Protein 6NB2 (pdb70)

B-factor: mean 31.53, std 12.12, range [13.78, 108.74]

Nearest PDB structures (foldseek):
  6nbm-assembly1_A  TM=1.002E+00  e=1.518E-89  Legionella pneumophila
  6npf-assembly2_D  TM=9.808E-01  e=1.287E-60  Escherichia coli
  4z17-assembly1_A  TM=9.725E-01  e=2.398E-58  Chloroflexus aurantiacus J-10-fl
  4z17-assembly1_B  TM=9.686E-01  e=6.664E-55  Chloroflexus aurantiacus J-10-fl
  3otr-assembly2_D  TM=9.552E-01  e=1.686E-53  Toxoplasma gondii ME49

CATH classification: 3.30.390.10 (+1 more: 3.20.20.120)

Sequence (847 aa):
HHMHIHKIQAREILDSRGNPTIEADVTLTTGIIGRASVPSGASTGSREACELRDNDPKRYAGKGVQQKAVKHVNNEINQALQGLSVEDQENLDRRILCQLDNTENNKSHLGANAILATSLACARARALSLNQPLYMTLNQGDMMMTMPVPMMNILNGGAHADDNNVDIQEFMIMPIIGAPDFPVALQMGTEIFHVLKSSVLKKQGLNTAVGDEGGFAPNIQQSNRQALDLLSEAIEKAGFRLGEDIVFALDVAASELFNEGFYHMYSENQKFDSSHQLIEYYANLISSSYPIVSIEDGLDEKDWWSGWKQLTTHLGNKVQLVGDDLFVTNPKILREGIAQGIIANAILIKVNQIGTLSETRQAIKLAYDNGYRCVMSHRSGETEDTFIADLAVASGCGQIKTGSLCRTDRTAKYNQLLRINELASLPYAGKNILKHHHHMHIHKIQAREILDSRGNPTIEADVTLTTGIIGRASVPSGASTGSREACELRDNDPKRYAGKGVQQKAVKHVNNEINQALQGLSVEDQENLDRRILCQLDNTENKSHLGANAILATSLACARARALSLNQPLYMTLNQGDMMMTMPVPMMNILNGGAHADNNVDIQEFMIMPIIGAPDFPVALQMGTEIFHVLKSSVLKKQGLNTAVGDEGGFAPNIQQSNRQALDLLSEAIEKAGFRLGEDIVFALDVAASELFNEGFYHMYSENQKFDSSHQLIEYYANLISSSYPIVSIEDGLDEKDWSGWKQLTTHLGNKVQLVGDDLFVTNPKILREEGIAQGIIANAILIKVNQIGTLSETRQAIKLAYDNGYRCVMSHRSGETEDTFIADLAVASGCGQIKTGSLCRTDRTAKYNQLLRINELASLPYAGKNIL

Radius of gyration: 26.19 Å; Cα contacts (8 Å, |Δi|>4): 2125; chains: 2; bounding box: 64×65×76 Å

Structure (mmCIF, N/CA/C/O backbone):
data_6NB2
#
_entry.id   6NB2
#
_cell.length_a   116.450
_cell.length_b   116.450
_cell.length_c   142.780
_cell.angle_alpha   90.00
_cell.angle_beta   90.00
_cell.angle_gamma   90.00
#
_symmetry.space_group_name_H-M   'P 42 21 2'
#
loop_
_entity.id
_entity.type
_entity.pdbx_description
1 polymer Enolase
2 non-polymer '2-PHOSPHOGLYCERIC ACID'
3 non-polymer 'MAGNESIUM ION'
4 non-polymer 1,2-ETHANEDIOL
5 water water
#
loop_
_atom_site.group_PDB
_atom_site.id
_atom_site.type_symbol
_atom_site.label_atom_id
_atom_site.label_alt_id
_atom_site.label_comp_id
_atom_site.label_asym_id
_atom_site.label_entity_id
_atom_site.label_seq_id
_atom_site.pdbx_PDB_ins_code
_atom_site.Cartn_x
_atom_site.Cartn_y
_atom_site.Cartn_z
_atom_site.occupancy
_atom_site.B_iso_or_equiv
_atom_site.auth_seq_id
_atom_site.auth_comp_id
_atom_site.auth_asym_id
_atom_site.auth_atom_id
_atom_site.pdbx_PDB_model_num
ATOM 1 N N . HIS A 1 7 ? 23.443 54.333 26.807 1.00 91.93 -1 HIS A N 1
ATOM 2 C CA . HIS A 1 7 ? 24.330 54.703 27.906 1.00 96.84 -1 HIS A CA 1
ATOM 3 C C . HIS A 1 7 ? 24.671 53.497 28.779 1.00 95.46 -1 HIS A C 1
ATOM 4 O O . HIS A 1 7 ? 25.694 53.479 29.467 1.00 97.52 -1 HIS A O 1
ATOM 11 N N . HIS A 1 8 ? 23.811 52.479 28.734 1.00 87.62 0 HIS A N 1
ATOM 12 C CA . HIS A 1 8 ? 23.968 51.324 29.609 1.00 80.46 0 HIS A CA 1
ATOM 13 C C . HIS A 1 8 ? 25.218 50.507 29.308 1.00 72.29 0 HIS A C 1
ATOM 14 O O . HIS A 1 8 ? 25.562 49.627 30.105 1.00 76.80 0 HIS A O 1
ATOM 21 N N . MET A 1 9 ? 25.916 50.778 28.205 1.00 58.02 1 MET A N 1
ATOM 22 C CA . MET A 1 9 ? 27.108 50.020 27.847 1.00 56.27 1 MET A CA 1
ATOM 23 C C . MET A 1 9 ? 28.403 50.758 28.159 1.00 56.16 1 MET A C 1
ATOM 24 O O . MET A 1 9 ? 29.468 50.320 27.719 1.00 54.08 1 MET A O 1
ATOM 29 N N . HIS A 1 10 ? 28.346 51.864 28.898 1.00 53.82 2 HIS A N 1
ATOM 30 C CA . HIS A 1 10 ? 29.555 52.615 29.208 1.00 54.12 2 HIS A CA 1
ATOM 31 C C . HIS A 1 10 ? 30.292 52.003 30.394 1.00 51.88 2 HIS A C 1
ATOM 32 O O . HIS A 1 10 ? 29.674 51.549 31.361 1.00 51.26 2 HIS A O 1
ATOM 39 N N . ILE A 1 11 ? 31.623 52.015 30.315 1.00 54.98 3 ILE A N 1
ATOM 40 C CA . ILE A 1 11 ? 32.479 51.389 31.319 1.00 48.70 3 ILE A CA 1
ATOM 41 C C . ILE A 1 11 ? 32.639 52.321 32.510 1.00 50.76 3 ILE A C 1
ATOM 42 O O . ILE A 1 11 ? 32.993 53.495 32.356 1.00 52.38 3 ILE A O 1
ATOM 47 N N . HIS A 1 12 ? 32.392 51.793 33.702 1.00 49.18 4 HIS A N 1
ATOM 48 C CA . HIS A 1 12 ? 32.672 52.521 34.929 1.00 50.33 4 HIS A CA 1
ATOM 49 C C . HIS A 1 12 ? 34.087 52.262 35.434 1.00 50.49 4 HIS A C 1
ATOM 50 O O . HIS A 1 12 ? 34.795 53.202 35.814 1.00 50.32 4 HIS A O 1
ATOM 57 N N . LYS A 1 13 ? 34.522 51.004 35.408 1.00 46.14 5 LYS A N 1
ATOM 58 C CA . LYS A 1 13 ? 35.760 50.598 36.055 1.00 44.68 5 LYS A CA 1
ATOM 59 C C . LYS A 1 13 ? 36.192 49.259 35.476 1.00 46.82 5 LYS A C 1
ATOM 60 O O . LYS A 1 13 ? 35.355 48.437 35.095 1.00 40.94 5 LYS A O 1
ATOM 66 N N . ILE A 1 14 ? 37.506 49.062 35.389 1.00 41.67 6 ILE A N 1
ATOM 67 C CA . ILE A 1 14 ? 38.088 47.768 35.046 1.00 38.48 6 ILE A CA 1
ATOM 68 C C . ILE A 1 14 ? 39.106 47.419 36.115 1.00 37.54 6 ILE A C 1
ATOM 69 O O . ILE A 1 14 ? 39.905 48.268 36.520 1.00 38.75 6 ILE A O 1
ATOM 74 N N . GLN A 1 15 ? 39.088 46.164 36.560 1.00 35.50 7 GLN A N 1
ATOM 75 C CA . GLN A 1 15 ? 40.004 45.685 37.582 1.00 34.56 7 GLN A CA 1
ATOM 76 C C . GLN A 1 15 ? 40.380 44.252 37.250 1.00 35.35 7 GLN A C 1
ATOM 77 O O . GLN A 1 15 ? 39.668 43.558 36.522 1.00 34.62 7 GLN A O 1
ATOM 83 N N . ALA A 1 16 ? 41.507 43.808 37.791 1.00 31.61 8 ALA A N 1
ATOM 84 C CA . ALA A 1 16 ? 41.951 42.446 37.555 1.00 29.30 8 ALA A CA 1
ATOM 85 C C . ALA A 1 16 ? 42.410 41.819 38.862 1.00 30.89 8 ALA A C 1
ATOM 86 O O . ALA A 1 16 ? 42.530 42.479 39.899 1.00 30.58 8 ALA A O 1
ATOM 88 N N . ARG A 1 17 ? 42.645 40.515 38.801 1.00 28.06 9 ARG A N 1
ATOM 89 C CA . ARG A 1 17 ? 43.156 39.777 39.939 1.00 29.76 9 ARG A CA 1
ATOM 90 C C . ARG A 1 17 ? 43.932 38.573 39.431 1.00 27.76 9 ARG A C 1
ATOM 91 O O . ARG A 1 17 ? 43.743 38.110 38.306 1.00 26.20 9 ARG A O 1
ATOM 99 N N . GLU A 1 18 ? 44.812 38.077 40.284 1.00 25.04 10 GLU A N 1
ATOM 100 C CA . GLU A 1 18 ? 45.574 36.868 40.016 1.00 25.54 10 GLU A CA 1
ATOM 101 C C . GLU A 1 18 ? 44.786 35.668 40.540 1.00 26.75 10 GLU A C 1
ATOM 102 O O . GLU A 1 18 ? 44.360 35.670 41.697 1.00 28.60 10 GLU A O 1
ATOM 108 N N . ILE A 1 19 ? 44.554 34.666 39.683 1.00 21.44 11 ILE A N 1
ATOM 109 C CA . ILE A 1 19 ? 43.921 33.402 40.069 1.00 25.59 11 ILE A CA 1
ATOM 110 C C . ILE A 1 19 ? 44.833 32.256 39.632 1.00 24.52 11 ILE A C 1
ATOM 111 O O . ILE A 1 19 ? 45.849 32.479 38.978 1.00 26.21 11 ILE A O 1
ATOM 116 N N . LEU A 1 20 ? 44.461 31.015 39.981 1.00 22.47 12 LEU A N 1
ATOM 117 C CA . LEU A 1 20 ? 45.230 29.842 39.547 1.00 19.45 12 LEU A CA 1
ATOM 118 C C . LEU A 1 20 ? 44.607 29.183 38.317 1.00 24.50 12 LEU A C 1
ATOM 119 O O . LEU A 1 20 ? 43.391 28.970 38.269 1.00 21.49 12 LEU A O 1
ATOM 124 N N . ASP A 1 21 ? 45.452 28.813 37.345 1.00 21.55 13 ASP A N 1
ATOM 125 C CA . ASP A 1 21 ? 44.980 27.985 36.240 1.00 18.57 13 ASP A CA 1
ATOM 126 C C . ASP A 1 21 ? 44.993 26.515 36.649 1.00 21.27 13 ASP A C 1
ATOM 127 O O . ASP A 1 21 ? 45.326 26.150 37.784 1.00 19.23 13 ASP A O 1
ATOM 132 N N . SER A 1 22 ? 44.621 25.658 35.707 1.00 17.60 14 SER A N 1
ATOM 133 C CA . SER A 1 22 ? 44.365 24.261 36.005 1.00 15.28 14 SER A CA 1
ATOM 134 C C . SER A 1 22 ? 45.637 23.467 36.233 1.00 15.93 14 SER A C 1
ATOM 135 O O . SER A 1 22 ? 45.556 22.326 36.694 1.00 18.37 14 SER A O 1
ATOM 138 N N . ARG A 1 23 ? 46.804 24.034 35.925 1.00 16.90 15 ARG A N 1
ATOM 139 C CA . ARG A 1 23 ? 48.074 23.400 36.255 1.00 18.06 15 ARG A CA 1
ATOM 140 C C . ARG A 1 23 ? 48.665 23.924 37.556 1.00 20.99 15 ARG A C 1
ATOM 141 O O . ARG A 1 23 ? 49.735 23.463 37.968 1.00 22.82 15 ARG A O 1
ATOM 149 N N . GLY A 1 24 ? 47.993 24.862 38.223 1.00 21.23 16 GLY A N 1
ATOM 150 C CA . GLY A 1 24 ? 48.544 25.458 39.422 1.00 22.83 16 GLY A CA 1
ATOM 151 C C . GLY A 1 24 ? 49.419 26.662 39.185 1.00 21.92 16 GLY A C 1
ATOM 152 O O . GLY A 1 24 ? 50.210 27.016 40.062 1.00 23.66 16 GLY A O 1
ATOM 153 N N . ASN A 1 25 ? 49.320 27.291 38.031 1.00 20.13 17 ASN A N 1
ATOM 154 C CA . ASN A 1 25 ? 50.118 28.486 37.821 1.00 19.57 17 ASN A CA 1
ATOM 155 C C . ASN A 1 25 ? 49.239 29.732 37.788 1.00 23.16 17 ASN A C 1
ATOM 156 O O . ASN A 1 25 ? 48.089 29.676 37.343 1.00 20.41 17 ASN A O 1
ATOM 161 N N . PRO A 1 26 ? 49.747 30.869 38.269 1.00 22.64 18 PRO A N 1
ATOM 162 C CA . PRO A 1 26 ? 48.947 32.097 38.251 1.00 22.37 18 PRO A CA 1
ATOM 163 C C . PRO A 1 26 ? 48.524 32.466 36.843 1.00 24.17 18 PRO A C 1
ATOM 164 O O . PRO A 1 26 ? 49.277 32.290 35.883 1.00 24.76 18 PRO A O 1
ATOM 168 N N . THR A 1 27 ? 47.311 33.004 36.732 1.00 21.85 19 THR A N 1
ATOM 169 C CA . THR A 1 27 ? 46.893 33.692 35.518 1.00 21.53 19 THR A CA 1
ATOM 170 C C . THR A 1 27 ? 45.990 34.852 35.920 1.00 24.28 19 THR A C 1
ATOM 171 O O . THR A 1 27 ? 45.757 35.098 37.109 1.00 24.38 19 THR A O 1
ATOM 175 N N . ILE A 1 28 ? 45.494 35.590 34.929 1.00 23.01 20 ILE A N 1
ATOM 176 C CA . ILE A 1 28 ? 44.803 36.853 35.174 1.00 25.81 20 ILE A CA 1
ATOM 177 C C . ILE A 1 28 ? 43.315 36.703 34.888 1.00 21.75 20 ILE A C 1
ATOM 178 O O . ILE A 1 28 ? 42.910 36.025 33.936 1.00 26.70 20 ILE A O 1
ATOM 183 N N . GLU A 1 29 ? 42.506 37.356 35.716 1.00 24.31 21 GLU A N 1
ATOM 184 C CA . GLU A 1 29 ? 41.072 37.496 35.530 1.00 25.66 21 GLU A CA 1
ATOM 185 C C . GLU A 1 29 ? 40.717 38.970 35.638 1.00 29.51 21 GLU A C 1
ATOM 186 O O . GLU A 1 29 ? 41.249 39.675 36.498 1.00 27.45 21 GLU A O 1
ATOM 192 N N . ALA A 1 30 ? 39.838 39.446 34.755 1.00 27.93 22 ALA A N 1
ATOM 193 C CA . ALA A 1 30 ? 39.429 40.846 34.747 1.00 29.80 22 ALA A CA 1
ATOM 194 C C . ALA A 1 30 ? 37.923 40.957 34.937 1.00 28.43 22 ALA A C 1
ATOM 195 O O . ALA A 1 30 ? 37.161 40.132 34.422 1.00 30.71 22 ALA A O 1
ATOM 197 N N . ASP A 1 31 ? 37.501 41.980 35.688 1.00 30.00 23 ASP A N 1
ATOM 198 C CA . ASP A 1 31 ? 36.099 42.343 35.860 1.00 32.37 23 ASP A CA 1
ATOM 199 C C . ASP A 1 31 ? 35.886 43.706 35.216 1.00 37.55 23 ASP A C 1
ATOM 200 O O . ASP A 1 31 ? 36.541 44.678 35.607 1.00 35.30 23 ASP A O 1
ATOM 205 N N . VAL A 1 32 ? 34.964 43.790 34.259 1.00 33.55 24 VAL A N 1
ATOM 206 C CA . VAL A 1 32 ? 34.578 45.069 33.667 1.00 35.79 24 VAL A CA 1
ATOM 207 C C . VAL A 1 32 ? 33.229 45.467 34.247 1.00 37.20 24 VAL A C 1
ATOM 208 O O . VAL A 1 32 ? 32.226 44.777 34.033 1.00 39.79 24 VAL A O 1
ATOM 212 N N . THR A 1 33 ? 33.199 46.584 34.973 1.00 41.36 25 THR A N 1
ATOM 213 C CA . THR A 1 33 ? 31.980 47.092 35.595 1.00 46.59 25 THR A CA 1
ATOM 214 C C . THR A 1 33 ? 31.437 48.252 34.771 1.00 43.12 25 THR A C 1
ATOM 215 O O . THR A 1 33 ? 32.147 49.236 34.532 1.00 44.41 25 THR A O 1
ATOM 219 N N . LEU A 1 34 ? 30.184 48.134 34.346 1.00 43.90 26 LEU A N 1
ATOM 220 C CA . LEU A 1 34 ? 29.514 49.191 33.607 1.00 46.46 26 LEU A CA 1
ATOM 221 C C . LEU A 1 34 ? 28.849 50.163 34.579 1.00 51.82 26 LEU A C 1
ATOM 222 O O . LEU A 1 34 ? 28.788 49.926 35.785 1.00 48.23 26 LEU A O 1
ATOM 227 N N . THR A 1 35 ? 28.349 51.280 34.042 1.00 54.56 27 THR A N 1
ATOM 228 C CA . THR A 1 35 ? 27.702 52.264 34.905 1.00 53.86 27 THR A CA 1
ATOM 229 C C . THR A 1 35 ? 26.379 51.759 35.465 1.00 54.05 27 THR A C 1
ATOM 230 O O . THR A 1 35 ? 25.900 52.296 36.469 1.00 56.93 27 THR A O 1
ATOM 234 N N . THR A 1 36 ? 25.778 50.746 34.840 1.00 56.88 28 THR A N 1
ATOM 235 C CA . THR A 1 36 ? 24.588 50.099 35.380 1.00 53.60 28 THR A CA 1
ATOM 236 C C . THR A 1 36 ? 24.908 49.109 36.488 1.00 56.53 28 THR A C 1
ATOM 237 O O . THR A 1 36 ? 23.979 48.557 37.091 1.00 54.27 28 THR A O 1
ATOM 241 N N . GLY A 1 37 ? 26.190 48.861 36.760 1.00 48.54 29 GLY A N 1
ATOM 242 C CA . GLY A 1 37 ? 26.597 47.877 37.737 1.00 46.34 29 GLY A CA 1
ATOM 243 C C . GLY A 1 37 ? 26.770 46.475 37.196 1.00 44.38 29 GLY A C 1
ATOM 244 O O . GLY A 1 37 ? 27.295 45.612 37.913 1.00 43.01 29 GLY A O 1
ATOM 245 N N . ILE A 1 38 ? 26.325 46.212 35.964 1.00 43.75 30 ILE A N 1
ATOM 246 C CA . ILE A 1 38 ? 26.582 44.922 35.340 1.00 41.41 30 ILE A CA 1
ATOM 247 C C . ILE A 1 38 ? 28.084 44.691 35.277 1.00 40.37 30 ILE A C 1
ATOM 248 O O . ILE A 1 38 ? 28.862 45.609 34.982 1.00 40.57 30 ILE A O 1
ATOM 253 N N . ILE A 1 39 ? 28.504 43.464 35.575 1.00 39.61 31 ILE A N 1
ATOM 254 C CA . ILE A 1 39 ? 29.915 43.107 35.613 1.00 35.73 31 ILE A CA 1
ATOM 255 C C . ILE A 1 39 ? 30.151 41.981 34.621 1.00 41.68 31 ILE A C 1
ATOM 256 O O . ILE A 1 39 ? 29.506 40.929 34.700 1.00 35.04 31 ILE A O 1
ATOM 261 N N . GLY A 1 40 ? 31.062 42.205 33.681 1.00 36.85 32 GLY A N 1
ATOM 262 C CA . GLY A 1 40 ? 31.577 41.143 32.836 1.00 35.61 32 GLY A CA 1
ATOM 263 C C . GLY A 1 40 ? 32.915 40.670 33.375 1.00 30.33 32 GLY A C 1
ATOM 264 O O . GLY A 1 40 ? 33.765 41.477 33.745 1.00 35.22 32 GLY A O 1
ATOM 265 N N . ARG A 1 41 ? 33.097 39.354 33.399 1.00 28.47 33 ARG A N 1
ATOM 266 C CA . ARG A 1 41 ? 34.304 38.742 33.937 1.00 30.27 33 ARG A CA 1
ATOM 267 C C . ARG A 1 41 ? 34.873 37.736 32.945 1.00 29.07 33 ARG A C 1
ATOM 268 O O . ARG A 1 41 ? 34.127 36.990 32.303 1.00 29.41 33 ARG A O 1
ATOM 276 N N . ALA A 1 42 ? 36.199 37.705 32.835 1.00 27.09 34 ALA A N 1
ATOM 277 C CA . ALA A 1 42 ? 36.860 36.711 32.002 1.00 25.44 34 ALA A CA 1
ATOM 278 C C . ALA A 1 42 ? 38.251 36.423 32.547 1.00 27.30 34 ALA A C 1
ATOM 279 O O . ALA A 1 42 ? 38.904 37.300 33.116 1.00 29.27 34 ALA A O 1
ATOM 281 N N . SER A 1 43 ? 38.711 35.192 32.348 1.00 24.09 35 SER A N 1
ATOM 282 C CA . SER A 1 43 ? 40.062 34.818 32.732 1.00 26.42 35 SER A CA 1
ATOM 283 C C . SER A 1 43 ? 40.770 34.212 31.525 1.00 24.09 35 SER A C 1
ATOM 284 O O . SER A 1 43 ? 40.138 33.839 30.533 1.00 29.19 35 SER A O 1
ATOM 287 N N . VAL A 1 44 ? 42.094 34.127 31.618 1.00 23.44 36 VAL A N 1
ATOM 288 C CA . VAL A 1 44 ? 42.967 33.913 30.469 1.00 23.06 36 VAL A CA 1
ATOM 289 C C . VAL A 1 44 ? 43.666 32.566 30.637 1.00 23.09 36 VAL A C 1
ATOM 290 O O . VAL A 1 44 ? 44.219 32.301 31.706 1.00 23.22 36 VAL A O 1
ATOM 294 N N . PRO A 1 45 ? 43.671 31.703 29.623 1.00 20.79 37 PRO A N 1
ATOM 295 C CA . PRO A 1 45 ? 44.381 30.423 29.722 1.00 21.81 37 PRO A CA 1
ATOM 296 C C . PRO A 1 45 ? 45.866 30.613 29.419 1.00 20.44 37 PRO A C 1
ATOM 297 O O . PRO A 1 45 ? 46.322 31.708 29.099 1.00 23.74 37 PRO A O 1
ATOM 301 N N . SER A 1 46 ? 46.620 29.518 29.530 1.00 22.95 38 SER A N 1
ATOM 302 C CA . SER A 1 46 ? 48.070 29.569 29.382 1.00 23.29 38 SER A CA 1
ATOM 303 C C . SER A 1 46 ? 48.561 28.258 28.788 1.00 20.21 38 SER A C 1
ATOM 304 O O . SER A 1 46 ? 48.203 27.181 29.273 1.00 20.76 38 SER A O 1
ATOM 307 N N . GLY A 1 47 ? 49.401 28.345 27.754 1.00 22.53 39 GLY A N 1
ATOM 308 C CA . GLY A 1 47 ? 49.912 27.141 27.139 1.00 20.05 39 GLY A CA 1
ATOM 309 C C . GLY A 1 47 ? 51.194 26.625 27.775 1.00 23.52 39 GLY A C 1
ATOM 310 O O . GLY A 1 47 ? 51.892 27.316 28.520 1.00 21.14 39 GLY A O 1
ATOM 311 N N . ALA A 1 48 ? 51.497 25.366 27.465 1.00 24.58 40 ALA A N 1
ATOM 312 C CA . ALA A 1 48 ? 52.784 24.759 27.782 1.00 25.51 40 ALA A CA 1
ATOM 313 C C . ALA A 1 48 ? 53.658 24.688 26.534 1.00 26.63 40 ALA A C 1
ATOM 314 O O . ALA A 1 48 ? 54.767 25.229 26.507 1.00 27.65 40 ALA A O 1
ATOM 316 N N . SER A 1 49 ? 53.161 24.048 25.475 1.00 23.46 41 SER A N 1
ATOM 317 C CA . SER A 1 49 ? 53.885 24.004 24.200 1.00 19.04 41 SER A CA 1
ATOM 318 C C . SER A 1 49 ? 53.497 25.237 23.383 1.00 24.90 41 SER A C 1
ATOM 319 O O . SER A 1 49 ? 52.699 25.167 22.444 1.00 28.37 41 SER A O 1
ATOM 322 N N . THR A 1 50 ? 54.067 26.391 23.756 1.00 25.49 42 THR A N 1
ATOM 323 C CA . THR A 1 50 ? 53.731 27.663 23.107 1.00 23.64 42 THR A CA 1
ATOM 324 C C . THR A 1 50 ? 54.568 27.885 21.853 1.00 26.55 42 THR A C 1
ATOM 325 O O . THR A 1 50 ? 55.763 27.574 21.820 1.00 27.86 42 THR A O 1
ATOM 329 N N . GLY A 1 51 ? 53.939 28.454 20.825 1.00 23.62 43 GLY A N 1
ATOM 330 C CA . GLY A 1 51 ? 54.675 28.795 19.621 1.00 24.44 43 GLY A CA 1
ATOM 331 C C . GLY A 1 51 ? 55.588 29.986 19.852 1.00 24.24 43 GLY A C 1
ATOM 332 O O . GLY A 1 51 ? 55.330 30.847 20.695 1.00 25.88 43 GLY A O 1
ATOM 333 N N . SER A 1 52 ? 56.688 30.032 19.100 1.00 24.23 44 SER A N 1
ATOM 334 C CA . SER A 1 52 ? 57.647 31.110 19.308 1.00 25.08 44 SER A CA 1
ATOM 335 C C . SER A 1 52 ? 57.061 32.480 18.980 1.00 32.86 44 SER A C 1
ATOM 336 O O . SER A 1 52 ? 57.560 33.493 19.482 1.00 27.71 44 SER A O 1
ATOM 339 N N . ARG A 1 53 ? 56.025 32.544 18.147 1.00 26.96 45 ARG A N 1
ATOM 340 C CA . ARG A 1 53 ? 55.481 33.827 17.728 1.00 26.35 45 ARG A CA 1
ATOM 341 C C . ARG A 1 53 ? 54.175 34.177 18.431 1.00 25.99 45 ARG A C 1
ATOM 342 O O . ARG A 1 53 ? 53.494 35.114 18.002 1.00 28.34 45 ARG A O 1
ATOM 350 N N . GLU A 1 54 ? 53.819 33.467 19.504 1.00 26.30 46 GLU A N 1
ATOM 351 C CA . GLU A 1 54 ? 52.630 33.837 20.267 1.00 25.02 46 GLU A CA 1
ATOM 352 C C . GLU A 1 54 ? 52.802 35.223 20.875 1.00 25.39 46 GLU A C 1
ATOM 353 O O . GLU A 1 54 ? 53.916 35.673 21.154 1.00 25.38 46 GLU A O 1
ATOM 359 N N . ALA A 1 55 ? 51.680 35.909 21.069 1.00 26.55 47 ALA A N 1
ATOM 360 C CA . ALA A 1 55 ? 51.715 37.204 21.731 1.00 28.25 47 ALA A CA 1
ATOM 361 C C . ALA A 1 55 ? 52.203 37.035 23.169 1.00 28.01 47 ALA A C 1
ATOM 362 O O . ALA A 1 55 ? 52.092 35.962 23.766 1.00 26.42 47 ALA A O 1
ATOM 364 N N . CYS A 1 56 ? 52.732 38.121 23.728 1.00 28.45 48 CYS A N 1
ATOM 365 C CA . CYS A 1 56 ? 53.497 38.050 24.970 1.00 28.24 48 CYS A CA 1
ATOM 366 C C . CYS A 1 56 ? 52.611 37.738 26.177 1.00 28.96 48 CYS A C 1
ATOM 367 O O . CYS A 1 56 ? 51.720 38.519 26.537 1.00 29.60 48 CYS A O 1
ATOM 370 N N . GLU A 1 57 ? 52.890 36.614 26.830 1.00 25.33 49 GLU A N 1
ATOM 371 C CA . GLU A 1 57 ? 52.290 36.293 28.124 1.00 26.70 49 GLU A CA 1
ATOM 372 C C . GLU A 1 57 ? 53.180 36.926 29.191 1.00 28.75 49 GLU A C 1
ATOM 373 O O . GLU A 1 57 ? 54.272 36.433 29.475 1.00 29.55 49 GLU A O 1
ATOM 379 N N . LEU A 1 58 ? 52.728 38.036 29.770 1.00 26.77 50 LEU A N 1
ATOM 380 C CA . LEU A 1 58 ? 53.564 38.802 30.689 1.00 26.92 50 LEU A CA 1
ATOM 381 C C . LEU A 1 58 ? 53.541 38.157 32.072 1.00 32.06 50 LEU A C 1
ATOM 382 O O . LEU A 1 58 ? 52.479 38.050 32.694 1.00 29.84 50 LEU A O 1
ATOM 387 N N . ARG A 1 59 ? 54.705 37.722 32.553 1.00 30.79 51 ARG A N 1
ATOM 388 C CA . ARG A 1 59 ? 54.832 37.206 33.912 1.00 27.72 51 ARG A CA 1
ATOM 389 C C . ARG A 1 59 ? 55.792 38.081 34.706 1.00 30.71 51 ARG A C 1
ATOM 390 O O . ARG A 1 59 ? 56.515 38.918 34.153 1.00 31.26 51 ARG A O 1
ATOM 398 N N . ASP A 1 60 ? 55.792 37.869 36.022 1.00 28.87 52 ASP A N 1
ATOM 399 C CA . ASP A 1 60 ? 56.511 38.763 36.923 1.00 28.78 52 ASP A CA 1
ATOM 400 C C . ASP A 1 60 ? 57.992 38.428 37.033 1.00 30.54 52 ASP A C 1
ATOM 401 O O . ASP A 1 60 ? 58.804 39.334 37.259 1.00 34.24 52 ASP A O 1
ATOM 406 N N . ASN A 1 61 ? 58.355 37.146 36.918 1.00 31.00 53 ASN A N 1
ATOM 407 C CA . ASN A 1 61 ? 59.745 36.699 37.049 1.00 32.97 53 ASN A CA 1
ATOM 408 C C . ASN A 1 61 ? 60.327 37.047 38.420 1.00 39.22 53 ASN A C 1
ATOM 409 O O . ASN A 1 61 ? 61.503 37.395 38.557 1.00 40.71 53 ASN A O 1
ATOM 414 N N . ASP A 1 62 ? 59.486 36.965 39.446 1.00 31.18 54 ASP A N 1
ATOM 415 C CA . ASP A 1 62 ? 59.927 37.122 40.823 1.00 37.52 54 ASP A CA 1
ATOM 416 C C . ASP A 1 62 ? 60.132 35.728 41.392 1.00 38.72 54 ASP A C 1
ATOM 417 O O . ASP A 1 62 ? 59.144 35.010 41.605 1.00 34.22 54 ASP A O 1
ATOM 422 N N . PRO A 1 63 ? 61.367 35.296 41.652 1.00 44.48 55 PRO A N 1
ATOM 423 C CA . PRO A 1 63 ? 61.567 33.930 42.160 1.00 44.86 55 PRO A CA 1
ATOM 424 C C . PRO A 1 63 ? 60.954 33.694 43.532 1.00 35.46 55 PRO A C 1
ATOM 425 O O . PRO A 1 63 ? 60.768 32.535 43.918 1.00 40.79 55 PRO A O 1
ATOM 429 N N . LYS A 1 64 ? 60.622 34.746 44.275 1.00 37.10 56 LYS A N 1
ATOM 430 C CA . LYS A 1 64 ? 59.993 34.563 45.574 1.00 35.83 56 LYS A CA 1
ATOM 431 C C . LYS A 1 64 ? 58.512 34.224 45.472 1.00 36.15 56 LYS A C 1
ATOM 432 O O . LYS A 1 64 ? 57.937 33.769 46.466 1.00 38.14 56 LYS A O 1
ATOM 434 N N . ARG A 1 65 ? 57.880 34.417 44.307 1.00 32.74 57 ARG A N 1
ATOM 435 C CA . ARG A 1 65 ? 56.445 34.182 44.160 1.00 30.48 57 ARG A CA 1
ATOM 436 C C . ARG A 1 65 ? 56.212 33.232 43.002 1.00 29.31 57 ARG A C 1
ATOM 437 O O . ARG A 1 65 ? 56.505 33.570 41.848 1.00 27.93 57 ARG A O 1
ATOM 445 N N . TYR A 1 66 ? 55.660 32.065 43.308 1.00 23.59 58 TYR A N 1
ATOM 446 C CA . TYR A 1 66 ? 55.188 31.136 42.289 1.00 26.88 58 TYR A CA 1
ATOM 447 C C . TYR A 1 66 ? 56.289 30.771 41.296 1.00 30.39 58 TYR A C 1
ATOM 448 O O . TYR A 1 66 ? 56.021 30.599 40.105 1.00 25.73 58 TYR A O 1
ATOM 457 N N . ALA A 1 67 ? 57.529 30.669 41.780 1.00 27.62 59 ALA A N 1
ATOM 458 C CA . ALA A 1 67 ? 58.664 30.281 40.942 1.00 27.62 59 ALA A CA 1
ATOM 459 C C . ALA A 1 67 ? 58.745 31.162 39.698 1.00 28.57 59 ALA A C 1
ATOM 460 O O . ALA A 1 67 ? 58.963 30.678 38.584 1.00 31.62 59 ALA A O 1
ATOM 462 N N . GLY A 1 68 ? 58.521 32.465 39.891 1.00 26.25 60 GLY A N 1
ATOM 463 C CA . GLY A 1 68 ? 58.606 33.457 38.834 1.00 27.93 60 GLY A CA 1
ATOM 464 C C . GLY A 1 68 ? 57.378 33.604 37.958 1.00 29.96 60 GLY A C 1
ATOM 465 O O . GLY A 1 68 ? 57.426 34.357 36.980 1.00 28.18 60 GLY A O 1
ATOM 466 N N . LYS A 1 69 ? 56.271 32.926 38.266 1.00 27.05 61 LYS A N 1
ATOM 467 C CA . LYS A 1 69 ? 55.150 32.878 37.332 1.00 24.17 61 LYS A CA 1
ATOM 468 C C . LYS A 1 69 ? 53.954 33.725 37.770 1.00 27.33 61 LYS A C 1
ATOM 469 O O . LYS A 1 69 ? 52.874 33.589 37.198 1.00 23.25 61 LYS A O 1
ATOM 475 N N . GLY A 1 70 ? 54.129 34.622 38.740 1.00 26.68 62 GLY A N 1
ATOM 476 C CA . GLY A 1 70 ? 53.063 35.550 39.080 1.00 26.22 62 GLY A CA 1
ATOM 477 C C . GLY A 1 70 ? 52.701 36.458 37.916 1.00 28.91 62 GLY A C 1
ATOM 478 O O . GLY A 1 70 ? 53.478 36.664 36.981 1.00 28.83 62 GLY A O 1
ATOM 479 N N . VAL A 1 71 ? 51.489 37.015 37.974 1.00 27.66 63 VAL A N 1
ATOM 480 C CA . VAL A 1 71 ? 51.027 37.933 36.935 1.00 30.03 63 VAL A CA 1
ATOM 481 C C . VAL A 1 71 ? 50.544 39.242 37.555 1.00 29.49 63 VAL A C 1
ATOM 482 O O . VAL A 1 71 ? 49.634 39.896 37.033 1.00 29.96 63 VAL A O 1
ATOM 486 N N . GLN A 1 72 ? 51.171 39.662 38.657 1.00 31.26 64 GLN A N 1
ATOM 487 C CA A GLN A 1 72 ? 50.776 40.934 39.249 0.56 29.67 64 GLN A CA 1
ATOM 488 C CA B GLN A 1 72 ? 50.817 40.939 39.272 0.44 30.26 64 GLN A CA 1
ATOM 489 C C . GLN A 1 72 ? 51.148 42.119 38.368 1.00 32.37 64 GLN A C 1
ATOM 490 O O . GLN A 1 72 ? 50.503 43.168 38.460 1.00 31.75 64 GLN A O 1
ATOM 501 N N . LYS A 1 73 ? 52.160 41.982 37.506 1.00 33.05 65 LYS A N 1
ATOM 502 C CA . LYS A 1 73 ? 52.469 43.069 36.581 1.00 36.79 65 LYS A CA 1
ATOM 503 C C . LYS A 1 73 ? 51.334 43.265 35.584 1.00 33.59 65 LYS A C 1
ATOM 504 O O . LYS A 1 73 ? 50.907 44.398 35.325 1.00 31.95 65 LYS A O 1
ATOM 510 N N . ALA A 1 74 ? 50.828 42.163 35.020 1.00 29.98 66 ALA A N 1
ATOM 511 C CA . ALA A 1 74 ? 49.686 42.250 34.118 1.00 32.75 66 ALA A CA 1
ATOM 512 C C . ALA A 1 74 ? 48.449 42.751 34.847 1.00 32.94 66 ALA A C 1
ATOM 513 O O . ALA A 1 74 ? 47.671 43.537 34.295 1.00 33.67 66 ALA A O 1
ATOM 515 N N . VAL A 1 75 ? 48.244 42.295 36.083 1.00 28.69 67 VAL A N 1
ATOM 516 C CA . VAL A 1 75 ? 47.109 42.765 36.875 1.00 29.37 67 VAL A CA 1
ATOM 517 C C . VAL A 1 75 ? 47.178 44.279 37.047 1.00 31.55 67 VAL A C 1
ATOM 518 O O . VAL A 1 75 ? 46.182 44.991 36.881 1.00 32.54 67 VAL A O 1
ATOM 522 N N . LYS A 1 76 ? 48.370 44.786 37.368 1.00 36.48 68 LYS A N 1
ATOM 523 C CA . LYS A 1 76 ? 48.571 46.217 37.567 1.00 34.71 68 LYS A CA 1
ATOM 524 C C . LYS A 1 76 ? 48.299 46.995 36.283 1.00 37.02 68 LYS A C 1
ATOM 525 O O . LYS A 1 76 ? 47.745 48.102 36.322 1.00 37.44 68 LYS A O 1
ATOM 531 N N . HIS A 1 77 ? 48.670 46.420 35.131 1.00 34.62 69 HIS A N 1
ATOM 532 C CA . HIS A 1 77 ? 48.389 47.057 33.848 1.00 44.93 69 HIS A CA 1
ATOM 533 C C . HIS A 1 77 ? 46.894 47.161 33.576 1.00 35.59 69 HIS A C 1
ATOM 534 O O . HIS A 1 77 ? 46.448 48.124 32.946 1.00 37.54 69 HIS A O 1
ATOM 541 N N . VAL A 1 78 ? 46.102 46.190 34.036 1.00 35.39 70 VAL A N 1
ATOM 542 C CA . VAL A 1 78 ? 44.654 46.317 33.909 1.00 34.37 70 VAL A CA 1
ATOM 543 C C . VAL A 1 78 ? 44.127 47.373 34.877 1.00 36.19 70 VAL A C 1
ATOM 544 O O . VAL A 1 78 ? 43.344 48.251 34.496 1.00 37.76 70 VAL A O 1
ATOM 548 N N . ASN A 1 79 ? 44.536 47.289 36.151 1.00 36.13 71 ASN A N 1
ATOM 549 C CA . ASN A 1 79 ? 44.010 48.197 37.170 1.00 37.84 71 ASN A CA 1
ATOM 550 C C . ASN A 1 79 ? 44.346 49.653 36.874 1.00 40.28 71 ASN A C 1
ATOM 551 O O . ASN A 1 79 ? 43.586 50.550 37.258 1.00 42.06 71 ASN A O 1
ATOM 556 N N . ASN A 1 80 ? 45.476 49.913 36.216 1.00 41.86 72 ASN A N 1
ATOM 557 C CA . ASN A 1 80 ? 45.954 51.283 36.046 1.00 44.97 72 ASN A CA 1
ATOM 558 C C . ASN A 1 80 ? 45.820 51.765 34.607 1.00 43.77 72 ASN A C 1
ATOM 559 O O . ASN A 1 80 ? 44.837 52.429 34.268 1.00 45.12 72 ASN A O 1
ATOM 564 N N . GLU A 1 81 ? 46.796 51.427 33.758 1.00 43.04 73 GLU A N 1
ATOM 565 C CA . GLU A 1 81 ? 46.810 51.922 32.383 1.00 45.00 73 GLU A CA 1
ATOM 566 C C . GLU A 1 81 ? 45.502 51.620 31.658 1.00 45.21 73 GLU A C 1
ATOM 567 O O . GLU A 1 81 ? 44.904 52.506 31.035 1.00 45.35 73 GLU A O 1
ATOM 573 N N . ILE A 1 82 ? 45.042 50.367 31.730 1.00 41.26 74 ILE A N 1
ATOM 574 C CA . ILE A 1 82 ? 43.894 49.953 30.931 1.00 40.76 74 ILE A CA 1
ATOM 575 C C . ILE A 1 82 ? 42.610 50.571 31.469 1.00 42.47 74 ILE A C 1
ATOM 576 O O . ILE A 1 82 ? 41.786 51.087 30.700 1.00 43.60 74 ILE A O 1
ATOM 581 N N . ASN A 1 83 ? 42.424 50.555 32.790 1.00 42.05 75 ASN A N 1
ATOM 582 C CA . ASN A 1 83 ? 41.234 51.170 33.369 1.00 43.50 75 ASN A CA 1
ATOM 583 C C . ASN A 1 83 ? 41.154 52.646 32.999 1.00 46.38 75 ASN A C 1
ATOM 584 O O . ASN A 1 83 ? 40.101 53.137 32.578 1.00 47.75 75 ASN A O 1
ATOM 589 N N . GLN A 1 84 ? 42.270 53.364 33.141 1.00 47.47 76 GLN A N 1
ATOM 590 C CA . GLN A 1 84 ? 42.272 54.798 32.863 1.00 50.40 76 GLN A CA 1
ATOM 591 C C . GLN A 1 84 ? 42.012 55.077 31.388 1.00 51.18 76 GLN A C 1
ATOM 592 O O . GLN A 1 84 ? 41.357 56.066 31.041 1.00 53.54 76 GLN A O 1
ATOM 594 N N . ALA A 1 85 ? 42.506 54.212 30.503 1.00 49.35 77 ALA A N 1
ATOM 595 C CA . ALA A 1 85 ? 42.306 54.433 29.077 1.00 50.10 77 ALA A CA 1
ATOM 596 C C . ALA A 1 85 ? 40.877 54.122 28.643 1.00 51.12 77 ALA A C 1
ATOM 597 O O . ALA A 1 85 ? 40.394 54.696 27.662 1.00 51.70 77 ALA A O 1
ATOM 599 N N . LEU A 1 86 ? 40.181 53.231 29.352 1.00 48.37 78 LEU A N 1
ATOM 600 C CA . LEU A 1 86 ? 38.880 52.769 28.894 1.00 48.12 78 LEU A CA 1
ATOM 601 C C . LEU A 1 86 ? 37.699 53.312 29.687 1.00 49.61 78 LEU A C 1
ATOM 602 O O . LEU A 1 86 ? 36.557 53.119 29.259 1.00 49.94 78 LEU A O 1
ATOM 607 N N . GLN A 1 87 ? 37.916 53.973 30.817 1.00 54.03 79 GLN A N 1
ATOM 608 C CA . GLN A 1 87 ? 36.771 54.376 31.624 1.00 61.87 79 GLN A CA 1
ATOM 609 C C . GLN A 1 87 ? 36.040 55.520 30.937 1.00 62.67 79 GLN A C 1
ATOM 610 O O . GLN A 1 87 ? 36.645 56.540 30.590 1.00 66.34 79 GLN A O 1
ATOM 616 N N . GLY A 1 88 ? 34.740 55.328 30.717 1.00 62.43 80 GLY A N 1
ATOM 617 C CA . GLY A 1 88 ? 33.916 56.228 29.942 1.00 66.92 80 GLY A CA 1
ATOM 618 C C . GLY A 1 88 ? 33.498 55.676 28.597 1.00 67.72 80 GLY A C 1
ATOM 619 O O . GLY A 1 88 ? 32.487 56.127 28.043 1.00 67.37 80 GLY A O 1
ATOM 620 N N . LEU A 1 89 ? 34.232 54.704 28.064 1.00 57.47 81 LEU A N 1
ATOM 621 C CA . LEU A 1 89 ? 33.972 54.185 26.731 1.00 59.43 81 LEU A CA 1
ATOM 622 C C . LEU A 1 89 ? 32.919 53.079 26.776 1.00 58.47 81 LEU A C 1
ATOM 623 O O . LEU A 1 89 ? 32.589 52.541 27.835 1.00 63.23 81 LEU A O 1
ATOM 628 N N . SER A 1 90 ? 32.384 52.748 25.604 1.00 53.35 82 SER A N 1
ATOM 629 C CA . SER A 1 90 ? 31.292 51.792 25.483 1.00 55.79 82 SER A CA 1
ATOM 630 C C . SER A 1 90 ? 31.822 50.409 25.120 1.00 49.41 82 SER A C 1
ATOM 631 O O . SER A 1 90 ? 32.760 50.283 24.329 1.00 49.13 82 SER A O 1
ATOM 634 N N . VAL A 1 91 ? 31.214 49.367 25.702 1.00 50.87 83 VAL A N 1
ATOM 635 C CA . VAL A 1 91 ? 31.530 47.995 25.311 1.00 45.10 83 VAL A CA 1
ATOM 636 C C . VAL A 1 91 ? 30.728 47.545 24.098 1.00 47.05 83 VAL A C 1
ATOM 637 O O . VAL A 1 91 ? 30.889 46.402 23.648 1.00 47.69 83 VAL A O 1
ATOM 641 N N . GLU A 1 92 ? 29.881 48.413 23.539 1.00 50.83 84 GLU A N 1
ATOM 642 C CA . GLU A 1 92 ? 29.031 47.989 22.430 1.00 50.66 84 GLU A CA 1
ATOM 643 C C . GLU A 1 92 ? 29.839 47.694 21.172 1.00 48.35 84 GLU A C 1
ATOM 644 O O . GLU A 1 92 ? 29.441 46.841 20.373 1.00 51.89 84 GLU A O 1
ATOM 650 N N . ASP A 1 93 ? 30.972 48.367 20.988 1.00 48.64 85 ASP A N 1
ATOM 651 C CA . ASP A 1 93 ? 31.802 48.250 19.788 1.00 48.49 85 ASP A CA 1
ATOM 652 C C . ASP A 1 93 ? 33.075 47.494 20.165 1.00 45.84 85 ASP A C 1
ATOM 653 O O . ASP A 1 93 ? 34.058 48.091 20.607 1.00 45.84 85 ASP A O 1
ATOM 658 N N . GLN A 1 94 ? 33.052 46.171 19.971 1.00 43.71 86 GLN A N 1
ATOM 659 C CA . GLN A 1 94 ? 34.202 45.349 20.339 1.00 41.25 86 GLN A CA 1
ATOM 660 C C . GLN A 1 94 ? 35.449 45.757 19.563 1.00 41.53 86 GLN A C 1
ATOM 661 O O . GLN A 1 94 ? 36.542 45.848 20.138 1.00 40.60 86 GLN A O 1
ATOM 667 N N . GLU A 1 95 ? 35.306 46.015 18.256 1.00 42.94 87 GLU A N 1
ATOM 668 C CA . GLU A 1 95 ? 36.462 46.394 17.448 1.00 43.37 87 GLU A CA 1
ATOM 669 C C . GLU A 1 95 ? 37.135 47.643 17.992 1.00 44.67 87 GLU A C 1
ATOM 670 O O . GLU A 1 95 ? 38.367 47.714 18.054 1.00 44.01 87 GLU A O 1
ATOM 676 N N . ASN A 1 96 ? 36.339 48.629 18.409 1.00 49.98 88 ASN A N 1
ATOM 677 C CA . ASN A 1 96 ? 36.893 49.888 18.897 1.00 48.68 88 ASN A CA 1
ATOM 678 C C . ASN A 1 96 ? 37.685 49.682 20.181 1.00 46.54 88 ASN A C 1
ATOM 679 O O . ASN A 1 96 ? 38.802 50.192 20.322 1.00 46.77 88 ASN A O 1
ATOM 684 N N . LEU A 1 97 ? 37.117 48.942 21.135 1.00 44.97 89 LEU A N 1
ATOM 685 C CA . LEU A 1 97 ? 37.825 48.685 22.382 1.00 47.90 89 LEU A CA 1
ATOM 686 C C . LEU A 1 97 ? 39.134 47.953 22.127 1.00 41.57 89 LEU A C 1
ATOM 687 O O . LEU A 1 97 ? 40.180 48.326 22.668 1.00 41.77 89 LEU A O 1
ATOM 692 N N . ASP A 1 98 ? 39.099 46.911 21.295 1.00 40.25 90 ASP A N 1
ATOM 693 C CA . ASP A 1 98 ? 40.321 46.153 21.031 1.00 38.57 90 ASP A CA 1
ATOM 694 C C . ASP A 1 98 ? 41.354 47.021 20.321 1.00 39.96 90 ASP A C 1
ATOM 695 O O . ASP A 1 98 ? 42.554 46.941 20.612 1.00 39.22 90 ASP A O 1
ATOM 700 N N . ARG A 1 99 ? 40.905 47.871 19.398 1.00 42.13 91 ARG A N 1
ATOM 701 C CA A ARG A 1 99 ? 41.811 48.837 18.786 0.50 43.80 91 ARG A CA 1
ATOM 702 C CA B ARG A 1 99 ? 41.804 48.840 18.784 0.50 43.81 91 ARG A CA 1
ATOM 703 C C . ARG A 1 99 ? 42.493 49.688 19.849 1.00 44.42 91 ARG A C 1
ATOM 704 O O . ARG A 1 99 ? 43.720 49.844 19.846 1.00 44.29 91 ARG A O 1
ATOM 719 N N . ILE A 1 100 ? 41.712 50.226 20.788 1.00 45.19 92 ILE A N 1
ATOM 720 C CA . ILE A 1 100 ? 42.263 51.117 21.806 1.00 47.55 92 ILE A CA 1
ATOM 721 C C . ILE A 1 100 ? 43.273 50.384 22.682 1.00 47.92 92 ILE A C 1
ATOM 722 O O . ILE A 1 100 ? 44.317 50.940 23.050 1.00 44.55 92 ILE A O 1
ATOM 727 N N . LEU A 1 101 ? 42.994 49.116 23.004 1.00 41.64 93 LEU A N 1
ATOM 728 C CA . LEU A 1 101 ? 43.914 48.337 23.826 1.00 39.67 93 LEU A CA 1
ATOM 729 C C . LEU A 1 101 ? 45.233 48.093 23.104 1.00 39.47 93 LEU A C 1
ATOM 730 O O . LEU A 1 101 ? 46.310 48.230 23.698 1.00 39.35 93 LEU A O 1
ATOM 735 N N . CYS A 1 102 ? 45.167 47.711 21.826 1.00 39.17 94 CYS A N 1
ATOM 736 C CA . CYS A 1 102 ? 46.387 47.478 21.059 1.00 38.91 94 CYS A CA 1
ATOM 737 C C . CYS A 1 102 ? 47.185 48.763 20.889 1.00 42.73 94 CYS A C 1
ATOM 738 O O . CYS A 1 102 ? 48.417 48.758 21.001 1.00 41.61 94 CYS A O 1
ATOM 741 N N . GLN A 1 103 ? 46.501 49.876 20.617 1.00 46.24 95 GLN A N 1
ATOM 742 C CA . GLN A 1 103 ? 47.209 51.141 20.466 1.00 45.52 95 GLN A CA 1
ATOM 743 C C . GLN A 1 103 ? 47.815 51.601 21.783 1.00 50.60 95 GLN A C 1
ATOM 744 O O . GLN A 1 103 ? 48.903 52.188 21.788 1.00 46.69 95 GLN A O 1
ATOM 750 N N . LEU A 1 104 ? 47.139 51.327 22.904 1.00 44.78 96 LEU A N 1
ATOM 751 C CA . LEU A 1 104 ? 47.694 51.653 24.214 1.00 47.12 96 LEU A CA 1
ATOM 752 C C . LEU A 1 104 ? 48.979 50.880 24.477 1.00 50.02 96 LEU A C 1
ATOM 753 O O . LEU A 1 104 ? 49.947 51.428 25.018 1.00 44.08 96 LEU A O 1
ATOM 758 N N . ASP A 1 105 ? 48.997 49.595 24.116 1.00 41.05 97 ASP A N 1
ATOM 759 C CA . ASP A 1 105 ? 50.194 48.782 24.290 1.00 39.60 97 ASP A CA 1
ATOM 760 C C . ASP A 1 105 ? 51.317 49.255 23.371 1.00 44.75 97 ASP A C 1
ATOM 761 O O . ASP A 1 105 ? 52.470 49.384 23.801 1.00 42.89 97 ASP A O 1
ATOM 766 N N . ASN A 1 106 ? 50.996 49.504 22.098 1.00 41.66 98 ASN A N 1
ATOM 767 C CA . ASN A 1 106 ? 51.888 50.117 21.112 1.00 43.19 98 ASN A CA 1
ATOM 768 C C . ASN A 1 106 ? 53.110 49.258 20.781 1.00 46.14 98 ASN A C 1
ATOM 769 O O . ASN A 1 106 ? 54.144 49.785 20.350 1.00 51.43 98 ASN A O 1
ATOM 774 N N . THR A 1 107 ? 53.015 47.940 20.949 1.00 42.86 99 THR A N 1
ATOM 775 C CA . THR A 1 107 ? 54.067 47.021 20.540 1.00 43.28 99 THR A CA 1
ATOM 776 C C . THR A 1 107 ? 53.465 45.933 19.662 1.00 42.85 99 THR A C 1
ATOM 777 O O . THR A 1 107 ? 52.283 45.599 19.774 1.00 42.48 99 THR A O 1
ATOM 781 N N . GLU A 1 108 ? 54.303 45.366 18.792 1.00 37.86 100 GLU A N 1
ATOM 782 C CA . GLU A 1 108 ? 53.811 44.356 17.860 1.00 38.74 100 GLU A CA 1
ATOM 783 C C . GLU A 1 108 ? 53.277 43.125 18.587 1.00 41.23 100 GLU A C 1
ATOM 784 O O . GLU A 1 108 ? 52.244 42.568 18.197 1.00 46.39 100 GLU A O 1
ATOM 790 N N . ASN A 1 109 ? 53.948 42.696 19.658 1.00 36.98 101 ASN A N 1
ATOM 791 C CA A ASN A 1 109 ? 53.652 41.430 20.320 0.56 33.92 101 ASN A CA 1
ATOM 792 C CA B ASN A 1 109 ? 53.618 41.427 20.300 0.44 34.08 101 ASN A CA 1
ATOM 793 C C . ASN A 1 109 ? 52.948 41.612 21.659 1.00 32.68 101 ASN A C 1
ATOM 794 O O . ASN A 1 109 ? 52.885 40.662 22.446 1.00 33.46 101 ASN A O 1
ATOM 803 N N . LYS A 1 110 ? 52.434 42.813 21.942 1.00 33.95 102 LYS A N 1
ATOM 804 C CA . LYS A 1 110 ? 51.748 43.112 23.205 1.00 33.68 102 LYS A CA 1
ATOM 805 C C . LYS A 1 110 ? 52.663 42.885 24.406 1.00 37.21 102 LYS A C 1
ATOM 806 O O . LYS A 1 110 ? 52.236 42.399 25.455 1.00 31.92 102 LYS A O 1
ATOM 812 N N . SER A 1 111 ? 53.933 43.262 24.263 1.00 36.88 103 SER A N 1
ATOM 813 C CA . SER A 1 111 ? 54.923 43.038 25.307 1.00 34.99 103 SER A CA 1
ATOM 814 C C . SER A 1 111 ? 54.982 44.160 26.339 1.00 35.62 103 SER A C 1
ATOM 815 O O . SER A 1 111 ? 55.722 44.037 27.317 1.00 39.75 103 SER A O 1
ATOM 818 N N . HIS A 1 112 ? 54.233 45.246 26.152 1.00 34.15 104 HIS A N 1
ATOM 819 C CA . HIS A 1 112 ? 54.207 46.320 27.144 1.00 38.74 104 HIS A CA 1
ATOM 820 C C . HIS A 1 112 ? 53.145 46.060 28.210 1.00 38.82 104 HIS A C 1
ATOM 821 O O . HIS A 1 112 ? 53.460 45.953 29.398 1.00 48.39 104 HIS A O 1
ATOM 828 N N . LEU A 1 113 ? 51.883 45.947 27.797 1.00 35.17 105 LEU A N 1
ATOM 829 C CA . LEU A 1 113 ? 50.821 45.629 28.747 1.00 37.48 105 LEU A CA 1
ATOM 830 C C . LEU A 1 113 ? 50.717 44.134 29.008 1.00 36.47 105 LEU A C 1
ATOM 831 O O . LEU A 1 113 ? 50.256 43.724 30.079 1.00 33.59 105 LEU A O 1
ATOM 836 N N . GLY A 1 114 ? 51.122 43.308 28.049 1.00 32.01 106 GLY A N 1
ATOM 837 C CA . GLY A 1 114 ? 50.909 41.882 28.179 1.00 32.34 106 GLY A CA 1
ATOM 838 C C . GLY A 1 114 ? 49.651 41.467 27.450 1.00 29.06 106 GLY A C 1
ATOM 839 O O . GLY A 1 114 ? 48.587 42.062 27.644 1.00 32.33 106 GLY A O 1
ATOM 840 N N . ALA A 1 115 ? 49.768 40.467 26.579 1.00 27.48 107 ALA A N 1
ATOM 841 C CA . ALA A 1 115 ? 48.591 39.965 25.880 1.00 26.67 107 ALA A CA 1
ATOM 842 C C . ALA A 1 115 ? 47.579 39.383 26.855 1.00 29.13 107 ALA A C 1
ATOM 843 O O . ALA A 1 115 ? 46.378 39.347 26.560 1.00 27.00 107 ALA A O 1
ATOM 845 N N . ASN A 1 116 ? 48.044 38.899 28.007 1.00 29.44 108 ASN A N 1
ATOM 846 C CA . ASN A 1 116 ? 47.105 38.344 28.973 1.00 27.32 108 ASN A CA 1
ATOM 847 C C . ASN A 1 116 ? 46.293 39.452 29.641 1.00 31.79 108 ASN A C 1
ATOM 848 O O . ASN A 1 116 ? 45.087 39.294 29.863 1.00 26.97 108 ASN A O 1
ATOM 853 N N . ALA A 1 117 ? 46.916 40.598 29.927 1.00 26.21 109 ALA A N 1
ATOM 854 C CA . ALA A 1 117 ? 46.144 41.739 30.412 1.00 28.11 109 ALA A CA 1
ATOM 855 C C . ALA A 1 117 ? 45.151 42.219 29.359 1.00 31.13 109 ALA A C 1
ATOM 856 O O . ALA A 1 117 ? 43.984 42.496 29.667 1.00 29.18 109 ALA A O 1
ATOM 858 N N . ILE A 1 118 ? 45.597 42.326 28.106 1.00 32.28 110 ILE A N 1
ATOM 859 C CA . ILE A 1 118 ? 44.720 42.821 27.052 1.00 32.57 110 ILE A CA 1
ATOM 860 C C . ILE A 1 118 ? 43.578 41.842 26.794 1.00 28.76 110 ILE A C 1
ATOM 861 O O . ILE A 1 118 ? 42.420 42.250 26.638 1.00 32.05 110 ILE A O 1
ATOM 866 N N . LEU A 1 119 ? 43.875 40.539 26.742 1.00 26.99 111 LEU A N 1
ATOM 867 C CA . LEU A 1 119 ? 42.823 39.575 26.426 1.00 29.32 111 LEU A CA 1
ATOM 868 C C . LEU A 1 119 ? 41.794 39.488 27.545 1.00 27.96 111 LEU A C 1
ATOM 869 O O . LEU A 1 119 ? 40.590 39.402 27.278 1.00 29.36 111 LEU A O 1
ATOM 874 N N . ALA A 1 120 ? 42.247 39.474 28.803 1.00 26.70 112 ALA A N 1
ATOM 875 C CA . ALA A 1 120 ? 41.299 39.464 29.907 1.00 26.75 112 ALA A CA 1
ATOM 876 C C . ALA A 1 120 ? 40.314 40.618 29.778 1.00 31.78 112 ALA A C 1
ATOM 877 O O . ALA A 1 120 ? 39.105 40.433 29.953 1.00 27.43 112 ALA A O 1
ATOM 879 N N . THR A 1 121 ? 40.810 41.807 29.433 1.00 29.93 113 THR A N 1
ATOM 880 C CA . THR A 1 121 ? 39.925 42.957 29.244 1.00 32.12 113 THR A CA 1
ATOM 881 C C . THR A 1 121 ? 39.026 42.758 28.030 1.00 32.96 113 THR A C 1
ATOM 882 O O . THR A 1 121 ? 37.819 43.025 28.086 1.00 33.51 113 THR A O 1
ATOM 886 N N . SER A 1 122 ? 39.600 42.275 26.924 1.00 30.49 114 SER A N 1
ATOM 887 C CA . SER A 1 122 ? 38.836 42.121 25.688 1.00 34.41 114 SER A CA 1
ATOM 888 C C . SER A 1 122 ? 37.644 41.193 25.891 1.00 35.50 114 SER A C 1
ATOM 889 O O . SER A 1 122 ? 36.517 41.504 25.489 1.00 31.34 114 SER A O 1
ATOM 892 N N . LEU A 1 123 ? 37.876 40.048 26.534 1.00 31.20 115 LEU A N 1
ATOM 893 C CA . LEU A 1 123 ? 36.809 39.075 26.728 1.00 28.47 115 LEU A CA 1
ATOM 894 C C . LEU A 1 123 ? 35.835 39.516 27.813 1.00 28.24 115 LEU A C 1
ATOM 895 O O . LEU A 1 123 ? 34.631 39.256 27.715 1.00 32.22 115 LEU A O 1
ATOM 900 N N . ALA A 1 124 ? 36.339 40.149 28.873 1.00 28.50 116 ALA A N 1
ATOM 901 C CA . ALA A 1 124 ? 35.440 40.662 29.901 1.00 29.41 116 ALA A CA 1
ATOM 902 C C . ALA A 1 124 ? 34.489 41.703 29.321 1.00 38.16 116 ALA A C 1
ATOM 903 O O . ALA A 1 124 ? 33.297 41.725 29.655 1.00 32.22 116 ALA A O 1
ATOM 905 N N . CYS A 1 125 ? 34.992 42.564 28.430 1.00 32.70 117 CYS A N 1
ATOM 906 C CA . CYS A 1 125 ? 34.117 43.534 27.777 1.00 39.80 117 CYS A CA 1
ATOM 907 C C . CYS A 1 125 ? 33.056 42.838 26.935 1.00 34.85 117 CYS A C 1
ATOM 908 O O . CYS A 1 125 ? 31.884 43.235 26.948 1.00 36.29 117 CYS A O 1
ATOM 911 N N . ALA A 1 126 ? 33.447 41.789 26.201 1.00 34.11 118 ALA A N 1
ATOM 912 C CA . ALA A 1 126 ? 32.480 41.016 25.428 1.00 33.25 118 ALA A CA 1
ATOM 913 C C . ALA A 1 126 ? 31.372 40.453 26.315 1.00 32.93 118 ALA A C 1
ATOM 914 O O . ALA A 1 126 ? 30.195 40.454 25.929 1.00 34.03 118 ALA A O 1
ATOM 916 N N . ARG A 1 127 ? 31.725 39.956 27.504 1.00 31.53 119 ARG A N 1
ATOM 917 C CA . ARG A 1 127 ? 30.697 39.446 28.410 1.00 31.32 119 ARG A CA 1
ATOM 918 C C . ARG A 1 127 ? 29.827 40.570 28.959 1.00 34.73 119 ARG A C 1
ATOM 919 O O . ARG A 1 127 ? 28.606 40.414 29.069 1.00 34.13 119 ARG A O 1
ATOM 927 N N . ALA A 1 128 ? 30.430 41.714 29.298 1.00 34.37 120 ALA A N 1
ATOM 928 C CA . ALA A 1 128 ? 29.635 42.845 29.772 1.00 36.54 120 ALA A CA 1
ATOM 929 C C . ALA A 1 128 ? 28.667 43.318 28.696 1.00 40.39 120 ALA A C 1
ATOM 930 O O . ALA A 1 128 ? 27.531 43.705 28.996 1.00 39.97 120 ALA A O 1
ATOM 932 N N . ARG A 1 129 ? 29.096 43.282 27.430 1.00 38.46 121 ARG A N 1
ATOM 933 C CA . ARG A 1 129 ? 28.205 43.653 26.338 1.00 40.31 121 ARG A CA 1
ATOM 934 C C . ARG A 1 129 ? 27.038 42.679 26.226 1.00 41.48 121 ARG A C 1
ATOM 935 O O . ARG A 1 129 ? 25.894 43.091 26.004 1.00 41.88 121 ARG A O 1
ATOM 943 N N . ALA A 1 130 ? 27.312 41.377 26.370 1.00 37.72 122 ALA A N 1
ATOM 944 C CA . ALA A 1 130 ? 26.254 40.376 26.264 1.00 39.84 122 ALA A CA 1
ATOM 945 C C . ALA A 1 130 ? 25.250 40.515 27.401 1.00 42.66 122 ALA A C 1
ATOM 946 O O . ALA A 1 130 ? 24.035 40.411 27.188 1.00 42.17 122 ALA A O 1
ATOM 948 N N . LEU A 1 131 ? 25.742 40.748 28.619 1.00 37.45 123 LEU A N 1
ATOM 949 C CA . LEU A 1 131 ? 24.839 40.966 29.741 1.00 41.39 123 LEU A CA 1
ATOM 950 C C . LEU A 1 131 ? 23.999 42.219 29.523 1.00 43.25 123 LEU A C 1
ATOM 951 O O . LEU A 1 131 ? 22.817 42.252 29.883 1.00 42.35 123 LEU A O 1
ATOM 956 N N . SER A 1 132 ? 24.590 43.250 28.912 1.00 43.02 124 SER A N 1
ATOM 957 C CA . SER A 1 132 ? 23.851 44.483 28.649 1.00 45.15 124 SER A CA 1
ATOM 958 C C . SER A 1 132 ? 22.731 44.259 27.646 1.00 49.78 124 SER A C 1
ATOM 959 O O . SER A 1 132 ? 21.682 44.908 27.726 1.00 49.57 124 SER A O 1
ATOM 962 N N . LEU A 1 133 ? 22.940 43.368 26.682 1.00 46.49 125 LEU A N 1
ATOM 963 C CA . LEU A 1 133 ? 21.916 43.051 25.695 1.00 52.08 125 LEU A CA 1
ATOM 964 C C . LEU A 1 133 ? 20.902 42.039 26.204 1.00 49.83 125 LEU A C 1
ATOM 965 O O . LEU A 1 133 ? 19.931 41.756 25.494 1.00 56.55 125 LEU A O 1
ATOM 970 N N . ASN A 1 134 ? 21.112 41.493 27.402 1.00 44.27 126 ASN A N 1
ATOM 971 C CA . ASN A 1 134 ? 20.279 40.421 27.948 1.00 50.89 126 ASN A CA 1
ATOM 972 C C . ASN A 1 134 ? 20.111 39.299 26.926 1.00 53.65 126 ASN A C 1
ATOM 973 O O . ASN A 1 134 ? 19.002 38.857 26.615 1.00 51.50 126 ASN A O 1
ATOM 978 N N . GLN A 1 135 ? 21.237 38.856 26.378 1.00 46.34 127 GLN A N 1
ATOM 979 C CA . GLN A 1 135 ? 21.269 37.809 25.375 1.00 44.06 127 GLN A CA 1
ATOM 980 C C . GLN A 1 135 ? 22.368 36.815 25.712 1.00 38.35 127 GLN A C 1
ATOM 981 O O . GLN A 1 135 ? 23.391 37.193 26.289 1.00 38.76 127 GLN A O 1
ATOM 987 N N . PRO A 1 136 ? 22.175 35.538 25.378 1.00 43.60 128 PRO A N 1
ATOM 988 C CA . PRO A 1 136 ? 23.241 34.550 25.593 1.00 43.65 128 PRO A CA 1
ATOM 989 C C . PRO A 1 136 ? 24.521 34.982 24.895 1.00 36.25 128 PRO A C 1
ATOM 990 O O . PRO A 1 136 ? 24.482 35.561 23.809 1.00 39.56 128 PRO A O 1
ATOM 994 N N . LEU A 1 137 ? 25.664 34.698 25.530 1.00 35.82 129 LEU A N 1
ATOM 995 C CA . LEU A 1 137 ? 26.946 35.153 24.989 1.00 36.67 129 LEU A CA 1
ATOM 996 C C . LEU A 1 137 ? 27.144 34.688 23.549 1.00 37.94 129 LEU A C 1
ATOM 997 O O . LEU A 1 137 ? 27.535 35.478 22.678 1.00 33.48 129 LEU A O 1
ATOM 1002 N N . TYR A 1 138 ? 26.869 33.410 23.269 1.00 29.97 130 TYR A N 1
ATOM 1003 C CA . TYR A 1 138 ? 27.121 32.910 21.918 1.00 31.29 130 TYR A CA 1
ATOM 1004 C C . TYR A 1 138 ? 26.300 33.678 20.888 1.00 39.34 130 TYR A C 1
ATOM 1005 O O . TYR A 1 138 ? 26.777 33.934 19.774 1.00 36.02 130 TYR A O 1
ATOM 1014 N N . MET A 1 139 ? 25.081 34.086 21.251 1.00 34.73 131 MET A N 1
ATOM 1015 C CA . MET A 1 139 ? 24.274 34.881 20.329 1.00 36.16 131 MET A CA 1
ATOM 1016 C C . MET A 1 139 ? 24.941 36.216 20.028 1.00 41.07 131 MET A C 1
ATOM 1017 O O . MET A 1 139 ? 24.988 36.652 18.870 1.00 38.86 131 MET A O 1
ATOM 1022 N N . THR A 1 140 ? 25.462 36.881 21.059 1.00 37.75 132 THR A N 1
ATOM 1023 C CA . THR A 1 140 ? 26.083 38.186 20.873 1.00 40.31 132 THR A CA 1
ATOM 1024 C C . THR A 1 140 ? 27.435 38.099 20.180 1.00 42.85 132 THR A C 1
ATOM 1025 O O . THR A 1 140 ? 27.947 39.134 19.740 1.00 37.87 132 THR A O 1
ATOM 1029 N N . LEU A 1 141 ? 28.025 36.905 20.088 1.00 34.73 133 LEU A N 1
ATOM 1030 C CA . LEU A 1 141 ? 29.303 36.731 19.414 1.00 35.77 133 LEU A CA 1
ATOM 1031 C C . LEU A 1 141 ? 29.157 36.405 17.933 1.00 39.41 133 LEU A C 1
ATOM 1032 O O . LEU A 1 141 ? 30.133 36.536 17.182 1.00 34.50 133 LEU A O 1
ATOM 1037 N N . ASN A 1 142 ? 27.972 35.996 17.492 1.00 36.57 134 ASN A N 1
ATOM 1038 C CA . ASN A 1 142 ? 27.803 35.606 16.100 1.00 36.55 134 ASN A CA 1
ATOM 1039 C C . ASN A 1 142 ? 27.990 36.805 15.175 1.00 38.57 134 ASN A C 1
ATOM 1040 O O . ASN A 1 142 ? 27.474 37.895 15.433 1.00 40.21 134 ASN A O 1
ATOM 1045 N N . GLN A 1 143 ? 28.734 36.600 14.091 1.00 38.57 135 GLN A N 1
ATOM 1046 C CA . GLN A 1 143 ? 28.953 37.642 13.092 1.00 40.57 135 GLN A CA 1
ATOM 1047 C C . GLN A 1 143 ? 28.425 37.223 11.724 1.00 44.76 135 GLN A C 1
ATOM 1048 O O . GLN A 1 143 ? 29.010 37.540 10.687 1.00 47.17 135 GLN A O 1
ATOM 1054 N N . GLY A 1 144 ? 27.299 36.514 11.703 1.00 42.50 136 GLY A N 1
ATOM 1055 C CA . GLY A 1 144 ? 26.614 36.187 10.472 1.00 44.02 136 GLY A CA 1
ATOM 1056 C C . GLY A 1 144 ? 26.784 34.756 10.005 1.00 42.72 136 GLY A C 1
ATOM 1057 O O . GLY A 1 144 ? 26.025 34.310 9.138 1.00 49.00 136 GLY A O 1
ATOM 1058 N N . ASP A 1 145 ? 27.751 34.025 10.554 1.00 40.27 137 ASP A N 1
ATOM 1059 C CA . ASP A 1 145 ? 27.965 32.646 10.137 1.00 42.52 137 ASP A CA 1
ATOM 1060 C C . ASP A 1 145 ? 26.838 31.749 10.636 1.00 38.90 137 ASP A C 1
ATOM 1061 O O . ASP A 1 145 ? 26.203 32.021 11.657 1.00 39.56 137 ASP A O 1
ATOM 1066 N N . MET A 1 146 ? 26.573 30.679 9.886 1.00 41.05 138 MET A N 1
ATOM 1067 C CA A MET A 1 146 ? 25.598 29.690 10.323 0.55 40.61 138 MET A CA 1
ATOM 1068 C CA B MET A 1 146 ? 25.601 29.683 10.318 0.45 40.69 138 MET A CA 1
ATOM 1069 C C . MET A 1 146 ? 26.157 28.936 11.523 1.00 40.53 138 MET A C 1
ATOM 1070 O O . MET A 1 146 ? 27.207 28.292 11.431 1.00 38.28 138 MET A O 1
ATOM 1079 N N . MET A 1 147 ? 25.468 29.025 12.651 1.00 35.94 139 MET A N 1
ATOM 1080 C CA . MET A 1 147 ? 25.965 28.391 13.865 1.00 33.70 139 MET A CA 1
ATOM 1081 C C . MET A 1 147 ? 25.614 26.908 13.896 1.00 39.11 139 MET A C 1
ATOM 1082 O O . MET A 1 147 ? 24.571 26.476 13.394 1.00 37.84 139 MET A O 1
ATOM 1087 N N . THR A 1 148 ? 26.512 26.122 14.483 1.00 34.85 140 THR A N 1
ATOM 1088 C CA . THR A 1 148 ? 26.318 24.692 14.656 1.00 35.02 140 THR A CA 1
ATOM 1089 C C . THR A 1 148 ? 26.909 24.292 15.997 1.00 31.76 140 THR A C 1
ATOM 1090 O O . THR A 1 148 ? 27.817 24.947 16.518 1.00 30.54 140 THR A O 1
ATOM 1094 N N . MET A 1 149 ? 26.400 23.213 16.552 1.00 29.88 141 MET A N 1
ATOM 1095 C CA . MET A 1 149 ? 27.087 22.609 17.679 1.00 28.43 141 MET A CA 1
ATOM 1096 C C . MET A 1 149 ? 28.320 21.877 17.150 1.00 25.38 141 MET A C 1
ATOM 1097 O O . MET A 1 149 ? 28.207 21.085 16.204 1.00 28.06 141 MET A O 1
ATOM 1102 N N . PRO A 1 150 ? 29.504 22.143 17.690 1.00 26.24 142 PRO A N 1
ATOM 1103 C CA . PRO A 1 150 ? 30.735 21.613 17.088 1.00 24.46 142 PRO A CA 1
ATOM 1104 C C . PRO A 1 150 ? 30.978 20.145 17.413 1.00 25.36 142 PRO A C 1
ATOM 1105 O O . PRO A 1 150 ? 30.560 19.630 18.452 1.00 24.75 142 PRO A O 1
ATOM 1109 N N . VAL A 1 151 ? 31.662 19.474 16.492 1.00 23.90 143 VAL A N 1
ATOM 1110 C CA . VAL A 1 151 ? 32.189 18.136 16.780 1.00 25.05 143 VAL A CA 1
ATOM 1111 C C . VAL A 1 151 ? 33.390 18.274 17.706 1.00 24.64 143 VAL A C 1
ATOM 1112 O O . VAL A 1 151 ? 34.335 19.006 17.377 1.00 26.26 143 VAL A O 1
ATOM 1116 N N . PRO A 1 152 ? 33.413 17.603 18.855 1.00 20.39 144 PRO A N 1
ATOM 1117 C CA . PRO A 1 152 ? 34.583 17.721 19.735 1.00 21.07 144 PRO A CA 1
ATOM 1118 C C . PRO A 1 152 ? 35.646 16.704 19.369 1.00 25.78 144 PRO A C 1
ATOM 1119 O O . PRO A 1 152 ? 35.355 15.542 19.078 1.00 25.70 144 PRO A O 1
ATOM 1123 N N . MET A 1 153 ? 36.897 17.155 19.344 1.00 23.77 145 MET A N 1
ATOM 1124 C CA . MET A 1 153 ? 38.023 16.234 19.279 1.00 18.72 145 MET A CA 1
ATOM 1125 C C . MET A 1 153 ? 38.576 16.131 20.693 1.00 20.69 145 MET A C 1
ATOM 1126 O O . MET A 1 153 ? 38.987 17.141 21.281 1.00 20.93 145 MET A O 1
ATOM 1131 N N . MET A 1 154 ? 38.549 14.914 21.240 1.00 19.54 146 MET A N 1
ATOM 1132 C CA . MET A 1 154 ? 38.650 14.663 22.680 1.00 18.12 146 MET A CA 1
ATOM 1133 C C . MET A 1 154 ? 39.958 13.949 22.969 1.00 17.43 146 MET A C 1
ATOM 1134 O O . MET A 1 154 ? 40.139 12.789 22.585 1.00 18.14 146 MET A O 1
ATOM 1139 N N . ASN A 1 155 ? 40.849 14.631 23.677 1.00 18.29 147 ASN A N 1
ATOM 1140 C CA . ASN A 1 155 ? 42.226 14.189 23.858 1.00 20.70 147 ASN A CA 1
ATOM 1141 C C . ASN A 1 155 ? 42.282 13.238 25.046 1.00 22.66 147 ASN A C 1
ATOM 1142 O O . ASN A 1 155 ? 42.538 13.648 26.172 1.00 20.07 147 ASN A O 1
ATOM 1147 N N . ILE A 1 156 ? 42.077 11.939 24.801 1.00 18.12 148 ILE A N 1
ATOM 1148 C CA . ILE A 1 156 ? 41.919 11.009 25.920 1.00 17.89 148 ILE A CA 1
ATOM 1149 C C . ILE A 1 156 ? 43.189 10.253 26.247 1.00 18.52 148 ILE A C 1
ATOM 1150 O O . ILE A 1 156 ? 43.182 9.435 27.178 1.00 20.12 148 ILE A O 1
ATOM 1155 N N . LEU A 1 157 ? 44.277 10.477 25.507 1.00 16.56 149 LEU A N 1
ATOM 1156 C CA . LEU A 1 157 ? 45.571 9.888 25.847 1.00 17.53 149 LEU A CA 1
ATOM 1157 C C . LEU A 1 157 ? 46.590 11.000 25.638 1.00 24.53 149 LEU A C 1
ATOM 1158 O O . LEU A 1 157 ? 46.825 11.412 24.500 1.00 20.03 149 LEU A O 1
ATOM 1163 N N . ASN A 1 158 ? 47.155 11.521 26.732 1.00 18.38 150 ASN A N 1
ATOM 1164 C CA . ASN A 1 158 ? 47.998 12.715 26.698 1.00 17.20 150 ASN A CA 1
ATOM 1165 C C . ASN A 1 158 ? 49.469 12.331 26.605 1.00 16.48 150 ASN A C 1
ATOM 1166 O O . ASN A 1 158 ? 49.911 11.332 27.183 1.00 20.53 150 ASN A O 1
ATOM 1171 N N . GLY A 1 159 ? 50.237 13.158 25.898 1.00 18.92 151 GLY A N 1
ATOM 1172 C CA . GLY A 1 159 ? 51.669 12.952 25.793 1.00 19.84 151 GLY A CA 1
ATOM 1173 C C . GLY A 1 159 ? 52.444 14.250 25.685 1.00 22.38 151 GLY A C 1
ATOM 1174 O O . GLY A 1 159 ? 51.916 15.322 25.999 1.00 20.90 151 GLY A O 1
ATOM 1175 N N . GLY A 1 160 ? 53.690 14.170 25.225 1.00 20.55 152 GLY A N 1
ATOM 1176 C CA . GLY A 1 160 ? 54.455 15.376 24.936 1.00 21.77 152 GLY A CA 1
ATOM 1177 C C . GLY A 1 160 ? 54.574 16.260 26.159 1.00 20.53 152 GLY A C 1
ATOM 1178 O O . GLY A 1 160 ? 54.795 15.787 27.273 1.00 20.69 152 GLY A O 1
ATOM 1179 N N . ALA A 1 161 ? 54.382 17.564 25.952 1.00 18.57 153 ALA A N 1
ATOM 1180 C CA . ALA A 1 161 ? 54.534 18.557 27.012 1.00 18.38 153 ALA A CA 1
ATOM 1181 C C . ALA A 1 161 ? 53.456 18.482 28.081 1.00 20.22 153 ALA A C 1
ATOM 1182 O O . ALA A 1 161 ? 53.553 19.212 29.072 1.00 21.15 153 ALA A O 1
ATOM 1184 N N . HIS A 1 162 ? 52.421 17.665 27.894 1.00 16.49 154 HIS A N 1
ATOM 1185 C CA . HIS A 1 162 ? 51.268 17.656 28.792 1.00 20.41 154 HIS A CA 1
ATOM 1186 C C . HIS A 1 162 ? 51.285 16.503 29.776 1.00 19.98 154 HIS A C 1
ATOM 1187 O O . HIS A 1 162 ? 50.364 16.389 30.589 1.00 21.79 154 HIS A O 1
ATOM 1194 N N . ALA A 1 163 ? 52.281 15.628 29.713 1.00 18.31 155 ALA A N 1
ATOM 1195 C CA . ALA A 1 163 ? 52.258 14.469 30.587 1.00 23.80 155 ALA A CA 1
ATOM 1196 C C . ALA A 1 163 ? 53.671 13.987 30.860 1.00 30.12 155 ALA A C 1
ATOM 1197 O O . ALA A 1 163 ? 54.592 14.185 30.064 1.00 28.83 155 ALA A O 1
ATOM 1199 N N . ASP A 1 164 ? 53.818 13.347 32.008 1.00 29.87 156 ASP A N 1
ATOM 1200 C CA A ASP A 1 164 ? 55.062 12.734 32.446 0.54 36.07 156 ASP A CA 1
ATOM 1201 C CA B ASP A 1 164 ? 55.094 12.749 32.378 0.46 35.29 156 ASP A CA 1
ATOM 1202 C C . ASP A 1 164 ? 54.985 11.262 32.048 1.00 40.40 156 ASP A C 1
ATOM 1203 O O . ASP A 1 164 ? 54.695 10.391 32.873 1.00 45.59 156 ASP A O 1
ATOM 1212 N N . ASN A 1 165 ? 55.183 10.997 30.763 1.00 26.20 157 ASN A N 1
ATOM 1213 C CA . ASN A 1 165 ? 55.238 9.653 30.217 1.00 20.11 157 ASN A CA 1
ATOM 1214 C C . ASN A 1 165 ? 56.213 9.705 29.044 1.00 25.18 157 ASN A C 1
ATOM 1215 O O . ASN A 1 165 ? 56.855 10.727 28.802 1.00 22.13 157 ASN A O 1
ATOM 1220 N N . ASN A 1 166 ? 56.348 8.604 28.317 1.00 20.01 158 ASN A N 1
ATOM 1221 C CA . ASN A 1 166 ? 57.320 8.573 27.232 1.00 22.21 158 ASN A CA 1
ATOM 1222 C C . ASN A 1 166 ? 56.709 8.923 25.881 1.00 24.30 158 ASN A C 1
ATOM 1223 O O . ASN A 1 166 ? 57.376 8.765 24.850 1.00 21.22 158 ASN A O 1
ATOM 1228 N N . VAL A 1 167 ? 55.473 9.404 25.861 1.00 17.85 159 VAL A N 1
ATOM 1229 C CA . VAL A 1 167 ? 54.734 9.594 24.611 1.00 16.69 159 VAL A CA 1
ATOM 1230 C C . VAL A 1 167 ? 55.201 10.877 23.932 1.00 19.89 159 VAL A C 1
ATOM 1231 O O . VAL A 1 167 ? 55.214 11.951 24.549 1.00 18.86 159 VAL A O 1
ATOM 1235 N N . ASP A 1 168 ? 55.590 10.776 22.652 1.00 16.97 160 ASP A N 1
ATOM 1236 C CA . ASP A 1 168 ? 56.084 11.955 21.939 1.00 18.77 160 ASP A CA 1
ATOM 1237 C C . ASP A 1 168 ? 54.942 12.798 21.377 1.00 19.64 160 ASP A C 1
ATOM 1238 O O . ASP A 1 168 ? 54.946 14.031 21.503 1.00 22.63 160 ASP A O 1
ATOM 1243 N N . ILE A 1 169 ? 53.986 12.150 20.709 1.00 20.88 161 ILE A N 1
ATOM 1244 C CA . ILE A 1 169 ? 52.824 12.856 20.182 1.00 19.86 161 ILE A CA 1
ATOM 1245 C C . ILE A 1 169 ? 52.057 13.474 21.340 1.00 22.86 161 ILE A C 1
ATOM 1246 O O . ILE A 1 169 ? 51.812 12.823 22.361 1.00 20.15 161 ILE A O 1
ATOM 1251 N N . GLN A 1 170 ? 51.701 14.753 21.204 1.00 16.15 162 GLN A N 1
ATOM 1252 C CA . GLN A 1 170 ? 51.139 15.461 22.348 1.00 17.26 162 GLN A CA 1
ATOM 1253 C C . GLN A 1 170 ? 49.719 14.995 22.659 1.00 19.75 162 GLN A C 1
ATOM 1254 O O . GLN A 1 170 ? 49.348 14.866 23.833 1.00 19.34 162 GLN A O 1
ATOM 1260 N N . GLU A 1 171 ? 48.902 14.747 21.630 1.00 18.76 163 GLU A N 1
ATOM 1261 C CA . GLU A 1 171 ? 47.468 14.536 21.815 1.00 17.47 163 GLU A CA 1
ATOM 1262 C C . GLU A 1 171 ? 46.948 13.442 20.893 1.00 21.18 163 GLU A C 1
ATOM 1263 O O . GLU A 1 171 ? 47.091 13.534 19.668 1.00 20.81 163 GLU A O 1
ATOM 1269 N N . PHE A 1 172 ? 46.299 12.434 21.481 1.00 17.92 164 PHE A N 1
ATOM 1270 C CA . PHE A 1 172 ? 45.589 11.389 20.737 1.00 17.31 164 PHE A CA 1
ATOM 1271 C C . PHE A 1 172 ? 44.098 11.603 20.961 1.00 18.82 164 PHE A C 1
ATOM 1272 O O . PHE A 1 172 ? 43.607 11.432 22.081 1.00 19.08 164 PHE A O 1
ATOM 1280 N N . MET A 1 173 ? 43.370 11.959 19.909 1.00 16.81 165 MET A N 1
ATOM 1281 C CA . MET A 1 173 ? 41.998 12.400 20.074 1.00 18.78 165 MET A CA 1
ATOM 1282 C C . MET A 1 173 ? 41.015 11.497 19.344 1.00 21.13 165 MET A C 1
ATOM 1283 O O . MET A 1 173 ? 41.312 10.946 18.276 1.00 20.11 165 MET A O 1
ATOM 1288 N N . ILE A 1 174 ? 39.833 11.339 19.943 1.00 18.49 166 ILE A N 1
ATOM 1289 C CA . ILE A 1 174 ? 38.703 10.716 19.261 1.00 18.05 166 ILE A CA 1
ATOM 1290 C C . ILE A 1 174 ? 37.716 11.817 18.898 1.00 20.98 166 ILE A C 1
ATOM 1291 O O . ILE A 1 174 ? 37.599 12.828 19.601 1.00 21.69 166 ILE A O 1
ATOM 1296 N N . MET A 1 175 ? 36.998 11.617 17.790 1.00 20.39 167 MET A N 1
ATOM 1297 C CA . MET A 1 175 ? 35.961 12.553 17.345 1.00 20.03 167 MET A CA 1
ATOM 1298 C C . MET A 1 175 ? 34.693 11.760 17.056 1.00 25.35 167 MET A C 1
ATOM 1299 O O . MET A 1 175 ? 34.699 10.903 16.145 1.00 27.85 167 MET A O 1
ATOM 1304 N N . PRO A 1 176 ? 33.590 12.007 17.783 1.00 25.46 168 PRO A N 1
ATOM 1305 C CA . PRO A 1 176 ? 32.312 11.287 17.576 1.00 31.54 168 PRO A CA 1
ATOM 1306 C C . PRO A 1 176 ? 31.519 11.910 16.435 1.00 31.10 168 PRO A C 1
ATOM 1307 O O . PRO A 1 176 ? 30.434 12.478 16.589 1.00 33.95 168 PRO A O 1
ATOM 1311 N N . ILE A 1 177 ? 32.089 11.787 15.239 1.00 29.72 169 ILE A N 1
ATOM 1312 C CA A ILE A 1 177 ? 31.506 12.436 14.068 0.53 32.75 169 ILE A CA 1
ATOM 1313 C CA B ILE A 1 177 ? 31.526 12.416 14.057 0.47 32.98 169 ILE A CA 1
ATOM 1314 C C . ILE A 1 177 ? 30.165 11.835 13.679 1.00 35.88 169 ILE A C 1
ATOM 1315 O O . ILE A 1 177 ? 29.366 12.509 13.020 1.00 35.90 169 ILE A O 1
ATOM 1324 N N . GLY A 1 178 ? 29.874 10.598 14.082 1.00 31.54 170 GLY A N 1
ATOM 1325 C CA . GLY A 1 178 ? 28.644 9.940 13.688 1.00 30.90 170 GLY A CA 1
ATOM 1326 C C . GLY A 1 178 ? 27.478 10.091 14.640 1.00 37.26 170 GLY A C 1
ATOM 1327 O O . GLY A 1 178 ? 26.435 9.462 14.436 1.00 36.17 170 GLY A O 1
ATOM 1328 N N . ALA A 1 179 ? 27.615 10.905 15.677 1.00 31.46 171 ALA A N 1
ATOM 1329 C CA . ALA A 1 179 ? 26.532 11.078 16.625 1.00 31.25 171 ALA A CA 1
ATOM 1330 C C . ALA A 1 179 ? 25.396 11.890 16.003 1.00 32.02 171 ALA A C 1
ATOM 1331 O O . ALA A 1 179 ? 25.633 12.744 15.144 1.00 33.43 171 ALA A O 1
ATOM 1333 N N . PRO A 1 180 ? 24.151 11.650 16.433 1.00 35.74 172 PRO A N 1
ATOM 1334 C CA . PRO A 1 180 ? 23.017 12.426 15.901 1.00 37.83 172 PRO A CA 1
ATOM 1335 C C . PRO A 1 180 ? 22.933 13.849 16.424 1.00 35.91 172 PRO A C 1
ATOM 1336 O O . PRO A 1 180 ? 22.313 14.692 15.760 1.00 37.01 172 PRO A O 1
ATOM 1340 N N . ASP A 1 181 ? 23.481 14.132 17.602 1.00 28.92 173 ASP A N 1
ATOM 1341 C CA . ASP A 1 181 ? 23.428 15.470 18.181 1.00 29.84 173 ASP A CA 1
ATOM 1342 C C . ASP A 1 181 ? 24.574 15.601 19.176 1.00 31.09 173 ASP A C 1
ATOM 1343 O O . ASP A 1 181 ? 25.301 14.641 19.441 1.00 27.07 173 ASP A O 1
ATOM 1348 N N . PHE A 1 182 ? 24.716 16.791 19.746 1.00 26.26 174 PHE A N 1
ATOM 1349 C CA . PHE A 1 182 ? 25.857 17.006 20.619 1.00 29.56 174 PHE A CA 1
ATOM 1350 C C . PHE A 1 182 ? 25.764 16.237 21.941 1.00 28.87 174 PHE A C 1
ATOM 1351 O O . PHE A 1 182 ? 26.780 15.681 22.370 1.00 23.31 174 PHE A O 1
ATOM 1359 N N . PRO A 1 183 ? 24.617 16.192 22.644 1.00 26.70 175 PRO A N 1
ATOM 1360 C CA . PRO A 1 183 ? 24.600 15.396 23.886 1.00 24.08 175 PRO A CA 1
ATOM 1361 C C . PRO A 1 183 ? 24.986 13.943 23.670 1.00 27.67 175 PRO A C 1
ATOM 1362 O O . PRO A 1 183 ? 25.706 13.370 24.495 1.00 25.40 175 PRO A O 1
ATOM 1366 N N . VAL A 1 184 ? 24.546 13.328 22.571 1.00 26.09 176 VAL A N 1
ATOM 1367 C CA . VAL A 1 184 ? 24.934 11.945 22.314 1.00 27.56 176 VAL A CA 1
ATOM 1368 C C . VAL A 1 184 ? 26.405 11.855 21.924 1.00 23.57 176 VAL A C 1
ATOM 1369 O O . VAL A 1 184 ? 27.090 10.896 22.294 1.00 26.27 176 VAL A O 1
ATOM 1373 N N . ALA A 1 185 ? 26.920 12.847 21.193 1.00 23.71 177 ALA A N 1
ATOM 1374 C CA . ALA A 1 185 ? 28.350 12.887 20.897 1.00 23.93 177 ALA A CA 1
ATOM 1375 C C . ALA A 1 185 ? 29.171 12.898 22.178 1.00 25.05 177 ALA A C 1
ATOM 1376 O O . ALA A 1 185 ? 30.158 12.160 22.305 1.00 21.63 177 ALA A O 1
ATOM 1378 N N . LEU A 1 186 ? 28.764 13.720 23.146 1.00 20.27 178 LEU A N 1
ATOM 1379 C CA . LEU A 1 186 ? 29.465 13.773 24.425 1.00 22.32 178 LEU A CA 1
ATOM 1380 C C . LEU A 1 186 ? 29.377 12.436 25.152 1.00 23.34 178 LEU A C 1
ATOM 1381 O O . LEU A 1 186 ? 30.365 11.951 25.712 1.00 22.05 178 LEU A O 1
ATOM 1386 N N . GLN A 1 187 ? 28.194 11.826 25.139 1.00 23.03 179 GLN A N 1
ATOM 1387 C CA . GLN A 1 187 ? 28.010 10.513 25.744 1.00 20.95 179 GLN A CA 1
ATOM 1388 C C . GLN A 1 187 ? 28.941 9.478 25.130 1.00 22.47 179 GLN A C 1
ATOM 1389 O O . GLN A 1 187 ? 29.541 8.671 25.847 1.00 23.54 179 GLN A O 1
ATOM 1395 N N . MET A 1 188 ? 29.046 9.456 23.794 1.00 21.60 180 MET A N 1
ATOM 1396 C CA . MET A 1 188 ? 29.905 8.474 23.138 1.00 22.33 180 MET A CA 1
ATOM 1397 C C . MET A 1 188 ? 31.357 8.639 23.566 1.00 20.68 180 MET A C 1
ATOM 1398 O O . MET A 1 188 ? 32.026 7.661 23.926 1.00 23.76 180 MET A O 1
ATOM 1403 N N . GLY A 1 189 ? 31.870 9.871 23.514 1.00 20.32 181 GLY A N 1
ATOM 1404 C CA . GLY A 1 189 ? 33.245 10.108 23.936 1.00 21.51 181 GLY A CA 1
ATOM 1405 C C . GLY A 1 189 ? 33.482 9.723 25.382 1.00 22.84 181 GLY A C 1
ATOM 1406 O O . GLY A 1 189 ? 34.514 9.132 25.723 1.00 18.17 181 GLY A O 1
ATOM 1407 N N . THR A 1 190 ? 32.527 10.054 26.253 1.00 23.22 182 THR A N 1
ATOM 1408 C CA . THR A 1 190 ? 32.654 9.718 27.665 1.00 21.44 182 THR A CA 1
ATOM 1409 C C . THR A 1 190 ? 32.672 8.213 27.876 1.00 20.57 182 THR A C 1
ATOM 1410 O O . THR A 1 190 ? 33.489 7.699 28.646 1.00 20.39 182 THR A O 1
ATOM 1414 N N . GLU A 1 191 ? 31.769 7.490 27.214 1.00 20.52 183 GLU A N 1
ATOM 1415 C CA . GLU A 1 191 ? 31.741 6.041 27.372 1.00 19.71 183 GLU A CA 1
ATOM 1416 C C . GLU A 1 191 ? 33.050 5.414 26.910 1.00 20.94 183 GLU A C 1
ATOM 1417 O O . GLU A 1 191 ? 33.571 4.501 27.561 1.00 20.59 183 GLU A O 1
ATOM 1423 N N . ILE A 1 192 ? 33.593 5.896 25.790 1.00 20.63 184 ILE A N 1
ATOM 1424 C CA . ILE A 1 192 ? 34.861 5.380 25.273 1.00 20.30 184 ILE A CA 1
ATOM 1425 C C . ILE A 1 192 ? 35.994 5.675 26.248 1.00 19.86 184 ILE A C 1
ATOM 1426 O O . ILE A 1 192 ? 36.854 4.821 26.505 1.00 19.78 184 ILE A O 1
ATOM 1431 N N . PHE A 1 193 ? 35.986 6.876 26.834 1.00 18.12 185 PHE A N 1
ATOM 1432 C CA . PHE A 1 193 ? 37.000 7.264 27.815 1.00 19.73 185 PHE A CA 1
ATOM 1433 C C . PHE A 1 193 ? 37.031 6.290 28.991 1.00 22.98 185 PHE A C 1
ATOM 1434 O O . PHE A 1 193 ? 38.101 5.814 29.394 1.00 18.60 185 PHE A O 1
ATOM 1442 N N . HIS A 1 194 ? 35.862 5.974 29.558 1.00 18.16 186 HIS A N 1
ATOM 1443 C CA . HIS A 1 194 ? 35.844 5.053 30.687 1.00 20.43 186 HIS A CA 1
ATOM 1444 C C . HIS A 1 194 ? 36.230 3.644 30.279 1.00 21.04 186 HIS A C 1
ATOM 1445 O O . HIS A 1 194 ? 36.851 2.922 31.075 1.00 21.98 186 HIS A O 1
ATOM 1452 N N . VAL A 1 195 ? 35.855 3.217 29.071 1.00 19.98 187 VAL A N 1
ATOM 1453 C CA . VAL A 1 195 ? 36.277 1.895 28.622 1.00 19.76 187 VAL A CA 1
ATOM 1454 C C . VAL A 1 195 ? 37.790 1.865 28.417 1.00 24.35 187 VAL A C 1
ATOM 1455 O O . VAL A 1 195 ? 38.459 0.884 28.771 1.00 22.72 187 VAL A O 1
ATOM 1459 N N . LEU A 1 196 ? 38.358 2.945 27.876 1.00 20.18 188 LEU A N 1
ATOM 1460 C CA . LEU A 1 196 ? 39.810 3.018 27.711 1.00 18.84 188 LEU A CA 1
ATOM 1461 C C . LEU A 1 196 ? 40.529 2.915 29.051 1.00 20.96 188 LEU A C 1
ATOM 1462 O O . LEU A 1 196 ? 41.595 2.295 29.145 1.00 17.85 188 LEU A O 1
ATOM 1467 N N . LYS A 1 197 ? 39.965 3.505 30.108 1.00 19.72 189 LYS A N 1
ATOM 1468 C CA . LYS A 1 197 ? 40.555 3.300 31.428 1.00 20.88 189 LYS A CA 1
ATOM 1469 C C . LYS A 1 197 ? 40.648 1.813 31.755 1.00 22.85 189 LYS A C 1
ATOM 1470 O O . LYS A 1 197 ? 41.685 1.334 32.233 1.00 22.90 189 LYS A O 1
ATOM 1476 N N . SER A 1 198 ? 39.574 1.055 31.498 1.00 19.94 190 SER A N 1
ATOM 1477 C CA A SER A 1 198 ? 39.598 -0.373 31.808 0.56 24.31 190 SER A CA 1
ATOM 1478 C CA B SER A 1 198 ? 39.609 -0.369 31.818 0.44 24.45 190 SER A CA 1
ATOM 1479 C C . SER A 1 198 ? 40.592 -1.112 30.923 1.00 27.72 190 SER A C 1
ATOM 1480 O O . SER A 1 198 ? 41.270 -2.041 31.381 1.00 27.30 190 SER A O 1
ATOM 1485 N N . VAL A 1 199 ? 40.685 -0.718 29.652 1.00 22.81 191 VAL A N 1
ATOM 1486 C CA . VAL A 1 199 ? 41.639 -1.333 28.728 1.00 25.33 191 VAL A CA 1
ATOM 1487 C C . VAL A 1 199 ? 43.066 -1.139 29.230 1.00 27.01 191 VAL A C 1
ATOM 1488 O O . VAL A 1 199 ? 43.857 -2.091 29.293 1.00 25.43 191 VAL A O 1
ATOM 1492 N N . LEU A 1 200 ? 43.412 0.095 29.608 1.00 21.97 192 LEU A N 1
ATOM 1493 C CA . LEU A 1 200 ? 44.759 0.373 30.109 1.00 21.68 192 LEU A CA 1
ATOM 1494 C C . LEU A 1 200 ? 45.033 -0.379 31.408 1.00 23.49 192 LEU A C 1
ATOM 1495 O O . LEU A 1 200 ? 46.103 -0.980 31.580 1.00 25.43 192 LEU A O 1
ATOM 1500 N N . LYS A 1 201 ? 44.074 -0.360 32.337 1.00 25.23 193 LYS A N 1
ATOM 1501 C CA . LYS A 1 201 ? 44.268 -1.047 33.612 1.00 29.08 193 LYS A CA 1
ATOM 1502 C C . LYS A 1 201 ? 44.558 -2.522 33.407 1.00 33.12 193 LYS A C 1
ATOM 1503 O O . LYS A 1 201 ? 45.442 -3.086 34.064 1.00 32.23 193 LYS A O 1
ATOM 1509 N N . LYS A 1 202 ? 43.827 -3.163 32.491 1.00 31.16 194 LYS A N 1
ATOM 1510 C CA . LYS A 1 202 ? 44.018 -4.586 32.250 1.00 32.98 194 LYS A CA 1
ATOM 1511 C C . LYS A 1 202 ? 45.396 -4.889 31.683 1.00 38.67 194 LYS A C 1
ATOM 1512 O O . LYS A 1 202 ? 45.887 -6.009 31.846 1.00 35.73 194 LYS A O 1
ATOM 1514 N N . GLN A 1 203 ? 46.036 -3.925 31.027 1.00 34.19 195 GLN A N 1
ATOM 1515 C CA . GLN A 1 203 ? 47.375 -4.129 30.494 1.00 34.20 195 GLN A CA 1
ATOM 1516 C C . GLN A 1 203 ? 48.457 -3.582 31.409 1.00 34.66 195 GLN A C 1
ATOM 1517 O O . GLN A 1 203 ? 49.621 -3.524 31.004 1.00 35.87 195 GLN A O 1
ATOM 1523 N N . GLY A 1 204 ? 48.103 -3.191 32.632 1.00 31.07 196 GLY A N 1
ATOM 1524 C CA . GLY A 1 204 ? 49.083 -2.666 33.563 1.00 37.08 196 GLY A CA 1
ATOM 1525 C C . GLY A 1 204 ? 49.640 -1.312 33.182 1.00 32.33 196 GLY A C 1
ATOM 1526 O O . GLY A 1 204 ? 50.765 -0.981 33.565 1.00 29.52 196 GLY A O 1
ATOM 1527 N N . LEU A 1 205 ? 48.881 -0.518 32.437 1.00 23.29 197 LEU A N 1
ATOM 1528 C CA . LEU A 1 205 ? 49.311 0.802 32.007 1.00 20.76 197 LEU A CA 1
ATOM 1529 C C . LEU A 1 205 ? 48.662 1.876 32.878 1.00 22.63 197 LEU A C 1
ATOM 1530 O O . LEU A 1 205 ? 47.550 1.700 33.382 1.00 24.98 197 LEU A O 1
ATOM 1535 N N . ASN A 1 206 ? 49.367 2.999 33.026 1.00 23.07 198 ASN A N 1
ATOM 1536 C CA . ASN A 1 206 ? 49.012 4.043 33.991 1.00 29.44 198 ASN A CA 1
ATOM 1537 C C . ASN A 1 206 ? 47.699 4.706 33.605 1.00 22.76 198 ASN A C 1
ATOM 1538 O O . ASN A 1 206 ? 47.507 5.078 32.447 1.00 22.33 198 ASN A O 1
ATOM 1543 N N . THR A 1 207 ? 46.784 4.873 34.570 1.00 18.15 199 THR A N 1
ATOM 1544 C CA . THR A 1 207 ? 45.542 5.591 34.274 1.00 19.01 199 THR A CA 1
ATOM 1545 C C . THR A 1 207 ? 45.388 6.891 35.068 1.00 18.29 199 THR A C 1
ATOM 1546 O O . THR A 1 207 ? 44.314 7.505 35.019 1.00 20.12 199 THR A O 1
ATOM 1550 N N . ALA A 1 208 ? 46.421 7.336 35.785 1.00 17.49 200 ALA A N 1
ATOM 1551 C CA . ALA A 1 208 ? 46.443 8.734 36.206 1.00 17.87 200 ALA A CA 1
ATOM 1552 C C . ALA A 1 208 ? 46.490 9.619 34.961 1.00 23.19 200 ALA A C 1
ATOM 1553 O O . ALA A 1 208 ? 46.805 9.158 33.859 1.00 19.88 200 ALA A O 1
ATOM 1555 N N . VAL A 1 209 ? 46.136 10.897 35.112 1.00 16.34 201 VAL A N 1
ATOM 1556 C CA . VAL A 1 209 ? 45.906 11.713 33.922 1.00 16.90 201 VAL A CA 1
ATOM 1557 C C . VAL A 1 209 ? 46.925 12.839 33.799 1.00 16.88 201 VAL A C 1
ATOM 1558 O O . VAL A 1 209 ? 47.512 13.316 34.778 1.00 19.49 201 VAL A O 1
ATOM 1562 N N . GLY A 1 210 ? 47.120 13.263 32.548 1.00 17.32 202 GLY A N 1
ATOM 1563 C CA . GLY A 1 210 ? 47.951 14.402 32.230 1.00 17.32 202 GLY A CA 1
ATOM 1564 C C . GLY A 1 210 ? 47.159 15.694 32.269 1.00 21.51 202 GLY A C 1
ATOM 1565 O O . GLY A 1 210 ? 46.037 15.756 32.776 1.00 18.74 202 GLY A O 1
ATOM 1566 N N . ASP A 1 211 ? 47.775 16.752 31.726 1.00 17.58 203 ASP A N 1
ATOM 1567 C CA . ASP A 1 211 ? 47.265 18.106 31.953 1.00 19.32 203 ASP A CA 1
ATOM 1568 C C . ASP A 1 211 ? 45.870 18.303 31.377 1.00 16.97 203 ASP A C 1
ATOM 1569 O O . ASP A 1 211 ? 45.117 19.153 31.869 1.00 18.44 203 ASP A O 1
ATOM 1574 N N . GLU A 1 212 ? 45.525 17.586 30.308 1.00 17.05 204 GLU A N 1
ATOM 1575 C CA . GLU A 1 212 ? 44.237 17.792 29.656 1.00 16.99 204 GLU A CA 1
ATOM 1576 C C . GLU A 1 212 ? 43.249 16.673 29.974 1.00 15.03 204 GLU A C 1
ATOM 1577 O O . GLU A 1 212 ? 42.210 16.560 29.318 1.00 18.53 204 GLU A O 1
ATOM 1583 N N . GLY A 1 213 ? 43.545 15.860 30.986 1.00 15.94 205 GLY A N 1
ATOM 1584 C CA . GLY A 1 213 ? 42.613 14.846 31.433 1.00 17.85 205 GLY A CA 1
ATOM 1585 C C . GLY A 1 213 ? 42.664 13.537 30.681 1.00 18.66 205 GLY A C 1
ATOM 1586 O O . GLY A 1 213 ? 41.814 12.675 30.922 1.00 17.83 205 GLY A O 1
ATOM 1587 N N . GLY A 1 214 ? 43.582 13.373 29.738 1.00 20.02 206 GLY A N 1
ATOM 1588 C CA . GLY A 1 214 ? 43.746 12.078 29.112 1.00 16.28 206 GLY A CA 1
ATOM 1589 C C . GLY A 1 214 ? 44.674 11.209 29.937 1.00 16.76 206 GLY A C 1
ATOM 1590 O O . GLY A 1 214 ? 45.490 11.717 30.698 1.00 17.19 206 GLY A O 1
ATOM 1591 N N . PHE A 1 215 ? 44.544 9.892 29.791 1.00 16.05 207 PHE A N 1
ATOM 1592 C CA . PHE A 1 215 ? 45.435 9.009 30.536 1.00 16.01 207 PHE A CA 1
ATOM 1593 C C . PHE A 1 215 ? 46.865 9.223 30.074 1.00 17.36 207 PHE A C 1
ATOM 1594 O O . PHE A 1 215 ? 47.111 9.624 28.932 1.00 17.89 207 PHE A O 1
ATOM 1602 N N . ALA A 1 216 ? 47.817 8.961 30.970 1.00 16.97 208 ALA A N 1
ATOM 1603 C CA . ALA A 1 216 ? 49.241 9.202 30.708 1.00 20.25 208 ALA A CA 1
ATOM 1604 C C . ALA A 1 216 ? 50.063 7.922 30.826 1.00 19.86 208 ALA A C 1
ATOM 1605 O O . ALA A 1 216 ? 51.042 7.874 31.582 1.00 22.48 208 ALA A O 1
ATOM 1607 N N . PRO A 1 217 ? 49.718 6.878 30.079 1.00 20.34 209 PRO A N 1
ATOM 1608 C CA . PRO A 1 217 ? 50.528 5.657 30.111 1.00 20.72 209 PRO A CA 1
ATOM 1609 C C . PRO A 1 217 ? 51.800 5.827 29.295 1.00 21.53 209 PRO A C 1
ATOM 1610 O O . PRO A 1 217 ? 51.896 6.694 28.424 1.00 22.16 209 PRO A O 1
ATOM 1614 N N . ASN A 1 218 ? 52.778 4.968 29.581 1.00 20.56 210 ASN A N 1
ATOM 1615 C CA . ASN A 1 218 ? 53.884 4.780 28.649 1.00 21.75 210 ASN A CA 1
ATOM 1616 C C . ASN A 1 218 ? 53.451 3.820 27.551 1.00 21.86 210 ASN A C 1
ATOM 1617 O O . ASN A 1 218 ? 52.692 2.879 27.793 1.00 23.20 210 ASN A O 1
ATOM 1622 N N . ILE A 1 219 ? 53.967 4.047 26.339 1.00 21.93 211 ILE A N 1
ATOM 1623 C CA . ILE A 1 219 ? 53.554 3.283 25.168 1.00 19.03 211 ILE A CA 1
ATOM 1624 C C . ILE A 1 219 ? 54.787 2.755 24.443 1.00 22.05 211 ILE A C 1
ATOM 1625 O O . ILE A 1 219 ? 55.881 3.318 24.542 1.00 24.18 211 ILE A O 1
ATOM 1630 N N . GLN A 1 220 ? 54.603 1.628 23.746 1.00 21.14 212 GLN A N 1
ATOM 1631 C CA A GLN A 1 220 ? 55.640 1.033 22.900 0.60 19.67 212 GLN A CA 1
ATOM 1632 C CA B GLN A 1 220 ? 55.685 1.077 22.941 0.40 19.67 212 GLN A CA 1
ATOM 1633 C C . GLN A 1 220 ? 55.805 1.792 21.597 1.00 19.98 212 GLN A C 1
ATOM 1634 O O . GLN A 1 220 ? 56.904 1.826 21.024 1.00 21.98 212 GLN A O 1
ATOM 1645 N N . SER A 1 221 ? 54.717 2.386 21.100 1.00 22.01 213 SER A N 1
ATOM 1646 C CA . SER A 1 221 ? 54.737 3.071 19.810 1.00 18.37 213 SER A CA 1
ATOM 1647 C C . SER A 1 221 ? 53.443 3.848 19.657 1.00 21.47 213 SER A C 1
ATOM 1648 O O . SER A 1 221 ? 52.462 3.602 20.366 1.00 21.13 213 SER A O 1
ATOM 1651 N N . ASN A 1 222 ? 53.452 4.792 18.710 1.00 19.02 214 ASN A N 1
ATOM 1652 C CA . ASN A 1 222 ? 52.230 5.522 18.410 1.00 21.92 214 ASN A CA 1
ATOM 1653 C C . ASN A 1 222 ? 51.160 4.592 17.859 1.00 19.98 214 ASN A C 1
ATOM 1654 O O . ASN A 1 222 ? 49.966 4.811 18.095 1.00 23.82 214 ASN A O 1
ATOM 1659 N N . ARG A 1 223 ? 51.570 3.555 17.122 1.00 20.83 215 ARG A N 1
ATOM 1660 C CA . ARG A 1 223 ? 50.592 2.602 16.623 1.00 25.42 215 ARG A CA 1
ATOM 1661 C C . ARG A 1 223 ? 49.936 1.844 17.768 1.00 25.31 215 ARG A C 1
ATOM 1662 O O . ARG A 1 223 ? 48.724 1.616 17.737 1.00 24.09 215 ARG A O 1
ATOM 1670 N N . GLN A 1 224 ? 50.702 1.484 18.807 1.00 22.51 216 GLN A N 1
ATOM 1671 C CA . GLN A 1 224 ? 50.081 0.856 19.975 1.00 24.86 216 GLN A CA 1
ATOM 1672 C C . GLN A 1 224 ? 49.056 1.779 20.623 1.00 21.71 216 GLN A C 1
ATOM 1673 O O . GLN A 1 224 ? 47.992 1.323 21.058 1.00 24.68 216 GLN A O 1
ATOM 1679 N N . ALA A 1 225 ? 49.365 3.075 20.726 1.00 19.82 217 ALA A N 1
ATOM 1680 C CA . ALA A 1 225 ? 48.391 3.999 21.303 1.00 19.16 217 ALA A CA 1
ATOM 1681 C C . ALA A 1 225 ? 47.103 4.004 20.489 1.00 20.19 217 ALA A C 1
ATOM 1682 O O . ALA A 1 225 ? 46.002 3.947 21.050 1.00 18.26 217 ALA A O 1
ATOM 1684 N N . LEU A 1 226 ? 47.220 4.030 19.158 1.00 20.83 218 LEU A N 1
ATOM 1685 C CA . LEU A 1 226 ? 46.023 3.995 18.327 1.00 19.67 218 LEU A CA 1
ATOM 1686 C C . LEU A 1 226 ? 45.315 2.649 18.409 1.00 21.54 218 LEU A C 1
ATOM 1687 O O . LEU A 1 226 ? 44.086 2.600 18.320 1.00 23.06 218 LEU A O 1
ATOM 1692 N N . ASP A 1 227 ? 46.062 1.551 18.573 1.00 20.40 219 ASP A N 1
ATOM 1693 C CA . ASP A 1 227 ? 45.432 0.247 18.769 1.00 20.19 219 ASP A CA 1
ATOM 1694 C C . ASP A 1 227 ? 44.647 0.209 20.077 1.00 23.61 219 ASP A C 1
ATOM 1695 O O . ASP A 1 227 ? 43.569 -0.395 20.147 1.00 21.65 219 ASP A O 1
ATOM 1700 N N . LEU A 1 228 ? 45.193 0.822 21.133 1.00 21.05 220 LEU A N 1
ATOM 1701 C CA . LEU A 1 228 ? 44.503 0.848 22.418 1.00 23.22 220 LEU A CA 1
ATOM 1702 C C . LEU A 1 228 ? 43.227 1.673 22.334 1.00 21.58 220 LEU A C 1
ATOM 1703 O O . LEU A 1 228 ? 42.180 1.256 22.840 1.00 20.77 220 LEU A O 1
ATOM 1708 N N . LEU A 1 229 ? 43.291 2.841 21.686 1.00 18.72 221 LEU A N 1
ATOM 1709 C CA . LEU A 1 229 ? 42.075 3.622 21.475 1.00 19.55 221 LEU A CA 1
ATOM 1710 C C . LEU A 1 229 ? 41.071 2.843 20.640 1.00 24.53 221 LEU A C 1
ATOM 1711 O O . LEU A 1 229 ? 39.871 2.861 20.930 1.00 22.39 221 LEU A O 1
ATOM 1716 N N . SER A 1 230 ? 41.548 2.141 19.603 1.00 23.39 222 SER A N 1
ATOM 1717 C CA . SER A 1 230 ? 40.649 1.342 18.774 1.00 21.24 222 SER A CA 1
ATOM 1718 C C . SER A 1 230 ? 39.985 0.240 19.587 1.00 23.56 222 SER A C 1
ATOM 1719 O O . SER A 1 230 ? 38.790 -0.035 19.417 1.00 23.40 222 SER A O 1
ATOM 1722 N N . GLU A 1 231 ? 40.756 -0.431 20.449 1.00 23.14 223 GLU A N 1
ATOM 1723 C CA . GLU A 1 231 ? 40.184 -1.481 21.287 1.00 24.14 223 GLU A CA 1
ATOM 1724 C C . GLU A 1 231 ? 39.104 -0.927 22.205 1.00 24.28 223 GLU A C 1
ATOM 1725 O O . GLU A 1 231 ? 38.066 -1.572 22.414 1.00 24.45 223 GLU A O 1
ATOM 1731 N N . ALA A 1 232 ? 39.333 0.266 22.765 1.00 20.67 224 ALA A N 1
ATOM 1732 C CA . ALA A 1 232 ? 38.324 0.889 23.626 1.00 23.70 224 ALA A CA 1
ATOM 1733 C C . ALA A 1 232 ? 37.081 1.282 22.831 1.00 23.52 224 ALA A C 1
ATOM 1734 O O . ALA A 1 232 ? 35.951 1.114 23.304 1.00 25.52 224 ALA A O 1
ATOM 1736 N N . ILE A 1 233 ? 37.266 1.808 21.620 1.00 23.01 225 ILE A N 1
ATOM 1737 C CA . ILE A 1 233 ? 36.119 2.170 20.790 1.00 23.50 225 ILE A CA 1
ATOM 1738 C C . ILE A 1 233 ? 35.269 0.937 20.504 1.00 23.92 225 ILE A C 1
ATOM 1739 O O . ILE A 1 233 ? 34.037 0.959 20.638 1.00 22.91 225 ILE A O 1
ATOM 1744 N N . GLU A 1 234 ? 35.922 -0.165 20.127 1.00 23.39 226 GLU A N 1
ATOM 1745 C CA . GLU A 1 234 ? 35.206 -1.401 19.819 1.00 25.42 226 GLU A CA 1
ATOM 1746 C C . GLU A 1 234 ? 34.517 -1.960 21.055 1.00 30.93 226 GLU A C 1
ATOM 1747 O O . GLU A 1 234 ? 33.363 -2.404 20.984 1.00 27.77 226 GLU A O 1
ATOM 1753 N N . LYS A 1 235 ? 35.216 -1.968 22.193 1.00 24.86 227 LYS A N 1
ATOM 1754 C CA . LYS A 1 235 ? 34.611 -2.515 23.404 1.00 25.65 227 LYS A CA 1
ATOM 1755 C C . LYS A 1 235 ? 33.463 -1.648 23.896 1.00 27.80 227 LYS A C 1
ATOM 1756 O O . LYS A 1 235 ? 32.534 -2.155 24.534 1.00 29.15 227 LYS A O 1
ATOM 1762 N N . ALA A 1 236 ? 33.508 -0.348 23.619 1.00 23.21 228 ALA A N 1
ATOM 1763 C CA . ALA A 1 236 ? 32.390 0.517 23.963 1.00 25.61 228 ALA A CA 1
ATOM 1764 C C . ALA A 1 236 ? 31.203 0.334 23.023 1.00 28.32 228 ALA A C 1
ATOM 1765 O O . ALA A 1 236 ? 30.143 0.920 23.268 1.00 27.29 228 ALA A O 1
ATOM 1767 N N . GLY A 1 237 ? 31.354 -0.452 21.964 1.00 27.33 229 GLY A N 1
ATOM 1768 C CA . GLY A 1 237 ? 30.252 -0.767 21.077 1.00 30.14 229 GLY A CA 1
ATOM 1769 C C . GLY A 1 237 ? 30.090 0.153 19.888 1.00 32.66 229 GLY A C 1
ATOM 1770 O O . GLY A 1 237 ? 29.038 0.107 19.235 1.00 32.65 229 GLY A O 1
ATOM 1771 N N . PHE A 1 238 ? 31.091 0.974 19.577 1.00 26.59 230 PHE A N 1
ATOM 1772 C CA . PHE A 1 238 ? 31.009 1.931 18.483 1.00 27.68 230 PHE A CA 1
ATOM 1773 C C . PHE A 1 238 ? 31.890 1.500 17.315 1.00 31.96 230 PHE A C 1
ATOM 1774 O O . PHE A 1 238 ? 32.784 0.661 17.452 1.00 30.30 230 PHE A O 1
ATOM 1782 N N . ARG A 1 239 ? 31.620 2.083 16.151 1.00 27.41 231 ARG A N 1
ATOM 1783 C CA . ARG A 1 239 ? 32.282 1.683 14.913 1.00 28.04 231 ARG A CA 1
ATOM 1784 C C . ARG A 1 239 ? 33.349 2.702 14.528 1.00 31.51 231 ARG A C 1
ATOM 1785 O O . ARG A 1 239 ? 33.069 3.905 14.431 1.00 30.82 231 ARG A O 1
ATOM 1793 N N . LEU A 1 240 ? 34.575 2.219 14.335 1.00 29.86 232 LEU A N 1
ATOM 1794 C CA . LEU A 1 240 ? 35.623 3.044 13.751 1.00 33.55 232 LEU A CA 1
ATOM 1795 C C . LEU A 1 240 ? 35.211 3.503 12.359 1.00 37.44 232 LEU A C 1
ATOM 1796 O O . LEU A 1 240 ? 34.707 2.717 11.552 1.00 39.60 232 LEU A O 1
ATOM 1801 N N . GLY A 1 241 ? 35.431 4.784 12.077 1.00 36.97 233 GLY A N 1
ATOM 1802 C CA . GLY A 1 241 ? 35.083 5.344 10.786 1.00 36.14 233 GLY A CA 1
ATOM 1803 C C . GLY A 1 241 ? 33.668 5.875 10.746 1.00 39.44 233 GLY A C 1
ATOM 1804 O O . GLY A 1 241 ? 33.452 7.074 10.549 1.00 43.76 233 GLY A O 1
ATOM 1805 N N . GLU A 1 242 ? 32.691 4.992 10.950 1.00 35.50 234 GLU A N 1
ATOM 1806 C CA . GLU A 1 242 ? 31.293 5.409 10.906 1.00 35.44 234 GLU A CA 1
ATOM 1807 C C . GLU A 1 242 ? 30.917 6.238 12.131 1.00 37.26 234 GLU A C 1
ATOM 1808 O O . GLU A 1 242 ? 30.246 7.269 12.013 1.00 38.26 234 GLU A O 1
ATOM 1814 N N . ASP A 1 243 ? 31.305 5.786 13.320 1.00 24.92 235 ASP A N 1
ATOM 1815 C CA . ASP A 1 243 ? 30.948 6.484 14.554 1.00 26.17 235 ASP A CA 1
ATOM 1816 C C . ASP A 1 243 ? 32.058 7.398 15.049 1.00 28.10 235 ASP A C 1
ATOM 1817 O O . ASP A 1 243 ? 31.805 8.545 15.435 1.00 27.42 235 ASP A O 1
ATOM 1822 N N . ILE A 1 244 ? 33.281 6.885 15.080 1.00 26.02 236 ILE A N 1
ATOM 1823 C CA . ILE A 1 244 ? 34.410 7.541 15.721 1.00 23.40 236 ILE A CA 1
ATOM 1824 C C . ILE A 1 244 ? 35.565 7.571 14.734 1.00 23.50 236 ILE A C 1
ATOM 1825 O O . ILE A 1 244 ? 35.845 6.569 14.066 1.00 24.33 236 ILE A O 1
ATOM 1830 N N . VAL A 1 245 ? 36.238 8.718 14.645 1.00 23.82 237 VAL A N 1
ATOM 1831 C CA . VAL A 1 245 ? 37.486 8.837 13.903 1.00 22.17 237 VAL A CA 1
ATOM 1832 C C . VAL A 1 245 ? 38.519 9.482 14.822 1.00 25.29 237 VAL A C 1
ATOM 1833 O O . VAL A 1 245 ? 38.210 9.907 15.938 1.00 23.09 237 VAL A O 1
ATOM 1837 N N . PHE A 1 246 ? 39.766 9.517 14.354 1.00 22.78 238 PHE A N 1
ATOM 1838 C CA . PHE A 1 246 ? 40.889 9.985 15.155 1.00 19.17 238 PHE A CA 1
ATOM 1839 C C . PHE A 1 246 ? 41.389 11.339 14.666 1.00 23.26 238 PHE A C 1
ATOM 1840 O O . PHE A 1 246 ? 41.332 11.650 13.475 1.00 24.39 238 PHE A O 1
ATOM 1848 N N . ALA A 1 247 ? 41.910 12.133 15.600 1.00 20.17 239 ALA A N 1
ATOM 1849 C CA . ALA A 1 247 ? 42.679 13.325 15.270 1.00 22.42 239 ALA A CA 1
ATOM 1850 C C . ALA A 1 247 ? 43.939 13.313 16.118 1.00 19.67 239 ALA A C 1
ATOM 1851 O O . ALA A 1 247 ? 43.942 12.778 17.227 1.00 20.54 239 ALA A O 1
ATOM 1853 N N . LEU A 1 248 ? 45.020 13.881 15.585 1.00 20.92 240 LEU A N 1
ATOM 1854 C CA . LEU A 1 248 ? 46.279 13.960 16.310 1.00 19.60 240 LEU A CA 1
ATOM 1855 C C . LEU A 1 248 ? 46.727 15.409 16.409 1.00 26.84 240 LEU A C 1
ATOM 1856 O O . LEU A 1 248 ? 46.513 16.198 15.488 1.00 22.89 240 LEU A O 1
ATOM 1861 N N . ASP A 1 249 ? 47.351 15.753 17.530 1.00 20.38 241 ASP A N 1
ATOM 1862 C CA . ASP A 1 249 ? 48.167 16.959 17.640 1.00 18.20 241 ASP A CA 1
ATOM 1863 C C . ASP A 1 249 ? 49.575 16.468 17.950 1.00 19.33 241 ASP A C 1
ATOM 1864 O O . ASP A 1 249 ? 49.878 16.079 19.082 1.00 17.29 241 ASP A O 1
ATOM 1869 N N . VAL A 1 250 ? 50.424 16.450 16.924 1.00 18.78 242 VAL A N 1
ATOM 1870 C CA . VAL A 1 250 ? 51.787 15.974 17.103 1.00 15.94 242 VAL A CA 1
ATOM 1871 C C . VAL A 1 250 ? 52.603 16.993 17.879 1.00 20.46 242 VAL A C 1
ATOM 1872 O O . VAL A 1 250 ? 53.532 16.621 18.607 1.00 21.66 242 VAL A O 1
ATOM 1876 N N . ALA A 1 251 ? 52.258 18.284 17.765 1.00 18.72 243 ALA A N 1
ATOM 1877 C CA . ALA A 1 251 ? 53.071 19.367 18.312 1.00 16.10 243 ALA A CA 1
ATOM 1878 C C . ALA A 1 251 ? 54.520 19.168 17.887 1.00 25.14 243 ALA A C 1
ATOM 1879 O O . ALA A 1 251 ? 55.439 19.117 18.703 1.00 19.98 243 ALA A O 1
ATOM 1881 N N . ALA A 1 252 ? 54.716 19.022 16.572 1.00 21.37 244 ALA A N 1
ATOM 1882 C CA . ALA A 1 252 ? 56.005 18.571 16.067 1.00 18.69 244 ALA A CA 1
ATOM 1883 C C . ALA A 1 252 ? 57.120 19.572 16.326 1.00 19.78 244 ALA A C 1
ATOM 1884 O O . ALA A 1 252 ? 58.293 19.182 16.285 1.00 21.32 244 ALA A O 1
ATOM 1886 N N . SER A 1 253 ? 56.796 20.848 16.591 1.00 17.65 245 SER A N 1
ATOM 1887 C CA . SER A 1 253 ? 57.859 21.784 16.943 1.00 18.36 245 SER A CA 1
ATOM 1888 C C . SER A 1 253 ? 58.596 21.322 18.198 1.00 22.69 245 SER A C 1
ATOM 1889 O O . SER A 1 253 ? 59.783 21.623 18.367 1.00 22.33 245 SER A O 1
ATOM 1892 N N . GLU A 1 254 ? 57.919 20.572 19.071 1.00 22.32 246 GLU A N 1
ATOM 1893 C CA . GLU A 1 254 ? 58.547 20.053 20.285 1.00 19.73 246 GLU A CA 1
ATOM 1894 C C . GLU A 1 254 ? 59.472 18.879 20.003 1.00 24.70 246 GLU A C 1
ATOM 1895 O O . GLU A 1 254 ? 60.295 18.535 20.860 1.00 24.02 246 GLU A O 1
ATOM 1901 N N . LEU A 1 255 ? 59.334 18.247 18.834 1.00 21.65 247 LEU A N 1
ATOM 1902 C CA . LEU A 1 255 ? 60.137 17.092 18.460 1.00 20.90 247 LEU A CA 1
ATOM 1903 C C . LEU A 1 255 ? 61.293 17.461 17.550 1.00 22.94 247 LEU A C 1
ATOM 1904 O O . LEU A 1 255 ? 62.169 16.623 17.306 1.00 21.71 247 LEU A O 1
ATOM 1909 N N . PHE A 1 256 ? 61.305 18.679 17.031 1.00 22.43 248 PHE A N 1
ATOM 1910 C CA . PHE A 1 256 ? 62.233 19.043 15.974 1.00 22.89 248 PHE A CA 1
ATOM 1911 C C . PHE A 1 256 ? 63.528 19.562 16.570 1.00 22.89 248 PHE A C 1
ATOM 1912 O O . PHE A 1 256 ? 63.518 20.468 17.415 1.00 22.90 248 PHE A O 1
ATOM 1920 N N . ASN A 1 257 ? 64.643 19.016 16.095 1.00 26.84 249 ASN A N 1
ATOM 1921 C CA . ASN A 1 257 ? 65.942 19.521 16.510 1.00 39.01 249 ASN A CA 1
ATOM 1922 C C . ASN A 1 257 ? 66.996 19.126 15.488 1.00 44.42 249 ASN A C 1
ATOM 1923 O O . ASN A 1 257 ? 67.110 17.947 15.139 1.00 32.48 249 ASN A O 1
ATOM 1928 N N . GLU A 1 258 ? 67.762 20.112 15.022 1.00 40.26 250 GLU A N 1
ATOM 1929 C CA . GLU A 1 258 ? 68.926 19.874 14.167 1.00 37.47 250 GLU A CA 1
ATOM 1930 C C . GLU A 1 258 ? 68.561 19.056 12.931 1.00 38.73 250 GLU A C 1
ATOM 1931 O O . GLU A 1 258 ? 69.159 18.017 12.638 1.00 41.26 250 GLU A O 1
ATOM 1937 N N . GLY A 1 259 ? 67.569 19.546 12.200 1.00 32.33 251 GLY A N 1
ATOM 1938 C CA . GLY A 1 259 ? 67.194 18.973 10.931 1.00 35.62 251 GLY A CA 1
ATOM 1939 C C . GLY A 1 259 ? 66.389 17.700 11.005 1.00 31.82 251 GLY A C 1
ATOM 1940 O O . GLY A 1 259 ? 66.093 17.125 9.949 1.00 34.46 251 GLY A O 1
ATOM 1941 N N . PHE A 1 260 ? 66.017 17.237 12.206 1.00 28.28 252 PHE A N 1
ATOM 1942 C CA . PHE A 1 260 ? 65.287 15.986 12.343 1.00 23.40 252 PHE A CA 1
ATOM 1943 C C . PHE A 1 260 ? 64.183 16.115 13.380 1.00 23.14 252 PHE A C 1
ATOM 1944 O O . PHE A 1 260 ? 64.274 16.900 14.327 1.00 25.54 252 PHE A O 1
ATOM 1952 N N . TYR A 1 261 ? 63.139 15.321 13.176 1.00 21.83 253 TYR A N 1
ATOM 1953 C CA . TYR A 1 261 ? 62.057 15.154 14.134 1.00 19.53 253 TYR A CA 1
ATOM 1954 C C . TYR A 1 261 ? 62.336 13.877 14.918 1.00 24.22 253 TYR A C 1
ATOM 1955 O O . TYR A 1 261 ? 62.524 12.815 14.320 1.00 22.49 253 TYR A O 1
ATOM 1964 N N . HIS A 1 262 ? 62.368 13.972 16.246 1.00 20.89 254 HIS A N 1
ATOM 1965 C CA . HIS A 1 262 ? 62.815 12.862 17.076 1.00 21.97 254 HIS A CA 1
ATOM 1966 C C . HIS A 1 262 ? 61.624 12.186 17.741 1.00 24.01 254 HIS A C 1
ATOM 1967 O O . HIS A 1 262 ? 60.933 12.789 18.570 1.00 22.30 254 HIS A O 1
ATOM 1974 N N . MET A 1 263 ? 61.393 10.928 17.374 1.00 23.85 255 MET A N 1
ATOM 1975 C CA . MET A 1 263 ? 60.345 10.110 17.981 1.00 18.50 255 MET A CA 1
ATOM 1976 C C . MET A 1 263 ? 61.049 9.184 18.966 1.00 19.76 255 MET A C 1
ATOM 1977 O O . MET A 1 263 ? 61.297 8.009 18.690 1.00 21.27 255 MET A O 1
ATOM 1982 N N . TYR A 1 264 ? 61.417 9.753 20.118 1.00 20.70 256 TYR A N 1
ATOM 1983 C CA . TYR A 1 264 ? 62.227 9.023 21.088 1.00 24.48 256 TYR A CA 1
ATOM 1984 C C . TYR A 1 264 ? 61.550 7.728 21.517 1.00 21.25 256 TYR A C 1
ATOM 1985 O O . TYR A 1 264 ? 62.220 6.707 21.719 1.00 22.21 256 TYR A O 1
ATOM 1994 N N . SER A 1 265 ? 60.220 7.750 21.647 1.00 21.93 257 SER A N 1
ATOM 1995 C CA . SER A 1 265 ? 59.475 6.562 22.048 1.00 26.19 257 SER A CA 1
ATOM 1996 C C . SER A 1 265 ? 59.623 5.413 21.063 1.00 29.85 257 SER A C 1
ATOM 1997 O O . SER A 1 265 ? 59.390 4.257 21.441 1.00 25.77 257 SER A O 1
ATOM 2000 N N . GLU A 1 266 ? 59.970 5.702 19.809 1.00 24.29 258 GLU A N 1
ATOM 2001 C CA . GLU A 1 266 ? 60.133 4.671 18.790 1.00 21.99 258 GLU A CA 1
ATOM 2002 C C . GLU A 1 266 ? 61.578 4.516 18.363 1.00 22.79 258 GLU A C 1
ATOM 2003 O O . GLU A 1 266 ? 61.860 3.803 17.384 1.00 20.77 258 GLU A O 1
ATOM 2009 N N . ASN A 1 267 ? 62.495 5.160 19.084 1.00 21.09 259 ASN A N 1
ATOM 2010 C CA . ASN A 1 267 ? 63.926 5.064 18.823 1.00 23.09 259 ASN A CA 1
ATOM 2011 C C . ASN A 1 267 ? 64.239 5.334 17.358 1.00 25.37 259 ASN A C 1
ATOM 2012 O O . ASN A 1 267 ? 65.051 4.647 16.732 1.00 24.18 259 ASN A O 1
ATOM 2017 N N . GLN A 1 268 ? 63.599 6.365 16.813 1.00 20.92 260 GLN A N 1
ATOM 2018 C CA . GLN A 1 268 ? 63.748 6.694 15.403 1.00 23.83 260 GLN A CA 1
ATOM 2019 C C . GLN A 1 268 ? 63.690 8.205 15.238 1.00 27.60 260 GLN A C 1
ATOM 2020 O O . GLN A 1 268 ? 63.011 8.896 15.998 1.00 23.92 260 GLN A O 1
ATOM 2026 N N . LYS A 1 269 ? 64.420 8.723 14.256 1.00 20.79 261 LYS A N 1
ATOM 2027 C CA . LYS A 1 269 ? 64.257 10.121 13.888 1.00 20.00 261 LYS A CA 1
ATOM 2028 C C . LYS A 1 269 ? 63.925 10.199 12.403 1.00 23.05 261 LYS A C 1
ATOM 2029 O O . LYS A 1 269 ? 64.174 9.260 11.642 1.00 23.19 261 LYS A O 1
ATOM 2035 N N . PHE A 1 270 ? 63.334 11.325 12.007 1.00 21.35 262 PHE A N 1
ATOM 2036 C CA . PHE A 1 270 ? 62.798 11.514 10.662 1.00 22.22 262 PHE A CA 1
ATOM 2037 C C . PHE A 1 270 ? 63.222 12.876 10.134 1.00 25.19 262 PHE A C 1
ATOM 2038 O O . PHE A 1 270 ? 63.088 13.877 10.843 1.00 21.43 262 PHE A O 1
ATOM 2046 N N . ASP A 1 271 ? 63.693 12.933 8.888 1.00 23.91 263 ASP A N 1
ATOM 2047 C CA . ASP A 1 271 ? 63.670 14.251 8.268 1.00 21.16 263 ASP A CA 1
ATOM 2048 C C . ASP A 1 271 ? 62.236 14.560 7.844 1.00 22.98 263 ASP A C 1
ATOM 2049 O O . ASP A 1 271 ? 61.334 13.723 7.960 1.00 22.28 263 ASP A O 1
ATOM 2054 N N . SER A 1 272 ? 62.017 15.795 7.389 1.00 21.58 264 SER A N 1
ATOM 2055 C CA A SER A 1 272 ? 60.665 16.225 7.035 0.35 22.92 264 SER A CA 1
ATOM 2056 C CA B SER A 1 272 ? 60.672 16.233 7.028 0.65 23.07 264 SER A CA 1
ATOM 2057 C C . SER A 1 272 ? 60.036 15.292 6.008 1.00 23.12 264 SER A C 1
ATOM 2058 O O . SER A 1 272 ? 58.870 14.903 6.137 1.00 22.15 264 SER A O 1
ATOM 2063 N N . HIS A 1 273 ? 60.791 14.930 4.970 1.00 21.64 265 HIS A N 1
ATOM 2064 C CA . HIS A 1 273 ? 60.271 14.018 3.950 1.00 20.63 265 HIS A CA 1
ATOM 2065 C C . HIS A 1 273 ? 59.838 12.695 4.568 1.00 21.68 265 HIS A C 1
ATOM 2066 O O . HIS A 1 273 ? 58.755 12.175 4.272 1.00 22.59 265 HIS A O 1
ATOM 2073 N N . GLN A 1 274 ? 60.683 12.132 5.429 1.00 23.40 266 GLN A N 1
ATOM 2074 C CA . GLN A 1 274 ? 60.367 10.848 6.047 1.00 28.08 266 GLN A CA 1
ATOM 2075 C C . GLN A 1 274 ? 59.152 10.947 6.957 1.00 24.55 266 GLN A C 1
ATOM 2076 O O . GLN A 1 274 ? 58.363 9.998 7.059 1.00 21.94 266 GLN A O 1
ATOM 2082 N N . LEU A 1 275 ? 58.980 12.083 7.629 1.00 18.93 267 LEU A N 1
ATOM 2083 C CA . LEU A 1 275 ? 57.861 12.188 8.565 1.00 19.50 267 LEU A CA 1
ATOM 2084 C C . LEU A 1 275 ? 56.542 12.325 7.819 1.00 21.20 267 LEU A C 1
ATOM 2085 O O . LEU A 1 275 ? 55.510 11.830 8.282 1.00 21.54 267 LEU A O 1
ATOM 2090 N N . ILE A 1 276 ? 56.565 12.953 6.644 1.00 21.16 268 ILE A N 1
ATOM 2091 C CA . ILE A 1 276 ? 55.386 12.973 5.783 1.00 23.20 268 ILE A CA 1
ATOM 2092 C C . ILE A 1 276 ? 54.992 11.550 5.386 1.00 21.84 268 ILE A C 1
ATOM 2093 O O . ILE A 1 276 ? 53.816 11.172 5.461 1.00 22.47 268 ILE A O 1
ATOM 2098 N N . GLU A 1 277 ? 55.971 10.739 4.959 1.00 24.69 269 GLU A N 1
ATOM 2099 C CA . GLU A 1 277 ? 55.706 9.333 4.644 1.00 25.35 269 GLU A CA 1
ATOM 2100 C C . GLU A 1 277 ? 55.127 8.600 5.846 1.00 23.84 269 GLU A C 1
ATOM 2101 O O . GLU A 1 277 ? 54.239 7.748 5.709 1.00 23.10 269 GLU A O 1
ATOM 2107 N N . TYR A 1 278 ? 55.653 8.899 7.028 1.00 20.40 270 TYR A N 1
ATOM 2108 C CA . TYR A 1 278 ? 55.175 8.274 8.256 1.00 22.25 270 TYR A CA 1
ATOM 2109 C C . TYR A 1 278 ? 53.699 8.574 8.484 1.00 22.52 270 TYR A C 1
ATOM 2110 O O . TYR A 1 278 ? 52.928 7.680 8.853 1.00 23.12 270 TYR A O 1
ATOM 2119 N N . TYR A 1 279 ? 53.283 9.826 8.253 1.00 20.81 271 TYR A N 1
ATOM 2120 C CA . TYR A 1 279 ? 51.869 10.169 8.381 1.00 22.77 271 TYR A CA 1
ATOM 2121 C C . TYR A 1 279 ? 51.039 9.484 7.303 1.00 23.50 271 TYR A C 1
ATOM 2122 O O . TYR A 1 279 ? 49.926 9.011 7.571 1.00 23.87 271 TYR A O 1
ATOM 2131 N N . ALA A 1 280 ? 51.549 9.440 6.068 1.00 24.58 272 ALA A N 1
ATOM 2132 C CA . ALA A 1 280 ? 50.828 8.744 5.011 1.00 22.99 272 ALA A CA 1
ATOM 2133 C C . ALA A 1 280 ? 50.527 7.304 5.414 1.00 25.47 272 ALA A C 1
ATOM 2134 O O . ALA A 1 280 ? 49.407 6.815 5.225 1.00 27.42 272 ALA A O 1
ATOM 2136 N N . ASN A 1 281 ? 51.511 6.620 6.001 1.00 26.19 273 ASN A N 1
ATOM 2137 C CA . ASN A 1 281 ? 51.315 5.230 6.405 1.00 25.20 273 ASN A CA 1
ATOM 2138 C C . ASN A 1 281 ? 50.361 5.114 7.592 1.00 25.30 273 ASN A C 1
ATOM 2139 O O . ASN A 1 281 ? 49.573 4.163 7.663 1.00 26.30 273 ASN A O 1
ATOM 2144 N N . LEU A 1 282 ? 50.420 6.057 8.541 1.00 24.88 274 LEU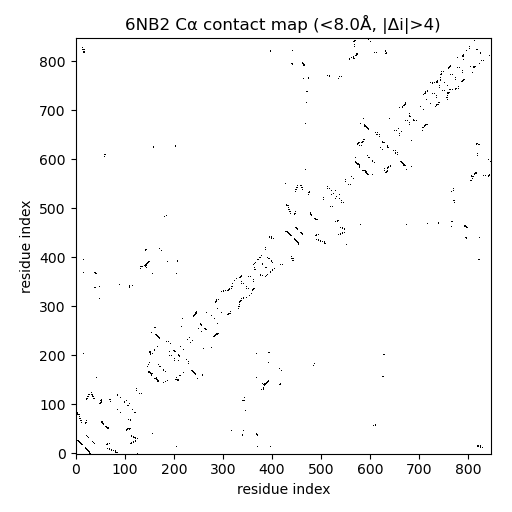 A N 1
ATOM 2145 C CA . LEU A 1 282 ? 49.457 6.053 9.644 1.00 21.71 274 LEU A CA 1
ATOM 2146 C C . LEU A 1 282 ? 48.032 6.228 9.140 1.00 26.04 274 LEU A C 1
ATOM 2147 O O . LEU A 1 282 ? 47.108 5.545 9.597 1.00 23.76 274 LEU A O 1
ATOM 2152 N N . ILE A 1 283 ? 47.833 7.174 8.222 1.00 21.99 275 ILE A N 1
ATOM 2153 C CA . ILE A 1 283 ? 46.510 7.452 7.671 1.00 25.59 275 ILE A CA 1
ATOM 2154 C C . ILE A 1 283 ? 45.956 6.247 6.917 1.00 27.01 275 ILE A C 1
ATOM 2155 O O . ILE A 1 283 ? 44.742 6.013 6.914 1.00 28.76 275 ILE A O 1
ATOM 2160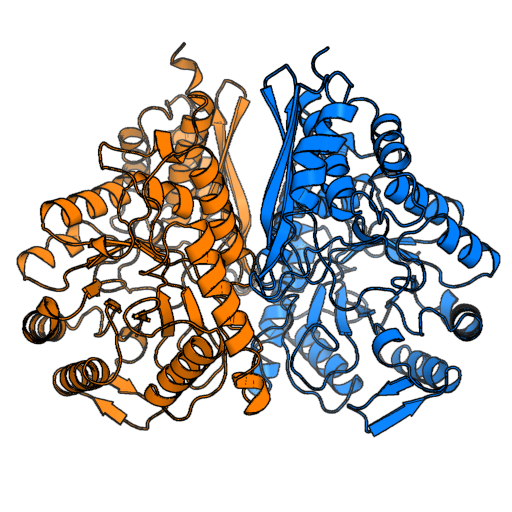 N N . SER A 1 284 ? 46.820 5.470 6.262 1.00 27.11 276 SER A N 1
ATOM 2161 C CA A SER A 1 284 ? 46.342 4.278 5.573 0.57 31.38 276 SER A CA 1
ATOM 2162 C CA B SER A 1 284 ? 46.373 4.264 5.573 0.43 31.44 276 SER A CA 1
ATOM 2163 C C . SER A 1 284 ? 45.971 3.162 6.541 1.00 33.67 276 SER A C 1
ATOM 2164 O O . SER A 1 284 ? 45.240 2.249 6.154 1.00 35.38 276 SER A O 1
ATOM 2169 N N . SER A 1 285 ? 46.440 3.219 7.784 1.00 26.55 277 SER A N 1
ATOM 2170 C CA . SER A 1 285 ? 46.172 2.155 8.744 1.00 27.11 277 SER A CA 1
ATOM 2171 C C . SER A 1 285 ? 45.056 2.479 9.725 1.00 30.42 277 SER A C 1
ATOM 2172 O O . SER A 1 285 ? 44.473 1.550 10.293 1.00 26.14 277 SER A O 1
ATOM 2175 N N . TYR A 1 286 ? 44.759 3.757 9.945 1.00 26.00 278 TYR A N 1
ATOM 2176 C CA . TYR A 1 286 ? 43.811 4.217 10.949 1.00 24.39 278 TYR A CA 1
ATOM 2177 C C . TYR A 1 286 ? 42.975 5.353 10.387 1.00 26.06 278 TYR A C 1
ATOM 2178 O O . TYR A 1 286 ? 43.463 6.135 9.559 1.00 27.44 278 TYR A O 1
ATOM 2187 N N . PRO A 1 287 ? 41.722 5.490 10.837 1.00 26.57 279 PRO A N 1
ATOM 2188 C CA . PRO A 1 287 ? 40.869 6.586 10.328 1.00 26.05 279 PRO A CA 1
ATOM 2189 C C . PRO A 1 287 ? 41.213 7.918 10.980 1.00 22.68 279 PRO A C 1
ATOM 2190 O O . PRO A 1 287 ? 40.429 8.514 11.724 1.00 24.92 279 PRO A O 1
ATOM 2194 N N . ILE A 1 288 ? 42.427 8.382 10.699 1.00 24.46 280 ILE A N 1
ATOM 2195 C CA . ILE A 1 288 ? 42.886 9.696 11.137 1.00 21.27 280 ILE A CA 1
ATOM 2196 C C . ILE A 1 288 ? 42.373 10.720 10.135 1.00 21.78 280 ILE A C 1
ATOM 2197 O O . ILE A 1 288 ? 42.695 10.651 8.945 1.00 25.37 280 ILE A O 1
ATOM 2202 N N . VAL A 1 289 ? 41.542 11.647 10.601 1.00 22.21 281 VAL A N 1
ATOM 2203 C CA . VAL A 1 289 ? 40.961 12.661 9.723 1.00 26.26 281 VAL A CA 1
ATOM 2204 C C . VAL A 1 289 ? 41.606 14.024 9.901 1.00 24.52 281 VAL A C 1
ATOM 2205 O O . VAL A 1 289 ? 41.311 14.943 9.111 1.00 21.91 281 VAL A O 1
ATOM 2209 N N . SER A 1 290 ? 42.490 14.189 10.882 1.00 22.49 282 SER A N 1
ATOM 2210 C CA . SER A 1 290 ? 43.088 15.495 11.130 1.00 21.33 282 SER A CA 1
ATOM 2211 C C . SER A 1 290 ? 44.436 15.306 11.800 1.00 23.13 282 SER A C 1
ATOM 2212 O O . SER A 1 290 ? 44.554 14.513 12.739 1.00 21.83 282 SER A O 1
ATOM 2215 N N . ILE A 1 291 ? 45.446 16.021 11.311 1.00 21.73 283 ILE A N 1
ATOM 2216 C CA . ILE A 1 291 ? 46.761 16.076 11.942 1.00 21.78 283 ILE A CA 1
ATOM 2217 C C . ILE A 1 291 ? 47.094 17.537 12.207 1.00 25.02 283 ILE A C 1
ATOM 2218 O O . ILE A 1 291 ? 47.145 18.351 11.275 1.00 23.19 283 ILE A O 1
ATOM 2223 N N . GLU A 1 292 ? 47.316 17.865 13.473 1.00 20.28 284 GLU A N 1
ATOM 2224 C CA . GLU A 1 292 ? 47.674 19.209 13.892 1.00 16.77 284 GLU A CA 1
ATOM 2225 C C . GLU A 1 292 ? 49.171 19.284 14.143 1.00 24.64 284 GLU A C 1
ATOM 2226 O O . GLU A 1 292 ? 49.747 18.388 14.767 1.00 19.91 284 GLU A O 1
ATOM 2232 N N . ASP A 1 293 ? 49.791 20.356 13.646 1.00 19.84 285 ASP A N 1
ATOM 2233 C CA . ASP A 1 293 ? 51.225 20.607 13.808 1.00 19.62 285 ASP A CA 1
ATOM 2234 C C . ASP A 1 293 ? 52.049 19.351 13.551 1.00 20.03 285 ASP A C 1
ATOM 2235 O O . ASP A 1 293 ? 52.883 18.947 14.361 1.00 21.41 285 ASP A O 1
ATOM 2240 N N . GLY A 1 294 ? 51.810 18.731 12.391 1.00 17.81 286 GLY A N 1
ATOM 2241 C CA . GLY A 1 294 ? 52.597 17.577 11.993 1.00 20.09 286 GLY A CA 1
ATOM 2242 C C . GLY A 1 294 ? 54.050 17.902 11.719 1.00 18.94 286 GLY A C 1
ATOM 2243 O O . GLY A 1 294 ? 54.897 16.998 11.746 1.00 18.62 286 GLY A O 1
ATOM 2244 N N . LEU A 1 295 ? 54.362 19.171 11.471 1.00 20.58 287 LEU A N 1
ATOM 2245 C CA . LEU A 1 295 ? 55.725 19.599 11.211 1.00 18.25 287 LEU A CA 1
ATOM 2246 C C . LEU A 1 295 ? 56.017 20.846 12.029 1.00 18.18 287 LEU A C 1
ATOM 2247 O O . LEU A 1 295 ? 55.111 21.489 12.559 1.00 20.10 287 LEU A O 1
ATOM 2252 N N . ASP A 1 296 ? 57.307 21.170 12.115 1.00 21.17 288 ASP A N 1
ATOM 2253 C CA . ASP A 1 296 ? 57.786 22.289 12.912 1.00 21.24 288 ASP A CA 1
ATOM 2254 C C . ASP A 1 296 ? 57.211 23.607 12.407 1.00 23.07 288 ASP A C 1
ATOM 2255 O O . ASP A 1 296 ? 56.931 23.778 11.211 1.00 23.32 288 ASP A O 1
ATOM 2260 N N . GLU A 1 297 ? 57.066 24.558 13.337 1.00 20.83 289 GLU A N 1
ATOM 2261 C CA . GLU A 1 297 ? 56.516 25.870 13.016 1.00 20.62 289 GLU A CA 1
ATOM 2262 C C . GLU A 1 297 ? 57.336 26.626 11.976 1.00 23.89 289 GLU A C 1
ATOM 2263 O O . GLU A 1 297 ? 56.793 27.523 11.323 1.00 26.32 289 GLU A O 1
ATOM 2269 N N . LYS A 1 298 ? 58.627 26.314 11.816 1.00 21.67 290 LYS A N 1
ATOM 2270 C CA . LYS A 1 298 ? 59.466 26.983 10.828 1.00 22.56 290 LYS A CA 1
ATOM 2271 C C . LYS A 1 298 ? 59.707 26.138 9.584 1.00 22.89 290 LYS A C 1
ATOM 2272 O O . LYS A 1 298 ? 60.433 26.576 8.690 1.00 25.07 290 LYS A O 1
ATOM 2278 N N . ASP A 1 299 ? 59.132 24.943 9.508 1.00 23.48 291 ASP A N 1
ATOM 2279 C CA . ASP A 1 299 ? 59.400 24.016 8.403 1.00 21.34 291 ASP A CA 1
ATOM 2280 C C . ASP A 1 299 ? 58.428 24.330 7.262 1.00 22.62 291 ASP A C 1
ATOM 2281 O O . ASP A 1 299 ? 57.527 23.564 6.924 1.00 23.98 291 ASP A O 1
ATOM 2286 N N . TRP A 1 300 ? 58.627 25.513 6.672 1.00 23.89 292 TRP A N 1
ATOM 2287 C CA A TRP A 1 300 ? 57.748 26.050 5.625 0.45 29.87 292 TRP A CA 1
ATOM 2288 C CA B TRP A 1 300 ? 57.609 25.928 5.727 0.55 28.99 292 TRP A CA 1
ATOM 2289 C C . TRP A 1 300 ? 57.661 25.104 4.438 1.00 27.18 292 TRP A C 1
ATOM 2290 O O . TRP A 1 300 ? 56.593 24.853 3.868 1.00 26.66 292 TRP A O 1
ATOM 2311 N N . SER A 1 301 ? 58.817 24.595 4.027 1.00 24.25 293 SER A N 1
ATOM 2312 C CA . SER A 1 301 ? 58.842 23.739 2.844 1.00 24.01 293 SER A CA 1
ATOM 2313 C C . SER A 1 301 ? 58.202 22.388 3.147 1.00 22.71 293 SER A C 1
ATOM 2314 O O . SER A 1 301 ? 57.454 21.851 2.321 1.00 24.47 293 SER A O 1
ATOM 2317 N N . GLY A 1 302 ? 58.451 21.845 4.340 1.00 21.66 294 GLY A N 1
ATOM 2318 C CA . GLY A 1 302 ? 57.789 20.610 4.732 1.00 20.92 294 GLY A CA 1
ATOM 2319 C C . GLY A 1 302 ? 56.280 20.756 4.776 1.00 23.13 294 GLY A C 1
ATOM 2320 O O . GLY A 1 302 ? 55.547 19.874 4.315 1.00 22.09 294 GLY A O 1
ATOM 2321 N N . TRP A 1 303 ? 55.792 21.865 5.343 1.00 23.33 295 TRP A N 1
ATOM 2322 C CA . TRP A 1 303 ? 54.350 22.090 5.412 1.00 23.22 295 TRP A CA 1
ATOM 2323 C C . TRP A 1 303 ? 53.726 22.152 4.023 1.00 25.16 295 TRP A C 1
ATOM 2324 O O . TRP A 1 303 ? 52.618 21.645 3.806 1.00 25.42 295 TRP A O 1
ATOM 2335 N N . LYS A 1 304 ? 54.402 22.806 3.080 1.00 23.19 296 LYS A N 1
ATOM 2336 C CA . LYS A 1 304 ? 53.907 22.841 1.708 1.00 25.30 296 LYS A CA 1
ATOM 2337 C C . LYS A 1 304 ? 53.840 21.437 1.121 1.00 23.48 296 LYS A C 1
ATOM 2338 O O . LYS A 1 304 ? 52.820 21.042 0.543 1.00 26.94 296 LYS A O 1
ATOM 2344 N N . GLN A 1 305 ? 54.911 20.654 1.289 1.00 23.28 297 GLN A N 1
ATOM 2345 C CA . GLN A 1 305 ? 54.923 19.284 0.779 1.00 26.45 297 GLN A CA 1
ATOM 2346 C C . GLN A 1 305 ? 53.846 18.436 1.436 1.00 28.19 297 GLN A C 1
ATOM 2347 O O . GLN A 1 305 ? 53.172 17.639 0.769 1.00 27.07 297 GLN A O 1
ATOM 2353 N N . LEU A 1 306 ? 53.697 18.576 2.752 1.00 25.10 298 LEU A N 1
ATOM 2354 C CA . LEU A 1 306 ? 52.665 17.840 3.469 1.00 20.75 298 LEU A CA 1
ATOM 2355 C C . LEU A 1 306 ? 51.282 18.198 2.945 1.00 23.52 298 LEU A C 1
ATOM 2356 O O . LEU A 1 306 ? 50.423 17.324 2.783 1.00 23.06 298 LEU A O 1
ATOM 2361 N N . THR A 1 307 ? 51.058 19.483 2.657 1.00 22.72 299 THR A N 1
ATOM 2362 C CA . THR A 1 307 ? 49.745 19.926 2.206 1.00 23.19 299 THR A CA 1
ATOM 2363 C C . THR A 1 307 ? 49.465 19.442 0.791 1.00 23.49 299 THR A C 1
ATOM 2364 O O . THR A 1 307 ? 48.363 18.959 0.498 1.00 26.15 299 THR A O 1
ATOM 2368 N N . THR A 1 308 ? 50.462 19.544 -0.086 1.00 23.92 300 THR A N 1
ATOM 2369 C CA . THR A 1 308 ? 50.327 19.013 -1.436 1.00 26.67 300 THR A CA 1
ATOM 2370 C C . THR A 1 308 ? 50.078 17.508 -1.418 1.00 32.81 300 THR A C 1
ATOM 2371 O O . THR A 1 308 ? 49.189 17.008 -2.120 1.00 30.77 300 THR A O 1
ATOM 2375 N N . HIS A 1 309 ? 50.835 16.773 -0.603 1.00 26.01 301 HIS A N 1
ATOM 2376 C CA . HIS A 1 309 ? 50.803 15.315 -0.672 1.00 29.12 301 HIS A CA 1
ATOM 2377 C C . HIS A 1 309 ? 49.592 14.716 0.045 1.00 28.38 301 HIS A C 1
ATOM 2378 O O . HIS A 1 309 ? 49.022 13.729 -0.429 1.00 28.00 301 HIS A O 1
ATOM 2385 N N . LEU A 1 310 ? 49.187 15.278 1.184 1.00 24.02 302 LEU A N 1
ATOM 2386 C CA . LEU A 1 310 ? 48.131 14.681 1.998 1.00 26.69 302 LEU A CA 1
ATOM 2387 C C . LEU A 1 310 ? 46.938 15.598 2.257 1.00 28.99 302 LEU A C 1
ATOM 2388 O O . LEU A 1 310 ? 45.946 15.144 2.837 1.00 26.54 302 LEU A O 1
ATOM 2393 N N . GLY A 1 311 ? 46.994 16.865 1.846 1.00 29.44 303 GLY A N 1
ATOM 2394 C CA . GLY A 1 311 ? 45.930 17.794 2.190 1.00 28.47 303 GLY A CA 1
ATOM 2395 C C . GLY A 1 311 ? 44.569 17.430 1.627 1.00 25.42 303 GLY A C 1
ATOM 2396 O O . GLY A 1 311 ? 43.548 17.827 2.193 1.00 26.91 303 GLY A O 1
ATOM 2397 N N . ASN A 1 312 ? 44.526 16.692 0.520 1.00 27.01 304 ASN A N 1
ATOM 2398 C CA . ASN A 1 312 ? 43.244 16.223 0.006 1.00 33.64 304 ASN A CA 1
ATOM 2399 C C . ASN A 1 312 ? 42.733 14.992 0.743 1.00 37.65 304 ASN A C 1
ATOM 2400 O O . ASN A 1 312 ? 41.591 14.580 0.515 1.00 44.14 304 ASN A O 1
ATOM 2405 N N . LYS A 1 313 ? 43.560 14.387 1.592 1.00 29.75 305 LYS A N 1
ATOM 2406 C CA . LYS A 1 313 ? 43.201 13.177 2.315 1.00 32.35 305 LYS A CA 1
ATOM 2407 C C . LYS A 1 313 ? 42.873 13.437 3.772 1.00 33.58 305 LYS A C 1
ATOM 2408 O O . LYS A 1 313 ? 42.198 12.611 4.394 1.00 38.46 305 LYS A O 1
ATOM 2414 N N . VAL A 1 314 ? 43.333 14.555 4.331 1.00 26.45 306 VAL A N 1
ATOM 2415 C CA . VAL A 1 314 ? 43.277 14.748 5.774 1.00 25.44 306 VAL A CA 1
ATOM 2416 C C . VAL A 1 314 ? 43.292 16.243 6.048 1.00 25.26 306 VAL A C 1
ATOM 2417 O O . VAL A 1 314 ? 43.878 17.024 5.294 1.00 26.12 306 VAL A O 1
ATOM 2421 N N . GLN A 1 315 ? 42.621 16.644 7.120 1.00 23.99 307 GLN A N 1
ATOM 2422 C CA . GLN A 1 315 ? 42.740 18.010 7.600 1.00 23.99 307 GLN A CA 1
ATOM 2423 C C . GLN A 1 315 ? 44.127 18.218 8.196 1.00 24.51 307 GLN A C 1
ATOM 2424 O O . GLN A 1 315 ? 44.655 17.347 8.896 1.00 23.69 307 GLN A O 1
ATOM 2430 N N . LEU A 1 316 ? 44.737 19.356 7.876 1.00 22.35 308 LEU A N 1
ATOM 2431 C CA . LEU A 1 316 ? 46.083 19.700 8.335 1.00 24.41 308 LEU A CA 1
ATOM 2432 C C . LEU A 1 316 ? 45.979 21.012 9.099 1.00 22.80 308 LEU A C 1
ATOM 2433 O O . LEU A 1 316 ? 45.763 22.063 8.492 1.00 20.26 308 LEU A O 1
ATOM 2438 N N . VAL A 1 317 ? 46.091 20.955 10.427 1.00 21.12 309 VAL A N 1
ATOM 2439 C CA . VAL A 1 317 ? 45.794 22.104 11.279 1.00 23.62 309 VAL A CA 1
ATOM 2440 C C . VAL A 1 317 ? 47.089 22.800 11.660 1.00 24.33 309 VAL A C 1
ATOM 2441 O O . VAL A 1 317 ? 47.958 22.196 12.291 1.00 21.68 309 VAL A O 1
ATOM 2445 N N . GLY A 1 318 ? 47.209 24.081 11.317 1.00 21.74 310 GLY A N 1
ATOM 2446 C CA . GLY A 1 318 ? 48.316 24.869 11.823 1.00 23.26 310 GLY A CA 1
ATOM 2447 C C . GLY A 1 318 ? 47.976 25.428 13.200 1.00 24.29 310 GLY A C 1
ATOM 2448 O O . GLY A 1 318 ? 46.950 26.090 13.380 1.00 23.46 310 GLY A O 1
ATOM 2449 N N . ASP A 1 319 ? 48.835 25.151 14.176 1.00 21.17 311 ASP A N 1
ATOM 2450 C CA . ASP A 1 319 ? 48.684 25.721 15.512 1.00 17.96 311 ASP A CA 1
ATOM 2451 C C . ASP A 1 319 ? 49.841 26.682 15.763 1.00 18.10 311 ASP A C 1
ATOM 2452 O O . ASP A 1 319 ? 49.712 27.890 15.531 1.00 22.45 311 ASP A O 1
ATOM 2457 N N . ASP A 1 320 ? 50.994 26.160 16.191 1.00 18.80 312 ASP A N 1
ATOM 2458 C CA . ASP A 1 320 ? 52.168 27.016 16.322 1.00 21.49 312 ASP A CA 1
ATOM 2459 C C . ASP A 1 320 ? 52.573 27.605 14.982 1.00 21.66 312 ASP A C 1
ATOM 2460 O O . ASP A 1 320 ? 53.260 28.629 14.939 1.00 22.57 312 ASP A O 1
ATOM 2465 N N . LEU A 1 321 ? 52.163 26.960 13.892 1.00 21.82 313 LEU A N 1
ATOM 2466 C CA . LEU A 1 321 ? 52.455 27.466 12.558 1.00 23.57 313 LEU A CA 1
ATOM 2467 C C . LEU A 1 321 ? 51.876 28.860 12.349 1.00 23.06 313 LEU A C 1
ATOM 2468 O O . LEU A 1 321 ? 52.514 29.718 11.727 1.00 23.13 313 LEU A O 1
ATOM 2473 N N . PHE A 1 322 ? 50.670 29.106 12.868 1.00 22.66 314 PHE A N 1
ATOM 2474 C CA . PHE A 1 322 ? 49.935 30.341 12.616 1.00 23.58 314 PHE A CA 1
ATOM 2475 C C . PHE A 1 322 ? 49.738 31.218 13.848 1.00 24.31 314 PHE A C 1
ATOM 2476 O O . PHE A 1 322 ? 49.503 32.422 13.690 1.00 21.32 314 PHE A O 1
ATOM 2484 N N . VAL A 1 323 ? 49.832 30.647 15.052 1.00 25.52 315 VAL A N 1
ATOM 2485 C CA . VAL A 1 323 ? 49.536 31.282 16.342 1.00 24.01 315 VAL A CA 1
ATOM 2486 C C . VAL A 1 323 ? 48.383 32.285 16.257 1.00 24.04 315 VAL A C 1
ATOM 2487 O O . VAL A 1 323 ? 48.475 33.408 16.770 1.00 24.08 315 VAL A O 1
ATOM 2491 N N . THR A 1 324 ? 47.272 31.858 15.646 1.00 25.11 316 THR A N 1
ATOM 2492 C CA . THR A 1 324 ? 46.027 32.634 15.591 1.00 24.08 316 THR A CA 1
ATOM 2493 C C . THR A 1 324 ? 46.296 34.069 15.139 1.00 27.49 316 THR A C 1
ATOM 2494 O O . THR A 1 324 ? 45.648 35.024 15.571 1.00 27.61 316 THR A O 1
ATOM 2498 N N . ASN A 1 325 ? 47.254 34.221 14.229 1.00 27.46 317 ASN A N 1
ATOM 2499 C CA . ASN A 1 325 ? 47.751 35.542 13.872 1.00 25.21 317 ASN A CA 1
ATOM 2500 C C . ASN A 1 325 ? 47.387 35.833 12.422 1.00 28.55 317 ASN A C 1
ATOM 2501 O O . ASN A 1 325 ? 47.864 35.131 11.520 1.00 27.45 317 ASN A O 1
ATOM 2506 N N . PRO A 1 326 ? 46.532 36.825 12.157 1.00 29.22 318 PRO A N 1
ATOM 2507 C CA . PRO A 1 326 ? 46.076 37.049 10.774 1.00 31.05 318 PRO A CA 1
ATOM 2508 C C . PRO A 1 326 ? 47.204 37.305 9.785 1.00 33.51 318 PRO A C 1
ATOM 2509 O O . PRO A 1 326 ? 47.117 36.858 8.634 1.00 31.47 318 PRO A O 1
ATOM 2513 N N . LYS A 1 327 ? 48.257 38.023 10.192 1.00 31.23 319 LYS A N 1
ATOM 2514 C CA . LYS A 1 327 ? 49.350 38.311 9.267 1.00 34.74 319 LYS A CA 1
ATOM 2515 C C . LYS A 1 327 ? 50.097 37.037 8.884 1.00 36.94 319 LYS A C 1
ATOM 2516 O O . LYS A 1 327 ? 50.484 36.863 7.722 1.00 32.05 319 LYS A O 1
ATOM 2518 N N . ILE A 1 328 ? 50.290 36.129 9.844 1.00 34.16 320 ILE A N 1
ATOM 2519 C CA . ILE A 1 328 ? 50.974 34.869 9.565 1.00 33.86 320 ILE A CA 1
ATOM 2520 C C . ILE A 1 328 ? 50.074 33.933 8.765 1.00 27.98 320 ILE A C 1
ATOM 2521 O O . ILE A 1 328 ? 50.530 33.251 7.840 1.00 29.91 320 ILE A O 1
ATOM 2526 N N . LEU A 1 329 ? 48.787 33.869 9.116 1.00 28.61 321 LEU A N 1
ATOM 2527 C CA . LEU A 1 329 ? 47.875 33.020 8.356 1.00 30.48 321 LEU A CA 1
ATOM 2528 C C . LEU A 1 329 ? 47.771 33.491 6.912 1.00 31.22 321 LEU A C 1
ATOM 2529 O O . LEU A 1 329 ? 47.747 32.671 5.983 1.00 30.43 321 LEU A O 1
ATOM 2534 N N . ARG A 1 330 ? 47.716 34.813 6.706 1.00 30.55 322 ARG A N 1
ATOM 2535 C CA . ARG A 1 330 ? 47.653 35.354 5.352 1.00 35.20 322 ARG A CA 1
ATOM 2536 C C . ARG A 1 330 ? 48.835 34.880 4.523 1.00 38.41 322 ARG A C 1
ATOM 2537 O O . ARG A 1 330 ? 48.674 34.505 3.357 1.00 33.70 322 ARG A O 1
ATOM 2545 N N . GLU A 1 331 ? 50.029 34.859 5.120 1.00 34.30 323 GLU A N 1
ATOM 2546 C CA . GLU A 1 331 ? 51.196 34.375 4.390 1.00 37.65 323 GLU A CA 1
ATOM 2547 C C . GLU A 1 331 ? 51.102 32.874 4.135 1.00 34.63 323 GLU A C 1
ATOM 2548 O O . GLU A 1 331 ? 51.448 32.402 3.043 1.00 34.68 323 GLU A O 1
ATOM 2554 N N . GLY A 1 332 ? 50.618 32.113 5.119 1.00 32.89 324 GLY A N 1
ATOM 2555 C CA . GLY A 1 332 ? 50.458 30.682 4.927 1.00 34.75 324 GLY A CA 1
ATOM 2556 C C . GLY A 1 332 ? 49.465 30.342 3.834 1.00 35.36 324 GLY A C 1
ATOM 2557 O O . GLY A 1 332 ? 49.706 29.446 3.022 1.00 33.28 324 GLY A O 1
ATOM 2558 N N . ILE A 1 333 ? 48.338 31.060 3.790 1.00 33.65 325 ILE A N 1
ATOM 2559 C CA . ILE A 1 333 ? 47.379 30.878 2.700 1.00 34.77 325 ILE A CA 1
ATOM 2560 C C . ILE A 1 333 ? 48.044 31.148 1.354 1.00 36.91 325 ILE A C 1
ATOM 2561 O O . ILE A 1 333 ? 47.883 30.382 0.393 1.00 35.87 325 ILE A O 1
ATOM 2566 N N . ALA A 1 334 ? 48.800 32.246 1.263 1.00 35.16 326 ALA A N 1
ATOM 2567 C CA . ALA A 1 334 ? 49.440 32.597 -0.002 1.00 41.26 326 ALA A CA 1
ATOM 2568 C C . ALA A 1 334 ? 50.428 31.527 -0.448 1.00 42.70 326 ALA A C 1
ATOM 2569 O O . ALA A 1 334 ? 50.596 31.302 -1.651 1.00 39.62 326 ALA A O 1
ATOM 2571 N N . GLN A 1 335 ? 51.080 30.854 0.491 1.00 41.87 327 GLN A N 1
ATOM 2572 C CA . GLN A 1 335 ? 52.019 29.800 0.138 1.00 40.19 327 GLN A CA 1
ATOM 2573 C C . GLN A 1 335 ? 51.350 28.438 -0.002 1.00 38.30 327 GLN A C 1
ATOM 2574 O O . GLN A 1 335 ? 52.016 27.474 -0.388 1.00 39.99 327 GLN A O 1
ATOM 2580 N N . GLY A 1 336 ? 50.055 28.337 0.274 1.00 36.38 328 GLY A N 1
ATOM 2581 C CA . GLY A 1 336 ? 49.359 27.069 0.137 1.00 36.35 328 GLY A CA 1
ATOM 2582 C C . GLY A 1 336 ? 49.695 26.058 1.217 1.00 34.31 328 GLY A C 1
ATOM 2583 O O . GLY A 1 336 ? 49.771 24.856 0.932 1.00 35.69 328 GLY A O 1
ATOM 2584 N N . ILE A 1 337 ? 49.883 26.504 2.453 1.00 29.63 329 ILE A N 1
ATOM 2585 C CA A ILE A 1 337 ? 50.314 25.656 3.562 0.48 27.20 329 ILE A CA 1
ATOM 2586 C CA B ILE A 1 337 ? 50.288 25.605 3.526 0.52 27.31 329 ILE A CA 1
ATOM 2587 C C . ILE A 1 337 ? 49.132 25.431 4.501 1.00 27.97 329 ILE A C 1
ATOM 2588 O O . ILE A 1 337 ? 48.444 26.396 4.874 1.00 29.56 329 ILE A O 1
ATOM 2597 N N . ALA A 1 338 ? 48.901 24.168 4.885 1.00 26.59 330 ALA A N 1
ATOM 2598 C CA . ALA A 1 338 ? 47.828 23.730 5.773 1.00 22.35 330 ALA A CA 1
ATOM 2599 C C . ALA A 1 338 ? 46.459 23.929 5.126 1.00 22.26 330 ALA A C 1
ATOM 2600 O O . ALA A 1 338 ? 46.357 24.452 4.008 1.00 24.99 330 ALA A O 1
ATOM 2602 N N . ASN A 1 339 ? 45.398 23.468 5.803 1.00 23.17 331 ASN A N 1
ATOM 2603 C CA . ASN A 1 339 ? 44.046 23.746 5.331 1.00 23.88 331 ASN A CA 1
ATOM 2604 C C . ASN A 1 339 ? 43.096 23.998 6.497 1.00 24.04 331 ASN A C 1
ATOM 2605 O O . ASN A 1 339 ? 41.871 23.991 6.311 1.00 24.99 331 ASN A O 1
ATOM 2610 N N . ALA A 1 340 ? 43.635 24.244 7.685 1.00 22.58 332 ALA A N 1
ATOM 2611 C CA . ALA A 1 340 ? 42.835 24.580 8.851 1.00 21.67 332 ALA A CA 1
ATOM 2612 C C . ALA A 1 340 ? 43.747 25.301 9.822 1.00 27.79 332 ALA A C 1
ATOM 2613 O O . ALA A 1 340 ? 44.975 25.217 9.724 1.00 23.94 332 ALA A O 1
ATOM 2615 N N . ILE A 1 341 ? 43.135 26.002 10.769 1.00 24.63 333 ILE A N 1
ATOM 2616 C CA . ILE A 1 341 ? 43.881 26.757 11.762 1.00 23.00 333 ILE A CA 1
ATOM 2617 C C . ILE A 1 341 ? 43.265 26.494 13.124 1.00 24.92 333 ILE A C 1
ATOM 2618 O O . ILE A 1 341 ? 42.039 26.447 13.274 1.00 22.44 333 ILE A O 1
ATOM 2623 N N . LEU A 1 342 ? 44.126 26.280 14.107 1.00 20.93 334 LEU A N 1
ATOM 2624 C CA . LEU A 1 342 ? 43.690 26.163 15.492 1.00 17.76 334 LEU A CA 1
ATOM 2625 C C . LEU A 1 342 ? 43.545 27.569 16.069 1.00 21.42 334 LEU A C 1
ATOM 2626 O O . LEU A 1 342 ? 44.475 28.378 15.987 1.00 27.42 334 LEU A O 1
ATOM 2631 N N . ILE A 1 343 ? 42.372 27.873 16.618 1.00 19.81 335 ILE A N 1
ATOM 2632 C CA . ILE A 1 343 ? 42.045 29.222 17.073 1.00 20.24 335 ILE A CA 1
ATOM 2633 C C . ILE A 1 343 ? 42.231 29.274 18.587 1.00 25.93 335 ILE A C 1
ATOM 2634 O O . ILE A 1 343 ? 41.447 28.683 19.340 1.00 24.78 335 ILE A O 1
ATOM 2639 N N . LYS A 1 344 ? 43.259 30.001 19.034 1.00 24.39 336 LYS A N 1
ATOM 2640 C CA . LYS A 1 344 ? 43.553 30.210 20.452 1.00 20.39 336 LYS A CA 1
ATOM 2641 C C . LYS A 1 344 ? 43.565 31.707 20.719 1.00 23.33 336 LYS A C 1
ATOM 2642 O O . LYS A 1 344 ? 44.495 32.406 20.301 1.00 26.09 336 LYS A O 1
ATOM 2648 N N . VAL A 1 345 ? 42.559 32.194 21.443 1.00 26.60 337 VAL A N 1
ATOM 2649 C CA . VAL A 1 345 ? 42.435 33.632 21.666 1.00 24.00 337 VAL A CA 1
ATOM 2650 C C . VAL A 1 345 ? 43.698 34.206 22.303 1.00 26.73 337 VAL A C 1
ATOM 2651 O O . VAL A 1 345 ? 44.091 35.335 22.001 1.00 26.21 337 VAL A O 1
ATOM 2655 N N . ASN A 1 346 ? 44.361 33.454 23.190 1.00 21.69 338 ASN A N 1
ATOM 2656 C CA . ASN A 1 346 ? 45.493 34.080 23.878 1.00 23.86 338 ASN A CA 1
ATOM 2657 C C . ASN A 1 346 ? 46.804 33.986 23.093 1.00 27.60 338 ASN A C 1
ATOM 2658 O O . ASN A 1 346 ? 47.824 34.510 23.560 1.00 29.16 338 ASN A O 1
ATOM 2663 N N . GLN A 1 347 ? 46.799 33.369 21.905 1.00 23.41 339 GLN A N 1
ATOM 2664 C CA . GLN A 1 347 ? 47.952 33.458 21.014 1.00 27.85 339 GLN A CA 1
ATOM 2665 C C . GLN A 1 347 ? 48.038 34.800 20.304 1.00 27.29 339 GLN A C 1
ATOM 2666 O O . GLN A 1 347 ? 49.122 35.168 19.831 1.00 25.81 339 GLN A O 1
ATOM 2672 N N . ILE A 1 348 ? 46.931 35.543 20.222 1.00 23.68 340 ILE A N 1
ATOM 2673 C CA . ILE A 1 348 ? 46.899 36.820 19.528 1.00 23.69 340 ILE A CA 1
ATOM 2674 C C . ILE A 1 348 ? 46.501 37.968 20.451 1.00 26.96 340 ILE A C 1
ATOM 2675 O O . ILE A 1 348 ? 47.064 39.058 20.356 1.00 29.28 340 ILE A O 1
ATOM 2680 N N . GLY A 1 349 ? 45.566 37.749 21.378 1.00 28.04 341 GLY A N 1
ATOM 2681 C CA . GLY A 1 349 ? 45.378 38.679 22.480 1.00 26.01 341 GLY A CA 1
ATOM 2682 C C . GLY A 1 349 ? 44.104 39.501 22.483 1.00 27.07 341 GLY A C 1
ATOM 2683 O O . GLY A 1 349 ? 43.821 40.153 23.498 1.00 29.94 341 GLY A O 1
ATOM 2684 N N . THR A 1 350 ? 43.342 39.540 21.398 1.00 31.15 342 THR A N 1
ATOM 2685 C CA . THR A 1 350 ? 42.057 40.230 21.422 1.00 31.18 342 THR A CA 1
ATOM 2686 C C . THR A 1 350 ? 41.018 39.368 20.729 1.00 29.96 342 THR A C 1
ATOM 2687 O O . THR A 1 350 ? 41.338 38.563 19.848 1.00 29.34 342 THR A O 1
ATOM 2691 N N . LEU A 1 351 ? 39.761 39.555 21.127 1.00 28.60 343 LEU A N 1
ATOM 2692 C CA . LEU A 1 351 ? 38.673 38.914 20.398 1.00 33.19 343 LEU A CA 1
ATOM 2693 C C . LEU A 1 351 ? 38.615 39.403 18.950 1.00 32.36 343 LEU A C 1
ATOM 2694 O O . LEU A 1 351 ? 38.320 38.625 18.034 1.00 30.31 343 LEU A O 1
ATOM 2699 N N . SER A 1 352 ? 38.898 40.688 18.721 1.00 31.27 344 SER A N 1
ATOM 2700 C CA . SER A 1 352 ? 38.780 41.223 17.366 1.00 34.56 344 SER A CA 1
ATOM 2701 C C . SER A 1 352 ? 39.827 40.625 16.434 1.00 31.12 344 SER A C 1
ATOM 2702 O O . SER A 1 352 ? 39.522 40.300 15.281 1.00 31.34 344 SER A O 1
ATOM 2705 N N . GLU A 1 353 ? 41.066 40.469 16.911 1.00 30.45 345 GLU A N 1
ATOM 2706 C CA . GLU A 1 353 ? 42.093 39.865 16.068 1.00 34.22 345 GLU A CA 1
ATOM 2707 C C . GLU A 1 353 ? 41.828 38.381 15.863 1.00 35.18 345 GLU A C 1
ATOM 2708 O O . GLU A 1 353 ? 42.102 37.841 14.783 1.00 28.47 345 GLU A O 1
ATOM 2714 N N . THR A 1 354 ? 41.294 37.708 16.884 1.00 29.73 346 THR A N 1
ATOM 2715 C CA . THR A 1 354 ? 40.826 36.337 16.707 1.00 26.58 346 THR A CA 1
ATOM 2716 C C . THR A 1 354 ? 39.787 36.249 15.596 1.00 27.27 346 THR A C 1
ATOM 2717 O O . THR A 1 354 ? 39.864 35.373 14.727 1.00 28.45 346 THR A O 1
ATOM 2721 N N . ARG A 1 355 ? 38.805 37.154 15.612 1.00 28.38 347 ARG A N 1
ATOM 2722 C CA . ARG A 1 355 ? 37.775 37.147 14.577 1.00 31.87 347 ARG A CA 1
ATOM 2723 C C . ARG A 1 355 ? 38.368 37.412 13.198 1.00 33.70 347 ARG A C 1
ATOM 2724 O O . ARG A 1 355 ? 37.892 36.859 12.199 1.00 32.37 347 ARG A O 1
ATOM 2732 N N . GLN A 1 356 ? 39.397 38.266 13.118 1.00 33.26 348 GLN A N 1
ATOM 2733 C CA . GLN A 1 356 ? 40.061 38.505 11.834 1.00 33.42 348 GLN A CA 1
ATOM 2734 C C . GLN A 1 356 ? 40.676 37.225 11.283 1.00 35.36 348 GLN A C 1
ATOM 2735 O O . GLN A 1 356 ? 40.640 36.982 10.067 1.00 32.37 348 GLN A O 1
ATOM 2741 N N . ALA A 1 357 ? 41.282 36.416 12.158 1.00 33.51 349 ALA A N 1
ATOM 2742 C CA . ALA A 1 357 ? 41.891 35.160 11.728 1.00 30.74 349 ALA A CA 1
ATOM 2743 C C . ALA A 1 357 ? 40.835 34.174 11.248 1.00 31.68 349 ALA A C 1
ATOM 2744 O O . ALA A 1 357 ? 41.014 33.512 10.220 1.00 28.40 349 ALA A O 1
ATOM 2746 N N . ILE A 1 358 ? 39.730 34.062 11.987 1.00 28.45 350 ILE A N 1
ATOM 2747 C CA . ILE A 1 358 ? 38.633 33.180 11.593 1.00 27.41 350 ILE A CA 1
ATOM 2748 C C . ILE A 1 358 ? 38.091 33.579 10.225 1.00 31.70 350 ILE A C 1
ATOM 2749 O O . ILE A 1 358 ? 37.916 32.737 9.333 1.00 32.91 350 ILE A O 1
ATOM 2754 N N . LYS A 1 359 ? 37.806 34.872 10.041 1.00 30.89 351 LYS A N 1
ATOM 2755 C CA . LYS A 1 359 ? 37.237 35.319 8.770 1.00 34.60 351 LYS A CA 1
ATOM 2756 C C . LYS A 1 359 ? 38.213 35.102 7.617 1.00 34.65 351 LYS A C 1
ATOM 2757 O O . LYS A 1 359 ? 37.807 34.715 6.511 1.00 34.08 351 LYS A O 1
ATOM 2763 N N . LEU A 1 360 ? 39.504 35.350 7.853 1.00 33.08 352 LEU A N 1
ATOM 2764 C CA . LEU A 1 360 ? 40.508 35.102 6.820 1.00 32.92 352 LEU A CA 1
ATOM 2765 C C . LEU A 1 360 ? 40.545 33.625 6.449 1.00 36.25 352 LEU A C 1
ATOM 2766 O O . LEU A 1 360 ? 40.607 33.275 5.263 1.00 33.25 352 LEU A O 1
ATOM 2771 N N . ALA A 1 361 ? 40.477 32.742 7.451 1.00 33.05 353 ALA A N 1
ATOM 2772 C CA . ALA A 1 361 ? 40.422 31.312 7.167 1.00 30.97 353 ALA A CA 1
ATOM 2773 C C . ALA A 1 361 ? 39.171 30.962 6.367 1.00 33.29 353 ALA A C 1
ATOM 2774 O O . ALA A 1 361 ? 39.257 30.316 5.318 1.00 31.88 353 ALA A O 1
ATOM 2776 N N . TYR A 1 362 ? 37.998 31.396 6.843 1.00 29.97 354 TYR A N 1
ATOM 2777 C CA . TYR A 1 362 ? 36.750 31.125 6.128 1.00 33.44 354 TYR A CA 1
ATOM 2778 C C . TYR A 1 362 ? 36.805 31.633 4.690 1.00 37.43 354 TYR A C 1
ATOM 2779 O O . TYR A 1 362 ? 36.389 30.937 3.755 1.00 33.66 354 TYR A O 1
ATOM 2788 N N . ASP A 1 363 ? 37.292 32.860 4.498 1.00 33.19 355 ASP A N 1
ATOM 2789 C CA . ASP A 1 363 ? 37.287 33.458 3.167 1.00 34.79 355 ASP A CA 1
ATOM 2790 C C . ASP A 1 363 ? 38.181 32.705 2.198 1.00 34.84 355 ASP A C 1
ATOM 2791 O O . ASP A 1 363 ? 38.058 32.888 0.982 1.00 36.22 355 ASP A O 1
ATOM 2796 N N . ASN A 1 364 ? 39.066 31.850 2.700 1.00 33.73 356 ASN A N 1
ATOM 2797 C CA . ASN A 1 364 ? 39.998 31.122 1.851 1.00 33.54 356 ASN A CA 1
ATOM 2798 C C . ASN A 1 364 ? 39.823 29.612 1.960 1.00 33.63 356 ASN A C 1
ATOM 2799 O O . ASN A 1 364 ? 40.707 28.856 1.543 1.00 37.27 356 ASN A O 1
ATOM 2804 N N . GLY A 1 365 ? 38.694 29.159 2.494 1.00 32.47 357 GLY A N 1
ATOM 2805 C CA . GLY A 1 365 ? 38.398 27.746 2.516 1.00 38.16 357 GLY A CA 1
ATOM 2806 C C . GLY A 1 365 ? 39.151 26.941 3.547 1.00 36.61 357 GLY A C 1
ATOM 2807 O O . GLY A 1 365 ? 39.178 25.711 3.444 1.00 40.25 357 GLY A O 1
ATOM 2808 N N . TYR A 1 366 ? 39.769 27.588 4.533 1.00 31.92 358 TYR A N 1
ATOM 2809 C CA . TYR A 1 366 ? 40.393 26.887 5.643 1.00 27.87 358 TYR A CA 1
ATOM 2810 C C . TYR A 1 366 ? 39.346 26.664 6.726 1.00 29.45 358 TYR A C 1
ATOM 2811 O O . TYR A 1 366 ? 38.478 27.514 6.947 1.00 32.00 358 TYR A O 1
ATOM 2820 N N . ARG A 1 367 ? 39.423 25.524 7.392 1.00 26.19 359 ARG A N 1
ATOM 2821 C CA . ARG A 1 367 ? 38.570 25.305 8.552 1.00 25.47 359 ARG A CA 1
ATOM 2822 C C . ARG A 1 367 ? 39.222 25.884 9.802 1.00 30.65 359 ARG A C 1
ATOM 2823 O O . ARG A 1 367 ? 40.417 26.174 9.829 1.00 30.56 359 ARG A O 1
ATOM 2831 N N . CYS A 1 368 ? 38.403 26.108 10.823 1.00 25.09 360 CYS A N 1
ATOM 2832 C CA . CYS A 1 368 ? 38.866 26.580 12.122 1.00 26.32 360 CYS A CA 1
ATOM 2833 C C . CYS A 1 368 ? 38.488 25.559 13.178 1.00 28.12 360 CYS A C 1
ATOM 2834 O O . CYS A 1 368 ? 37.383 25.010 13.154 1.00 25.41 360 CYS A O 1
ATOM 2837 N N . VAL A 1 369 ? 39.415 25.304 14.093 1.00 25.75 361 VAL A N 1
ATOM 2838 C CA . VAL A 1 369 ? 39.192 24.440 15.244 1.00 25.55 361 VAL A CA 1
ATOM 2839 C C . VAL A 1 369 ? 39.358 25.315 16.482 1.00 22.53 361 VAL A C 1
ATOM 2840 O O . VAL A 1 369 ? 40.456 25.816 16.752 1.00 21.58 361 VAL A O 1
ATOM 2844 N N . MET A 1 370 ? 38.267 25.532 17.214 1.00 22.95 362 MET A N 1
ATOM 2845 C CA . MET A 1 370 ? 38.318 26.378 18.405 1.00 22.14 362 MET A CA 1
ATOM 2846 C C . MET A 1 370 ? 38.997 25.610 19.533 1.00 20.99 362 MET A C 1
ATOM 2847 O O . MET A 1 370 ? 38.642 24.461 19.795 1.00 22.14 362 MET A O 1
ATOM 2852 N N . SER A 1 371 ? 39.971 26.223 20.214 1.00 21.09 363 SER A N 1
ATOM 2853 C CA . SER A 1 371 ? 40.832 25.428 21.087 1.00 18.12 363 SER A CA 1
ATOM 2854 C C . SER A 1 371 ? 41.032 26.039 22.469 1.00 21.84 363 SER A C 1
ATOM 2855 O O . SER A 1 371 ? 41.106 27.259 22.632 1.00 22.08 363 SER A O 1
ATOM 2858 N N . HIS A 1 372 ? 41.143 25.149 23.462 1.00 20.65 364 HIS A N 1
ATOM 2859 C CA . HIS A 1 372 ? 41.620 25.460 24.805 1.00 17.86 364 HIS A CA 1
ATOM 2860 C C . HIS A 1 372 ? 43.145 25.623 24.800 1.00 23.37 364 HIS A C 1
ATOM 2861 O O . HIS A 1 372 ? 43.807 25.460 23.773 1.00 20.02 364 HIS A O 1
ATOM 2868 N N . ARG A 1 373 ? 43.711 25.942 25.966 1.00 18.01 365 ARG A N 1
ATOM 2869 C CA . ARG A 1 373 ? 45.126 25.725 26.246 1.00 20.07 365 ARG A CA 1
ATOM 2870 C C . ARG A 1 373 ? 45.247 24.601 27.270 1.00 20.04 365 ARG A C 1
ATOM 2871 O O . ARG A 1 373 ? 44.281 24.253 27.953 1.00 20.94 365 ARG A O 1
ATOM 2879 N N . SER A 1 374 ? 46.451 24.041 27.386 1.00 16.92 366 SER A N 1
ATOM 2880 C CA . SER A 1 374 ? 46.649 22.982 28.370 1.00 14.22 366 SER A CA 1
ATOM 2881 C C . SER A 1 374 ? 46.531 23.512 29.800 1.00 18.98 366 SER A C 1
ATOM 2882 O O . SER A 1 374 ? 46.224 22.741 30.724 1.00 18.68 366 SER A O 1
ATOM 2885 N N . GLY A 1 375 ? 46.802 24.797 30.002 1.00 21.11 367 GLY A N 1
ATOM 2886 C CA . GLY A 1 375 ? 46.565 25.465 31.270 1.00 20.83 367 GLY A CA 1
ATOM 2887 C C . GLY A 1 375 ? 45.258 26.224 31.169 1.00 21.95 367 GLY A C 1
ATOM 2888 O O . GLY A 1 375 ? 45.211 27.309 30.586 1.00 21.04 367 GLY A O 1
ATOM 2889 N N . GLU A 1 376 ? 44.178 25.653 31.691 1.00 20.08 368 GLU A N 1
ATOM 2890 C CA . GLU A 1 376 ? 42.861 26.240 31.513 1.00 20.01 368 GLU A CA 1
ATOM 2891 C C . GLU A 1 376 ? 42.395 26.919 32.798 1.00 23.39 368 GLU A C 1
ATOM 2892 O O . GLU A 1 376 ? 43.064 26.891 33.837 1.00 17.82 368 GLU A O 1
ATOM 2898 N N . THR A 1 377 ? 41.246 27.588 32.705 1.00 20.70 369 THR A N 1
ATOM 2899 C CA . THR A 1 377 ? 40.562 28.123 33.882 1.00 23.77 369 THR A CA 1
ATOM 2900 C C . THR A 1 377 ? 39.107 27.679 33.845 1.00 24.10 369 THR A C 1
ATOM 2901 O O . THR A 1 377 ? 38.678 26.961 32.936 1.00 21.95 369 THR A O 1
ATOM 2905 N N . GLU A 1 378 ? 38.335 28.129 34.840 1.00 21.79 370 GLU A N 1
ATOM 2906 C CA . GLU A 1 378 ? 36.903 27.873 34.837 1.00 21.83 370 GLU A CA 1
ATOM 2907 C C . GLU A 1 378 ? 36.158 28.627 33.730 1.00 29.74 370 GLU A C 1
ATOM 2908 O O . GLU A 1 378 ? 34.959 28.395 33.554 1.00 24.17 370 GLU A O 1
ATOM 2914 N N . ASP A 1 379 ? 36.830 29.507 32.987 1.00 25.07 371 ASP A N 1
ATOM 2915 C CA . ASP A 1 379 ? 36.180 30.294 31.942 1.00 24.64 371 ASP A CA 1
ATOM 2916 C C . ASP A 1 379 ? 35.788 29.404 30.759 1.00 25.90 371 ASP A C 1
ATOM 2917 O O . ASP A 1 379 ? 36.605 28.630 30.251 1.00 24.48 371 ASP A O 1
ATOM 2922 N N . THR A 1 380 ? 34.537 29.517 30.309 1.00 24.08 372 THR A N 1
ATOM 2923 C CA . THR A 1 380 ? 34.042 28.684 29.215 1.00 23.09 372 THR A CA 1
ATOM 2924 C C . THR A 1 380 ? 33.831 29.473 27.924 1.00 26.19 372 THR A C 1
ATOM 2925 O O . THR A 1 380 ? 33.056 29.038 27.064 1.00 25.30 372 THR A O 1
ATOM 2929 N N . PHE A 1 381 ? 34.520 30.610 27.763 1.00 23.86 373 PHE A N 1
ATOM 2930 C CA . PHE A 1 381 ? 34.343 31.453 26.572 1.00 22.16 373 PHE A CA 1
ATOM 2931 C C . PHE A 1 381 ? 34.447 30.661 25.265 1.00 22.79 373 PHE A C 1
ATOM 2932 O O . PHE A 1 381 ? 33.692 30.920 24.314 1.00 25.67 373 PHE A O 1
ATOM 2940 N N . ILE A 1 382 ? 35.383 29.707 25.174 1.00 23.42 374 ILE A N 1
ATOM 2941 C CA . ILE A 1 382 ? 35.574 29.068 23.872 1.00 27.35 374 ILE A CA 1
ATOM 2942 C C . ILE A 1 382 ? 34.380 28.208 23.473 1.00 24.99 374 ILE A C 1
ATOM 2943 O O . ILE A 1 382 ? 34.190 27.942 22.280 1.00 23.44 374 ILE A O 1
ATOM 2948 N N . ALA A 1 383 ? 33.566 27.756 24.430 1.00 25.09 375 ALA A N 1
ATOM 2949 C CA . ALA A 1 383 ? 32.339 27.050 24.070 1.00 21.61 375 ALA A CA 1
ATOM 2950 C C . ALA A 1 383 ? 31.387 27.968 23.309 1.00 24.57 375 ALA A C 1
ATOM 2951 O O . ALA A 1 383 ? 30.900 27.618 22.230 1.00 25.36 375 ALA A O 1
ATOM 2953 N N . ASP A 1 384 ? 31.103 29.149 23.866 1.00 23.27 376 ASP A N 1
ATOM 2954 C CA . ASP A 1 384 ? 30.250 30.114 23.172 1.00 24.17 376 ASP A CA 1
ATOM 2955 C C . ASP A 1 384 ? 30.872 30.573 21.862 1.00 28.23 376 ASP A C 1
ATOM 2956 O O . ASP A 1 384 ? 30.165 30.762 20.860 1.00 29.13 376 ASP A O 1
ATOM 2961 N N . LEU A 1 385 ? 32.191 30.778 21.844 1.00 24.67 377 LEU A N 1
ATOM 2962 C CA . LEU A 1 385 ? 32.816 31.243 20.604 1.00 27.29 377 LEU A CA 1
ATOM 2963 C C . LEU A 1 385 ? 32.816 30.151 19.539 1.00 27.78 377 LEU A C 1
ATOM 2964 O O . LEU A 1 385 ? 32.648 30.446 18.351 1.00 28.60 377 LEU A O 1
ATOM 2969 N N . ALA A 1 386 ? 32.992 28.884 19.940 1.00 25.57 378 ALA A N 1
ATOM 2970 C CA . ALA A 1 386 ? 32.927 27.797 18.964 1.00 25.99 378 ALA A CA 1
ATOM 2971 C C . ALA A 1 386 ? 31.565 27.756 18.289 1.00 29.88 378 ALA A C 1
ATOM 2972 O O . ALA A 1 386 ? 31.473 27.640 17.062 1.00 29.79 378 ALA A O 1
ATOM 2974 N N . VAL A 1 387 ? 30.490 27.856 19.078 1.00 27.93 379 VAL A N 1
ATOM 2975 C CA . VAL A 1 387 ? 29.146 27.832 18.507 1.00 29.31 379 VAL A CA 1
ATOM 2976 C C . VAL A 1 387 ? 28.906 29.076 17.658 1.00 30.55 379 VAL A C 1
ATOM 2977 O O . VAL A 1 387 ? 28.464 28.986 16.506 1.00 30.32 379 VAL A O 1
ATOM 2981 N N . ALA A 1 388 ? 29.212 30.254 18.209 1.00 30.27 380 ALA A N 1
ATOM 2982 C CA . ALA A 1 388 ? 28.932 31.509 17.512 1.00 30.32 380 ALA A CA 1
ATOM 2983 C C . ALA A 1 388 ? 29.665 31.594 16.182 1.00 31.68 380 ALA A C 1
ATOM 2984 O O . ALA A 1 388 ? 29.140 32.157 15.210 1.00 32.65 380 ALA A O 1
ATOM 2986 N N . SER A 1 389 ? 30.888 31.061 16.121 1.00 29.01 381 SER A N 1
ATOM 2987 C CA . SER A 1 389 ? 31.665 31.131 14.887 1.00 33.63 381 SER A CA 1
ATOM 2988 C C . SER A 1 389 ? 31.169 30.165 13.825 1.00 33.43 381 SER A C 1
ATOM 2989 O O . SER A 1 389 ? 31.501 30.337 12.645 1.00 36.07 381 SER A O 1
ATOM 2992 N N . GLY A 1 390 ? 30.396 29.155 14.211 1.00 29.16 382 GLY A N 1
ATOM 2993 C CA . GLY A 1 390 ? 30.030 28.128 13.259 1.00 32.71 382 GLY A CA 1
ATOM 2994 C C . GLY A 1 390 ? 31.201 27.316 12.751 1.00 32.60 382 GLY A C 1
ATOM 2995 O O . GLY A 1 390 ? 31.106 26.730 11.670 1.00 31.50 382 GLY A O 1
ATOM 2996 N N . CYS A 1 391 ? 32.315 27.267 13.495 1.00 26.83 383 CYS A N 1
ATOM 2997 C CA . CYS A 1 391 ? 33.500 26.578 12.985 1.00 27.31 383 CYS A CA 1
ATOM 2998 C C . CYS A 1 391 ? 33.310 25.069 12.926 1.00 31.68 383 CYS A C 1
ATOM 2999 O O . CYS A 1 391 ? 33.978 24.405 12.123 1.00 30.14 383 CYS A O 1
ATOM 3002 N N . GLY A 1 392 ? 32.412 24.518 13.742 1.00 26.99 384 GLY A N 1
ATOM 3003 C CA . GLY A 1 392 ? 32.034 23.123 13.641 1.00 27.65 384 GLY A CA 1
ATOM 3004 C C . GLY A 1 392 ? 32.964 22.141 14.313 1.00 25.85 384 GLY A C 1
ATOM 3005 O O . GLY A 1 392 ? 32.681 20.935 14.291 1.00 27.64 384 GLY A O 1
ATOM 3006 N N . GLN A 1 393 ? 34.073 22.602 14.892 1.00 26.74 385 GLN A N 1
ATOM 3007 C CA . GLN A 1 393 ? 35.030 21.724 15.554 1.00 21.82 385 GLN A CA 1
ATOM 3008 C C . GLN A 1 393 ? 35.571 22.429 16.777 1.00 24.07 385 GLN A C 1
ATOM 3009 O O . GLN A 1 393 ? 35.956 23.600 16.701 1.00 25.01 385 GLN A O 1
ATOM 3015 N N . ILE A 1 394 ? 35.634 21.710 17.888 1.00 20.68 386 ILE A N 1
ATOM 3016 C CA . ILE A 1 394 ? 36.190 22.262 19.110 1.00 19.68 386 ILE A CA 1
ATOM 3017 C C . ILE A 1 394 ? 37.170 21.251 19.675 1.00 21.60 386 ILE A C 1
ATOM 3018 O O . ILE A 1 394 ? 36.973 20.037 19.548 1.00 23.57 386 ILE A O 1
ATOM 3023 N N . LYS A 1 395 ? 38.252 21.759 20.261 1.00 19.50 387 LYS A N 1
ATOM 3024 C CA . LYS A 1 395 ? 39.259 20.940 20.923 1.00 16.22 387 LYS A CA 1
ATOM 3025 C C . LYS A 1 395 ? 39.350 21.487 22.344 1.00 21.75 387 LYS A C 1
ATOM 3026 O O . LYS A 1 395 ? 39.917 22.561 22.559 1.00 21.23 387 LYS A O 1
ATOM 3032 N N . THR A 1 396 ? 38.765 20.778 23.310 1.00 16.57 388 THR A N 1
ATOM 3033 C CA . THR A 1 396 ? 38.749 21.326 24.664 1.00 16.60 388 THR A CA 1
ATOM 3034 C C . THR A 1 396 ? 38.953 20.252 25.733 1.00 21.70 388 THR A C 1
ATOM 3035 O O . THR A 1 396 ? 38.613 20.483 26.904 1.00 20.82 388 THR A O 1
ATOM 3039 N N . GLY A 1 397 ? 39.516 19.101 25.386 1.00 21.24 389 GLY A N 1
ATOM 3040 C CA . GLY A 1 397 ? 40.104 18.232 26.387 1.00 18.91 389 GLY A CA 1
ATOM 3041 C C . GLY A 1 397 ? 39.477 16.851 26.437 1.00 18.74 389 GLY A C 1
ATOM 3042 O O . GLY A 1 397 ? 38.591 16.492 25.661 1.00 19.10 389 GLY A O 1
ATOM 3043 N N . SER A 1 398 ? 39.997 16.060 27.366 1.00 18.12 390 SER A N 1
ATOM 3044 C CA . SER A 1 398 ? 39.455 14.739 27.639 1.00 17.45 390 SER A CA 1
ATOM 3045 C C . SER A 1 398 ? 38.131 14.904 28.379 1.00 20.07 390 SER A C 1
ATOM 3046 O O . SER A 1 398 ? 37.612 16.011 28.549 1.00 20.47 390 SER A O 1
ATOM 3049 N N . LEU A 1 399 ? 37.572 13.791 28.855 1.00 17.58 391 LEU A N 1
ATOM 3050 C CA . LEU A 1 399 ? 36.282 13.808 29.529 1.00 19.06 391 LEU A CA 1
ATOM 3051 C C . LEU A 1 399 ? 36.428 13.767 31.048 1.00 20.16 391 LEU A C 1
ATOM 3052 O O . LEU A 1 399 ? 35.494 13.367 31.743 1.00 22.05 391 LEU A O 1
ATOM 3057 N N . CYS A 1 400 ? 37.577 14.175 31.579 1.00 21.49 392 CYS A N 1
ATOM 3058 C CA . CYS A 1 400 ? 37.677 14.441 33.010 1.00 18.80 392 CYS A CA 1
ATOM 3059 C C . CYS A 1 400 ? 38.483 15.716 33.191 1.00 17.89 392 CYS A C 1
ATOM 3060 O O . CYS A 1 400 ? 39.106 16.215 32.245 1.00 18.28 392 CYS A O 1
ATOM 3063 N N . ARG A 1 401 ? 38.450 16.232 34.428 1.00 15.12 393 ARG A N 1
ATOM 3064 C CA . ARG A 1 401 ? 38.979 17.532 34.855 1.00 14.50 393 ARG A CA 1
ATOM 3065 C C . ARG A 1 401 ? 37.999 18.627 34.465 1.00 16.88 393 ARG A C 1
ATOM 3066 O O . ARG A 1 401 ? 37.665 18.782 33.288 1.00 17.65 393 ARG A O 1
ATOM 3074 N N . THR A 1 402 ? 37.516 19.375 35.455 1.00 17.59 394 THR A N 1
ATOM 3075 C CA . THR A 1 402 ? 36.526 20.409 35.171 1.00 17.92 394 THR A CA 1
ATOM 3076 C C . THR A 1 402 ? 37.098 21.520 34.298 1.00 19.14 394 THR A C 1
ATOM 3077 O O . THR A 1 402 ? 36.328 22.220 33.623 1.00 17.99 394 THR A O 1
ATOM 3081 N N . ASP A 1 403 ? 38.431 21.665 34.237 1.00 18.32 395 ASP A N 1
ATOM 3082 C CA . ASP A 1 403 ? 39.002 22.589 33.256 1.00 15.76 395 ASP A CA 1
ATOM 3083 C C . ASP A 1 403 ? 38.595 22.216 31.834 1.00 18.95 395 ASP A C 1
ATOM 3084 O O . ASP A 1 403 ? 38.565 23.092 30.954 1.00 19.02 395 ASP A O 1
ATOM 3089 N N . ARG A 1 404 ? 38.255 20.946 31.601 1.00 18.49 396 ARG A N 1
ATOM 3090 C CA . ARG A 1 404 ? 37.722 20.480 30.325 1.00 15.92 396 ARG A CA 1
ATOM 3091 C C . ARG A 1 404 ? 36.210 20.305 30.362 1.00 18.63 396 ARG A C 1
ATOM 3092 O O . ARG A 1 404 ? 35.515 20.826 29.481 1.00 19.23 396 ARG A O 1
ATOM 3100 N N . THR A 1 405 ? 35.679 19.588 31.370 1.00 16.94 397 THR A N 1
ATOM 3101 C CA . THR A 1 405 ? 34.248 19.285 31.354 1.00 17.90 397 THR A CA 1
ATOM 3102 C C . THR A 1 405 ? 33.388 20.542 31.466 1.00 19.70 397 THR A C 1
ATOM 3103 O O . THR A 1 405 ? 32.243 20.541 31.000 1.00 20.85 397 THR A O 1
ATOM 3107 N N . ALA A 1 406 ? 33.899 21.621 32.082 1.00 19.49 398 ALA A N 1
ATOM 3108 C CA . ALA A 1 406 ? 33.099 22.843 32.161 1.00 20.57 398 ALA A CA 1
ATOM 3109 C C . ALA A 1 406 ? 32.762 23.379 30.772 1.00 19.59 398 ALA A C 1
ATOM 3110 O O . ALA A 1 406 ? 31.680 23.945 30.577 1.00 19.95 398 ALA A O 1
ATOM 3112 N N . LYS A 1 407 ? 33.661 23.192 29.793 1.00 20.08 399 LYS A N 1
ATOM 3113 C CA . LYS A 1 407 ? 33.365 23.626 28.428 1.00 21.98 399 LYS A CA 1
ATOM 3114 C C . LYS A 1 407 ? 32.314 22.730 27.789 1.00 21.91 399 LYS A C 1
ATOM 3115 O O . LYS A 1 407 ? 31.400 23.217 27.109 1.00 20.23 399 LYS A O 1
ATOM 3121 N N . TYR A 1 408 ? 32.441 21.416 27.969 1.00 20.39 400 TYR A N 1
ATOM 3122 C CA . TYR A 1 408 ? 31.411 20.510 27.469 1.00 20.54 400 TYR A CA 1
ATOM 3123 C C . TYR A 1 408 ? 30.067 20.820 28.105 1.00 21.47 400 TYR A C 1
ATOM 3124 O O . TYR A 1 408 ? 29.030 20.781 27.434 1.00 21.05 400 TYR A O 1
ATOM 3133 N N . ASN A 1 409 ? 30.068 21.122 29.408 1.00 18.24 401 ASN A N 1
ATOM 3134 C CA . ASN A 1 409 ? 28.820 21.446 30.088 1.00 19.74 401 ASN A CA 1
ATOM 3135 C C . ASN A 1 409 ? 28.204 22.720 29.534 1.00 23.28 401 ASN A C 1
ATOM 3136 O O . ASN A 1 409 ? 26.976 22.819 29.400 1.00 23.12 401 ASN A O 1
ATOM 3141 N N . GLN A 1 410 ? 29.040 23.712 29.208 1.00 23.37 402 GLN A N 1
ATOM 3142 C CA . GLN A 1 410 ? 28.508 24.942 28.628 1.00 23.58 402 GLN A CA 1
ATOM 3143 C C . GLN A 1 410 ? 27.915 24.683 27.249 1.00 21.46 402 GLN A C 1
ATOM 3144 O O . GLN A 1 410 ? 26.895 25.276 26.884 1.00 27.41 402 GLN A O 1
ATOM 3150 N N . LEU A 1 411 ? 28.527 23.784 26.477 1.00 20.77 403 LEU A N 1
ATOM 3151 C CA . LEU A 1 411 ? 27.934 23.396 25.198 1.00 22.06 403 LEU A CA 1
ATOM 3152 C C . LEU A 1 411 ? 26.593 22.693 25.403 1.00 24.38 403 LEU A C 1
ATOM 3153 O O . LEU A 1 411 ? 25.657 22.890 24.620 1.00 23.75 403 LEU A O 1
ATOM 3158 N N . LEU A 1 412 ? 26.473 21.875 26.457 1.00 25.06 404 LEU A N 1
ATOM 3159 C CA . LEU A 1 412 ? 25.172 21.287 26.769 1.00 26.14 404 LEU A CA 1
ATOM 3160 C C . LEU A 1 412 ? 24.145 22.366 27.087 1.00 29.31 404 LEU A C 1
ATOM 3161 O O . LEU A 1 412 ? 22.974 22.252 26.699 1.00 28.21 404 LEU A O 1
ATOM 3166 N N . ARG A 1 413 ? 24.563 23.422 27.794 1.00 24.57 405 ARG A N 1
ATOM 3167 C CA . ARG A 1 413 ? 23.633 24.495 28.146 1.00 25.95 405 ARG A CA 1
ATOM 3168 C C . ARG A 1 413 ? 23.204 25.285 26.917 1.00 28.04 405 ARG A C 1
ATOM 3169 O O . ARG A 1 413 ? 22.021 25.616 26.761 1.00 27.06 405 ARG A O 1
ATOM 3177 N N . ILE A 1 414 ? 24.160 25.636 26.057 1.00 27.93 406 ILE A N 1
ATOM 3178 C CA . ILE A 1 414 ? 23.826 26.298 24.797 1.00 27.32 406 ILE A CA 1
ATOM 3179 C C . ILE A 1 414 ? 22.862 25.444 23.984 1.00 29.38 406 ILE A C 1
ATOM 3180 O O . ILE A 1 414 ? 21.878 25.946 23.419 1.00 32.69 406 ILE A O 1
ATOM 3185 N N . ASN A 1 415 ? 23.125 24.138 23.917 1.00 32.64 407 ASN A N 1
ATOM 3186 C CA . ASN A 1 415 ? 22.323 23.244 23.090 1.00 34.90 407 ASN A CA 1
ATOM 3187 C C . ASN A 1 415 ? 20.853 23.212 23.508 1.00 38.40 407 ASN A C 1
ATOM 3188 O O . ASN A 1 415 ? 19.988 22.930 22.667 1.00 32.37 407 ASN A O 1
ATOM 3193 N N . GLU A 1 416 ? 20.547 23.540 24.768 1.00 35.05 408 GLU A N 1
ATOM 3194 C CA . GLU A 1 416 ? 19.177 23.423 25.268 1.00 35.01 408 GLU A CA 1
ATOM 3195 C C . GLU A 1 416 ? 18.201 24.294 24.492 1.00 42.41 408 GLU A C 1
ATOM 3196 O O . GLU A 1 416 ? 17.136 23.825 24.071 1.00 49.11 408 GLU A O 1
ATOM 3202 N N . LEU A 1 417 ? 18.516 25.576 24.326 1.00 50.86 409 LEU A N 1
ATOM 3203 C CA . LEU A 1 417 ? 17.592 26.483 23.655 1.00 54.90 409 LEU A CA 1
ATOM 3204 C C . LEU A 1 417 ? 18.131 27.035 22.342 1.00 57.07 409 LEU A C 1
ATOM 3205 O O . LEU A 1 417 ? 17.494 27.911 21.747 1.00 61.37 409 LEU A O 1
ATOM 3210 N N . ALA A 1 418 ? 19.270 26.542 21.856 1.00 42.06 410 ALA A N 1
ATOM 3211 C CA . ALA A 1 418 ? 19.832 27.112 20.635 1.00 37.73 410 ALA A CA 1
ATOM 3212 C C . ALA A 1 418 ? 19.120 26.627 19.379 1.00 47.01 410 ALA A C 1
ATOM 3213 O O . ALA A 1 418 ? 19.099 27.348 18.372 1.00 50.12 410 ALA A O 1
ATOM 3215 N N . SER A 1 419 ? 18.554 25.420 19.411 1.00 44.70 411 SER A N 1
ATOM 3216 C CA . SER A 1 419 ? 17.914 24.808 18.245 1.00 42.40 411 SER A CA 1
ATOM 3217 C C . SER A 1 419 ? 18.847 24.801 17.032 1.00 37.00 411 SER A C 1
ATOM 3218 O O . SER A 1 419 ? 18.488 25.228 15.929 1.00 41.21 411 SER A O 1
ATOM 3221 N N . LEU A 1 420 ? 20.054 24.275 17.237 1.00 33.21 412 LEU A N 1
ATOM 3222 C CA . LEU A 1 420 ? 21.077 24.287 16.206 1.00 35.46 412 LEU A CA 1
ATOM 3223 C C . LEU A 1 420 ? 21.427 22.866 15.775 1.00 37.35 412 LEU A C 1
ATOM 3224 O O . LEU A 1 420 ? 21.307 21.925 16.568 1.00 39.61 412 LEU A O 1
ATOM 3229 N N . PRO A 1 421 ? 21.866 22.679 14.534 1.00 34.36 413 PRO A N 1
ATOM 3230 C CA . PRO A 1 421 ? 22.312 21.352 14.111 1.00 33.17 413 PRO A CA 1
ATOM 3231 C C . PRO A 1 421 ? 23.672 21.014 14.698 1.00 33.39 413 PRO A C 1
ATOM 3232 O O . PRO A 1 421 ? 24.445 21.884 15.100 1.00 37.16 413 PRO A O 1
ATOM 3236 N N . TYR A 1 422 ? 23.951 19.715 14.744 1.00 32.42 414 TYR A N 1
ATOM 3237 C CA . TYR A 1 422 ? 25.260 19.208 15.124 1.00 31.39 414 TYR A CA 1
ATOM 3238 C C . TYR A 1 422 ? 26.099 19.063 13.863 1.00 33.01 414 TYR A C 1
ATOM 3239 O O . TYR A 1 422 ? 25.610 18.561 12.845 1.00 34.57 414 TYR A O 1
ATOM 3248 N N . ALA A 1 423 ? 27.347 19.534 13.923 1.00 32.02 415 ALA A N 1
ATOM 3249 C CA . ALA A 1 423 ? 28.157 19.644 12.709 1.00 32.69 415 ALA A CA 1
ATOM 3250 C C . ALA A 1 423 ? 28.383 18.279 12.065 1.00 34.53 415 ALA A C 1
ATOM 3251 O O . ALA A 1 423 ? 28.367 18.157 10.834 1.00 41.70 415 ALA A O 1
ATOM 3253 N N . GLY A 1 424 ? 28.581 17.244 12.878 1.00 33.76 416 GLY A N 1
ATOM 3254 C CA . GLY A 1 424 ? 28.580 15.879 12.380 1.00 34.68 416 GLY A CA 1
ATOM 3255 C C . GLY A 1 424 ? 29.616 15.646 11.301 1.00 38.22 416 GLY A C 1
ATOM 3256 O O . GLY A 1 424 ? 30.697 16.247 11.296 1.00 39.92 416 GLY A O 1
ATOM 3257 N N . LYS A 1 425 ? 29.281 14.766 10.359 1.00 31.03 417 LYS A N 1
ATOM 3258 C CA . LYS A 1 425 ? 30.213 14.439 9.291 1.00 38.00 417 LYS A CA 1
ATOM 3259 C C . LYS A 1 425 ? 30.410 15.588 8.316 1.00 45.25 417 LYS A C 1
ATOM 3260 O O . LYS A 1 425 ? 31.328 15.520 7.490 1.00 41.71 417 LYS A O 1
ATOM 3266 N N . ASN A 1 426 ? 29.584 16.638 8.401 1.00 49.22 418 ASN A N 1
ATOM 3267 C CA . ASN A 1 426 ? 29.731 17.787 7.515 1.00 52.16 418 ASN A CA 1
ATOM 3268 C C . ASN A 1 426 ? 31.087 18.457 7.669 1.00 53.21 418 ASN A C 1
ATOM 3269 O O . ASN A 1 426 ? 31.520 19.174 6.760 1.00 58.47 418 ASN A O 1
ATOM 3274 N N . ILE A 1 427 ? 31.772 18.237 8.793 1.00 45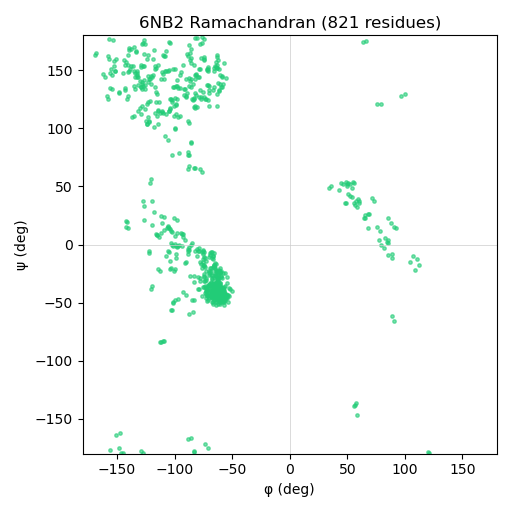.24 419 ILE A N 1
ATOM 3275 C CA . ILE A 1 427 ? 33.112 18.787 8.948 1.00 50.99 419 ILE A CA 1
ATOM 3276 C C . ILE A 1 427 ? 34.117 18.153 7.996 1.00 48.02 419 ILE A C 1
ATOM 3277 O O . ILE A 1 427 ? 35.227 18.674 7.857 1.00 53.75 419 ILE A O 1
ATOM 3282 N N . LEU A 1 428 ? 33.761 17.049 7.333 1.00 55.26 420 LEU A N 1
ATOM 3283 C CA . LEU A 1 428 ? 34.654 16.366 6.399 1.00 57.41 420 LEU A CA 1
ATOM 3284 C C . LEU A 1 428 ? 34.564 16.888 4.970 1.00 70.65 420 LEU A C 1
ATOM 3285 O O . LEU A 1 428 ? 35.370 16.474 4.128 1.00 76.55 420 LEU A O 1
ATOM 3290 N N . LYS A 1 429 ? 33.609 17.763 4.673 1.00 72.92 421 LYS A N 1
ATOM 3291 C CA . LYS A 1 429 ? 33.324 18.161 3.296 1.00 70.48 421 LYS A CA 1
ATOM 3292 C C . LYS A 1 429 ? 34.354 19.147 2.748 1.00 75.60 421 LYS A C 1
ATOM 3293 O O . LYS A 1 429 ? 34.514 19.281 1.532 1.00 80.84 421 LYS A O 1
ATOM 3295 N N . HIS B 1 5 ? 9.700 44.896 46.566 1.00 66.39 -3 HIS B N 1
ATOM 3296 C CA . HIS B 1 5 ? 8.578 44.038 46.939 1.00 64.83 -3 HIS B CA 1
ATOM 3297 C C . HIS B 1 5 ? 9.056 42.607 47.201 1.00 64.59 -3 HIS B C 1
ATOM 3298 O O . HIS B 1 5 ? 9.879 42.079 46.449 1.00 55.40 -3 HIS B O 1
ATOM 3305 N N . HIS B 1 6 ? 8.539 41.975 48.262 1.00 56.60 -2 HIS B N 1
ATOM 3306 C CA . HIS B 1 6 ? 9.017 40.646 48.631 1.00 60.22 -2 HIS B CA 1
ATOM 3307 C C . HIS B 1 6 ? 8.488 39.537 47.723 1.00 63.41 -2 HIS B C 1
ATOM 3308 O O . HIS B 1 6 ? 9.054 38.436 47.732 1.00 53.74 -2 HIS B O 1
ATOM 3315 N N . HIS B 1 7 ? 7.445 39.797 46.923 1.00 52.08 -1 HIS B N 1
ATOM 3316 C CA . HIS B 1 7 ? 7.050 38.839 45.893 1.00 50.83 -1 HIS B CA 1
ATOM 3317 C C . HIS B 1 7 ? 8.103 38.690 44.802 1.00 50.99 -1 HIS B C 1
ATOM 3318 O O . HIS B 1 7 ? 7.966 37.812 43.940 1.00 50.48 -1 HIS B O 1
ATOM 3325 N N . HIS B 1 8 ? 9.152 39.512 44.822 1.00 52.12 0 HIS B N 1
ATOM 3326 C CA . HIS B 1 8 ? 10.242 39.383 43.865 1.00 52.77 0 HIS B CA 1
ATOM 3327 C C . HIS B 1 8 ? 11.168 38.210 44.173 1.00 53.53 0 HIS B C 1
ATOM 3328 O O . HIS B 1 8 ? 12.068 37.926 43.374 1.00 54.34 0 HIS B O 1
ATOM 3335 N N . MET B 1 9 ? 10.969 37.520 45.294 1.00 53.87 1 MET B N 1
ATOM 3336 C CA . MET B 1 9 ? 11.713 36.306 45.607 1.00 55.36 1 MET B CA 1
ATOM 3337 C C . MET B 1 9 ? 10.924 35.045 45.293 1.00 54.95 1 MET B C 1
ATOM 3338 O O . MET B 1 9 ? 11.364 33.946 45.647 1.00 56.81 1 MET B O 1
ATOM 3343 N N . HIS B 1 10 ? 9.765 35.180 44.655 1.00 53.16 2 HIS B N 1
ATOM 3344 C CA . HIS B 1 10 ? 8.921 34.031 44.372 1.00 53.11 2 HIS B CA 1
ATOM 3345 C C . HIS B 1 10 ? 9.438 33.253 43.169 1.00 53.89 2 HIS B C 1
ATOM 3346 O O . HIS B 1 10 ? 9.946 33.831 42.205 1.00 53.57 2 HIS B O 1
ATOM 3353 N N . ILE B 1 11 ? 9.301 31.932 43.242 1.00 36.04 3 ILE B N 1
ATOM 3354 C CA . ILE B 1 11 ? 9.846 31.036 42.227 1.00 33.97 3 ILE B CA 1
ATOM 3355 C C . ILE B 1 11 ? 8.882 30.980 41.055 1.00 40.13 3 ILE B C 1
ATOM 3356 O O . ILE B 1 11 ? 7.674 30.776 41.237 1.00 36.42 3 ILE B O 1
ATOM 3361 N N . HIS B 1 12 ? 9.411 31.174 39.852 1.00 34.59 4 HIS B N 1
ATOM 3362 C CA . HIS B 1 12 ? 8.613 30.997 38.648 1.00 39.33 4 HIS B CA 1
ATOM 3363 C C . HIS B 1 12 ? 8.735 29.584 38.092 1.00 38.26 4 HIS B C 1
ATOM 3364 O O . HIS B 1 12 ? 7.735 28.987 37.680 1.00 38.21 4 HIS B O 1
ATOM 3371 N N . LYS B 1 13 ? 9.942 29.024 38.104 1.00 34.64 5 LYS B N 1
ATOM 3372 C CA . LYS B 1 13 ? 10.201 27.758 37.442 1.00 34.69 5 LYS B CA 1
ATOM 3373 C C . LYS B 1 13 ? 11.479 27.160 38.014 1.00 36.53 5 LYS B C 1
ATOM 3374 O O . LYS B 1 13 ? 12.417 27.892 38.350 1.00 35.52 5 LYS B O 1
ATOM 3380 N N . ILE B 1 14 ? 11.507 25.835 38.130 1.00 32.57 6 ILE B N 1
ATOM 3381 C CA . ILE B 1 14 ? 12.729 25.104 38.450 1.00 30.80 6 ILE B CA 1
ATOM 3382 C C . ILE B 1 14 ? 12.941 24.051 37.374 1.00 36.25 6 ILE B C 1
ATOM 3383 O O . ILE B 1 14 ? 12.000 23.341 37.000 1.00 33.57 6 ILE B O 1
ATOM 3388 N N . GLN B 1 15 ? 14.172 23.953 36.878 1.00 29.67 7 GLN B N 1
ATOM 3389 C CA . GLN B 1 15 ? 14.513 22.982 35.853 1.00 31.69 7 GLN B CA 1
ATOM 3390 C C . GLN B 1 15 ? 15.890 22.422 36.160 1.00 30.46 7 GLN B C 1
ATOM 3391 O O . GLN B 1 15 ? 16.656 22.992 36.943 1.00 29.80 7 GLN B O 1
ATOM 3397 N N . ALA B 1 16 ? 16.205 21.292 35.536 1.00 27.98 8 ALA B N 1
ATOM 3398 C CA . ALA B 1 16 ? 17.489 20.657 35.765 1.00 26.25 8 ALA B CA 1
ATOM 3399 C C . ALA B 1 16 ? 18.047 20.126 34.452 1.00 28.55 8 ALA B C 1
ATOM 3400 O O . ALA B 1 16 ? 17.361 20.059 33.427 1.00 29.03 8 ALA B O 1
ATOM 3402 N N . ARG B 1 17 ? 19.324 19.764 34.493 1.00 27.99 9 ARG B N 1
ATOM 3403 C CA . ARG B 1 17 ? 19.980 19.192 33.332 1.00 30.13 9 ARG B CA 1
ATOM 3404 C C . ARG B 1 17 ? 21.074 18.268 33.827 1.00 26.23 9 ARG B C 1
ATOM 3405 O O . ARG B 1 17 ? 21.522 18.359 34.969 1.00 26.09 9 ARG B O 1
ATOM 3413 N N . GLU B 1 18 ? 21.481 17.369 32.952 1.00 23.30 10 GLU B N 1
ATOM 3414 C CA . GLU B 1 18 ? 22.585 16.460 33.214 1.00 22.18 10 GLU B CA 1
ATOM 3415 C C . GLU B 1 18 ? 23.861 17.104 32.689 1.00 27.53 10 GLU B C 1
ATOM 3416 O O . GLU B 1 18 ? 23.893 17.563 31.544 1.00 28.12 10 GLU B O 1
ATOM 3422 N N . ILE B 1 19 ? 24.894 17.178 33.537 1.00 20.37 11 ILE B N 1
ATOM 3423 C CA . ILE B 1 19 ? 26.205 17.685 33.145 1.00 20.20 11 ILE B CA 1
ATOM 3424 C C . ILE B 1 19 ? 27.240 16.640 33.542 1.00 20.82 11 ILE B C 1
ATOM 3425 O O . ILE B 1 19 ? 26.921 15.645 34.189 1.00 24.24 11 ILE B O 1
ATOM 3430 N N . LEU B 1 20 ? 28.495 16.871 33.147 1.00 18.71 12 LEU B N 1
ATOM 3431 C CA . LEU B 1 20 ? 29.589 15.983 33.533 1.00 18.02 12 LEU B CA 1
ATOM 3432 C C . LEU B 1 20 ? 30.312 16.496 34.775 1.00 18.63 12 LEU B C 1
ATOM 3433 O O . LEU B 1 20 ? 30.642 17.686 34.863 1.00 20.58 12 LEU B O 1
ATOM 3438 N N . ASP B 1 21 ? 30.588 15.583 35.721 1.00 18.22 13 ASP B N 1
ATOM 3439 C CA . ASP B 1 21 ? 31.457 15.916 36.848 1.00 17.18 13 ASP B CA 1
ATOM 3440 C C . ASP B 1 21 ? 32.925 15.752 36.441 1.00 20.50 13 ASP B C 1
ATOM 3441 O O . ASP B 1 21 ? 33.247 15.433 35.294 1.00 18.43 13 ASP B O 1
ATOM 3446 N N . SER B 1 22 ? 33.831 15.995 37.387 1.00 17.47 14 SER B N 1
ATOM 3447 C CA . SER B 1 22 ? 35.257 16.090 37.079 1.00 17.07 14 SER B CA 1
ATOM 3448 C C . SER B 1 22 ? 35.918 14.743 36.833 1.00 17.15 14 SER B C 1
ATOM 3449 O O . SER B 1 22 ? 37.084 14.724 36.419 1.00 18.82 14 SER B O 1
ATOM 3452 N N . ARG B 1 23 ? 35.222 13.630 37.080 1.00 15.78 15 ARG B N 1
ATOM 3453 C CA . ARG B 1 23 ? 35.685 12.303 36.699 1.00 18.80 15 ARG B CA 1
ATOM 3454 C C . ARG B 1 23 ? 35.072 11.837 35.388 1.00 19.23 15 ARG B C 1
ATOM 3455 O O . ARG B 1 23 ? 35.369 10.727 34.933 1.00 23.54 15 ARG B O 1
ATOM 3463 N N . GLY B 1 24 ? 34.213 12.646 34.781 1.00 17.03 16 GLY B N 1
ATOM 3464 C CA . GLY B 1 24 ? 33.524 12.207 33.584 1.00 20.49 16 GLY B CA 1
ATOM 3465 C C . GLY B 1 24 ? 32.269 11.417 33.848 1.00 24.10 16 GLY B C 1
ATOM 3466 O O . GLY B 1 24 ? 31.848 10.638 32.989 1.00 19.09 16 GLY B O 1
ATOM 3467 N N . ASN B 1 25 ? 31.661 11.577 35.021 1.00 18.27 17 ASN B N 1
ATOM 3468 C CA . ASN B 1 25 ? 30.395 10.901 35.222 1.00 16.45 17 ASN B CA 1
ATOM 3469 C C . ASN B 1 25 ? 29.268 11.922 35.292 1.00 22.24 17 ASN B C 1
ATOM 3470 O O . ASN B 1 25 ? 29.478 13.051 35.752 1.00 22.79 17 ASN B O 1
ATOM 3475 N N . PRO B 1 26 ? 28.062 11.561 34.845 1.00 19.77 18 PRO B N 1
ATOM 3476 C CA . PRO B 1 26 ? 26.952 12.519 34.887 1.00 19.90 18 PRO B CA 1
ATOM 3477 C C . PRO B 1 26 ? 26.656 12.966 36.310 1.00 20.76 18 PRO B C 1
ATOM 3478 O O . PRO B 1 26 ? 26.795 12.201 37.265 1.00 22.13 18 PRO B O 1
ATOM 3482 N N . THR B 1 27 ? 26.248 14.224 36.443 1.00 21.02 19 THR B N 1
ATOM 3483 C CA . THR B 1 27 ? 25.639 14.704 37.680 1.00 21.94 19 THR B CA 1
ATOM 3484 C C . THR B 1 27 ? 24.596 15.744 37.286 1.00 23.21 19 THR B C 1
ATOM 3485 O O . THR B 1 27 ? 24.364 15.988 36.102 1.00 23.99 19 THR B O 1
ATOM 3489 N N . ILE B 1 28 ? 23.922 16.317 38.280 1.00 21.28 20 ILE B N 1
ATOM 3490 C CA . ILE B 1 28 ? 22.744 17.140 38.041 1.00 22.99 20 ILE B CA 1
ATOM 3491 C C . ILE B 1 28 ? 23.051 18.594 38.373 1.00 24.76 20 ILE B C 1
ATOM 3492 O O . ILE B 1 28 ? 23.772 18.898 39.338 1.00 24.42 20 ILE B O 1
ATOM 3497 N N . GLU B 1 29 ? 22.488 19.489 37.568 1.00 24.16 21 GLU B N 1
ATOM 3498 C CA . GLU B 1 29 ? 22.541 20.929 37.759 1.00 25.96 21 GLU B CA 1
ATOM 3499 C C . GLU B 1 29 ? 21.124 21.470 37.672 1.00 26.98 21 GLU B C 1
ATOM 3500 O O . GLU B 1 29 ? 20.361 21.072 36.788 1.00 25.19 21 GLU B O 1
ATOM 3506 N N . ALA B 1 30 ? 20.768 22.371 38.591 1.00 25.10 22 ALA B N 1
ATOM 3507 C CA . ALA B 1 30 ? 19.427 22.944 38.632 1.00 24.44 22 ALA B CA 1
ATOM 3508 C C . ALA B 1 30 ? 19.469 24.455 38.445 1.00 27.37 22 ALA B C 1
ATOM 3509 O O . ALA B 1 30 ? 20.392 25.124 38.923 1.00 26.32 22 ALA B O 1
ATOM 3511 N N . ASP B 1 31 ? 18.458 24.979 37.750 1.00 26.54 23 ASP B N 1
ATOM 3512 C CA . ASP B 1 31 ? 18.232 26.409 37.567 1.00 28.67 23 ASP B CA 1
ATOM 3513 C C . ASP B 1 31 ? 16.916 26.762 38.237 1.00 33.96 23 ASP B C 1
ATOM 3514 O O . ASP B 1 31 ? 15.874 26.208 37.876 1.00 31.14 23 ASP B O 1
ATOM 3519 N N . VAL B 1 32 ? 16.958 27.699 39.179 1.00 27.23 24 VAL B N 1
ATOM 3520 C CA . VAL B 1 32 ? 15.759 28.244 39.813 1.00 28.74 24 VAL B CA 1
ATOM 3521 C C . VAL B 1 32 ? 15.533 29.636 39.241 1.00 31.97 24 VAL B C 1
ATOM 3522 O O . VAL B 1 32 ? 16.347 30.539 39.468 1.00 33.33 24 VAL B O 1
ATOM 3526 N N . THR B 1 33 ? 14.433 29.827 38.511 1.00 31.00 25 THR B N 1
ATOM 3527 C CA . THR B 1 33 ? 14.112 31.120 37.915 1.00 32.41 25 THR B CA 1
ATOM 3528 C C . THR B 1 33 ? 13.031 31.795 38.750 1.00 34.92 25 THR B C 1
ATOM 3529 O O . THR B 1 33 ? 11.958 31.221 38.963 1.00 32.62 25 THR B O 1
ATOM 3533 N N . LEU B 1 34 ? 13.319 32.999 39.233 1.00 37.09 26 LEU B N 1
ATOM 3534 C CA . LEU B 1 34 ? 12.342 33.777 39.982 1.00 33.52 26 LEU B CA 1
ATOM 3535 C C . LEU B 1 34 ? 11.452 34.577 39.029 1.00 33.60 26 LEU B C 1
ATOM 3536 O O . LEU B 1 34 ? 11.732 34.699 37.836 1.00 39.15 26 LEU B O 1
ATOM 3541 N N . THR B 1 35 ? 10.367 35.143 39.575 1.00 40.85 27 THR B N 1
ATOM 3542 C CA . THR B 1 35 ? 9.433 35.898 38.738 1.00 43.03 27 THR B CA 1
ATOM 3543 C C . THR B 1 35 ? 10.050 37.164 38.162 1.00 43.79 27 THR B C 1
ATOM 3544 O O . THR B 1 35 ? 9.505 37.718 37.202 1.00 45.51 27 THR B O 1
ATOM 3548 N N . THR B 1 36 ? 11.158 37.639 38.728 1.00 42.74 28 THR B N 1
ATOM 3549 C CA . THR B 1 36 ? 11.904 38.754 38.159 1.00 43.37 28 THR B CA 1
ATOM 3550 C C . THR B 1 36 ? 12.799 38.339 37.000 1.00 43.21 28 THR B C 1
ATOM 3551 O O . THR B 1 36 ? 13.421 39.208 36.377 1.00 43.20 28 THR B O 1
ATOM 3555 N N . GLY B 1 37 ? 12.902 37.043 36.712 1.00 41.13 29 GLY B N 1
ATOM 3556 C CA . GLY B 1 37 ? 13.842 36.550 35.734 1.00 40.19 29 GLY B CA 1
ATOM 3557 C C . GLY B 1 37 ? 15.214 36.215 36.280 1.00 41.83 29 GLY B C 1
ATOM 3558 O O . GLY B 1 37 ? 16.036 35.661 35.541 1.00 40.69 29 GLY B O 1
ATOM 3559 N N . ILE B 1 38 ? 15.495 36.542 37.545 1.00 37.58 30 ILE B N 1
ATOM 3560 C CA . ILE B 1 38 ? 16.750 36.128 38.159 1.00 35.73 30 ILE B CA 1
ATOM 3561 C C . ILE B 1 38 ? 16.804 34.607 38.198 1.00 34.14 30 ILE B C 1
ATOM 3562 O O . ILE B 1 38 ? 15.796 33.941 38.467 1.00 37.78 30 ILE B O 1
ATOM 3567 N N . ILE B 1 39 ? 17.979 34.046 37.902 1.00 32.72 31 ILE B N 1
ATOM 3568 C CA . ILE B 1 39 ? 18.181 32.600 37.854 1.00 31.25 31 ILE B CA 1
ATOM 3569 C C . ILE B 1 39 ? 19.294 32.240 38.823 1.00 32.84 31 ILE B C 1
ATOM 3570 O O . ILE B 1 39 ? 20.414 32.753 38.704 1.00 31.42 31 ILE B O 1
ATOM 3575 N N . GLY B 1 40 ? 18.990 31.368 39.778 1.00 29.40 32 GLY B N 1
ATOM 3576 C CA . GLY B 1 40 ? 20.011 30.734 40.605 1.00 28.19 32 GLY B CA 1
ATOM 3577 C C . GLY B 1 40 ? 20.354 29.362 40.047 1.00 28.79 32 GLY B C 1
ATOM 3578 O O . GLY B 1 40 ? 19.466 28.590 39.689 1.00 31.63 32 GLY B O 1
ATOM 3579 N N . ARG B 1 41 ? 21.651 29.068 39.978 1.00 25.11 33 ARG B N 1
ATOM 3580 C CA . ARG B 1 41 ? 22.134 27.812 39.422 1.00 24.05 33 ARG B CA 1
ATOM 3581 C C . ARG B 1 41 ? 23.058 27.121 40.418 1.00 27.66 33 ARG B C 1
ATOM 3582 O O . ARG B 1 41 ? 23.851 27.776 41.098 1.00 29.11 33 ARG B O 1
ATOM 3590 N N . ALA B 1 42 ? 22.956 25.794 40.497 1.00 26.06 34 ALA B N 1
ATOM 3591 C CA . ALA B 1 42 ? 23.860 25.006 41.323 1.00 20.93 34 ALA B CA 1
ATOM 3592 C C . ALA B 1 42 ? 23.956 23.590 40.772 1.00 22.53 34 ALA B C 1
ATOM 3593 O O . ALA B 1 42 ? 22.973 23.046 40.264 1.00 26.83 34 ALA B O 1
ATOM 3595 N N . SER B 1 43 ? 25.144 22.987 40.898 1.00 21.77 35 SER B N 1
ATOM 3596 C CA . SER B 1 43 ? 25.358 21.598 40.517 1.00 20.16 35 SER B CA 1
ATOM 3597 C C . SER B 1 43 ? 25.891 20.803 41.708 1.00 22.40 35 SER B C 1
ATOM 3598 O O . SER B 1 43 ? 26.385 21.366 42.688 1.00 25.03 35 SER B O 1
ATOM 3601 N N . VAL B 1 44 ? 25.803 19.481 41.604 1.00 22.33 36 VAL B N 1
ATOM 3602 C CA . VAL B 1 44 ? 25.935 18.579 42.744 1.00 24.94 36 VAL B CA 1
ATOM 3603 C C . VAL B 1 44 ? 27.180 17.715 42.548 1.00 20.65 36 VAL B C 1
ATOM 3604 O O . VAL B 1 44 ? 27.333 17.108 41.486 1.00 22.71 36 VAL B O 1
ATOM 3608 N N . PRO B 1 45 ? 28.076 17.616 43.538 1.00 17.91 37 PRO B N 1
ATOM 3609 C CA . PRO B 1 45 ? 29.255 16.748 43.420 1.00 18.85 37 PRO B CA 1
ATOM 3610 C C . PRO B 1 45 ? 28.898 15.291 43.714 1.00 22.27 37 PRO B C 1
ATOM 3611 O O . PRO B 1 45 ? 27.765 14.959 44.063 1.00 22.67 37 PRO B O 1
ATOM 3615 N N . SER B 1 46 ? 29.891 14.412 43.580 1.00 20.83 38 SER B N 1
ATOM 3616 C CA . SER B 1 46 ? 29.656 12.975 43.714 1.00 18.99 38 SER B CA 1
ATOM 3617 C C . SER B 1 46 ? 30.894 12.291 44.281 1.00 19.91 38 SER B C 1
ATOM 3618 O O . SER B 1 46 ? 31.998 12.478 43.762 1.00 18.82 38 SER B O 1
ATOM 3621 N N . GLY B 1 47 ? 30.713 11.469 45.325 1.00 21.32 39 GLY B N 1
ATOM 3622 C CA . GLY B 1 47 ? 31.852 10.811 45.936 1.00 18.88 39 GLY B CA 1
ATOM 3623 C C . GLY B 1 47 ? 32.213 9.474 45.305 1.00 22.54 39 GLY B C 1
ATOM 3624 O O . GLY B 1 47 ? 31.437 8.856 44.575 1.00 21.62 39 GLY B O 1
ATOM 3625 N N . ALA B 1 48 ? 33.438 9.028 45.588 1.00 18.08 40 ALA B N 1
ATOM 3626 C CA . ALA B 1 48 ? 33.865 7.668 45.272 1.00 19.72 40 ALA B CA 1
ATOM 3627 C C . ALA B 1 48 ? 33.842 6.794 46.522 1.00 19.08 40 ALA B C 1
ATOM 3628 O O . ALA B 1 48 ? 33.183 5.753 46.563 1.00 22.02 40 ALA B O 1
ATOM 3630 N N . SER B 1 49 ? 34.554 7.219 47.561 1.00 20.45 41 SER B N 1
ATOM 3631 C CA . SER B 1 49 ? 34.567 6.480 48.821 1.00 24.72 41 SER B CA 1
ATOM 3632 C C . SER B 1 49 ? 33.405 7.001 49.661 1.00 29.08 41 SER B C 1
ATOM 3633 O O . SER B 1 49 ? 33.569 7.820 50.569 1.00 25.40 41 SER B O 1
ATOM 3636 N N . THR B 1 50 ? 32.200 6.551 49.305 1.00 29.94 42 THR B N 1
ATOM 3637 C CA . THR B 1 50 ? 30.979 7.036 49.947 1.00 24.43 42 THR B CA 1
ATOM 3638 C C . THR B 1 50 ? 30.688 6.220 51.198 1.00 27.85 42 THR B C 1
ATOM 3639 O O . THR B 1 50 ? 30.874 5.002 51.215 1.00 26.04 42 THR B O 1
ATOM 3643 N N . GLY B 1 51 ? 30.222 6.899 52.245 1.00 20.90 43 GLY B N 1
ATOM 3644 C CA . GLY B 1 51 ? 29.787 6.189 53.432 1.00 21.48 43 GLY B CA 1
ATOM 3645 C C . GLY B 1 51 ? 28.485 5.448 53.183 1.00 23.55 43 GLY B C 1
ATOM 3646 O O . GLY B 1 51 ? 27.676 5.829 52.338 1.00 25.88 43 GLY B O 1
ATOM 3647 N N . SER B 1 52 ? 28.281 4.362 53.930 1.00 25.59 44 SER B N 1
ATOM 3648 C CA . SER B 1 52 ? 27.099 3.544 53.690 1.00 25.92 44 SER B CA 1
ATOM 3649 C C . SER B 1 52 ? 25.807 4.261 54.070 1.00 32.10 44 SER B C 1
ATOM 3650 O O . SER B 1 52 ? 24.738 3.881 53.582 1.00 30.64 44 SER B O 1
ATOM 3653 N N . ARG B 1 53 ? 25.874 5.297 54.907 1.00 27.53 45 ARG B N 1
ATOM 3654 C CA . ARG B 1 53 ? 24.673 5.989 55.352 1.00 26.64 45 ARG B CA 1
ATOM 3655 C C . ARG B 1 53 ? 24.496 7.360 54.694 1.00 24.88 45 ARG B C 1
ATOM 3656 O O . ARG B 1 53 ? 23.670 8.159 55.157 1.00 28.13 45 ARG B O 1
ATOM 3664 N N . GLU B 1 54 ? 25.232 7.647 53.614 1.00 23.34 46 GLU B N 1
ATOM 3665 C CA . GLU B 1 54 ? 24.993 8.881 52.876 1.00 22.88 46 GLU B CA 1
ATOM 3666 C C . GLU B 1 54 ? 23.592 8.872 52.284 1.00 30.27 46 GLU B C 1
ATOM 3667 O O . GLU B 1 54 ? 23.040 7.816 51.975 1.00 25.52 46 GLU B O 1
ATOM 3673 N N . ALA B 1 55 ? 23.027 10.067 52.103 1.00 26.17 47 ALA B N 1
ATOM 3674 C CA . ALA B 1 55 ? 21.727 10.179 51.453 1.00 28.99 47 ALA B CA 1
ATOM 3675 C C . ALA B 1 55 ? 21.811 9.672 50.015 1.00 24.04 47 ALA B C 1
ATOM 3676 O O . ALA B 1 55 ? 22.869 9.691 49.385 1.00 25.07 47 ALA B O 1
ATOM 3678 N N . CYS B 1 56 ? 20.671 9.228 49.495 1.00 26.25 48 CYS B N 1
ATOM 3679 C CA . CYS B 1 56 ? 20.635 8.541 48.206 1.00 24.16 48 CYS B CA 1
ATOM 3680 C C . CYS B 1 56 ? 21.086 9.434 47.057 1.00 26.79 48 CYS B C 1
ATOM 3681 O O . CYS B 1 56 ? 20.458 10.454 46.764 1.00 27.73 48 CYS B O 1
ATOM 3684 N N . GLU B 1 57 ? 22.158 9.027 46.381 1.00 22.31 49 GLU B N 1
ATOM 3685 C CA . GLU B 1 57 ? 22.533 9.591 45.088 1.00 22.39 49 GLU B CA 1
ATOM 3686 C C . GLU B 1 57 ? 21.811 8.795 44.002 1.00 29.34 49 GLU B C 1
ATOM 3687 O O . GLU B 1 57 ? 22.170 7.648 43.713 1.00 29.09 49 GLU B O 1
ATOM 3693 N N . LEU B 1 58 ? 20.791 9.394 43.409 1.00 24.77 50 LEU B N 1
ATOM 3694 C CA . LEU B 1 58 ? 19.912 8.664 42.505 1.00 22.20 50 LEU B CA 1
ATOM 3695 C C . LEU B 1 58 ? 20.533 8.579 41.118 1.00 29.90 50 LEU B C 1
ATOM 3696 O O . LEU B 1 58 ? 20.742 9.605 40.461 1.00 29.74 50 LEU B O 1
ATOM 3701 N N . ARG B 1 59 ? 20.810 7.362 40.662 1.00 28.39 51 ARG B N 1
ATOM 3702 C CA . ARG B 1 59 ? 21.309 7.144 39.312 1.00 25.82 51 ARG B CA 1
ATOM 3703 C C . ARG B 1 59 ? 20.332 6.283 38.525 1.00 24.21 51 ARG B C 1
ATOM 3704 O O . ARG B 1 59 ? 19.496 5.573 39.090 1.00 26.89 51 ARG B O 1
ATOM 3712 N N . ASP B 1 60 ? 20.455 6.358 37.199 1.00 24.77 52 ASP B N 1
ATOM 3713 C CA . ASP B 1 60 ? 19.485 5.719 36.314 1.00 25.37 52 ASP B CA 1
ATOM 3714 C C . ASP B 1 60 ? 19.694 4.217 36.191 1.00 27.77 52 ASP B C 1
ATOM 3715 O O . ASP B 1 60 ? 18.719 3.484 35.985 1.00 31.36 52 ASP B O 1
ATOM 3720 N N . ASN B 1 61 ? 20.940 3.747 36.289 1.00 29.07 53 ASN B N 1
ATOM 3721 C CA . ASN B 1 61 ? 21.278 2.330 36.090 1.00 32.35 53 ASN B CA 1
ATOM 3722 C C . ASN B 1 61 ? 20.845 1.828 34.712 1.00 35.31 53 ASN B C 1
ATOM 3723 O O . ASN B 1 61 ? 20.391 0.691 34.556 1.00 38.98 53 ASN B O 1
ATOM 3728 N N . ASP B 1 62 ? 20.983 2.676 33.697 1.00 31.27 54 ASP B N 1
ATOM 3729 C CA . ASP B 1 62 ? 20.732 2.263 32.322 1.00 32.85 54 ASP B CA 1
ATOM 3730 C C . ASP B 1 62 ? 22.074 1.874 31.720 1.00 33.76 54 ASP B C 1
ATOM 3731 O O . ASP B 1 62 ? 22.925 2.754 31.519 1.00 29.78 54 ASP B O 1
ATOM 3736 N N . PRO B 1 63 ? 22.324 0.593 31.444 1.00 38.59 55 PRO B N 1
ATOM 3737 C CA . PRO B 1 63 ? 23.656 0.198 30.956 1.00 42.62 55 PRO B CA 1
ATOM 3738 C C . PRO B 1 63 ? 24.018 0.818 29.620 1.00 36.31 55 PRO B C 1
ATOM 3739 O O . PRO B 1 63 ? 25.208 0.942 29.317 1.00 38.03 55 PRO B O 1
ATOM 3743 N N . LYS B 1 64 ? 23.037 1.214 28.816 1.00 32.08 56 LYS B N 1
ATOM 3744 C CA . LYS B 1 64 ? 23.308 1.833 27.522 1.00 33.48 56 LYS B CA 1
ATOM 3745 C C . LYS B 1 64 ? 23.650 3.316 27.622 1.00 36.74 56 LYS B C 1
ATOM 3746 O O . LYS B 1 64 ? 23.967 3.924 26.596 1.00 32.14 56 LYS B O 1
ATOM 3748 N N . ARG B 1 65 ? 23.595 3.918 28.813 1.00 30.15 57 ARG B N 1
ATOM 3749 C CA . ARG B 1 65 ? 23.899 5.338 28.985 1.00 28.93 57 ARG B CA 1
ATOM 3750 C C . ARG B 1 65 ? 24.902 5.502 30.115 1.00 29.30 57 ARG B C 1
ATOM 3751 O O . ARG B 1 65 ? 24.566 5.278 31.284 1.00 24.26 57 ARG B O 1
ATOM 3759 N N . TYR B 1 66 ? 26.114 5.923 29.770 1.00 22.72 58 TYR B N 1
ATOM 3760 C CA . TYR B 1 66 ? 27.116 6.308 30.763 1.00 23.19 58 TYR B CA 1
ATOM 3761 C C . TYR B 1 66 ? 27.377 5.167 31.746 1.00 24.59 58 TYR B C 1
ATOM 3762 O O . TYR B 1 66 ? 27.602 5.389 32.936 1.00 22.65 58 TYR B O 1
ATOM 3771 N N . ALA B 1 67 ? 27.307 3.931 31.245 1.00 23.62 59 ALA B N 1
ATOM 3772 C CA . ALA B 1 67 ? 27.591 2.742 32.048 1.00 27.64 59 ALA B CA 1
ATOM 3773 C C . ALA B 1 67 ? 26.747 2.726 33.318 1.00 30.84 59 ALA B C 1
ATOM 3774 O O . ALA B 1 67 ? 27.227 2.397 34.405 1.00 27.92 59 ALA B O 1
ATOM 3776 N N . GLY B 1 68 ? 25.479 3.116 33.183 1.00 29.74 60 GLY B N 1
ATOM 3777 C CA . GLY B 1 68 ? 24.550 3.107 34.298 1.00 30.39 60 GLY B CA 1
ATOM 3778 C C . GLY B 1 68 ? 24.558 4.341 35.176 1.00 26.62 60 GLY B C 1
ATOM 3779 O O . GLY B 1 68 ? 23.799 4.387 36.154 1.00 29.52 60 GLY B O 1
ATOM 3780 N N . LYS B 1 69 ? 25.366 5.351 34.867 1.00 24.09 61 LYS B N 1
ATOM 3781 C CA . LYS B 1 69 ? 25.516 6.481 35.778 1.00 22.65 61 LYS B CA 1
ATOM 3782 C C . LYS B 1 69 ? 24.747 7.731 35.344 1.00 22.02 61 LYS B C 1
ATOM 3783 O O . LYS B 1 69 ? 24.963 8.802 35.917 1.00 21.66 61 LYS B O 1
ATOM 3789 N N . GLY B 1 70 ? 23.852 7.628 34.360 1.00 24.31 62 GLY B N 1
ATOM 3790 C CA . GLY B 1 70 ? 23.009 8.763 34.021 1.00 22.96 62 GLY B CA 1
ATOM 3791 C C . GLY B 1 70 ? 22.211 9.241 35.222 1.00 27.11 62 GLY B C 1
ATOM 3792 O O . GLY B 1 70 ? 21.996 8.501 36.178 1.00 25.22 62 GLY B O 1
ATOM 3793 N N . VAL B 1 71 ? 21.794 10.514 35.195 1.00 25.70 63 VAL B N 1
ATOM 3794 C CA . VAL B 1 71 ? 20.945 11.040 36.275 1.00 24.52 63 VAL B CA 1
ATOM 3795 C C . VAL B 1 71 ? 19.691 11.693 35.689 1.00 27.66 63 VAL B C 1
ATOM 3796 O O . VAL B 1 71 ? 19.185 12.698 36.210 1.00 27.20 63 VAL B O 1
ATOM 3800 N N . GLN B 1 72 ? 19.152 11.105 34.616 1.00 23.08 64 GLN B N 1
ATOM 3801 C CA A GLN B 1 72 ? 17.940 11.664 34.028 0.54 28.36 64 GLN B CA 1
ATOM 3802 C CA B GLN B 1 72 ? 17.929 11.632 34.013 0.46 28.24 64 GLN B CA 1
ATOM 3803 C C . GLN B 1 72 ? 16.732 11.496 34.943 1.00 29.58 64 GLN B C 1
ATOM 3804 O O . GLN B 1 72 ? 15.814 12.318 34.894 1.00 28.48 64 GLN B O 1
ATOM 3815 N N . LYS B 1 73 ? 16.706 10.457 35.777 1.00 28.86 65 LYS B N 1
ATOM 3816 C CA . LYS B 1 73 ? 15.585 10.324 36.706 1.00 31.94 65 LYS B CA 1
ATOM 3817 C C . LYS B 1 73 ? 15.580 11.465 37.714 1.00 27.88 65 LYS B C 1
ATOM 3818 O O . LYS B 1 73 ? 14.531 12.066 37.976 1.00 31.45 65 LYS B O 1
ATOM 3824 N N . ALA B 1 74 ? 16.744 11.790 38.276 1.00 24.41 66 ALA B N 1
ATOM 3825 C CA . ALA B 1 74 ? 16.826 12.920 39.198 1.00 26.67 66 ALA B CA 1
ATOM 3826 C C . ALA B 1 74 ? 16.462 14.224 38.495 1.00 24.04 66 ALA B C 1
ATOM 3827 O O . ALA B 1 74 ? 15.790 15.089 39.072 1.00 25.60 66 ALA B O 1
ATOM 3829 N N . VAL B 1 75 ? 16.890 14.378 37.243 1.00 22.77 67 VAL B N 1
ATOM 3830 C CA . VAL B 1 75 ? 16.556 15.579 36.489 1.00 25.48 67 VAL B CA 1
ATOM 3831 C C . VAL B 1 75 ? 15.050 15.682 36.313 1.00 31.09 67 VAL B C 1
ATOM 3832 O O . VAL B 1 75 ? 14.460 16.762 36.456 1.00 28.08 67 VAL B O 1
ATOM 3836 N N . LYS B 1 76 ? 14.405 14.553 36.012 1.00 27.08 68 LYS B N 1
ATOM 3837 C CA . LYS B 1 76 ? 12.958 14.548 35.834 1.00 31.78 68 LYS B CA 1
ATOM 3838 C C . LYS B 1 76 ? 12.246 14.926 37.127 1.00 31.91 68 LYS B C 1
ATOM 3839 O O . LYS B 1 76 ? 11.232 15.637 37.101 1.00 30.24 68 LYS B O 1
ATOM 3845 N N . HIS B 1 77 ? 12.769 14.475 38.275 1.00 27.45 69 HIS B N 1
ATOM 3846 C CA . HIS B 1 77 ? 12.157 14.850 39.549 1.00 28.16 69 HIS B CA 1
ATOM 3847 C C . HIS B 1 77 ? 12.258 16.347 39.805 1.00 29.67 69 HIS B C 1
ATOM 3848 O O . HIS B 1 77 ? 11.352 16.930 40.407 1.00 34.57 69 HIS B O 1
ATOM 3855 N N . VAL B 1 78 ? 13.346 16.986 39.373 1.00 28.18 70 VAL B N 1
ATOM 3856 C CA . VAL B 1 78 ? 13.428 18.439 39.498 1.00 28.06 70 VAL B CA 1
ATOM 3857 C C . VAL B 1 78 ? 12.409 19.102 38.587 1.00 31.28 70 VAL B C 1
ATOM 3858 O O . VAL B 1 78 ? 11.656 19.988 39.013 1.00 31.12 70 VAL B O 1
ATOM 3862 N N . ASN B 1 79 ? 12.376 18.683 37.315 1.00 28.75 71 ASN B N 1
ATOM 3863 C CA . ASN B 1 79 ? 11.511 19.326 36.330 1.00 30.81 71 ASN B CA 1
ATOM 3864 C C . ASN B 1 79 ? 10.039 19.192 36.683 1.00 33.00 71 ASN B C 1
ATOM 3865 O O . ASN B 1 79 ? 9.236 20.059 36.317 1.00 34.96 71 ASN B O 1
ATOM 3870 N N . ASN B 1 80 ? 9.655 18.106 37.362 1.00 36.06 72 ASN B N 1
ATOM 3871 C CA . ASN B 1 80 ? 8.244 17.790 37.552 1.00 37.85 72 ASN B CA 1
ATOM 3872 C C . ASN B 1 80 ? 7.869 17.988 39.006 1.00 35.46 72 ASN B C 1
ATOM 3873 O O . ASN B 1 80 ? 7.333 19.054 39.365 1.00 36.43 72 ASN B O 1
ATOM 3878 N N . GLU B 1 81 ? 8.111 17.012 39.885 1.00 34.69 73 GLU B N 1
ATOM 3879 C CA . GLU B 1 81 ? 7.592 17.074 41.248 1.00 35.34 73 GLU B CA 1
ATOM 3880 C C . GLU B 1 81 ? 8.092 18.317 41.975 1.00 39.02 73 GLU B C 1
ATOM 3881 O O . GLU B 1 81 ? 7.314 19.031 42.618 1.00 35.69 73 GLU B O 1
ATOM 3887 N N . ILE B 1 82 ? 9.391 18.597 41.871 1.00 32.26 74 ILE B N 1
ATOM 3888 C CA . ILE B 1 82 ? 9.983 19.687 42.642 1.00 31.67 74 ILE B CA 1
ATOM 3889 C C . ILE B 1 82 ? 9.526 21.042 42.110 1.00 34.79 74 ILE B C 1
ATOM 3890 O O . ILE B 1 82 ? 9.123 21.923 42.880 1.00 33.61 74 ILE B O 1
ATOM 3895 N N . ASN B 1 83 ? 9.593 21.237 40.792 1.00 32.72 75 ASN B N 1
ATOM 3896 C CA . ASN B 1 83 ? 9.120 22.490 40.211 1.00 34.17 75 ASN B CA 1
ATOM 3897 C C . ASN B 1 83 ? 7.681 22.779 40.620 1.00 39.70 75 ASN B C 1
ATOM 3898 O O . ASN B 1 83 ? 7.346 23.900 41.022 1.00 37.52 75 ASN B O 1
ATOM 3903 N N . GLN B 1 84 ? 6.812 21.773 40.527 1.00 37.62 76 GLN B N 1
ATOM 3904 C CA . GLN B 1 84 ? 5.411 21.989 40.855 1.00 40.16 76 GLN B CA 1
ATOM 3905 C C . GLN B 1 84 ? 5.212 22.250 42.343 1.00 43.94 76 GLN B C 1
ATOM 3906 O O . GLN B 1 84 ? 4.317 23.013 42.720 1.00 41.96 76 GLN B O 1
ATOM 3912 N N . ALA B 1 85 ? 6.039 21.646 43.198 1.00 38.30 77 ALA B N 1
ATOM 3913 C CA . ALA B 1 85 ? 5.870 21.839 44.635 1.00 38.60 77 ALA B CA 1
ATOM 3914 C C . ALA B 1 85 ? 6.311 23.231 45.078 1.00 39.09 77 ALA B C 1
ATOM 3915 O O . ALA B 1 85 ? 5.751 23.785 46.033 1.00 41.28 77 ALA B O 1
ATOM 3917 N N . LEU B 1 86 ? 7.292 23.818 44.390 1.00 37.02 78 LEU B N 1
ATOM 3918 C CA . LEU B 1 86 ? 7.916 25.059 44.826 1.00 36.81 78 LEU B CA 1
ATOM 3919 C C . LEU B 1 86 ? 7.483 26.295 44.046 1.00 40.93 78 LEU B C 1
ATOM 3920 O O . LEU B 1 86 ? 7.771 27.413 44.488 1.00 38.69 78 LEU B O 1
ATOM 3925 N N . GLN B 1 87 ? 6.827 26.148 42.899 1.00 43.45 79 GLN B N 1
ATOM 3926 C CA . GLN B 1 87 ? 6.457 27.341 42.148 1.00 45.82 79 GLN B CA 1
ATOM 3927 C C . GLN B 1 87 ? 5.539 28.223 42.987 1.00 45.36 79 GLN B C 1
ATOM 3928 O O . GLN B 1 87 ? 4.657 27.737 43.703 1.00 46.88 79 GLN B O 1
ATOM 3934 N N . GLY B 1 88 ? 5.793 29.530 42.934 1.00 42.58 80 GLY B N 1
ATOM 3935 C CA . GLY B 1 88 ? 5.066 30.497 43.725 1.00 42.94 80 GLY B CA 1
ATOM 3936 C C . GLY B 1 88 ? 5.594 30.705 45.129 1.00 41.47 80 GLY B C 1
ATOM 3937 O O . GLY B 1 88 ? 5.140 31.635 45.811 1.00 45.40 80 GLY B O 1
ATOM 3938 N N . LEU B 1 89 ? 6.536 29.881 45.581 1.00 40.06 81 LEU B N 1
ATOM 3939 C CA . LEU B 1 89 ? 7.072 30.005 46.928 1.00 39.16 81 LEU B CA 1
ATOM 3940 C C . LEU B 1 89 ? 8.314 30.888 46.924 1.00 41.80 81 LEU B C 1
ATOM 3941 O O . LEU B 1 89 ? 9.001 31.023 45.909 1.00 37.55 81 LEU B O 1
ATOM 3946 N N . SER B 1 90 ? 8.593 31.498 48.071 1.00 41.97 82 SER B N 1
ATOM 3947 C CA . SER B 1 90 ? 9.710 32.426 48.180 1.00 42.65 82 SER B CA 1
ATOM 3948 C C . SER B 1 90 ? 11.010 31.689 48.486 1.00 36.28 82 SER B C 1
ATOM 3949 O O . SER B 1 90 ? 11.052 30.804 49.344 1.00 36.16 82 SER B O 1
ATOM 3952 N N . VAL B 1 91 ? 12.085 32.071 47.788 1.00 35.82 83 VAL B N 1
ATOM 3953 C CA . VAL B 1 91 ? 13.401 31.551 48.155 1.00 35.09 83 VAL B CA 1
ATOM 3954 C C . VAL B 1 91 ? 13.987 32.266 49.359 1.00 35.73 83 VAL B C 1
ATOM 3955 O O . VAL B 1 91 ? 15.071 31.888 49.826 1.00 35.53 83 VAL B O 1
ATOM 3959 N N . GLU B 1 92 ? 13.303 33.281 49.894 1.00 36.86 84 GLU B N 1
ATOM 3960 C CA . GLU B 1 92 ? 13.897 34.031 50.990 1.00 38.07 84 GLU B CA 1
ATOM 3961 C C . GLU B 1 92 ? 14.065 33.164 52.234 1.00 38.63 84 GLU B C 1
ATOM 3962 O O . GLU B 1 92 ? 14.999 33.386 53.013 1.00 39.64 84 GLU B O 1
ATOM 3968 N N . ASP B 1 93 ? 13.204 32.159 52.418 1.00 37.97 85 ASP B N 1
ATOM 3969 C CA . ASP B 1 93 ? 13.186 31.318 53.622 1.00 38.84 85 ASP B CA 1
ATOM 3970 C C . ASP B 1 93 ? 13.769 29.941 53.280 1.00 40.31 85 ASP B C 1
ATOM 3971 O O . ASP B 1 93 ? 13.046 29.010 52.922 1.00 37.25 85 ASP B O 1
ATOM 3976 N N . GLN B 1 94 ? 15.087 29.809 53.443 1.00 36.82 86 GLN B N 1
ATOM 3977 C CA . GLN B 1 94 ? 15.767 28.571 53.063 1.00 35.95 86 GLN B CA 1
ATOM 3978 C C . GLN B 1 94 ? 15.241 27.375 53.859 1.00 38.80 86 GLN B C 1
ATOM 3979 O O . GLN B 1 94 ? 15.044 26.285 53.307 1.00 33.27 86 GLN B O 1
ATOM 3985 N N . GLU B 1 95 ? 14.982 27.565 55.154 1.00 33.92 87 GLU B N 1
ATOM 3986 C CA . GLU B 1 95 ? 14.502 26.459 55.978 1.00 34.13 87 GLU B CA 1
ATOM 3987 C C . GLU B 1 95 ? 13.167 25.927 55.480 1.00 35.62 87 GLU B C 1
ATOM 3988 O O . GLU B 1 95 ? 12.925 24.715 55.506 1.00 34.06 87 GLU B O 1
ATOM 3994 N N . ASN B 1 96 ? 12.272 26.823 55.057 1.00 36.40 88 ASN B N 1
ATOM 3995 C CA . ASN B 1 96 ? 10.957 26.381 54.604 1.00 37.38 88 ASN B CA 1
ATOM 3996 C C . ASN B 1 96 ? 11.048 25.614 53.291 1.00 34.40 88 ASN B C 1
ATOM 3997 O O . ASN B 1 96 ? 10.391 24.580 53.125 1.00 35.80 88 ASN B O 1
ATOM 4002 N N . LEU B 1 97 ? 11.839 26.114 52.340 1.00 33.66 89 LEU B N 1
ATOM 4003 C CA . LEU B 1 97 ? 11.995 25.408 51.072 1.00 32.87 89 LEU B CA 1
ATOM 4004 C C . LEU B 1 97 ? 12.587 24.022 51.292 1.00 37.90 89 LEU B C 1
ATOM 4005 O O . LEU B 1 97 ? 12.097 23.031 50.737 1.00 32.46 89 LEU B O 1
ATOM 4010 N N . ASP B 1 98 ? 13.633 23.930 52.125 1.00 33.42 90 ASP B N 1
ATOM 4011 C CA . ASP B 1 98 ? 14.249 22.630 52.387 1.00 31.27 90 ASP B CA 1
ATOM 4012 C C . ASP B 1 98 ? 13.272 21.696 53.094 1.00 34.04 90 ASP B C 1
ATOM 4013 O O . ASP B 1 98 ? 13.246 20.492 52.817 1.00 35.01 90 ASP B O 1
ATOM 4018 N N . ARG B 1 99 ? 12.450 22.234 54.003 1.00 35.14 91 ARG B N 1
ATOM 4019 C CA A ARG B 1 99 ? 11.431 21.419 54.660 0.57 36.72 91 ARG B CA 1
ATOM 4020 C CA B ARG B 1 99 ? 11.443 21.409 54.660 0.43 36.70 91 ARG B CA 1
ATOM 4021 C C . ARG B 1 99 ? 10.457 20.837 53.646 1.00 34.12 91 ARG B C 1
ATOM 4022 O O . ARG B 1 99 ? 10.122 19.648 53.693 1.00 34.44 91 ARG B O 1
ATOM 4037 N N . ILE B 1 100 ? 9.989 21.669 52.717 1.00 34.10 92 ILE B N 1
ATOM 4038 C CA . ILE B 1 100 ? 9.044 21.207 51.705 1.00 35.24 92 ILE B CA 1
ATOM 4039 C C . ILE B 1 100 ? 9.680 20.140 50.822 1.00 35.27 92 ILE B C 1
ATOM 4040 O O . ILE B 1 100 ? 9.036 19.141 50.475 1.00 34.22 92 ILE B O 1
ATOM 4045 N N . LEU B 1 101 ? 10.956 20.318 50.461 1.00 32.62 93 LEU B N 1
ATOM 4046 C CA . LEU B 1 101 ? 11.634 19.321 49.635 1.00 35.82 93 LEU B CA 1
ATOM 4047 C C . LEU B 1 101 ? 11.720 17.980 50.355 1.00 40.36 93 LEU B C 1
ATOM 4048 O O . LEU B 1 101 ? 11.430 16.931 49.768 1.00 34.10 93 LEU B O 1
ATOM 4053 N N . CYS B 1 102 ? 12.119 17.991 51.634 1.00 32.38 94 CYS B N 1
ATOM 4054 C CA . CYS B 1 102 ? 12.216 16.734 52.371 1.00 33.92 94 CYS B CA 1
ATOM 4055 C C . CYS B 1 102 ? 10.846 16.095 52.545 1.00 39.31 94 CYS B C 1
ATOM 4056 O O . CYS B 1 102 ? 10.706 14.868 52.455 1.00 34.65 94 CYS B O 1
ATOM 4059 N N . GLN B 1 103 ? 9.824 16.906 52.808 1.00 34.78 95 GLN B N 1
ATOM 4060 C CA . GLN B 1 103 ? 8.491 16.349 52.981 1.00 36.15 95 GLN B CA 1
ATOM 4061 C C . GLN B 1 103 ? 7.950 15.797 51.671 1.00 43.96 95 GLN B C 1
ATOM 4062 O O . GLN B 1 103 ? 7.256 14.774 51.671 1.00 37.39 95 GLN B O 1
ATOM 4068 N N . LEU B 1 104 ? 8.274 16.446 50.551 1.00 37.55 96 LEU B N 1
ATOM 4069 C CA . LEU B 1 104 ? 7.866 15.938 49.242 1.00 39.49 96 LEU B CA 1
ATOM 4070 C C . LEU B 1 104 ? 8.463 14.558 48.975 1.00 41.76 96 LEU B C 1
ATOM 4071 O O . LEU B 1 104 ? 7.765 13.640 48.533 1.00 40.85 96 LEU B O 1
ATOM 4076 N N . ASP B 1 105 ? 9.760 14.390 49.250 1.00 34.80 97 ASP B N 1
ATOM 4077 C CA . ASP B 1 105 ? 10.401 13.092 49.063 1.00 39.57 97 ASP B CA 1
ATOM 4078 C C . ASP B 1 105 ? 9.858 12.056 50.046 1.00 40.76 97 ASP B C 1
ATOM 4079 O O . ASP B 1 105 ? 9.634 10.895 49.677 1.00 38.76 97 ASP B O 1
ATOM 4084 N N . ASN B 1 106 ? 9.663 12.456 51.303 1.00 34.45 98 ASN B N 1
ATOM 4085 C CA . ASN B 1 106 ? 9.000 11.642 52.331 1.00 37.35 98 ASN B CA 1
ATOM 4086 C C . ASN B 1 106 ? 9.692 10.297 52.570 1.00 39.27 98 ASN B C 1
ATOM 4087 O O . ASN B 1 106 ? 9.037 9.305 52.898 1.00 41.17 98 ASN B O 1
ATOM 4092 N N . THR B 1 107 ? 11.015 10.236 52.413 1.00 32.74 99 THR B N 1
ATOM 4093 C CA . THR B 1 107 ? 11.789 9.062 52.798 1.00 35.79 99 THR B CA 1
ATOM 4094 C C . THR B 1 107 ? 12.959 9.503 53.665 1.00 35.31 99 THR B C 1
ATOM 4095 O O . THR B 1 107 ? 13.437 10.638 53.566 1.00 40.09 99 THR B O 1
ATOM 4099 N N . GLU B 1 108 ? 13.426 8.577 54.509 1.00 34.58 100 GLU B N 1
ATOM 4100 C CA . GLU B 1 108 ? 14.492 8.905 55.452 1.00 35.20 100 GLU B CA 1
ATOM 4101 C C . GLU B 1 108 ? 15.775 9.305 54.730 1.00 33.03 100 GLU B C 1
ATOM 4102 O O . GLU B 1 108 ? 16.472 10.235 55.157 1.00 43.55 100 GLU B O 1
ATOM 4108 N N . ASN B 1 109 ? 16.098 8.628 53.628 1.00 31.75 101 ASN B N 1
ATOM 4109 C CA . ASN B 1 109 ? 17.383 8.807 52.957 1.00 30.01 101 ASN B CA 1
ATOM 4110 C C . ASN B 1 109 ? 17.251 9.503 51.606 1.00 29.53 101 ASN B C 1
ATOM 4111 O O . ASN B 1 109 ? 18.171 9.423 50.784 1.00 29.63 101 ASN B O 1
ATOM 4116 N N . LYS B 1 110 ? 16.124 10.180 51.363 1.00 29.97 102 LYS B N 1
ATOM 4117 C CA . LYS B 1 110 ? 15.907 10.932 50.128 1.00 29.27 102 LYS B CA 1
ATOM 4118 C C . LYS B 1 110 ? 15.985 10.018 48.911 1.00 31.08 102 LYS B C 1
ATOM 4119 O O . LYS B 1 110 ? 16.477 10.405 47.851 1.00 24.92 102 LYS B O 1
ATOM 4125 N N . SER B 1 111 ? 15.478 8.796 49.059 1.00 28.84 103 SER B N 1
ATOM 4126 C CA . SER B 1 111 ? 15.575 7.787 48.013 1.00 31.77 103 SER B CA 1
ATOM 4127 C C . SER B 1 111 ? 14.418 7.823 47.020 1.00 36.87 103 SER B C 1
ATOM 4128 O O . SER B 1 111 ? 14.450 7.074 46.037 1.00 37.08 103 SER B O 1
ATOM 4131 N N . HIS B 1 112 ? 13.404 8.659 47.244 1.00 33.40 104 HIS B N 1
ATOM 4132 C CA . HIS B 1 112 ? 12.333 8.797 46.263 1.00 36.23 104 HIS B CA 1
ATOM 4133 C C . HIS B 1 112 ? 12.717 9.793 45.171 1.00 35.85 104 HIS B C 1
ATOM 4134 O O . HIS B 1 112 ? 12.754 9.448 43.989 1.00 35.72 104 HIS B O 1
ATOM 4141 N N . LEU B 1 113 ? 13.022 11.032 45.551 1.00 33.48 105 LEU B N 1
ATOM 4142 C CA . LEU B 1 113 ? 13.424 12.043 44.579 1.00 30.13 105 LEU B CA 1
ATOM 4143 C C . LEU B 1 113 ? 14.916 12.015 44.291 1.00 26.79 105 LEU B C 1
ATOM 4144 O O . LEU B 1 113 ? 15.338 12.407 43.197 1.00 29.21 105 LEU B O 1
ATOM 4149 N N . GLY B 1 114 ? 15.723 11.552 45.246 1.00 26.08 106 GLY B N 1
ATOM 4150 C CA . GLY B 1 114 ? 17.161 11.615 45.106 1.00 24.49 106 GLY B CA 1
ATOM 4151 C C . GLY B 1 114 ? 17.728 12.787 45.876 1.00 27.67 106 GLY B C 1
ATOM 4152 O O . GLY B 1 114 ? 17.247 13.919 45.739 1.00 23.92 106 GLY B O 1
ATOM 4153 N N . ALA B 1 115 ? 18.742 12.531 46.703 1.00 24.46 107 ALA B N 1
ATOM 4154 C CA . ALA B 1 115 ? 19.390 13.632 47.406 1.00 25.90 107 ALA B CA 1
ATOM 4155 C C . ALA B 1 115 ? 20.062 14.582 46.429 1.00 27.98 107 ALA B C 1
ATOM 4156 O O . ALA B 1 115 ? 20.227 15.770 46.732 1.00 22.90 107 ALA B O 1
ATOM 4158 N N . ASN B 1 116 ? 20.462 14.082 45.255 1.00 22.08 108 ASN B N 1
ATOM 4159 C CA . ASN B 1 116 ? 21.101 14.962 44.283 1.00 23.94 108 ASN B CA 1
ATOM 4160 C C . ASN B 1 116 ? 20.085 15.911 43.652 1.00 24.85 108 ASN B C 1
ATOM 4161 O O . ASN B 1 116 ? 20.384 17.093 43.449 1.00 25.21 108 ASN B O 1
ATOM 4166 N N . ALA B 1 117 ? 18.863 15.437 43.390 1.00 23.06 109 ALA B N 1
ATOM 4167 C CA . ALA B 1 117 ? 17.808 16.338 42.929 1.00 23.97 109 ALA B CA 1
ATOM 4168 C C . ALA B 1 117 ? 17.464 17.377 43.993 1.00 29.89 109 ALA B C 1
ATOM 4169 O O . ALA B 1 117 ? 17.293 18.564 43.689 1.00 24.81 109 ALA B O 1
ATOM 4171 N N . ILE B 1 118 ? 17.355 16.945 45.248 1.00 25.38 110 ILE B N 1
ATOM 4172 C CA . ILE B 1 118 ? 16.978 17.859 46.322 1.00 23.56 110 ILE B CA 1
ATOM 4173 C C . ILE B 1 118 ? 18.074 18.889 46.563 1.00 23.41 110 ILE B C 1
ATOM 4174 O O . ILE B 1 118 ? 17.802 20.094 46.659 1.00 24.86 110 ILE B O 1
ATOM 4179 N N . LEU B 1 119 ? 19.333 18.441 46.624 1.00 21.23 111 LEU B N 1
ATOM 4180 C CA . LEU B 1 119 ? 20.417 19.375 46.911 1.00 28.13 111 LEU B CA 1
ATOM 4181 C C . LEU B 1 119 ? 20.607 20.383 45.784 1.00 23.02 111 LEU B C 1
ATOM 4182 O O . LEU B 1 119 ? 20.837 21.568 46.047 1.00 25.09 111 LEU B O 1
ATOM 4187 N N . ALA B 1 120 ? 20.539 19.930 44.527 1.00 23.19 112 ALA B N 1
ATOM 4188 C CA . ALA B 1 120 ? 20.632 20.867 43.408 1.00 23.56 112 ALA B CA 1
ATOM 4189 C C . ALA B 1 120 ? 19.619 21.994 43.563 1.00 24.71 112 ALA B C 1
ATOM 4190 O O . ALA B 1 120 ? 19.942 23.173 43.371 1.00 23.46 112 ALA B O 1
ATOM 4192 N N . THR B 1 121 ? 18.387 21.649 43.926 1.00 22.87 113 THR B N 1
ATOM 4193 C CA . THR B 1 121 ? 17.366 22.660 44.161 1.00 26.33 113 THR B CA 1
ATOM 4194 C C . THR B 1 121 ? 17.709 23.530 45.366 1.00 28.20 113 THR B C 1
ATOM 4195 O O . THR B 1 121 ? 17.606 24.763 45.311 1.00 25.26 113 THR B O 1
ATOM 4199 N N . SER B 1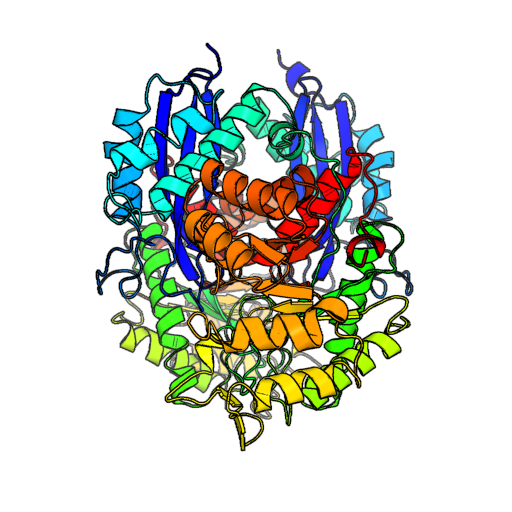 122 ? 18.082 22.896 46.479 1.00 24.09 114 SER B N 1
ATOM 4200 C CA . SER B 1 122 ? 18.362 23.630 47.710 1.00 23.06 114 SER B CA 1
ATOM 4201 C C . SER B 1 122 ? 19.429 24.698 47.484 1.00 24.75 114 SER B C 1
ATOM 4202 O O . SER B 1 122 ? 19.266 25.855 47.887 1.00 25.36 114 SER B O 1
ATOM 4205 N N . LEU B 1 123 ? 20.530 24.323 46.829 1.00 22.12 115 LEU B N 1
ATOM 4206 C CA . LEU B 1 123 ? 21.623 25.267 46.625 1.00 24.80 115 LEU B CA 1
ATOM 4207 C C . LEU B 1 123 ? 21.276 26.299 45.559 1.00 23.57 115 LEU B C 1
ATOM 4208 O O . LEU B 1 123 ? 21.673 27.465 45.668 1.00 25.13 115 LEU B O 1
ATOM 4213 N N . ALA B 1 124 ? 20.553 25.900 44.506 1.00 24.07 116 ALA B N 1
ATOM 4214 C CA . ALA B 1 124 ? 20.183 26.892 43.500 1.00 24.04 116 ALA B CA 1
ATOM 4215 C C . ALA B 1 124 ? 19.232 27.934 44.081 1.00 26.58 116 ALA B C 1
ATOM 4216 O O . ALA B 1 124 ? 19.291 29.113 43.707 1.00 27.59 116 ALA B O 1
ATOM 4218 N N . CYS B 1 125 ? 18.362 27.523 45.003 1.00 24.79 117 CYS B N 1
ATOM 4219 C CA . CYS B 1 125 ? 17.505 28.484 45.689 1.00 26.02 117 CYS B CA 1
ATOM 4220 C C . CYS B 1 125 ? 18.325 29.467 46.523 1.00 27.74 117 CYS B C 1
ATOM 4221 O O . CYS B 1 125 ? 18.059 30.677 46.511 1.00 28.93 117 CYS B O 1
ATOM 4224 N N . ALA B 1 126 ? 19.327 28.965 47.252 1.00 27.37 118 ALA B N 1
ATOM 4225 C CA . ALA B 1 126 ? 20.207 29.850 48.008 1.00 25.21 118 ALA B CA 1
ATOM 4226 C C . ALA B 1 126 ? 20.884 30.877 47.099 1.00 26.44 118 ALA B C 1
ATOM 4227 O O . ALA B 1 126 ? 21.025 32.048 47.472 1.00 29.27 118 ALA B O 1
ATOM 4229 N N . ARG B 1 127 ? 21.298 30.467 45.892 1.00 25.45 119 ARG B N 1
ATOM 4230 C CA . ARG B 1 127 ? 21.932 31.423 44.987 1.00 26.52 119 ARG B CA 1
ATOM 4231 C C . ARG B 1 127 ? 20.923 32.411 44.418 1.00 30.54 119 ARG B C 1
ATOM 4232 O O . ARG B 1 127 ? 21.235 33.598 44.265 1.00 28.19 119 ARG B O 1
ATOM 4240 N N . ALA B 1 128 ? 19.712 31.944 44.095 1.00 27.35 120 ALA B N 1
ATOM 4241 C CA . ALA B 1 128 ? 18.663 32.865 43.667 1.00 31.37 120 ALA B CA 1
ATOM 4242 C C . ALA B 1 128 ? 18.360 33.886 44.755 1.00 33.92 120 ALA B C 1
ATOM 4243 O O . ALA B 1 128 ? 18.084 35.057 44.466 1.00 32.69 120 ALA B O 1
ATOM 4245 N N . ARG B 1 129 ? 18.401 33.452 46.016 1.00 29.44 121 ARG B N 1
ATOM 4246 C CA . ARG B 1 129 ? 18.165 34.356 47.136 1.00 30.53 121 ARG B CA 1
ATOM 4247 C C . ARG B 1 129 ? 19.234 35.442 47.196 1.00 31.08 121 ARG B C 1
ATOM 4248 O O . ARG B 1 129 ? 18.924 36.632 47.320 1.00 32.70 121 ARG B O 1
ATOM 4256 N N . ALA B 1 130 ? 20.504 35.043 47.107 1.00 29.97 122 ALA B N 1
ATOM 4257 C CA . ALA B 1 130 ? 21.600 36.001 47.181 1.00 33.08 122 ALA B CA 1
ATOM 4258 C C . ALA B 1 130 ? 21.515 37.020 46.049 1.00 31.98 122 ALA B C 1
ATOM 4259 O O . ALA B 1 130 ? 21.639 38.230 46.277 1.00 33.57 122 ALA B O 1
ATOM 4261 N N . LEU B 1 131 ? 21.304 36.542 44.818 1.00 31.55 123 LEU B N 1
ATOM 4262 C CA . LEU B 1 131 ? 21.129 37.446 43.681 1.00 33.02 123 LEU B CA 1
ATOM 4263 C C . LEU B 1 131 ? 20.003 38.439 43.929 1.00 34.80 123 LEU B C 1
ATOM 4264 O O . LEU B 1 131 ? 20.137 39.631 43.621 1.00 36.52 123 LEU B O 1
ATOM 4269 N N . SER B 1 132 ? 18.882 37.967 44.481 1.00 34.81 124 SER B N 1
ATOM 4270 C CA . SER B 1 132 ? 17.757 38.856 44.758 1.00 36.40 124 SER B CA 1
ATOM 4271 C C . SER B 1 132 ? 18.131 39.931 45.764 1.00 45.76 124 SER B C 1
ATOM 4272 O O . SER B 1 132 ? 17.724 41.093 45.628 1.00 40.31 124 SER B O 1
ATOM 4275 N N . LEU B 1 133 ? 18.875 39.554 46.799 1.00 36.55 125 LEU B N 1
ATOM 4276 C CA . LEU B 1 133 ? 19.316 40.489 47.822 1.00 37.74 125 LEU B CA 1
ATOM 4277 C C . LEU B 1 133 ? 20.424 41.400 47.330 1.00 41.45 125 LEU B C 1
ATOM 4278 O O . LEU B 1 133 ? 20.753 42.370 48.021 1.00 45.75 125 LEU B O 1
ATOM 4283 N N . ASN B 1 134 ? 21.002 41.101 46.169 1.00 38.75 126 ASN B N 1
ATOM 4284 C CA . ASN B 1 134 ? 22.135 41.842 45.624 1.00 43.36 126 ASN B CA 1
ATOM 4285 C C . ASN B 1 134 ? 23.276 41.912 46.635 1.00 43.07 126 ASN B C 1
ATOM 4286 O O . ASN B 1 134 ? 23.832 42.977 46.913 1.00 40.73 126 ASN B O 1
ATOM 4291 N N . GLN B 1 135 ? 23.616 40.752 47.194 1.00 38.66 127 GLN B N 1
ATOM 4292 C CA . GLN B 1 135 ? 24.706 40.597 48.139 1.00 35.92 127 GLN B CA 1
ATOM 4293 C C . GLN B 1 135 ? 25.517 39.371 47.766 1.00 36.92 127 GLN B C 1
ATOM 4294 O O . GLN B 1 135 ? 24.967 38.406 47.226 1.00 31.62 127 GLN B O 1
ATOM 4300 N N . PRO B 1 136 ? 26.821 39.375 48.050 1.00 36.59 128 PRO B N 1
ATOM 4301 C CA . PRO B 1 136 ? 27.636 38.185 47.778 1.00 40.69 128 PRO B CA 1
ATOM 4302 C C . PRO B 1 136 ? 27.103 36.973 48.525 1.00 34.81 128 PRO B C 1
ATOM 4303 O O . PRO B 1 136 ? 26.605 37.082 49.650 1.00 35.98 128 PRO B O 1
ATOM 4307 N N . LEU B 1 137 ? 27.216 35.809 47.877 1.00 34.11 129 LEU B N 1
ATOM 4308 C CA . LEU B 1 137 ? 26.618 34.587 48.408 1.00 33.59 129 LEU B CA 1
ATOM 4309 C C . LEU B 1 137 ? 27.082 34.304 49.831 1.00 28.90 129 LEU B C 1
ATOM 4310 O O . LEU B 1 137 ? 26.266 33.969 50.699 1.00 28.31 129 LEU B O 1
ATOM 4315 N N . TYR B 1 138 ? 28.386 34.451 50.097 1.00 24.43 130 TYR B N 1
ATOM 4316 C CA . TYR B 1 138 ? 28.894 34.140 51.432 1.00 24.49 130 TYR B CA 1
ATOM 4317 C C . TYR B 1 138 ? 28.258 35.032 52.494 1.00 28.70 130 TYR B C 1
ATOM 4318 O O . TYR B 1 138 ? 28.022 34.585 53.620 1.00 27.79 130 TYR B O 1
ATOM 4327 N N . MET B 1 139 ? 27.949 36.284 52.157 1.00 28.52 131 MET B N 1
ATOM 4328 C CA . MET B 1 139 ? 27.266 37.135 53.126 1.00 33.69 131 MET B CA 1
ATOM 4329 C C . MET B 1 139 ? 25.865 36.614 53.426 1.00 34.29 131 MET B C 1
ATOM 4330 O O . MET B 1 139 ? 25.449 36.582 54.589 1.00 31.77 131 MET B O 1
ATOM 4335 N N . THR B 1 140 ? 25.132 36.176 52.398 1.00 33.76 132 THR B N 1
ATOM 4336 C CA . THR B 1 140 ? 23.757 35.723 52.597 1.00 29.78 132 THR B CA 1
ATOM 4337 C C . THR B 1 140 ? 23.673 34.350 53.244 1.00 28.39 132 THR B C 1
ATOM 4338 O O . THR B 1 140 ? 22.582 33.947 53.663 1.00 30.11 132 THR B O 1
ATOM 4342 N N . LEU B 1 141 ? 24.785 33.625 53.327 1.00 26.84 133 LEU B N 1
ATOM 4343 C CA . LEU B 1 141 ? 24.823 32.327 53.978 1.00 27.75 133 LEU B CA 1
ATOM 4344 C C . LEU B 1 141 ? 25.154 32.419 55.464 1.00 30.19 133 LEU B C 1
ATOM 4345 O O . LEU B 1 141 ? 24.968 31.436 56.190 1.00 28.79 133 LEU B O 1
ATOM 4350 N N . ASN B 1 142 ? 25.652 33.560 55.928 1.00 30.35 134 ASN B N 1
ATOM 4351 C CA . ASN B 1 142 ? 26.124 33.650 57.301 1.00 31.05 134 ASN B CA 1
ATOM 4352 C C . ASN B 1 142 ? 24.948 33.610 58.265 1.00 30.14 134 ASN B C 1
ATOM 4353 O O . ASN B 1 142 ? 23.918 34.249 58.040 1.00 29.76 134 ASN B O 1
ATOM 4358 N N . GLN B 1 143 ? 25.100 32.854 59.350 1.00 30.73 135 GLN B N 1
ATOM 4359 C CA . GLN B 1 143 ? 24.038 32.764 60.347 1.00 32.80 135 GLN B CA 1
ATOM 4360 C C . GLN B 1 143 ? 24.484 33.283 61.711 1.00 33.67 135 GLN B C 1
ATOM 4361 O O . GLN B 1 143 ? 23.969 32.849 62.742 1.00 38.94 135 GLN B O 1
ATOM 4367 N N . GLY B 1 144 ? 25.431 34.222 61.731 1.00 31.41 136 GLY B N 1
ATOM 4368 C CA . GLY B 1 144 ? 25.849 34.899 62.945 1.00 36.02 136 GLY B CA 1
ATOM 4369 C C . GLY B 1 144 ? 27.258 34.570 63.396 1.00 32.47 136 GLY B C 1
ATOM 4370 O O . GLY B 1 144 ? 27.823 35.312 64.210 1.00 34.96 136 GLY B O 1
ATOM 4371 N N . ASP B 1 145 ? 27.837 33.482 62.896 1.00 31.59 137 ASP B N 1
ATOM 4372 C CA . ASP B 1 145 ? 29.196 33.105 63.255 1.00 32.58 137 ASP B CA 1
ATOM 4373 C C . ASP B 1 145 ? 30.196 34.135 62.744 1.00 31.70 137 ASP B C 1
ATOM 4374 O O . ASP B 1 145 ? 29.973 34.789 61.724 1.00 32.45 137 ASP B O 1
ATOM 4379 N N . MET B 1 146 ? 31.306 34.286 63.471 1.00 32.08 138 MET B N 1
ATOM 4380 C CA A MET B 1 146 ? 32.393 35.138 63.004 0.60 31.54 138 MET B CA 1
ATOM 4381 C CA B MET B 1 146 ? 32.397 35.136 63.008 0.40 32.12 138 MET B CA 1
ATOM 4382 C C . MET B 1 146 ? 33.048 34.489 61.794 1.00 28.75 138 MET B C 1
ATOM 4383 O O . MET B 1 146 ? 33.570 33.374 61.880 1.00 33.28 138 MET B O 1
ATOM 4392 N N . MET B 1 147 ? 33.009 35.179 60.664 1.00 30.76 139 MET B N 1
ATOM 4393 C CA . MET B 1 147 ? 33.553 34.622 59.439 1.00 27.56 139 MET B CA 1
ATOM 4394 C C . MET B 1 147 ? 35.061 34.804 59.403 1.00 30.73 139 MET B C 1
ATOM 4395 O O . MET B 1 147 ? 35.605 35.782 59.929 1.00 30.93 139 MET B O 1
ATOM 4400 N N . THR B 1 148 ? 35.736 33.827 58.806 1.00 25.24 140 THR B N 1
ATOM 4401 C CA . THR B 1 148 ? 37.175 33.864 58.613 1.00 27.49 140 THR B CA 1
ATOM 4402 C C . THR B 1 148 ? 37.475 33.256 57.256 1.00 27.11 140 THR B C 1
ATOM 4403 O O . THR B 1 148 ? 36.690 32.466 56.719 1.00 26.64 140 THR B O 1
ATOM 4407 N N . MET B 1 149 ? 38.628 33.622 56.709 1.00 26.12 141 MET B N 1
ATOM 4408 C CA . MET B 1 149 ? 39.140 32.888 55.560 1.00 21.61 141 MET B CA 1
ATOM 4409 C C . MET B 1 149 ? 39.735 31.570 56.056 1.00 26.20 141 MET B C 1
ATOM 4410 O O . MET B 1 149 ? 40.556 31.576 56.983 1.00 25.95 141 MET B O 1
ATOM 4415 N N . PRO B 1 150 ? 39.326 30.432 55.506 1.00 23.73 142 PRO B N 1
ATOM 4416 C CA . PRO B 1 150 ? 39.730 29.148 56.091 1.00 25.60 142 PRO B CA 1
ATOM 4417 C C . PRO B 1 150 ? 41.146 28.740 55.717 1.00 22.80 142 PRO B C 1
ATOM 4418 O O . PRO B 1 150 ? 41.668 29.078 54.650 1.00 24.70 142 PRO B O 1
ATOM 4422 N N . VAL B 1 151 ? 41.759 27.985 56.622 1.00 22.84 143 VAL B N 1
ATOM 4423 C CA . VAL B 1 151 ? 42.994 27.267 56.325 1.00 21.25 143 VAL B CA 1
ATOM 4424 C C . VAL B 1 151 ? 42.660 26.120 55.385 1.00 21.52 143 VAL B C 1
ATOM 4425 O O . VAL B 1 151 ? 41.801 25.288 55.703 1.00 23.23 143 VAL B O 1
ATOM 4429 N N . PRO B 1 152 ? 43.303 26.038 54.226 1.00 19.97 144 PRO B N 1
ATOM 4430 C CA . PRO B 1 152 ? 43.060 24.906 53.331 1.00 18.98 144 PRO B CA 1
ATOM 4431 C C . PRO B 1 152 ? 43.915 23.706 53.712 1.00 26.36 144 PRO B C 1
ATOM 4432 O O . PRO B 1 152 ? 45.094 23.837 54.050 1.00 27.02 144 PRO B O 1
ATOM 4436 N N . MET B 1 153 ? 43.320 22.519 53.671 1.00 22.06 145 MET B N 1
ATOM 4437 C CA . MET B 1 153 ? 44.114 21.297 53.737 1.00 19.36 145 MET B CA 1
ATOM 4438 C C . MET B 1 153 ? 44.161 20.743 52.321 1.00 20.00 145 MET B C 1
ATOM 4439 O O . MET B 1 153 ? 43.119 20.444 51.726 1.00 20.98 145 MET B O 1
ATOM 4444 N N . MET B 1 154 ? 45.367 20.668 51.774 1.00 19.00 146 MET B N 1
ATOM 4445 C CA . MET B 1 154 ? 45.589 20.526 50.332 1.00 18.08 146 MET B CA 1
ATOM 4446 C C . MET B 1 154 ? 46.138 19.139 50.038 1.00 18.51 146 MET B C 1
ATOM 4447 O O . MET B 1 154 ? 47.284 18.833 50.383 1.00 18.18 146 MET B O 1
ATOM 4452 N N . ASN B 1 155 ? 45.344 18.332 49.337 1.00 19.58 147 ASN B N 1
ATOM 4453 C CA . ASN B 1 155 ? 45.623 16.914 49.111 1.00 18.90 147 ASN B CA 1
ATOM 4454 C C . ASN B 1 155 ? 46.528 16.772 47.887 1.00 21.76 147 ASN B C 1
ATOM 4455 O O . ASN B 1 155 ? 46.063 16.581 46.765 1.00 20.85 147 ASN B O 1
ATOM 4460 N N . ILE B 1 156 ? 47.846 16.844 48.103 1.00 18.38 148 ILE B N 1
ATOM 4461 C CA . ILE B 1 156 ? 48.784 16.907 46.985 1.00 19.53 148 ILE B CA 1
ATOM 4462 C C . ILE B 1 156 ? 49.403 15.555 46.640 1.00 19.28 148 ILE B C 1
ATOM 4463 O O . ILE B 1 156 ? 50.168 15.466 45.668 1.00 20.41 148 ILE B O 1
ATOM 4468 N N . LEU B 1 157 ? 49.083 14.497 47.380 1.00 21.06 149 LEU B N 1
ATOM 4469 C CA . LEU B 1 157 ? 49.464 13.141 46.989 1.00 20.64 149 LEU B CA 1
ATOM 4470 C C . LEU B 1 157 ? 48.238 12.265 47.212 1.00 20.88 149 LEU B C 1
ATOM 4471 O O . LEU B 1 157 ? 47.835 12.063 48.360 1.00 18.94 149 LEU B O 1
ATOM 4476 N N . ASN B 1 158 ? 47.626 11.781 46.116 1.00 17.05 150 ASN B N 1
ATOM 4477 C CA . ASN B 1 158 ? 46.361 11.048 46.169 1.00 18.40 150 ASN B CA 1
ATOM 4478 C C . ASN B 1 158 ? 46.582 9.540 46.225 1.00 18.97 150 ASN B C 1
ATOM 4479 O O . ASN B 1 158 ? 47.523 9.005 45.632 1.00 20.45 150 ASN B O 1
ATOM 4484 N N . GLY B 1 159 ? 45.668 8.848 46.903 1.00 16.76 151 GLY B N 1
ATOM 4485 C CA . GLY B 1 159 ? 45.758 7.404 47.033 1.00 14.93 151 GLY B CA 1
ATOM 4486 C C . GLY B 1 159 ? 44.383 6.773 47.174 1.00 18.16 151 GLY B C 1
ATOM 4487 O O . GLY B 1 159 ? 43.371 7.412 46.867 1.00 19.62 151 GLY B O 1
ATOM 4488 N N . GLY B 1 160 ? 44.331 5.523 47.627 1.00 20.48 152 GLY B N 1
ATOM 4489 C CA . GLY B 1 160 ? 43.047 4.896 47.904 1.00 19.77 152 GLY B CA 1
ATOM 4490 C C . GLY B 1 160 ? 42.144 4.892 46.685 1.00 23.47 152 GLY B C 1
ATOM 4491 O O . GLY B 1 160 ? 42.580 4.652 45.557 1.00 20.07 152 GLY B O 1
ATOM 4492 N N . ALA B 1 161 ? 40.862 5.180 46.915 1.00 17.85 153 ALA B N 1
ATOM 4493 C CA . ALA B 1 161 ? 39.847 5.159 45.864 1.00 21.66 153 ALA B CA 1
ATOM 4494 C C . ALA B 1 161 ? 40.044 6.247 44.809 1.00 21.02 153 ALA B C 1
ATOM 4495 O O . ALA B 1 161 ? 39.344 6.228 43.796 1.00 20.79 153 ALA B O 1
ATOM 4497 N N . HIS B 1 162 ? 40.949 7.197 45.021 1.00 17.72 154 HIS B N 1
ATOM 4498 C CA . HIS B 1 162 ? 41.093 8.350 44.135 1.00 20.04 154 HIS B CA 1
ATOM 4499 C C . HIS B 1 162 ? 42.229 8.220 43.137 1.00 18.31 154 HIS B C 1
ATOM 4500 O O . HIS B 1 162 ? 42.452 9.158 42.364 1.00 19.31 154 HIS B O 1
ATOM 4507 N N . ALA B 1 163 ? 42.961 7.109 43.136 1.00 18.95 155 ALA B N 1
ATOM 4508 C CA . ALA B 1 163 ? 44.133 7.052 42.275 1.00 22.07 155 ALA B CA 1
ATOM 4509 C C . ALA B 1 163 ? 44.477 5.614 41.933 1.00 33.38 155 ALA B C 1
ATOM 4510 O O . ALA B 1 163 ? 44.220 4.686 42.705 1.00 30.09 155 ALA B O 1
ATOM 4512 N N . ASP B 1 164 ? 45.070 5.460 40.751 1.00 32.23 156 ASP B N 1
ATOM 4513 C CA . ASP B 1 164 ? 45.611 4.198 40.265 1.00 37.28 156 ASP B CA 1
ATOM 4514 C C . ASP B 1 164 ? 47.057 4.102 40.748 1.00 44.34 156 ASP B C 1
ATOM 4515 O O . ASP B 1 164 ? 48.014 4.391 40.023 1.00 41.42 156 ASP B O 1
ATOM 4520 N N . ASN B 1 165 ? 47.214 3.715 42.010 1.00 24.63 157 ASN B N 1
ATOM 4521 C CA . ASN B 1 165 ? 48.544 3.494 42.573 1.00 22.14 157 ASN B CA 1
ATOM 4522 C C . ASN B 1 165 ? 48.391 2.536 43.752 1.00 25.92 157 ASN B C 1
ATOM 4523 O O . ASN B 1 1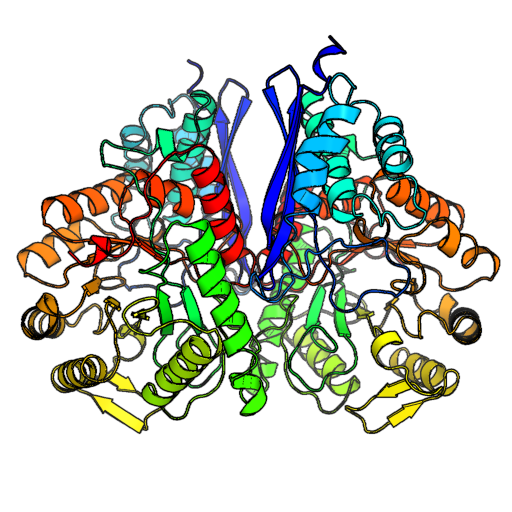65 ? 47.298 2.034 44.026 1.00 24.24 157 ASN B O 1
ATOM 4528 N N . ASN B 1 166 ? 49.493 2.267 44.445 1.00 23.51 158 ASN B N 1
ATOM 4529 C CA . ASN B 1 166 ? 49.441 1.309 45.538 1.00 21.64 158 ASN B CA 1
ATOM 4530 C C . ASN B 1 166 ? 49.183 1.970 46.894 1.00 27.35 158 ASN B C 1
ATOM 4531 O O . ASN B 1 166 ? 49.287 1.294 47.919 1.00 23.51 158 ASN B O 1
ATOM 4536 N N . VAL B 1 167 ? 48.863 3.259 46.912 1.00 21.10 159 VAL B N 1
ATOM 4537 C CA . VAL B 1 167 ? 48.764 4.038 48.151 1.00 20.03 159 VAL B CA 1
ATOM 4538 C C . VAL B 1 167 ? 47.449 3.720 48.867 1.00 26.35 159 VAL B C 1
ATOM 4539 O O . VAL B 1 167 ? 46.365 3.846 48.288 1.00 22.61 159 VAL B O 1
ATOM 4543 N N . ASP B 1 168 ? 47.539 3.322 50.147 1.00 17.99 160 ASP B N 1
ATOM 4544 C CA . ASP B 1 168 ? 46.338 2.931 50.889 1.00 20.96 160 ASP B CA 1
ATOM 4545 C C . ASP B 1 168 ? 45.626 4.133 51.496 1.00 25.33 160 ASP B C 1
ATOM 4546 O O . ASP B 1 168 ? 44.396 4.234 51.428 1.00 25.51 160 ASP B O 1
ATOM 4551 N N . ILE B 1 169 ? 46.380 5.013 52.160 1.00 21.70 161 ILE B N 1
ATOM 4552 C CA . ILE B 1 169 ? 45.800 6.236 52.698 1.00 17.86 161 ILE B CA 1
ATOM 4553 C C . ILE B 1 169 ? 45.257 7.061 51.543 1.00 24.43 161 ILE B C 1
ATOM 4554 O O . ILE B 1 169 ? 45.923 7.231 50.514 1.00 21.06 161 ILE B O 1
ATOM 4559 N N . GLN B 1 170 ? 44.034 7.558 51.694 1.00 18.30 162 GLN B N 1
ATOM 4560 C CA . GLN B 1 170 ? 43.382 8.210 50.564 1.00 17.17 162 GLN B CA 1
ATOM 4561 C C . GLN B 1 170 ? 43.988 9.579 50.267 1.00 21.05 162 GLN B C 1
ATOM 4562 O O . GLN B 1 170 ? 44.126 9.957 49.096 1.00 17.11 162 GLN B O 1
ATOM 4568 N N . GLU B 1 171 ? 44.330 10.358 51.301 1.00 19.00 163 GLU B N 1
ATOM 4569 C CA . GLU B 1 171 ? 44.715 11.752 51.097 1.00 19.08 163 GLU B CA 1
ATOM 4570 C C . GLU B 1 171 ? 45.867 12.138 52.008 1.00 20.40 163 GLU B C 1
ATOM 4571 O O . GLU B 1 171 ? 45.786 11.952 53.229 1.00 19.58 163 GLU B O 1
ATOM 4577 N N . PHE B 1 172 ? 46.926 12.691 51.409 1.00 17.47 164 PHE B N 1
ATOM 4578 C CA . PHE B 1 172 ? 48.057 13.267 52.133 1.00 18.68 164 PHE B CA 1
ATOM 4579 C C . PHE B 1 172 ? 48.015 14.771 51.919 1.00 19.24 164 PHE B C 1
ATOM 4580 O O . PHE B 1 172 ? 48.176 15.241 50.791 1.00 18.08 164 PHE B O 1
ATOM 4588 N N . MET B 1 173 ? 47.788 15.527 52.992 1.00 19.38 165 MET B N 1
ATOM 4589 C CA . MET B 1 173 ? 47.490 16.946 52.854 1.00 22.00 165 MET B CA 1
ATOM 4590 C C . MET B 1 173 ? 48.514 17.791 53.593 1.00 19.90 165 MET B C 1
ATOM 4591 O O . MET B 1 173 ? 49.012 17.405 54.655 1.00 19.51 165 MET B O 1
ATOM 4596 N N . ILE B 1 174 ? 48.820 18.951 53.006 1.00 19.24 166 ILE B N 1
ATOM 4597 C CA . ILE B 1 174 ? 49.556 20.007 53.688 1.00 19.87 166 ILE B CA 1
ATOM 4598 C C . ILE B 1 174 ? 48.577 21.117 54.064 1.00 23.23 166 ILE B C 1
ATOM 4599 O O . ILE B 1 174 ? 47.564 21.348 53.386 1.00 23.23 166 ILE B O 1
ATOM 4604 N N . MET B 1 175 ? 48.886 21.810 55.161 1.00 21.70 167 MET B N 1
ATOM 4605 C CA . MET B 1 175 ? 48.062 22.912 55.665 1.00 21.24 167 MET B CA 1
ATOM 4606 C C . MET B 1 175 ? 48.980 24.091 55.951 1.00 26.59 167 MET B C 1
ATOM 4607 O O . MET B 1 175 ? 49.836 23.995 56.852 1.00 29.27 167 MET B O 1
ATOM 4612 N N . PRO B 1 176 ? 48.845 25.212 55.232 1.00 26.41 168 PRO B N 1
ATOM 4613 C CA . PRO B 1 176 ? 49.699 26.404 55.438 1.00 31.86 168 PRO B CA 1
ATOM 4614 C C . PRO B 1 176 ? 49.200 27.251 56.602 1.00 29.46 168 PRO B C 1
ATOM 4615 O O . PRO B 1 176 ? 48.743 28.392 56.463 1.00 31.22 168 PRO B O 1
ATOM 4619 N N . ILE B 1 177 ? 49.288 26.658 57.792 1.00 25.63 169 ILE B N 1
ATOM 4620 C CA A ILE B 1 177 ? 48.741 27.293 58.989 0.50 27.50 169 ILE B CA 1
ATOM 4621 C CA B ILE B 1 177 ? 48.752 27.276 58.992 0.50 27.51 169 ILE B CA 1
ATOM 4622 C C . ILE B 1 177 ? 49.509 28.545 59.376 1.00 32.08 169 ILE B C 1
ATOM 4623 O O . ILE B 1 177 ? 48.958 29.410 60.070 1.00 32.74 169 ILE B O 1
ATOM 4632 N N . GLY B 1 178 ? 50.763 28.678 58.950 1.00 30.02 170 GLY B N 1
ATOM 4633 C CA . GLY B 1 178 ? 51.574 29.807 59.357 1.00 29.73 170 GLY B CA 1
ATOM 4634 C C . GLY B 1 178 ? 51.520 31.006 58.450 1.00 32.78 170 GLY B C 1
ATOM 4635 O O . GLY B 1 178 ? 52.237 31.983 58.689 1.00 35.22 170 GLY B O 1
ATOM 4636 N N . ALA B 1 179 ? 50.683 30.971 57.417 1.00 27.38 171 ALA B N 1
ATOM 4637 C CA . ALA B 1 179 ? 50.604 32.078 56.481 1.00 26.94 171 ALA B CA 1
ATOM 4638 C C . ALA B 1 179 ? 49.933 33.288 57.131 1.00 28.35 171 ALA B C 1
ATOM 4639 O O . ALA B 1 179 ? 49.064 33.139 57.990 1.00 26.52 171 ALA B O 1
ATOM 4641 N N . PRO B 1 180 ? 50.304 34.494 56.718 1.00 34.08 172 PRO B N 1
ATOM 4642 C CA . PRO B 1 180 ? 49.691 35.697 57.298 1.00 37.88 172 PRO B CA 1
ATOM 4643 C C . PRO B 1 180 ? 48.273 35.954 56.804 1.00 29.84 172 PRO B C 1
ATOM 4644 O O . PRO B 1 180 ? 47.481 36.580 57.512 1.00 35.51 172 PRO B O 1
ATOM 4648 N N . ASP B 1 181 ? 47.942 35.504 55.595 1.00 28.44 173 ASP B N 1
ATOM 4649 C CA . ASP B 1 181 ? 46.616 35.724 55.026 1.00 24.83 173 ASP B CA 1
ATOM 4650 C C . ASP B 1 181 ? 46.332 34.612 54.028 1.00 28.21 173 ASP B C 1
ATOM 4651 O O . ASP B 1 181 ? 47.185 33.764 53.763 1.00 28.59 173 ASP B O 1
ATOM 4656 N N . PHE B 1 182 ? 45.112 34.611 53.477 1.00 25.43 174 PHE B N 1
ATOM 4657 C CA . PHE B 1 182 ? 44.762 33.507 52.589 1.00 27.98 174 PHE B CA 1
ATOM 4658 C C . PHE B 1 182 ? 45.512 33.541 51.255 1.00 25.33 174 PHE B C 1
ATOM 4659 O O . PHE B 1 182 ? 45.924 32.478 50.772 1.00 23.25 174 PHE B O 1
ATOM 4667 N N . PRO B 1 183 ? 45.690 34.692 50.597 1.00 27.65 175 PRO B N 1
ATOM 4668 C CA . PRO B 1 183 ? 46.446 34.647 49.329 1.00 23.92 175 PRO B CA 1
ATOM 4669 C C . PRO B 1 183 ? 47.842 34.074 49.497 1.00 29.87 175 PRO B C 1
ATOM 4670 O O . PRO B 1 183 ? 48.319 33.323 48.633 1.00 25.83 175 PRO B O 1
ATOM 4674 N N . VAL B 1 184 ? 48.514 34.394 50.601 1.00 26.32 176 VAL B N 1
ATOM 4675 C CA . VAL B 1 184 ? 49.852 33.853 50.804 1.00 29.23 176 VAL B CA 1
ATOM 4676 C C . VAL B 1 184 ? 49.785 32.374 51.161 1.00 24.95 176 VAL B C 1
ATOM 4677 O O . VAL B 1 184 ? 50.649 31.587 50.755 1.00 25.82 176 VAL B O 1
ATOM 4681 N N . ALA B 1 185 ? 48.759 31.968 51.912 1.00 21.76 177 ALA B N 1
ATOM 4682 C CA . ALA B 1 185 ? 48.554 30.546 52.180 1.00 25.30 177 ALA B CA 1
ATOM 4683 C C . ALA B 1 185 ? 48.429 29.760 50.882 1.00 22.45 177 ALA B C 1
ATOM 4684 O O . ALA B 1 185 ? 49.024 28.688 50.728 1.00 21.27 177 ALA B O 1
ATOM 4686 N N . LEU B 1 186 ? 47.640 30.273 49.938 1.00 21.22 178 LEU B N 1
ATOM 4687 C CA . LEU B 1 186 ? 47.508 29.593 48.650 1.00 20.26 178 LEU B CA 1
ATOM 4688 C C . LEU B 1 186 ? 48.842 29.553 47.910 1.00 23.91 178 LEU B C 1
ATOM 4689 O O . LEU B 1 186 ? 49.201 28.529 47.307 1.00 21.93 178 LEU B O 1
ATOM 4694 N N . GLN B 1 187 ? 49.587 30.663 47.945 1.00 22.61 179 GLN B N 1
ATOM 4695 C CA . GLN B 1 187 ? 50.897 30.714 47.297 1.00 26.21 179 GLN B CA 1
ATOM 4696 C C . GLN B 1 187 ? 51.850 29.676 47.881 1.00 24.00 179 GLN B C 1
ATOM 4697 O O . GLN B 1 187 ? 52.550 28.982 47.134 1.00 24.67 179 GLN B O 1
ATOM 4703 N N . MET B 1 188 ? 51.877 29.547 49.213 1.00 22.03 180 MET B N 1
ATOM 4704 C CA . MET B 1 188 ? 52.756 28.578 49.868 1.00 22.35 180 MET B CA 1
ATOM 4705 C C . MET B 1 188 ? 52.414 27.154 49.448 1.00 25.19 180 MET B C 1
ATOM 4706 O O . MET B 1 188 ? 53.303 26.357 49.123 1.00 21.10 180 MET B O 1
ATOM 4711 N N . GLY B 1 189 ? 51.127 26.810 49.468 1.00 19.53 181 GLY B N 1
ATOM 4712 C CA . GLY B 1 189 ? 50.734 25.470 49.067 1.00 23.12 181 GLY B CA 1
ATOM 4713 C C . GLY B 1 189 ? 51.053 25.190 47.612 1.00 22.73 181 GLY B C 1
ATOM 4714 O O . GLY B 1 189 ? 51.514 24.101 47.266 1.00 20.39 181 GLY B O 1
ATOM 4715 N N . THR B 1 190 ? 50.814 26.176 46.742 1.00 22.03 182 THR B N 1
ATOM 4716 C CA . THR B 1 190 ? 51.128 26.016 45.327 1.00 21.27 182 THR B CA 1
ATOM 4717 C C . THR B 1 190 ? 52.622 25.823 45.111 1.00 22.45 182 THR B C 1
ATOM 4718 O O . THR B 1 190 ? 53.036 24.971 44.317 1.00 20.96 182 THR B O 1
ATOM 4722 N N . GLU B 1 191 ? 53.451 26.621 45.784 1.00 19.49 183 GLU B N 1
ATOM 4723 C CA . GLU B 1 191 ? 54.892 26.489 45.590 1.00 22.54 183 GLU B CA 1
ATOM 4724 C C . GLU B 1 191 ? 55.380 25.117 46.033 1.00 26.40 183 GLU B C 1
ATOM 4725 O O . GLU B 1 191 ? 56.228 24.508 45.370 1.00 24.42 183 GLU B O 1
ATOM 4731 N N . ILE B 1 192 ? 54.844 24.613 47.149 1.00 22.68 184 ILE B N 1
ATOM 4732 C CA . ILE B 1 192 ? 55.203 23.280 47.628 1.00 20.73 184 ILE B CA 1
ATOM 4733 C C . ILE B 1 192 ? 54.752 22.217 46.635 1.00 20.73 184 ILE B C 1
ATOM 4734 O O . ILE B 1 192 ? 55.467 21.241 46.376 1.00 20.81 184 ILE B O 1
ATOM 4739 N N . PHE B 1 193 ? 53.562 22.395 46.065 1.00 18.48 185 PHE B N 1
ATOM 4740 C CA . PHE B 1 193 ? 53.050 21.458 45.065 1.00 19.40 185 PHE B CA 1
ATOM 4741 C C . PHE B 1 193 ? 54.003 21.343 43.880 1.00 21.09 185 PHE B C 1
ATOM 4742 O O . PHE B 1 193 ? 54.327 20.237 43.435 1.00 20.18 185 PHE B O 1
ATOM 4750 N N . HIS B 1 194 ? 54.486 22.475 43.363 1.00 19.65 186 HIS B N 1
ATOM 4751 C CA . HIS B 1 194 ? 55.374 22.403 42.200 1.00 18.40 186 HIS B CA 1
ATOM 4752 C C . HIS B 1 194 ? 56.738 21.825 42.552 1.00 24.43 186 HIS B C 1
ATOM 4753 O O . HIS B 1 194 ? 57.360 21.152 41.715 1.00 22.08 186 HIS B O 1
ATOM 4760 N N . VAL B 1 195 ? 57.235 22.110 43.758 1.00 21.97 187 VAL B N 1
ATOM 4761 C CA . VAL B 1 195 ? 58.486 21.506 44.207 1.00 25.31 187 VAL B CA 1
ATOM 4762 C C . VAL B 1 195 ? 58.312 20.000 44.366 1.00 22.42 187 VAL B C 1
ATOM 4763 O O . VAL B 1 195 ? 59.201 19.217 44.007 1.00 24.90 187 VAL B O 1
ATOM 4767 N N . LEU B 1 196 ? 57.155 19.569 44.874 1.00 19.16 188 LEU B N 1
ATOM 4768 C CA . LEU B 1 196 ? 56.918 18.137 45.025 1.00 19.94 188 LEU B CA 1
ATOM 4769 C C . LEU B 1 196 ? 56.926 17.440 43.676 1.00 20.70 188 LEU B C 1
ATOM 4770 O O . LEU B 1 196 ? 57.479 16.340 43.545 1.00 21.38 188 LEU B O 1
ATOM 4775 N N . LYS B 1 197 ? 56.358 18.081 42.646 1.00 19.84 189 LYS B N 1
ATOM 4776 C CA . LYS B 1 197 ? 56.448 17.511 41.308 1.00 19.12 189 LYS B CA 1
ATOM 4777 C C . LYS B 1 197 ? 57.901 17.259 40.929 1.00 25.75 189 LYS B C 1
ATOM 4778 O O . LYS B 1 197 ? 58.239 16.185 40.417 1.00 23.33 189 LYS B O 1
ATOM 4784 N N . SER B 1 198 ? 58.791 18.216 41.218 1.00 24.57 190 SER B N 1
ATOM 4785 C CA A SER B 1 198 ? 60.197 18.044 40.863 0.56 27.45 190 SER B CA 1
ATOM 4786 C CA B SER B 1 198 ? 60.191 18.030 40.847 0.44 27.69 190 SER B CA 1
ATOM 4787 C C . SER B 1 198 ? 60.858 16.963 41.707 1.00 27.63 190 SER B C 1
ATOM 4788 O O . SER B 1 198 ? 61.711 16.213 41.213 1.00 26.82 190 SER B O 1
ATOM 4793 N N . VAL B 1 199 ? 60.492 16.886 42.987 1.00 28.28 191 VAL B N 1
ATOM 4794 C CA . VAL B 1 199 ? 61.048 15.871 43.882 1.00 30.14 191 VAL B CA 1
ATOM 4795 C C . VAL B 1 199 ? 60.683 14.479 43.386 1.00 32.95 191 VAL B C 1
ATOM 4796 O O . VAL B 1 199 ? 61.534 13.583 43.301 1.00 29.64 191 VAL B O 1
ATOM 4800 N N . LEU B 1 200 ? 59.405 14.279 43.055 1.00 25.14 192 LEU B N 1
ATOM 4801 C CA . LEU B 1 200 ? 58.957 12.992 42.526 1.00 25.22 192 LEU B CA 1
ATOM 4802 C C . LEU B 1 200 ? 59.650 12.661 41.213 1.00 28.63 192 LEU B C 1
ATOM 4803 O O . LEU B 1 200 ? 60.148 11.544 41.026 1.00 29.61 192 LEU B O 1
ATOM 4808 N N . LYS B 1 201 ? 59.692 13.625 40.285 1.00 26.27 193 LYS B N 1
ATOM 4809 C CA . LYS B 1 201 ? 60.331 13.377 38.991 1.00 28.55 193 LYS B CA 1
ATOM 4810 C C . LYS B 1 201 ? 61.791 12.979 39.153 1.00 34.50 193 LYS B C 1
ATOM 4811 O O . LYS B 1 201 ? 62.268 12.058 38.480 1.00 33.22 193 LYS B O 1
ATOM 4817 N N . LYS B 1 202 ? 62.518 13.659 40.040 1.00 30.16 194 LYS B N 1
ATOM 4818 C CA . LYS B 1 202 ? 63.930 13.336 40.229 1.00 36.03 194 LYS B CA 1
ATOM 4819 C C . LYS B 1 202 ? 64.114 11.910 40.730 1.00 38.82 194 LYS B C 1
ATOM 4820 O O . LYS B 1 202 ? 65.148 11.287 40.465 1.00 39.17 194 LYS B O 1
ATOM 4822 N N . GLN B 1 203 ? 63.132 11.378 41.453 1.00 34.28 195 GLN B N 1
ATOM 4823 C CA . GLN B 1 203 ? 63.179 10.014 41.957 1.00 32.12 195 GLN B CA 1
ATOM 4824 C C . GLN B 1 203 ? 62.500 9.008 41.031 1.00 35.25 195 GLN B C 1
ATOM 4825 O O . GLN B 1 203 ? 62.318 7.850 41.423 1.00 40.19 195 GLN B O 1
ATOM 4831 N N . GLY B 1 204 ? 62.111 9.421 39.828 1.00 31.95 196 GLY B N 1
ATOM 4832 C CA . GLY B 1 204 ? 61.443 8.522 38.904 1.00 33.58 196 GLY B CA 1
ATOM 4833 C C . GLY B 1 204 ? 60.056 8.092 39.335 1.00 33.34 196 GLY B C 1
ATOM 4834 O O . GLY B 1 204 ? 59.596 7.024 38.929 1.00 33.32 196 GLY B O 1
ATOM 4835 N N . LEU B 1 205 ? 59.369 8.897 40.138 1.00 25.08 197 LEU B N 1
ATOM 4836 C CA . LEU B 1 205 ? 58.029 8.570 40.597 1.00 21.95 197 LEU B CA 1
ATOM 4837 C C . LEU B 1 205 ? 56.994 9.321 39.766 1.00 25.13 197 LEU B C 1
ATOM 4838 O O . LEU B 1 205 ? 57.267 10.400 39.230 1.00 29.80 197 LEU B O 1
ATOM 4843 N N . ASN B 1 206 ? 55.810 8.716 39.651 1.00 25.18 198 ASN B N 1
ATOM 4844 C CA . ASN B 1 206 ? 54.749 9.195 38.756 1.00 33.40 198 ASN B CA 1
ATOM 4845 C C . ASN B 1 206 ? 54.259 10.582 39.170 1.00 24.04 198 ASN B C 1
ATOM 4846 O O . ASN B 1 206 ? 53.911 10.803 40.334 1.00 23.39 198 ASN B O 1
ATOM 4851 N N . THR B 1 207 ? 54.201 11.523 38.217 1.00 19.53 199 THR B N 1
ATOM 4852 C CA . THR B 1 207 ? 53.624 12.834 38.528 1.00 22.25 199 THR B CA 1
ATOM 4853 C C . THR B 1 207 ? 52.346 13.139 37.746 1.00 21.11 199 THR B C 1
ATOM 4854 O O . THR B 1 207 ? 51.861 14.275 37.797 1.00 21.27 199 THR B O 1
ATOM 4858 N N . ALA B 1 208 ? 51.790 12.171 37.016 1.00 19.28 200 ALA B N 1
ATOM 4859 C CA . ALA B 1 208 ? 50.395 12.315 36.609 1.00 19.22 200 ALA B CA 1
ATOM 4860 C C . ALA B 1 208 ? 49.528 12.333 37.866 1.00 20.05 200 ALA B C 1
ATOM 4861 O O . ALA B 1 208 ? 49.978 11.959 38.960 1.00 20.75 200 ALA B O 1
ATOM 4863 N N . VAL B 1 209 ? 48.280 12.794 37.735 1.00 17.76 201 VAL B N 1
ATOM 4864 C CA . VAL B 1 209 ? 47.518 13.102 38.943 1.00 17.94 201 VAL B CA 1
ATOM 4865 C C . VAL B 1 209 ? 46.284 12.219 39.080 1.00 19.27 201 VAL B C 1
ATOM 4866 O O . VAL B 1 209 ? 45.720 11.716 38.103 1.00 18.31 201 VAL B O 1
ATOM 4870 N N . GLY B 1 210 ? 45.873 12.038 40.340 1.00 16.90 202 GLY B N 1
ATOM 4871 C CA . GLY B 1 210 ? 44.644 11.349 40.668 1.00 17.92 202 GLY B CA 1
ATOM 4872 C C . GLY B 1 210 ? 43.446 12.282 40.649 1.00 20.29 202 GLY B C 1
ATOM 4873 O O . GLY B 1 210 ? 43.504 13.413 40.160 1.00 19.84 202 GLY B O 1
ATOM 4874 N N . ASP B 1 211 ? 42.335 11.786 41.203 1.00 16.87 203 ASP B N 1
ATOM 4875 C CA . ASP B 1 211 ? 41.049 12.461 41.014 1.00 20.47 203 ASP B CA 1
ATOM 4876 C C . ASP B 1 211 ? 41.033 13.863 41.601 1.00 18.99 203 ASP B C 1
ATOM 4877 O O . ASP B 1 211 ? 40.274 14.719 41.128 1.00 20.24 203 ASP B O 1
ATOM 4882 N N . GLU B 1 212 ? 41.815 14.120 42.653 1.00 17.39 204 GLU B N 1
ATOM 4883 C CA . GLU B 1 212 ? 41.739 15.417 43.311 1.00 15.25 204 GLU B CA 1
ATOM 4884 C C . GLU B 1 212 ? 42.942 16.291 42.989 1.00 19.04 204 GLU B C 1
ATOM 4885 O O . GLU B 1 212 ? 43.184 17.285 43.678 1.00 18.31 204 GLU B O 1
ATOM 4891 N N . GLY B 1 213 ? 43.697 15.937 41.953 1.00 16.77 205 GLY B N 1
ATOM 4892 C CA . GLY B 1 213 ? 44.814 16.745 41.503 1.00 16.64 205 GLY B CA 1
ATOM 4893 C C . GLY B 1 213 ? 46.117 16.507 42.228 1.00 17.15 205 GLY B C 1
ATOM 4894 O O . GLY B 1 213 ? 47.097 17.216 41.955 1.00 19.65 205 GLY B O 1
ATOM 4895 N N . GLY B 1 214 ? 46.160 15.566 43.166 1.00 17.09 206 GLY B N 1
ATOM 4896 C CA . GLY B 1 214 ? 47.418 15.212 43.786 1.00 17.14 206 GLY B CA 1
ATOM 4897 C C . GLY B 1 214 ? 48.183 14.213 42.932 1.00 17.06 206 GLY B C 1
ATOM 4898 O O . GLY B 1 214 ? 47.608 13.469 42.141 1.00 20.43 206 GLY B O 1
ATOM 4899 N N . PHE B 1 215 ? 49.502 1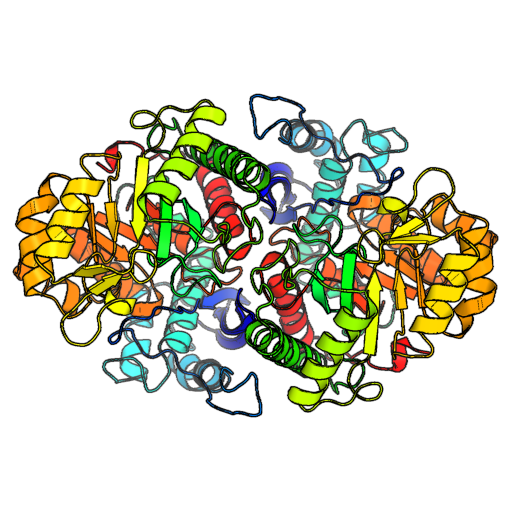4.202 43.076 1.00 16.41 207 PHE B N 1
ATOM 4900 C CA . PHE B 1 215 ? 50.275 13.238 42.307 1.00 16.83 207 PHE B CA 1
ATOM 4901 C C . PHE B 1 215 ? 49.932 11.823 42.755 1.00 21.26 207 PHE B C 1
ATOM 4902 O O . PHE B 1 215 ? 49.547 11.589 43.903 1.00 21.38 207 PHE B O 1
ATOM 4910 N N . ALA B 1 216 ? 50.103 10.869 41.838 1.00 19.38 208 ALA B N 1
ATOM 4911 C CA . ALA B 1 216 ? 49.697 9.490 42.091 1.00 23.61 208 ALA B CA 1
ATOM 4912 C C . ALA B 1 216 ? 50.863 8.509 41.969 1.00 22.09 208 ALA B C 1
ATOM 4913 O O . ALA B 1 216 ? 50.754 7.514 41.240 1.00 23.03 208 ALA B O 1
ATOM 4915 N N . PRO B 1 217 ? 51.980 8.729 42.665 1.00 18.69 209 PRO B N 1
ATOM 4916 C CA . PRO B 1 217 ? 53.081 7.767 42.595 1.00 22.41 209 PRO B CA 1
ATOM 4917 C C . PRO B 1 217 ? 52.751 6.519 43.398 1.00 22.77 209 PRO B C 1
ATOM 4918 O O . PRO B 1 217 ? 51.871 6.519 44.265 1.00 24.32 209 PRO B O 1
ATOM 4922 N N . ASN B 1 218 ? 53.477 5.448 43.095 1.00 21.81 210 ASN B N 1
ATOM 4923 C CA . ASN B 1 218 ? 53.552 4.323 44.020 1.00 22.14 210 ASN B CA 1
ATOM 4924 C C . ASN B 1 218 ? 54.557 4.661 45.113 1.00 23.96 210 ASN B C 1
ATOM 4925 O O . ASN B 1 218 ? 55.574 5.311 44.853 1.00 26.71 210 ASN B O 1
ATOM 4930 N N . ILE B 1 219 ? 54.279 4.209 46.340 1.00 23.99 211 ILE B N 1
ATOM 4931 C CA . ILE B 1 219 ? 55.120 4.539 47.483 1.00 24.09 211 ILE B CA 1
ATOM 4932 C C . ILE B 1 219 ? 55.533 3.259 48.188 1.00 24.67 211 ILE B C 1
ATOM 4933 O O . ILE B 1 219 ? 54.848 2.233 48.103 1.00 26.19 211 ILE B O 1
ATOM 4938 N N . GLN B 1 220 ? 56.687 3.323 48.867 1.00 23.09 212 GLN B N 1
ATOM 4939 C CA A GLN B 1 220 ? 57.121 2.151 49.610 0.47 23.27 212 GLN B CA 1
ATOM 4940 C CA B GLN B 1 220 ? 57.207 2.211 49.664 0.53 23.00 212 GLN B CA 1
ATOM 4941 C C . GLN B 1 220 ? 56.438 2.031 50.965 1.00 26.50 212 GLN B C 1
ATOM 4942 O O . GLN B 1 220 ? 56.343 0.910 51.487 1.00 27.02 212 GLN B O 1
ATOM 4953 N N . SER B 1 221 ? 55.947 3.129 51.526 1.00 25.84 213 SER B N 1
ATOM 4954 C CA . SER B 1 221 ? 55.253 3.142 52.809 1.00 26.18 213 SER B CA 1
ATOM 4955 C C . SER B 1 221 ? 54.603 4.503 52.976 1.00 24.95 213 SER B C 1
ATOM 4956 O O . SER B 1 221 ? 54.949 5.460 52.274 1.00 23.07 213 SER B O 1
ATOM 4959 N N . ASN B 1 222 ? 53.675 4.589 53.940 1.00 20.85 214 ASN B N 1
ATOM 4960 C CA . ASN B 1 222 ? 53.067 5.879 54.252 1.00 21.63 214 ASN B CA 1
ATOM 4961 C C . ASN B 1 222 ? 54.101 6.869 54.771 1.00 25.90 214 ASN B C 1
ATOM 4962 O O . ASN B 1 222 ? 53.996 8.074 54.517 1.00 24.32 214 ASN B O 1
ATOM 4967 N N . ARG B 1 223 ? 55.097 6.386 55.510 1.00 23.79 215 ARG B N 1
ATOM 4968 C CA . ARG B 1 223 ? 56.164 7.272 55.953 1.00 25.14 215 ARG B CA 1
ATOM 4969 C C . ARG B 1 223 ? 56.948 7.839 54.770 1.00 28.64 215 ARG B C 1
ATOM 4970 O O . ARG B 1 223 ? 57.335 9.012 54.791 1.00 27.81 215 ARG B O 1
ATOM 4978 N N . GLN B 1 224 ? 57.177 7.039 53.721 1.00 26.99 216 GLN B N 1
ATOM 4979 C CA . GLN B 1 224 ? 57.845 7.597 52.543 1.00 28.09 216 GLN B CA 1
ATOM 4980 C C . GLN B 1 224 ? 57.050 8.760 51.960 1.00 24.63 216 GLN B C 1
ATOM 4981 O O . GLN B 1 224 ? 57.631 9.782 51.582 1.00 25.58 216 GLN B O 1
ATOM 4987 N N . ALA B 1 225 ? 55.723 8.622 51.870 1.00 20.89 217 ALA B N 1
ATOM 4988 C CA . ALA B 1 225 ? 54.907 9.724 51.367 1.00 21.99 217 ALA B CA 1
ATOM 4989 C C . ALA B 1 225 ? 55.085 10.972 52.225 1.00 25.58 217 ALA B C 1
ATOM 4990 O O . ALA B 1 225 ? 55.257 12.081 51.706 1.00 21.41 217 ALA B O 1
ATOM 4992 N N . LEU B 1 226 ? 55.062 10.810 53.543 1.00 21.81 218 LEU B N 1
ATOM 4993 C CA . LEU B 1 226 ? 55.276 11.962 54.412 1.00 21.56 218 LEU B CA 1
ATOM 4994 C C . LEU B 1 226 ? 56.693 12.502 54.285 1.00 21.68 218 LEU B C 1
ATOM 4995 O O . LEU B 1 226 ? 56.896 13.721 54.385 1.00 22.68 218 LEU B O 1
ATOM 5000 N N . ASP B 1 227 ? 57.678 11.626 54.036 1.00 23.54 219 ASP B N 1
ATOM 5001 C CA . ASP B 1 227 ? 59.047 12.094 53.819 1.00 24.59 219 ASP B CA 1
ATOM 5002 C C . ASP B 1 227 ? 59.157 12.909 52.538 1.00 27.79 219 ASP B C 1
ATOM 5003 O O . ASP B 1 227 ? 59.886 13.907 52.489 1.00 25.81 219 ASP B O 1
ATOM 5008 N N . LEU B 1 228 ? 58.479 12.465 51.482 1.00 22.35 220 LEU B N 1
ATOM 5009 C CA . LEU B 1 228 ? 58.508 13.194 50.219 1.00 23.19 220 LEU B CA 1
ATOM 5010 C C . LEU B 1 228 ? 57.853 14.560 50.363 1.00 23.15 220 LEU B C 1
ATOM 5011 O O . LEU B 1 228 ? 58.365 15.563 49.852 1.00 22.78 220 LEU B O 1
ATOM 5016 N N . LEU B 1 229 ? 56.715 14.623 51.051 1.00 19.31 221 LEU B N 1
ATOM 5017 C CA . LEU B 1 229 ? 56.114 15.929 51.310 1.00 19.45 221 LEU B CA 1
ATOM 5018 C C . LEU B 1 229 ? 57.053 16.802 52.141 1.00 22.88 221 LEU B C 1
ATOM 5019 O O . LEU B 1 229 ? 57.220 17.994 51.854 1.00 23.83 221 LEU B O 1
ATOM 5024 N N . SER B 1 230 ? 57.682 16.226 53.167 1.00 23.63 222 SER B N 1
ATOM 5025 C CA . SER B 1 230 ? 58.613 16.998 53.986 1.00 24.56 222 SER B CA 1
ATOM 5026 C C . SER B 1 230 ? 59.772 17.528 53.153 1.00 24.37 222 SER B C 1
ATOM 5027 O O . SER B 1 230 ? 60.208 18.674 53.329 1.00 25.79 222 SER B O 1
ATOM 5030 N N . GLU B 1 231 ? 60.290 16.709 52.238 1.00 22.00 223 GLU B N 1
ATOM 5031 C CA . GLU B 1 231 ? 61.384 17.183 51.405 1.00 24.68 223 GLU B CA 1
ATOM 5032 C C . GLU B 1 231 ? 60.934 18.356 50.544 1.00 25.25 223 GLU B C 1
ATOM 5033 O O . GLU B 1 231 ? 61.673 19.336 50.383 1.00 28.35 223 GLU B O 1
ATOM 5039 N N . ALA B 1 232 ? 59.716 18.292 50.001 1.00 23.72 224 ALA B N 1
ATOM 5040 C CA . ALA B 1 232 ? 59.247 19.383 49.150 1.00 23.71 224 ALA B CA 1
ATOM 5041 C C . ALA B 1 232 ? 59.035 20.657 49.957 1.00 23.57 224 ALA B C 1
ATOM 5042 O O . ALA B 1 232 ? 59.318 21.757 49.475 1.00 24.72 224 ALA B O 1
ATOM 5044 N N . ILE B 1 233 ? 58.511 20.521 51.175 1.00 22.09 225 ILE B N 1
ATOM 5045 C CA . ILE B 1 233 ? 58.322 21.672 52.057 1.00 21.65 225 ILE B CA 1
ATOM 5046 C C . ILE B 1 233 ? 59.658 22.349 52.331 1.00 24.88 225 ILE B C 1
ATOM 5047 O O . ILE B 1 233 ? 59.786 23.578 52.253 1.00 25.14 225 ILE B O 1
ATOM 5052 N N . GLU B 1 234 ? 60.676 21.553 52.658 1.00 25.01 226 GLU B N 1
ATOM 5053 C CA . GLU B 1 234 ? 61.989 22.115 52.939 1.00 30.75 226 GLU B CA 1
ATOM 5054 C C . GLU B 1 234 ? 62.583 22.766 51.698 1.00 27.10 226 GLU B C 1
ATOM 5055 O O . GLU B 1 234 ? 63.124 23.875 51.773 1.00 29.36 226 GLU B O 1
ATOM 5061 N N . LYS B 1 235 ? 62.491 22.094 50.545 1.00 24.69 227 LYS B N 1
ATOM 5062 C CA . LYS B 1 235 ? 63.090 22.643 49.330 1.00 26.60 227 LYS B CA 1
ATOM 5063 C C . LYS B 1 235 ? 62.365 23.900 48.860 1.00 31.47 227 LYS B C 1
ATOM 5064 O O . LYS B 1 235 ? 62.966 24.752 48.190 1.00 29.92 227 LYS B O 1
ATOM 5070 N N . ALA B 1 236 ? 61.084 24.030 49.195 1.00 26.81 228 ALA B N 1
ATOM 5071 C CA . ALA B 1 236 ? 60.331 25.242 48.908 1.00 25.15 228 ALA B CA 1
ATOM 5072 C C . ALA B 1 236 ? 60.666 26.375 49.869 1.00 28.50 228 ALA B C 1
ATOM 5073 O O . ALA B 1 236 ? 60.184 27.496 49.669 1.00 30.31 228 ALA B O 1
ATOM 5075 N N . GLY B 1 237 ? 61.469 26.111 50.895 1.00 24.09 229 GLY B N 1
ATOM 5076 C CA . GLY B 1 237 ? 61.909 27.150 51.803 1.00 27.36 229 GLY B CA 1
ATOM 5077 C C . GLY B 1 237 ? 61.024 27.375 53.009 1.00 31.70 229 GLY B C 1
ATOM 5078 O O . GLY B 1 237 ? 61.169 28.404 53.679 1.00 31.09 229 GLY B O 1
ATOM 5079 N N . PHE B 1 238 ? 60.125 26.448 53.322 1.00 28.10 230 PHE B N 1
ATOM 5080 C CA . PHE B 1 238 ? 59.190 26.623 54.425 1.00 27.86 230 PHE B CA 1
ATOM 5081 C C . PHE B 1 238 ? 59.535 25.699 55.587 1.00 30.76 230 PHE B C 1
ATOM 5082 O O . PHE B 1 238 ? 60.274 24.724 55.440 1.00 28.29 230 PHE B O 1
ATOM 5090 N N . ARG B 1 239 ? 58.992 26.020 56.759 1.00 29.16 231 ARG B N 1
ATOM 5091 C CA . ARG B 1 239 ? 59.321 25.312 57.990 1.00 27.74 231 ARG B CA 1
ATOM 5092 C C . ARG B 1 239 ? 58.192 24.357 58.355 1.00 28.42 231 ARG B C 1
ATOM 5093 O O . ARG B 1 239 ? 57.035 24.778 58.464 1.00 29.49 231 ARG B O 1
ATOM 5101 N N . LEU B 1 240 ? 58.527 23.079 58.533 1.00 29.30 232 LEU B N 1
ATOM 5102 C CA . LEU B 1 240 ? 57.597 22.134 59.138 1.00 35.06 232 LEU B CA 1
ATOM 5103 C C . LEU B 1 240 ? 57.212 22.604 60.534 1.00 39.40 232 LEU B C 1
ATOM 5104 O O . LEU B 1 240 ? 58.065 23.024 61.320 1.00 40.19 232 LEU B O 1
ATOM 5109 N N . GLY B 1 241 ? 55.924 22.529 60.849 1.00 35.16 233 GLY B N 1
ATOM 5110 C CA . GLY B 1 241 ? 55.461 22.986 62.147 1.00 33.48 233 GLY B CA 1
ATOM 5111 C C . GLY B 1 241 ? 55.069 24.451 62.146 1.00 33.85 233 GLY B C 1
ATOM 5112 O O . GLY B 1 241 ? 53.895 24.782 62.319 1.00 38.86 233 GLY B O 1
ATOM 5113 N N . GLU B 1 242 ? 56.043 25.340 61.941 1.00 30.93 234 GLU B N 1
ATOM 5114 C CA . GLU B 1 242 ? 55.763 26.773 62.008 1.00 34.80 234 GLU B CA 1
ATOM 5115 C C . GLU B 1 242 ? 54.972 27.248 60.793 1.00 35.78 234 GLU B C 1
ATOM 5116 O O . GLU B 1 242 ? 54.038 28.044 60.926 1.00 35.96 234 GLU B O 1
ATOM 5122 N N . ASP B 1 243 ? 55.329 26.788 59.600 1.00 30.54 235 ASP B N 1
ATOM 5123 C CA . ASP B 1 243 ? 54.626 27.215 58.395 1.00 30.70 235 ASP B CA 1
ATOM 5124 C C . ASP B 1 243 ? 53.595 26.193 57.935 1.00 28.52 235 ASP B C 1
ATOM 5125 O O . ASP B 1 243 ? 52.446 26.546 57.646 1.00 28.37 235 ASP B O 1
ATOM 5130 N N . ILE B 1 244 ? 53.992 24.925 57.865 1.00 24.62 236 ILE B N 1
ATOM 5131 C CA . ILE B 1 244 ? 53.213 23.877 57.218 1.00 23.11 236 ILE B CA 1
ATOM 5132 C C . ILE B 1 244 ? 53.057 22.717 58.190 1.00 21.44 236 ILE B C 1
ATOM 5133 O O . ILE B 1 244 ? 54.042 22.279 58.794 1.00 23.38 236 ILE B O 1
ATOM 5138 N N . VAL B 1 245 ? 51.832 22.193 58.312 1.00 19.70 237 VAL B N 1
ATOM 5139 C CA . VAL B 1 245 ? 51.578 20.950 59.033 1.00 21.54 237 VAL B CA 1
ATOM 5140 C C . VAL B 1 245 ? 50.829 19.992 58.106 1.00 24.42 237 VAL B C 1
ATOM 5141 O O . VAL B 1 245 ? 50.418 20.354 57.002 1.00 23.81 237 VAL B O 1
ATOM 5145 N N . PHE B 1 246 ? 50.659 18.753 58.567 1.00 20.67 238 PHE B N 1
ATOM 5146 C CA . PHE B 1 246 ? 50.052 17.700 57.763 1.00 21.37 238 PHE B CA 1
ATOM 5147 C C . PHE B 1 246 ? 48.650 17.366 58.254 1.00 23.87 238 PHE B C 1
ATOM 5148 O O . PHE B 1 246 ? 48.358 17.440 59.451 1.00 21.77 238 PHE B O 1
ATOM 5156 N N . ALA B 1 247 ? 47.797 16.954 57.316 1.00 19.93 239 ALA B N 1
ATOM 5157 C CA . ALA B 1 247 ? 46.529 16.317 57.641 1.00 21.40 239 ALA B CA 1
ATOM 5158 C C . ALA B 1 247 ? 46.387 15.069 56.784 1.00 21.46 239 ALA B C 1
ATOM 5159 O O . ALA B 1 247 ? 46.891 15.015 55.664 1.00 19.49 239 ALA B O 1
ATOM 5161 N N . LEU B 1 248 ? 45.725 14.047 57.327 1.00 19.42 240 LEU B N 1
ATOM 5162 C CA . LEU B 1 248 ? 45.497 12.804 56.601 1.00 20.43 240 LEU B CA 1
ATOM 5163 C C . LEU B 1 248 ? 44.007 12.521 56.507 1.00 22.21 240 LEU B C 1
ATOM 5164 O O . LEU B 1 248 ? 43.260 12.789 57.448 1.00 19.72 240 LEU B O 1
ATOM 5169 N N . ASP B 1 249 ? 43.575 11.991 55.360 1.00 20.33 241 ASP B N 1
ATOM 5170 C CA . ASP B 1 249 ? 42.298 11.290 55.257 1.00 17.79 241 ASP B CA 1
ATOM 5171 C C . ASP B 1 249 ? 42.638 9.837 54.933 1.00 18.34 241 ASP B C 1
ATOM 5172 O O . ASP B 1 249 ? 43.010 9.509 53.805 1.00 20.19 241 ASP B O 1
ATOM 5177 N N . VAL B 1 250 ? 42.530 8.971 55.944 1.00 19.05 242 VAL B N 1
ATOM 5178 C CA . VAL B 1 250 ? 42.833 7.558 55.747 1.00 17.66 242 VAL B CA 1
ATOM 5179 C C . VAL B 1 250 ? 41.725 6.860 54.967 1.00 20.72 242 VAL B C 1
ATOM 5180 O O . VAL B 1 250 ? 41.990 5.893 54.246 1.00 21.94 242 VAL B O 1
ATOM 5184 N N . ALA B 1 251 ? 40.474 7.310 55.116 1.00 20.03 243 ALA B N 1
ATOM 5185 C CA . ALA B 1 251 ? 39.314 6.600 54.566 1.00 17.73 243 ALA B CA 1
ATOM 5186 C C . ALA B 1 251 ? 39.365 5.119 54.955 1.00 19.98 243 ALA B C 1
ATOM 5187 O O . ALA B 1 251 ? 39.279 4.213 54.124 1.00 20.45 243 ALA B O 1
ATOM 5189 N N . ALA B 1 252 ? 39.521 4.875 56.259 1.00 17.92 244 ALA B N 1
ATOM 5190 C CA . ALA B 1 252 ? 39.788 3.525 56.742 1.00 18.32 244 ALA B CA 1
ATOM 5191 C C . ALA B 1 252 ? 38.626 2.565 56.513 1.00 18.93 244 ALA B C 1
ATOM 5192 O O . ALA B 1 252 ? 38.847 1.350 56.515 1.00 20.36 244 ALA B O 1
ATOM 5194 N N . SER B 1 253 ? 37.407 3.060 56.281 1.00 20.17 245 SER B N 1
ATOM 5195 C CA . SER B 1 253 ? 36.338 2.138 55.901 1.00 19.58 245 SER B CA 1
ATOM 5196 C C . SER B 1 253 ? 36.689 1.381 54.625 1.00 24.01 245 SER B C 1
ATOM 5197 O O . SER B 1 253 ? 36.242 0.241 54.432 1.00 23.62 245 SER B O 1
ATOM 5200 N N . GLU B 1 254 ? 37.491 1.992 53.747 1.00 18.91 246 GLU B N 1
ATOM 5201 C CA . GLU B 1 254 ? 37.905 1.315 52.525 1.00 20.81 246 GLU B CA 1
ATOM 5202 C C . GLU B 1 254 ? 38.934 0.228 52.796 1.00 25.40 246 GLU B C 1
ATOM 5203 O O . GLU B 1 254 ? 39.125 -0.654 51.950 1.00 25.48 246 GLU B O 1
ATOM 5209 N N . LEU B 1 255 ? 39.610 0.278 53.946 1.00 22.01 247 LEU B N 1
ATOM 5210 C CA . LEU B 1 255 ? 40.651 -0.689 54.282 1.00 21.65 247 LEU B CA 1
ATOM 5211 C C . LEU B 1 255 ? 40.163 -1.792 55.202 1.00 24.27 247 LEU B C 1
ATOM 5212 O O . LEU B 1 255 ? 40.908 -2.744 55.458 1.00 23.33 247 LEU B O 1
ATOM 5217 N N . PHE B 1 256 ? 38.948 -1.680 55.716 1.00 26.02 248 PHE B N 1
ATOM 5218 C CA . PHE B 1 256 ? 38.459 -2.595 56.736 1.00 24.10 248 PHE B CA 1
ATOM 5219 C C . PHE B 1 256 ? 37.772 -3.790 56.089 1.00 29.44 248 PHE B C 1
ATOM 5220 O O . PHE B 1 256 ? 36.883 -3.624 55.249 1.00 28.01 248 PHE B O 1
ATOM 5228 N N . ASN B 1 257 ? 38.187 -4.991 56.483 1.00 27.87 249 ASN B N 1
ATOM 5229 C CA . ASN B 1 257 ? 37.628 -6.210 55.914 1.00 36.15 249 ASN B CA 1
ATOM 5230 C C . ASN B 1 257 ? 37.855 -7.350 56.895 1.00 42.70 249 ASN B C 1
ATOM 5231 O O . ASN B 1 257 ? 38.991 -7.590 57.311 1.00 43.78 249 ASN B O 1
ATOM 5236 N N . GLU B 1 258 ? 36.774 -8.036 57.269 1.00 51.16 250 GLU B N 1
ATOM 5237 C CA . GLU B 1 258 ? 36.845 -9.211 58.140 1.00 52.34 250 GLU B CA 1
ATOM 5238 C C . GLU B 1 258 ? 37.551 -8.881 59.455 1.00 50.45 250 GLU B C 1
ATOM 5239 O O . GLU B 1 258 ? 38.517 -9.536 59.849 1.00 51.74 250 GLU B O 1
ATOM 5245 N N . GLY B 1 259 ? 37.072 -7.835 60.125 1.00 40.96 251 GLY B N 1
ATOM 5246 C CA . GLY B 1 259 ? 37.600 -7.464 61.422 1.00 42.92 251 GLY B CA 1
ATOM 5247 C C . GLY B 1 259 ? 39.017 -6.937 61.452 1.00 38.39 251 GLY B C 1
ATOM 5248 O O . GLY B 1 259 ? 39.593 -6.846 62.539 1.00 38.63 251 GLY B O 1
ATOM 5249 N N . PHE B 1 260 ? 39.603 -6.573 60.310 1.00 29.78 252 PHE B N 1
ATOM 5250 C CA . PHE B 1 260 ? 40.960 -6.040 60.297 1.00 28.91 252 PHE B CA 1
ATOM 5251 C C . PHE B 1 260 ? 41.073 -4.896 59.302 1.00 25.60 252 PHE B C 1
ATOM 5252 O O . PHE B 1 260 ? 40.314 -4.814 58.333 1.00 31.26 252 PHE B O 1
ATOM 5260 N N . TYR B 1 261 ? 42.031 -4.015 59.561 1.00 25.92 253 TYR B N 1
ATOM 5261 C CA . TYR B 1 261 ? 42.395 -2.939 58.653 1.00 25.95 253 TYR B CA 1
ATOM 5262 C C . TYR B 1 261 ? 43.632 -3.347 57.865 1.00 28.27 253 TYR B C 1
ATOM 5263 O O . TYR B 1 261 ? 44.655 -3.715 58.451 1.00 30.73 253 TYR B O 1
ATOM 5272 N N . HIS B 1 262 ? 43.546 -3.272 56.546 1.00 25.35 254 HIS B N 1
ATOM 5273 C CA . HIS B 1 262 ? 44.585 -3.822 55.687 1.00 27.84 254 HIS B CA 1
ATOM 5274 C C . HIS B 1 262 ? 45.375 -2.688 55.060 1.00 28.63 254 HIS B C 1
ATOM 5275 O O . HIS B 1 262 ? 44.846 -1.936 54.234 1.00 27.39 254 HIS B O 1
ATOM 5282 N N . MET B 1 263 ? 46.644 -2.566 55.457 1.00 25.87 255 MET B N 1
ATOM 5283 C CA . MET B 1 263 ? 47.563 -1.626 54.822 1.00 25.88 255 MET B CA 1
ATOM 5284 C C . MET B 1 263 ? 48.352 -2.425 53.786 1.00 34.19 255 MET B C 1
ATOM 5285 O O . MET B 1 263 ? 49.484 -2.844 54.014 1.00 27.50 255 MET B O 1
ATOM 5290 N N . TYR B 1 264 ? 47.712 -2.664 52.634 1.00 33.22 256 TYR B N 1
ATOM 5291 C CA . TYR B 1 264 ? 48.280 -3.583 51.647 1.00 35.57 256 TYR B CA 1
ATOM 5292 C C . TYR B 1 264 ? 49.645 -3.114 51.174 1.00 30.44 256 TYR B C 1
ATOM 5293 O O . TYR B 1 264 ? 50.537 -3.931 50.925 1.00 33.29 256 TYR B O 1
ATOM 5302 N N . SER B 1 265 ? 49.829 -1.798 51.045 1.00 28.68 257 SER B N 1
ATOM 5303 C CA . SER B 1 265 ? 51.109 -1.272 50.582 1.00 31.01 257 SER B CA 1
ATOM 5304 C C . SER B 1 265 ? 52.246 -1.678 51.504 1.00 33.92 257 SER B C 1
ATOM 5305 O O . SER B 1 265 ? 53.394 -1.781 51.063 1.00 30.28 257 SER B O 1
ATOM 5308 N N . GLU B 1 266 ? 51.954 -1.898 52.785 1.00 30.53 258 GLU B N 1
ATOM 5309 C CA . GLU B 1 266 ? 52.968 -2.278 53.761 1.00 27.87 258 GLU B CA 1
ATOM 5310 C C . GLU B 1 266 ? 52.837 -3.729 54.214 1.00 28.72 258 GLU B C 1
ATOM 5311 O O . GLU B 1 266 ? 53.491 -4.126 55.188 1.00 31.80 258 GLU B O 1
ATOM 5317 N N . ASN B 1 267 ? 52.030 -4.532 53.516 1.00 31.47 259 ASN B N 1
ATOM 5318 C CA . ASN B 1 267 ? 51.731 -5.922 53.883 1.00 28.69 259 ASN B CA 1
ATOM 5319 C C . ASN B 1 267 ? 51.475 -6.056 55.379 1.00 37.51 259 ASN B C 1
ATOM 5320 O O . ASN B 1 267 ? 52.007 -6.936 56.059 1.00 38.83 259 ASN B O 1
ATOM 5325 N N . GLN B 1 268 ? 50.652 -5.152 55.891 1.00 32.86 260 GLN B N 1
ATOM 5326 C CA . GLN B 1 268 ? 50.309 -5.092 57.301 1.00 44.34 260 GLN B CA 1
ATOM 5327 C C . GLN B 1 268 ? 48.802 -5.179 57.446 1.00 36.80 260 GLN B C 1
ATOM 5328 O O . GLN B 1 268 ? 48.062 -4.573 56.667 1.00 37.13 260 GLN B O 1
ATOM 5334 N N . LYS B 1 269 ? 48.344 -5.913 58.445 1.00 29.99 261 LYS B N 1
ATOM 5335 C CA . LYS B 1 269 ? 46.948 -5.816 58.832 1.00 32.02 261 LYS B CA 1
ATOM 5336 C C . LYS B 1 269 ? 46.878 -5.563 60.331 1.00 40.84 261 LYS B C 1
ATOM 5337 O O . LYS B 1 269 ? 47.674 -6.107 61.104 1.00 41.09 261 LYS B O 1
ATOM 5343 N N . PHE B 1 270 ? 45.954 -4.695 60.720 1.00 27.68 262 PHE B N 1
ATOM 5344 C CA . PHE B 1 270 ? 45.871 -4.149 62.069 1.00 25.21 262 PHE B CA 1
ATOM 5345 C C . PHE B 1 270 ? 44.477 -4.392 62.621 1.00 30.32 262 PHE B C 1
ATOM 5346 O O . PHE B 1 270 ? 43.484 -4.196 61.911 1.00 24.48 262 PHE B O 1
ATOM 5354 N N . ASP B 1 271 ? 44.394 -4.801 63.889 1.00 25.65 263 ASP B N 1
ATOM 5355 C CA . ASP B 1 271 ? 43.125 -4.578 64.561 1.00 24.83 263 ASP B CA 1
ATOM 5356 C C . ASP B 1 271 ? 43.039 -3.107 64.972 1.00 27.00 263 ASP B C 1
ATOM 5357 O O . ASP B 1 271 ? 43.989 -2.336 64.804 1.00 22.43 263 ASP B O 1
ATOM 5362 N N . SER B 1 272 ? 41.862 -2.707 65.465 1.00 23.72 264 SER B N 1
ATOM 5363 C CA A SER B 1 272 ? 41.632 -1.303 65.804 0.50 27.02 264 SER B CA 1
ATOM 5364 C CA B SER B 1 272 ? 41.635 -1.304 65.799 0.50 26.97 264 SER B CA 1
ATOM 5365 C C . SER B 1 272 ? 42.676 -0.789 66.785 1.00 24.79 264 SER B C 1
ATOM 5366 O O . SER B 1 272 ? 43.190 0.327 66.631 1.00 23.34 264 SER B O 1
ATOM 5371 N N . HIS B 1 273 ? 42.978 -1.581 67.816 1.00 22.11 265 HIS B N 1
ATOM 5372 C CA . HIS B 1 273 ? 43.971 -1.194 68.815 1.00 21.41 265 HIS B CA 1
ATOM 5373 C C . HIS B 1 273 ? 45.331 -0.949 68.169 1.00 24.07 265 HIS B C 1
ATOM 5374 O O . HIS B 1 273 ? 45.996 0.054 68.454 1.00 23.52 265 HIS B O 1
ATOM 5381 N N . GLN B 1 274 ? 45.763 -1.870 67.302 1.00 22.55 266 GLN B N 1
ATOM 5382 C CA . GLN B 1 274 ? 47.050 -1.724 66.621 1.00 25.94 266 GLN B CA 1
ATOM 5383 C C . GLN B 1 274 ? 47.073 -0.512 65.700 1.00 25.19 266 GLN B C 1
ATOM 5384 O O . GLN B 1 274 ? 48.106 0.160 65.575 1.00 23.58 266 GLN B O 1
ATOM 5390 N N . LEU B 1 275 ? 45.958 -0.230 65.023 1.00 21.71 267 LEU B N 1
ATOM 5391 C CA . LEU B 1 275 ? 45.934 0.926 64.129 1.00 22.10 267 LEU B CA 1
ATOM 5392 C C . LEU B 1 275 ? 45.998 2.231 64.916 1.00 23.41 267 LEU B C 1
ATOM 5393 O O . LEU B 1 275 ? 46.614 3.197 64.457 1.00 20.36 267 LEU B O 1
ATOM 5398 N N . ILE B 1 276 ? 45.394 2.282 66.106 1.00 24.07 268 ILE B N 1
ATOM 5399 C CA . ILE B 1 276 ? 45.539 3.461 66.959 1.00 23.45 268 ILE B CA 1
ATOM 5400 C C . ILE B 1 276 ? 47.009 3.669 67.335 1.00 23.54 268 ILE B C 1
ATOM 5401 O O . ILE B 1 276 ? 47.530 4.790 67.267 1.00 23.88 268 ILE B O 1
ATOM 5406 N N . GLU B 1 277 ? 47.699 2.590 67.726 1.00 23.29 269 GLU B N 1
ATOM 5407 C CA . GLU B 1 277 ? 49.135 2.666 68.006 1.00 23.05 269 GLU B CA 1
ATOM 5408 C C . GLU B 1 277 ? 49.905 3.171 66.796 1.00 26.12 269 GLU B C 1
ATOM 5409 O O . GLU B 1 277 ? 50.861 3.943 66.926 1.00 24.11 269 GLU B O 1
ATOM 5415 N N . TYR B 1 278 ? 49.524 2.700 65.611 1.00 22.83 270 TYR B N 1
ATOM 5416 C CA . TYR B 1 278 ? 50.172 3.127 64.376 1.00 21.64 270 TYR B CA 1
ATOM 5417 C C . TYR B 1 278 ? 50.054 4.638 64.179 1.00 22.99 270 TYR B C 1
ATOM 5418 O O . TYR B 1 278 ? 51.040 5.305 63.833 1.00 24.02 270 TYR B O 1
ATOM 5427 N N . TYR B 1 279 ? 48.858 5.199 64.425 1.00 23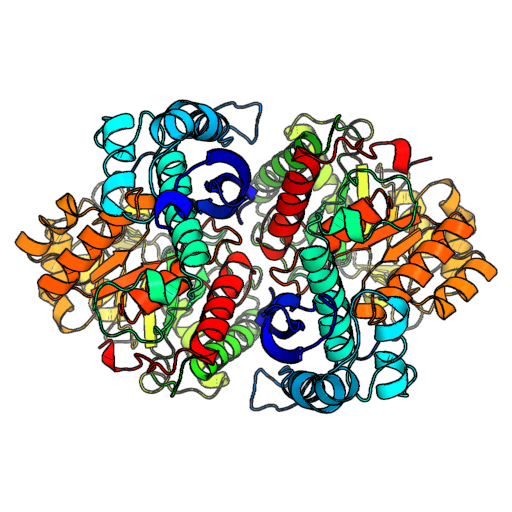.59 271 TYR B N 1
ATOM 5428 C CA . TYR B 1 279 ? 48.665 6.645 64.322 1.00 24.77 271 TYR B CA 1
ATOM 5429 C C . TYR B 1 279 ? 49.454 7.391 65.389 1.00 25.50 271 TYR B C 1
ATOM 5430 O O . TYR B 1 279 ? 50.020 8.455 65.112 1.00 22.73 271 TYR B O 1
ATOM 5439 N N . ALA B 1 280 ? 49.471 6.877 66.623 1.00 22.95 272 ALA B N 1
ATOM 5440 C CA . ALA B 1 280 ? 50.256 7.524 67.674 1.00 23.24 272 ALA B CA 1
ATOM 5441 C C . ALA B 1 280 ? 51.719 7.635 67.265 1.00 28.20 272 ALA B C 1
ATOM 5442 O O . ALA B 1 280 ? 52.361 8.670 67.487 1.00 26.21 272 ALA B O 1
ATOM 5444 N N . ASN B 1 281 ? 52.255 6.583 66.636 1.00 28.10 273 ASN B N 1
ATOM 5445 C CA . ASN B 1 281 ? 53.648 6.606 66.206 1.00 28.75 273 ASN B CA 1
ATOM 5446 C C . ASN B 1 281 ? 53.861 7.555 65.037 1.00 26.90 273 ASN B C 1
ATOM 5447 O O . ASN B 1 281 ? 54.896 8.220 64.966 1.00 27.53 273 ASN B O 1
ATOM 5452 N N . LEU B 1 282 ? 52.907 7.629 64.105 1.00 24.32 274 LEU B N 1
ATOM 5453 C CA . LEU B 1 282 ? 53.036 8.605 63.022 1.00 27.58 274 LEU B CA 1
ATOM 5454 C C . LEU B 1 282 ? 53.052 10.025 63.572 1.00 25.76 274 LEU B C 1
ATOM 5455 O O . LEU B 1 282 ? 53.861 10.861 63.150 1.00 26.63 274 LEU B O 1
ATOM 5460 N N . ILE B 1 283 ? 52.157 10.313 64.516 1.00 23.49 275 ILE B N 1
ATOM 5461 C CA . ILE B 1 283 ? 52.040 11.656 65.078 1.00 26.55 275 ILE B CA 1
ATOM 5462 C C . ILE B 1 283 ? 53.305 12.056 65.832 1.00 27.03 275 ILE B C 1
ATOM 5463 O O . ILE B 1 283 ? 53.673 13.237 65.857 1.00 32.00 275 ILE B O 1
ATOM 5468 N N . SER B 1 284 ? 53.992 11.100 66.458 1.00 27.16 276 SER B N 1
ATOM 5469 C CA A SER B 1 284 ? 55.217 11.468 67.154 0.55 30.22 276 SER B CA 1
ATOM 5470 C CA B SER B 1 284 ? 55.238 11.404 67.156 0.45 30.37 276 SER B CA 1
ATOM 5471 C C . SER B 1 284 ? 56.380 11.706 66.195 1.00 32.49 276 SER B C 1
ATOM 5472 O O . SER B 1 284 ? 57.368 12.329 66.596 1.00 33.98 276 SER B O 1
ATOM 5477 N N . SER B 1 285 ? 56.273 11.264 64.935 1.00 25.45 277 SER B N 1
ATOM 5478 C CA . SER B 1 285 ? 57.343 11.433 63.957 1.00 25.29 277 SER B CA 1
ATOM 5479 C C . SER B 1 285 ? 57.125 12.596 62.998 1.00 26.28 277 SER B C 1
ATOM 5480 O O . SER B 1 285 ? 58.099 13.071 62.396 1.00 24.85 277 SER B O 1
ATOM 5483 N N . TYR B 1 286 ? 55.886 13.051 62.829 1.00 26.13 278 TYR B N 1
ATOM 5484 C CA . TYR B 1 286 ? 55.519 14.056 61.842 1.00 24.36 278 TYR B CA 1
ATOM 5485 C C . TYR B 1 286 ? 54.493 14.998 62.446 1.00 23.44 278 TYR B C 1
ATOM 5486 O O . TYR B 1 286 ? 53.687 14.583 63.292 1.00 24.59 278 TYR B O 1
ATOM 5495 N N . PRO B 1 287 ? 54.495 16.271 62.024 1.00 24.82 279 PRO B N 1
ATOM 5496 C CA . PRO B 1 287 ? 53.522 17.257 62.534 1.00 29.56 279 PRO B CA 1
ATOM 5497 C C . PRO B 1 287 ? 52.140 17.077 61.916 1.00 24.36 279 PRO B C 1
ATOM 5498 O O . PRO B 1 287 ? 51.614 17.954 61.219 1.00 25.61 279 PRO B O 1
ATOM 5502 N N . ILE B 1 288 ? 51.547 15.912 62.163 1.00 22.94 280 ILE B N 1
ATOM 5503 C CA . ILE B 1 288 ? 50.182 15.625 61.735 1.00 19.65 280 ILE B CA 1
ATOM 5504 C C . ILE B 1 288 ? 49.242 16.232 62.766 1.00 22.50 280 ILE B C 1
ATOM 5505 O O . ILE B 1 288 ? 49.293 15.871 63.944 1.00 24.96 280 ILE B O 1
ATOM 5510 N N . VAL B 1 289 ? 48.400 17.171 62.333 1.00 20.10 281 VAL B N 1
ATOM 5511 C CA . VAL B 1 289 ? 47.489 17.856 63.247 1.00 21.23 281 VAL B CA 1
ATOM 5512 C C . VAL B 1 289 ? 46.049 17.383 63.094 1.00 22.82 281 VAL B C 1
ATOM 5513 O O . VAL B 1 289 ? 45.187 17.775 63.901 1.00 22.09 281 VAL B O 1
ATOM 5517 N N . SER B 1 290 ? 45.766 16.527 62.121 1.00 22.36 282 SER B N 1
ATOM 5518 C CA . SER B 1 290 ? 44.399 16.092 61.872 1.00 21.80 282 SER B CA 1
ATOM 5519 C C . SER B 1 290 ? 44.433 14.745 61.164 1.00 21.23 282 SER B C 1
ATOM 5520 O O . SER B 1 290 ? 45.201 14.563 60.214 1.00 20.63 282 SER B O 1
ATOM 5523 N N . ILE B 1 291 ? 43.595 13.818 61.618 1.00 17.96 283 ILE B N 1
ATOM 5524 C CA . ILE B 1 291 ? 43.417 12.518 60.977 1.00 18.04 283 ILE B CA 1
ATOM 5525 C C . ILE B 1 291 ? 41.925 12.328 60.750 1.00 20.13 283 ILE B C 1
ATOM 5526 O O . ILE B 1 291 ? 41.141 12.331 61.711 1.00 20.07 283 ILE B O 1
ATOM 5531 N N . GLU B 1 292 ? 41.535 12.182 59.488 1.00 18.62 284 GLU B N 1
ATOM 5532 C CA . GLU B 1 292 ? 40.144 11.984 59.102 1.00 16.36 284 GLU B CA 1
ATOM 5533 C C . GLU B 1 292 ? 39.891 10.508 58.822 1.00 17.59 284 GLU B C 1
ATOM 5534 O O . GLU B 1 292 ? 40.715 9.839 58.193 1.00 17.30 284 GLU B O 1
ATOM 5540 N N . ASP B 1 293 ? 38.765 9.998 59.333 1.00 18.65 285 ASP B N 1
ATOM 5541 C CA . ASP B 1 293 ? 38.353 8.602 59.143 1.00 18.75 285 ASP B CA 1
ATOM 5542 C C . ASP B 1 293 ? 39.504 7.624 59.377 1.00 24.37 285 ASP B C 1
ATOM 5543 O O . ASP B 1 293 ? 39.795 6.750 58.555 1.00 18.28 285 ASP B O 1
ATOM 5548 N N . GLY B 1 294 ? 40.157 7.776 60.530 1.00 18.55 286 GLY B N 1
ATOM 5549 C CA . GLY B 1 294 ? 41.214 6.864 60.919 1.00 17.48 286 GLY B CA 1
ATOM 5550 C C . GLY B 1 294 ? 40.726 5.451 61.160 1.00 19.26 286 GLY B C 1
ATOM 5551 O O . GLY B 1 294 ? 41.529 4.510 61.114 1.00 18.13 286 GLY B O 1
ATOM 5552 N N . LEU B 1 295 ? 39.431 5.280 61.421 1.00 20.30 287 LEU B N 1
ATOM 5553 C CA . LEU B 1 295 ? 38.837 3.974 61.679 1.00 18.83 287 LEU B CA 1
ATOM 5554 C C . LEU B 1 295 ? 37.551 3.839 60.876 1.00 19.26 287 LEU B C 1
ATOM 5555 O O . LEU B 1 295 ? 37.014 4.815 60.334 1.00 18.77 287 LEU B O 1
ATOM 5560 N N . ASP B 1 296 ? 37.059 2.606 60.805 1.00 21.38 288 ASP B N 1
ATOM 5561 C CA . ASP B 1 296 ? 35.898 2.294 59.983 1.00 24.58 288 ASP B CA 1
ATOM 5562 C C . ASP B 1 296 ? 34.646 2.999 60.510 1.00 24.17 288 ASP B C 1
ATOM 5563 O O . ASP B 1 296 ? 34.513 3.273 61.710 1.00 22.55 288 ASP B O 1
ATOM 5568 N N . GLU B 1 297 ? 33.713 3.273 59.589 1.00 22.81 289 GLU B N 1
ATOM 5569 C CA . GLU B 1 297 ? 32.477 3.976 59.922 1.00 19.85 289 GLU B CA 1
ATOM 5570 C C . GLU B 1 297 ? 31.629 3.251 60.968 1.00 24.84 289 GLU B C 1
ATOM 5571 O O . GLU B 1 297 ? 30.813 3.898 61.639 1.00 23.02 289 GLU B O 1
ATOM 5577 N N . LYS B 1 298 ? 31.791 1.937 61.127 1.00 22.76 290 LYS B N 1
ATOM 5578 C CA . LYS B 1 298 ? 31.046 1.166 62.126 1.00 22.35 290 LYS B CA 1
ATOM 5579 C C . LYS B 1 298 ? 31.867 0.825 63.363 1.00 22.78 290 LYS B C 1
ATOM 5580 O O . LYS B 1 298 ? 31.348 0.174 64.279 1.00 24.87 290 LYS B O 1
ATOM 5586 N N . ASP B 1 299 ? 33.128 1.241 63.418 1.00 20.73 291 ASP B N 1
ATOM 5587 C CA . ASP B 1 299 ? 34.027 0.855 64.514 1.00 23.41 291 ASP B CA 1
ATOM 5588 C C . ASP B 1 299 ? 33.886 1.857 65.665 1.00 25.18 291 ASP B C 1
ATOM 5589 O O . ASP B 1 299 ? 34.804 2.600 66.005 1.00 22.07 291 ASP B O 1
ATOM 5594 N N . TRP B 1 300 ? 32.693 1.880 66.275 1.00 28.15 292 TRP B N 1
ATOM 5595 C CA . TRP B 1 300 ? 32.432 2.960 67.228 1.00 27.58 292 TRP B CA 1
ATOM 5596 C C 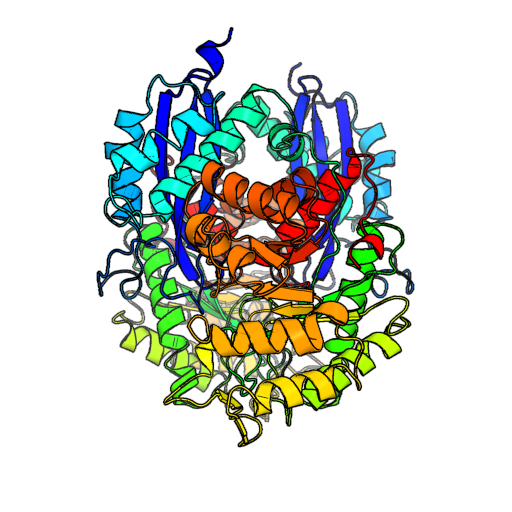. TRP B 1 300 ? 33.253 2.797 68.496 1.00 24.92 292 TRP B C 1
ATOM 5597 O O . TRP B 1 300 ? 33.708 3.797 69.064 1.00 25.12 292 TRP B O 1
ATOM 5608 N N . SER B 1 301 ? 33.502 1.559 68.918 1.00 23.17 293 SER B N 1
ATOM 5609 C CA . SER B 1 301 ? 34.379 1.351 70.066 1.00 27.82 293 SER B CA 1
ATOM 5610 C C . SER B 1 301 ? 35.809 1.783 69.748 1.00 26.38 293 SER B C 1
ATOM 5611 O O . SER B 1 301 ? 36.483 2.385 70.595 1.00 24.29 293 SER B O 1
ATOM 5614 N N . GLY B 1 302 ? 36.286 1.493 68.534 1.00 23.04 294 GLY B N 1
ATOM 5615 C CA . GLY B 1 302 ? 37.610 1.956 68.147 1.00 21.63 294 GLY B CA 1
ATOM 5616 C C . GLY B 1 302 ? 37.698 3.470 68.112 1.00 20.97 294 GLY B C 1
ATOM 5617 O O . GLY B 1 302 ? 38.669 4.062 68.593 1.00 21.76 294 GLY B O 1
ATOM 5618 N N . TRP B 1 303 ? 36.681 4.119 67.542 1.00 20.80 295 TRP B N 1
ATOM 5619 C CA . TRP B 1 303 ? 36.665 5.575 67.491 1.00 24.14 295 TRP B CA 1
ATOM 5620 C C . TRP B 1 303 ? 36.678 6.184 68.888 1.00 23.84 295 TRP B C 1
ATOM 5621 O O . TRP B 1 303 ? 37.319 7.215 69.121 1.00 22.72 295 TRP B O 1
ATOM 5632 N N . LYS B 1 304 ? 35.955 5.578 69.832 1.00 22.10 296 LYS B N 1
ATOM 5633 C CA . LYS B 1 304 ? 35.998 6.095 71.197 1.00 20.80 296 LYS B CA 1
ATOM 5634 C C . LYS B 1 304 ? 37.395 5.946 71.798 1.00 23.63 296 LYS B C 1
ATOM 5635 O O . LYS B 1 304 ? 37.915 6.884 72.421 1.00 24.03 296 LYS B O 1
ATOM 5641 N N . GLN B 1 305 ? 38.020 4.776 71.623 1.00 20.67 297 GLN B N 1
ATOM 5642 C CA . GLN B 1 305 ? 39.391 4.575 72.087 1.00 23.77 297 GLN B CA 1
ATOM 5643 C C . GLN B 1 305 ? 40.348 5.575 71.445 1.00 24.61 297 GLN B C 1
ATOM 5644 O O . GLN B 1 305 ? 41.218 6.148 72.117 1.00 22.67 297 GLN B O 1
ATOM 5650 N N . LEU B 1 306 ? 40.225 5.748 70.131 1.00 22.50 298 LEU B N 1
ATOM 5651 C CA . LEU B 1 306 ? 41.056 6.701 69.407 1.00 21.74 298 LEU B CA 1
ATOM 5652 C C . LEU B 1 306 ? 40.891 8.106 69.965 1.00 21.40 298 LEU B C 1
ATOM 5653 O O . LEU B 1 306 ? 41.876 8.833 70.148 1.00 23.00 298 LEU B O 1
ATOM 5658 N N . THR B 1 307 ? 39.648 8.500 70.248 1.00 20.92 299 THR B N 1
ATOM 5659 C CA . THR B 1 307 ? 39.381 9.852 70.732 1.00 21.43 299 THR B CA 1
ATOM 5660 C C . THR B 1 307 ? 39.944 10.053 72.133 1.00 22.68 299 THR B C 1
ATOM 5661 O O . THR B 1 307 ? 40.575 11.076 72.422 1.00 25.01 299 THR B O 1
ATOM 5665 N N . THR B 1 308 ? 39.733 9.077 73.015 1.00 20.32 300 THR B N 1
ATOM 5666 C CA . THR B 1 308 ? 40.311 9.152 74.354 1.00 23.22 300 THR B CA 1
ATOM 5667 C C . THR B 1 308 ? 41.835 9.194 74.299 1.00 25.56 300 THR B C 1
ATOM 5668 O O . THR B 1 308 ? 42.467 10.006 74.982 1.00 27.56 300 THR B O 1
ATOM 5672 N N . HIS B 1 309 ? 42.440 8.358 73.463 1.00 23.16 301 HIS B N 1
ATOM 5673 C CA . HIS B 1 309 ? 43.892 8.222 73.498 1.00 27.40 301 HIS B CA 1
ATOM 5674 C C . HIS B 1 309 ? 44.610 9.367 72.777 1.00 25.50 301 HIS B C 1
ATOM 5675 O O . HIS B 1 309 ? 45.660 9.831 73.237 1.00 26.08 301 HIS B O 1
ATOM 5682 N N . LEU B 1 310 ? 44.073 9.844 71.660 1.00 22.13 302 LEU B N 1
ATOM 5683 C CA . LEU B 1 310 ? 44.776 10.834 70.855 1.00 21.30 302 LEU B CA 1
ATOM 5684 C C . LEU B 1 310 ? 44.006 12.127 70.630 1.00 28.22 302 LEU B C 1
ATOM 5685 O O . LEU B 1 310 ? 44.574 13.061 70.056 1.00 26.77 302 LEU B O 1
ATOM 5690 N N . GLY B 1 311 ? 42.740 12.204 71.043 1.00 25.58 303 GLY B N 1
ATOM 5691 C CA . GLY B 1 311 ? 41.918 13.372 70.752 1.00 24.09 303 GLY B CA 1
ATOM 5692 C C . GLY B 1 311 ? 42.415 14.661 71.370 1.00 26.70 303 GLY B C 1
ATOM 5693 O O . GLY B 1 311 ? 42.091 15.746 70.868 1.00 27.24 303 GLY B O 1
ATOM 5694 N N . ASN B 1 312 ? 43.193 14.578 72.454 1.00 25.03 304 ASN B N 1
ATOM 5695 C CA . ASN B 1 312 ? 43.799 15.783 73.013 1.00 30.24 304 ASN B CA 1
ATOM 5696 C C . ASN B 1 312 ? 44.999 16.254 72.211 1.00 33.64 304 ASN B C 1
ATOM 5697 O O . ASN B 1 312 ? 45.422 17.404 72.371 1.00 42.50 304 ASN B O 1
ATOM 5702 N N . LYS B 1 313 ? 45.559 15.389 71.369 1.00 29.47 305 LYS B N 1
ATOM 5703 C CA . LYS B 1 313 ? 46.783 15.680 70.636 1.00 31.49 305 LYS B CA 1
ATOM 5704 C C . LYS B 1 313 ? 46.542 16.031 69.175 1.00 31.59 305 LYS B C 1
ATOM 5705 O O . LYS B 1 313 ? 47.410 16.651 68.550 1.00 29.85 305 LYS B O 1
ATOM 5711 N N . VAL B 1 314 ? 45.398 15.652 68.615 1.00 22.97 306 VAL B N 1
ATOM 5712 C CA . VAL B 1 314 ? 45.189 15.756 67.177 1.00 23.57 306 VAL B CA 1
ATOM 5713 C C . VAL B 1 314 ? 43.702 15.946 66.927 1.00 26.14 306 VAL B C 1
ATOM 5714 O O . VAL B 1 314 ? 42.858 15.494 67.705 1.00 22.46 306 VAL B O 1
ATOM 5718 N N . GLN B 1 315 ? 43.379 16.659 65.855 1.00 23.02 307 GLN B N 1
ATOM 5719 C CA . GLN B 1 315 ? 41.998 16.709 65.405 1.00 21.07 307 GLN B CA 1
ATOM 5720 C C . GLN B 1 315 ? 41.619 15.362 64.800 1.00 21.80 307 GLN B C 1
ATOM 5721 O O . GLN B 1 315 ? 42.406 14.749 64.073 1.00 21.29 307 GLN B O 1
ATOM 5727 N N . LEU B 1 316 ? 40.422 14.882 65.131 1.00 20.69 308 LEU B N 1
ATOM 5728 C CA . LEU B 1 316 ? 39.927 13.582 64.679 1.00 20.28 308 LEU B CA 1
ATOM 5729 C C . LEU B 1 316 ? 38.620 13.840 63.939 1.00 19.80 308 LEU B C 1
ATOM 5730 O O . LEU B 1 316 ? 37.597 14.136 64.563 1.00 19.03 308 LEU B O 1
ATOM 5735 N N . VAL B 1 317 ? 38.654 13.744 62.614 1.00 19.42 309 VAL B N 1
ATOM 5736 C CA . VAL B 1 317 ? 37.533 14.156 61.769 1.00 17.91 309 VAL B CA 1
ATOM 5737 C C . VAL B 1 317 ? 36.723 12.930 61.381 1.00 18.35 309 VAL B C 1
ATOM 5738 O O . VAL B 1 317 ? 37.243 12.033 60.705 1.00 20.11 309 VAL B O 1
ATOM 5742 N N . GLY B 1 318 ? 35.441 12.915 61.749 1.00 18.52 310 GLY B N 1
ATOM 5743 C CA . GLY B 1 318 ? 34.524 11.921 61.205 1.00 20.13 310 GLY B CA 1
ATOM 5744 C C . GLY B 1 318 ? 33.987 12.353 59.841 1.00 24.02 310 GLY B C 1
ATOM 5745 O O . GLY B 1 318 ? 33.443 13.453 59.695 1.00 20.95 310 GLY B O 1
ATOM 5746 N N . ASP B 1 319 ? 34.154 11.487 58.831 1.00 18.56 311 ASP B N 1
ATOM 5747 C CA . ASP B 1 319 ? 33.591 11.728 57.503 1.00 18.91 311 ASP B CA 1
ATOM 5748 C C . ASP B 1 319 ? 32.481 10.705 57.265 1.00 20.16 311 ASP B C 1
ATOM 5749 O O . ASP B 1 319 ? 31.302 10.991 57.518 1.00 20.17 311 ASP B O 1
ATOM 5754 N N . ASP B 1 320 ? 32.845 9.498 56.811 1.00 19.29 312 ASP B N 1
ATOM 5755 C CA . ASP B 1 320 ? 31.858 8.428 56.709 1.00 21.91 312 ASP B CA 1
ATOM 5756 C C . ASP B 1 320 ? 31.243 8.090 58.057 1.00 21.99 312 ASP B C 1
ATOM 5757 O O . ASP B 1 320 ? 30.141 7.546 58.107 1.00 21.87 312 ASP B O 1
ATOM 5762 N N . LEU B 1 321 ? 31.946 8.398 59.142 1.00 21.67 313 LEU B N 1
ATOM 5763 C CA . LEU B 1 321 ? 31.422 8.161 60.481 1.00 23.41 313 LEU B CA 1
ATOM 5764 C C . LEU B 1 321 ? 30.110 8.904 60.726 1.00 22.83 313 LEU B C 1
ATOM 5765 O O . LEU B 1 321 ? 29.195 8.371 61.372 1.00 23.05 313 LEU B O 1
ATOM 5770 N N . PHE B 1 322 ? 30.010 10.149 60.243 1.00 22.03 314 PHE B N 1
ATOM 5771 C CA . PHE B 1 322 ? 28.876 11.018 60.544 1.00 22.97 314 PHE B CA 1
ATOM 5772 C C . PHE B 1 322 ? 28.001 11.318 59.346 1.00 22.57 314 PHE B C 1
ATOM 5773 O O . PHE B 1 322 ? 26.829 11.659 59.535 1.00 22.94 314 PHE B O 1
ATOM 5781 N N . VAL B 1 323 ? 28.547 11.198 58.131 1.00 18.25 315 VAL B N 1
ATOM 5782 C CA . VAL B 1 323 ? 27.932 11.578 56.858 1.00 22.29 315 VAL B CA 1
ATOM 5783 C C . VAL B 1 323 ? 27.072 12.837 56.969 1.00 19.75 315 VAL B C 1
ATOM 5784 O O . VAL B 1 323 ? 25.946 12.880 56.459 1.00 21.02 315 VAL B O 1
ATOM 5788 N N . THR B 1 324 ? 27.645 13.901 57.555 1.00 21.79 316 THR B N 1
ATOM 5789 C CA . THR B 1 324 ? 27.010 15.228 57.613 1.00 20.61 316 THR B CA 1
ATOM 5790 C C . THR B 1 324 ? 25.562 15.121 58.089 1.00 23.61 316 THR B C 1
ATOM 5791 O O . THR B 1 324 ? 24.674 15.855 57.663 1.00 25.41 316 THR B O 1
ATOM 5795 N N . ASN B 1 325 ? 25.325 14.195 59.002 1.00 23.24 317 ASN B N 1
ATOM 5796 C CA . ASN B 1 325 ? 23.965 13.841 59.386 1.00 26.90 317 ASN B CA 1
ATOM 5797 C C . ASN B 1 325 ? 23.751 14.209 60.848 1.00 23.59 317 ASN B C 1
ATOM 5798 O O . ASN B 1 325 ? 24.342 13.563 61.736 1.00 23.72 317 ASN B O 1
ATOM 5803 N N . PRO B 1 326 ? 22.922 15.221 61.144 1.00 24.14 318 PRO B N 1
ATOM 5804 C CA . PRO B 1 326 ? 22.727 15.640 62.544 1.00 27.97 318 PRO B CA 1
ATOM 5805 C C . PRO B 1 326 ? 22.365 14.514 63.494 1.00 30.59 318 PRO B C 1
ATOM 5806 O O . PRO B 1 326 ? 22.833 14.522 64.638 1.00 28.89 318 PRO B O 1
ATOM 5810 N N . LYS B 1 327 ? 21.544 13.548 63.065 1.00 25.94 319 LYS B N 1
ATOM 5811 C CA . LYS B 1 327 ? 21.133 12.478 63.971 1.00 26.18 319 LYS B CA 1
ATOM 5812 C C . LYS B 1 327 ? 22.307 11.579 64.353 1.00 27.94 319 LYS B C 1
ATOM 5813 O O . LYS B 1 327 ? 22.388 11.101 65.494 1.00 26.53 319 LYS B O 1
ATOM 5815 N N . ILE B 1 328 ? 23.212 11.321 63.412 1.00 28.74 320 ILE B N 1
ATOM 5816 C CA . ILE B 1 328 ? 24.382 10.500 63.701 1.00 25.73 320 ILE B CA 1
ATOM 5817 C C . ILE B 1 328 ? 25.408 11.287 64.503 1.00 26.93 320 ILE B C 1
ATOM 5818 O O . ILE B 1 328 ? 25.976 10.775 65.481 1.00 27.93 320 ILE B O 1
ATOM 5823 N N . LEU B 1 329 ? 25.653 12.542 64.109 1.00 24.99 321 LEU B N 1
ATOM 5824 C CA . LEU B 1 329 ? 26.572 13.391 64.861 1.00 26.96 321 LEU B CA 1
ATOM 5825 C C . LEU B 1 329 ? 26.118 13.531 66.307 1.00 29.43 321 LEU B C 1
ATOM 5826 O O . LEU B 1 329 ? 26.939 13.503 67.230 1.00 28.81 321 LEU B O 1
ATOM 5831 N N . ARG B 1 330 ? 24.806 13.658 66.521 1.00 25.72 322 ARG B N 1
ATOM 5832 C CA . ARG B 1 330 ? 24.279 13.757 67.878 1.00 24.99 322 ARG B CA 1
ATOM 5833 C C . ARG B 1 330 ? 24.675 12.542 68.708 1.00 35.94 322 ARG B C 1
ATOM 5834 O O . ARG B 1 330 ? 25.130 12.677 69.852 1.00 34.25 322 ARG B O 1
ATOM 5842 N N . GLU B 1 331 ? 24.527 11.338 68.145 1.00 34.74 323 GLU B N 1
ATOM 5843 C CA A GLU B 1 331 ? 24.929 10.133 68.870 0.49 36.98 323 GLU B CA 1
ATOM 5844 C CA B GLU B 1 331 ? 24.923 10.147 68.887 0.51 36.91 323 GLU B CA 1
ATOM 5845 C C . GLU B 1 331 ? 26.433 10.111 69.100 1.00 33.58 323 GLU B C 1
ATOM 5846 O O . GLU B 1 331 ? 26.903 9.706 70.169 1.00 35.17 323 GLU B O 1
ATOM 5857 N N . GLY B 1 332 ? 27.209 10.534 68.102 1.00 32.54 324 GLY B N 1
ATOM 5858 C CA . GLY B 1 332 ? 28.650 10.586 68.277 1.00 29.74 324 GLY B CA 1
ATOM 5859 C C . GLY B 1 332 ? 29.073 11.516 69.401 1.00 28.29 324 GLY B C 1
ATOM 5860 O O . GLY B 1 332 ? 29.946 11.174 70.206 1.00 30.48 324 GLY B O 1
ATOM 5861 N N . ILE B 1 333 ? 28.467 12.708 69.464 1.00 27.53 325 ILE B N 1
ATOM 5862 C CA . ILE B 1 333 ? 28.773 13.655 70.539 1.00 29.00 325 ILE B CA 1
ATOM 5863 C C . ILE B 1 333 ? 28.450 13.039 71.888 1.00 32.83 325 ILE B C 1
ATOM 5864 O O . ILE B 1 333 ? 29.234 13.139 72.845 1.00 31.69 325 ILE B O 1
ATOM 5869 N N . ALA B 1 334 ? 27.298 12.371 71.979 1.00 33.08 326 ALA B N 1
ATOM 5870 C CA . ALA B 1 334 ? 26.880 11.773 73.240 1.00 35.57 326 ALA B CA 1
ATOM 5871 C C . ALA B 1 334 ? 27.850 10.696 73.702 1.00 38.77 326 ALA B C 1
ATOM 5872 O O . ALA B 1 334 ? 28.040 10.509 74.910 1.00 36.09 326 ALA B O 1
ATOM 5874 N N . GLN B 1 335 ? 28.474 9.983 72.768 1.00 36.42 327 GLN B N 1
ATOM 5875 C CA . GLN B 1 335 ? 29.411 8.924 73.114 1.00 41.51 327 GLN B CA 1
ATOM 5876 C C . GLN B 1 335 ? 30.854 9.407 73.164 1.00 41.42 327 GLN B C 1
ATOM 5877 O O . GLN B 1 335 ? 31.742 8.615 73.486 1.00 42.92 327 GLN B O 1
ATOM 5883 N N . GLY B 1 336 ? 31.104 10.679 72.873 1.00 35.56 328 GLY B N 1
ATOM 5884 C CA . GLY B 1 336 ? 32.448 11.221 72.949 1.00 32.06 328 GLY B CA 1
ATOM 5885 C C . GLY B 1 336 ? 33.361 10.715 71.856 1.00 32.48 328 GLY B C 1
ATOM 5886 O O . GLY B 1 336 ? 34.542 10.448 72.113 1.00 32.16 328 GLY B O 1
ATOM 5887 N N . ILE B 1 337 ? 32.856 10.581 70.634 1.00 29.09 329 ILE B N 1
ATOM 5888 C CA A ILE B 1 337 ? 33.604 10.024 69.514 0.56 27.52 329 ILE B CA 1
ATOM 5889 C CA B ILE B 1 337 ? 33.660 10.043 69.548 0.44 27.92 329 ILE B CA 1
ATOM 5890 C C . ILE B 1 337 ? 33.935 11.148 68.542 1.00 24.20 329 ILE B C 1
ATOM 5891 O O . ILE B 1 337 ? 33.046 11.940 68.184 1.00 24.96 329 ILE B O 1
ATOM 5900 N N . ALA B 1 338 ? 35.200 11.215 68.125 1.00 24.39 330 ALA B N 1
ATOM 5901 C CA . ALA B 1 338 ? 35.772 12.234 67.254 1.00 22.75 330 ALA B CA 1
ATOM 5902 C C . ALA B 1 338 ? 35.718 13.605 67.928 1.00 23.85 330 ALA B C 1
ATOM 5903 O O . ALA B 1 338 ? 35.200 13.742 69.043 1.00 24.39 330 ALA B O 1
ATOM 5905 N N . ASN B 1 339 ? 36.314 14.620 67.286 1.00 23.01 331 ASN B N 1
ATOM 5906 C CA . ASN B 1 339 ? 36.207 15.984 67.790 1.00 24.87 331 ASN B CA 1
ATOM 5907 C C . ASN B 1 339 ? 36.041 16.959 66.631 1.00 21.85 331 ASN B C 1
ATOM 5908 O O . ASN B 1 339 ? 36.163 18.175 66.829 1.00 22.70 331 ASN B O 1
ATOM 5913 N N . ALA B 1 340 ? 35.722 16.460 65.442 1.00 19.22 332 ALA B N 1
ATOM 5914 C CA . ALA B 1 340 ? 35.479 17.292 64.275 1.00 21.55 332 ALA B CA 1
ATOM 5915 C C . ALA B 1 340 ? 34.626 16.490 63.308 1.00 22.39 332 ALA B C 1
ATOM 5916 O O . ALA B 1 340 ? 34.577 15.256 63.378 1.00 21.58 332 ALA B O 1
ATOM 5918 N N . ILE B 1 341 ? 33.961 17.201 62.395 1.00 20.86 333 ILE B N 1
ATOM 5919 C CA . ILE B 1 341 ? 33.122 16.575 61.379 1.00 16.95 333 ILE B CA 1
ATOM 5920 C C . ILE B 1 341 ? 33.461 17.173 60.019 1.00 20.74 333 ILE B C 1
ATOM 5921 O O . ILE B 1 341 ? 33.666 18.384 59.890 1.00 19.13 333 ILE B O 1
ATOM 5926 N N . LEU B 1 342 ? 33.551 16.312 59.011 1.00 18.31 334 LEU B N 1
ATOM 5927 C CA . LEU B 1 342 ? 33.720 16.760 57.634 1.00 17.02 334 LEU B CA 1
ATOM 5928 C C . LEU B 1 342 ? 32.352 17.100 57.068 1.00 20.68 334 LEU B C 1
ATOM 5929 O O . LEU B 1 342 ? 31.452 16.255 57.083 1.00 22.49 334 LEU B O 1
ATOM 5934 N N . ILE B 1 343 ? 32.184 18.318 56.567 1.00 18.00 335 ILE B N 1
ATOM 5935 C CA . ILE B 1 343 ? 30.872 18.789 56.131 1.00 17.82 335 ILE B CA 1
ATOM 5936 C C . ILE B 1 343 ? 30.784 18.638 54.615 1.00 22.62 335 ILE B C 1
ATOM 5937 O O . ILE B 1 343 ? 31.465 19.354 53.875 1.00 21.12 335 ILE B O 1
ATOM 5942 N N . LYS B 1 344 ? 29.919 17.725 54.154 1.00 17.14 336 LYS B N 1
ATOM 5943 C CA . LYS B 1 344 ? 29.689 17.456 52.728 1.00 19.58 336 LYS B CA 1
ATOM 5944 C C . LYS B 1 344 ? 28.200 17.624 52.470 1.00 24.63 336 LYS B C 1
ATOM 5945 O O . LYS B 1 344 ? 27.408 16.763 52.866 1.00 23.90 336 LYS B O 1
ATOM 5951 N N . VAL B 1 345 ? 27.814 18.718 51.806 1.00 22.08 337 VAL B N 1
ATOM 5952 C CA . VAL B 1 345 ? 26.389 19.000 51.618 1.00 22.04 337 VAL B CA 1
ATOM 5953 C C . VAL B 1 345 ? 25.660 17.824 50.972 1.00 22.26 337 VAL B C 1
ATOM 5954 O O . VAL B 1 345 ? 24.481 17.591 51.250 1.00 24.07 337 VAL B O 1
ATOM 5958 N N . ASN B 1 346 ? 26.326 17.069 50.098 1.00 18.20 338 ASN B N 1
ATOM 5959 C CA . ASN B 1 346 ? 25.589 16.035 49.378 1.00 17.55 338 ASN B CA 1
ATOM 5960 C C . ASN B 1 346 ? 25.536 14.709 50.131 1.00 23.48 338 ASN B C 1
ATOM 5961 O O . ASN B 1 346 ? 24.877 13.774 49.662 1.00 23.09 338 ASN B O 1
ATOM 5966 N N . GLN B 1 347 ? 26.177 14.614 51.304 1.00 19.44 339 GLN B N 1
ATOM 5967 C CA . GLN B 1 347 ? 25.933 13.476 52.182 1.00 19.45 339 GLN B CA 1
ATOM 5968 C C . GLN B 1 347 ? 24.571 13.532 52.847 1.00 26.60 339 GLN B C 1
ATOM 5969 O O . GLN B 1 347 ? 24.058 12.485 53.268 1.00 22.72 339 GLN B O 1
ATOM 5975 N N . ILE B 1 348 ? 23.975 14.721 52.967 1.00 20.70 340 ILE B N 1
ATOM 5976 C CA . ILE B 1 348 ? 22.719 14.887 53.686 1.00 20.43 340 ILE B CA 1
ATOM 5977 C C . ILE B 1 348 ? 21.616 15.435 52.789 1.00 22.68 340 ILE B C 1
ATOM 5978 O O . ILE B 1 348 ? 20.458 15.035 52.924 1.00 24.09 340 ILE B O 1
ATOM 5983 N N . GLY B 1 349 ? 21.951 16.324 51.846 1.00 23.05 341 GLY B N 1
ATOM 5984 C CA . GLY B 1 349 ? 21.059 16.659 50.749 1.00 23.87 341 GLY B CA 1
ATOM 5985 C C . GLY B 1 349 ? 20.387 18.022 50.782 1.00 24.77 341 GLY B C 1
ATOM 5986 O O . GLY B 1 349 ? 19.756 18.390 49.778 1.00 23.81 341 GLY B O 1
ATOM 5987 N N . THR B 1 350 ? 20.469 18.782 51.877 1.00 22.14 342 THR B N 1
ATOM 5988 C CA . THR B 1 350 ? 19.919 20.137 51.910 1.00 23.43 342 THR B CA 1
ATOM 5989 C C . THR B 1 350 ? 20.888 21.068 52.618 1.00 25.84 342 THR B C 1
ATOM 5990 O O . THR B 1 350 ? 21.658 20.650 53.484 1.00 23.40 342 THR B O 1
ATOM 5994 N N . LEU B 1 351 ? 20.813 22.351 52.262 1.00 24.27 343 LEU B N 1
ATOM 5995 C CA . LEU B 1 351 ? 21.585 23.344 52.998 1.00 26.49 343 LEU B CA 1
ATOM 5996 C C . LEU B 1 351 ? 21.127 23.425 54.448 1.00 24.59 343 LEU B C 1
ATOM 5997 O O . LEU B 1 351 ? 21.952 23.575 55.356 1.00 23.20 343 LEU B O 1
ATOM 6002 N N . SER B 1 352 ? 19.817 23.336 54.692 1.00 23.15 344 SER B N 1
ATOM 6003 C CA . SER B 1 352 ? 19.339 23.507 56.064 1.00 27.15 344 SER B CA 1
ATOM 6004 C C . SER B 1 352 ? 19.822 22.383 56.975 1.00 27.72 344 SER B C 1
ATOM 6005 O O . SER B 1 352 ? 20.211 22.636 58.128 1.00 23.98 344 SER B O 1
ATOM 6008 N N . GLU B 1 353 ? 19.805 21.137 56.488 1.00 23.67 345 GLU B N 1
ATOM 6009 C CA . GLU B 1 353 ? 20.305 20.033 57.305 1.00 28.55 345 GLU B CA 1
ATOM 6010 C C . GLU B 1 353 ? 21.814 20.123 57.491 1.00 26.76 345 GLU B C 1
ATOM 6011 O O . GLU B 1 353 ? 22.339 19.744 58.542 1.00 24.76 345 GLU B O 1
ATOM 6017 N N . THR B 1 354 ? 22.534 20.593 56.470 1.00 24.71 346 THR B N 1
ATOM 6018 C CA . THR B 1 354 ? 23.961 20.842 56.639 1.00 23.44 346 THR B CA 1
ATOM 6019 C C . THR B 1 354 ? 24.203 21.851 57.752 1.00 20.94 346 THR B C 1
ATOM 6020 O O . THR B 1 354 ? 25.059 21.640 58.622 1.00 22.45 346 THR B O 1
ATOM 6024 N N . ARG B 1 355 ? 23.427 22.936 57.756 1.00 22.64 347 ARG B N 1
ATOM 6025 C CA . ARG B 1 355 ? 23.516 23.934 58.826 1.00 25.73 347 ARG B CA 1
ATOM 6026 C C . ARG B 1 355 ? 23.194 23.341 60.199 1.00 31.39 347 ARG B C 1
ATOM 6027 O O . ARG B 1 355 ? 23.787 23.744 61.209 1.00 24.92 347 ARG B O 1
ATOM 6035 N N . GLN B 1 356 ? 22.238 22.409 60.269 1.00 23.65 348 GLN B N 1
ATOM 6036 C CA . GLN B 1 356 ? 21.954 21.762 61.550 1.00 26.90 348 GLN B CA 1
ATOM 6037 C C . GLN B 1 356 ? 23.182 21.033 62.076 1.00 25.99 348 GLN B C 1
ATOM 6038 O O . GLN B 1 356 ? 23.468 21.070 63.284 1.00 25.33 348 GLN B O 1
ATOM 6044 N N . ALA B 1 357 ? 23.898 20.337 61.186 1.00 27.21 349 ALA B N 1
ATOM 6045 C CA . ALA B 1 357 ? 25.084 19.589 61.593 1.00 21.99 349 ALA B CA 1
ATOM 6046 C C . ALA B 1 357 ? 26.178 20.533 62.066 1.00 26.55 349 ALA B C 1
ATOM 6047 O O . ALA B 1 357 ? 26.832 20.285 63.087 1.00 24.56 349 ALA B O 1
ATOM 6049 N N . ILE B 1 358 ? 26.400 21.615 61.315 1.00 21.81 350 ILE B N 1
ATOM 6050 C CA . ILE B 1 358 ? 27.379 22.626 61.705 1.00 23.29 350 ILE B CA 1
ATOM 6051 C C . ILE B 1 358 ? 27.047 23.178 63.088 1.00 24.20 350 ILE B C 1
ATOM 6052 O O . ILE B 1 358 ? 27.914 23.249 63.969 1.00 25.22 350 ILE B O 1
ATOM 6057 N N . LYS B 1 359 ? 25.782 23.570 63.303 1.00 23.23 351 LYS B N 1
ATOM 6058 C CA . LYS B 1 359 ? 25.399 24.153 64.590 1.00 26.24 351 LYS B CA 1
ATOM 6059 C C . LYS B 1 359 ? 25.606 23.168 65.734 1.00 30.02 351 LYS B C 1
ATOM 6060 O O . LYS B 1 359 ? 26.115 23.536 66.803 1.00 27.04 351 LYS B O 1
ATOM 6066 N N . LEU B 1 360 ? 25.205 21.911 65.530 1.00 25.66 352 LEU B N 1
ATOM 6067 C CA . LEU B 1 360 ? 25.374 20.890 66.561 1.00 27.68 352 LEU B CA 1
ATOM 6068 C C . LEU B 1 360 ? 26.851 20.683 66.895 1.00 27.03 352 LEU B C 1
ATOM 6069 O O . LEU B 1 360 ? 27.216 20.493 68.064 1.00 31.13 352 LEU B O 1
ATOM 6074 N N . ALA B 1 361 ? 27.715 20.732 65.882 1.00 25.66 353 ALA B N 1
ATOM 6075 C CA . ALA B 1 361 ? 29.148 20.597 66.123 1.00 23.49 353 ALA B CA 1
ATOM 6076 C C . ALA B 1 361 ? 29.680 21.784 66.919 1.00 25.14 353 ALA B C 1
ATOM 6077 O O . ALA B 1 361 ? 30.331 21.605 67.958 1.00 25.09 353 ALA B O 1
ATOM 6079 N N . TYR B 1 362 ? 29.387 23.010 66.463 1.00 23.47 354 TYR B N 1
ATOM 6080 C CA . TYR B 1 362 ? 29.835 24.201 67.184 1.00 23.74 354 TYR B CA 1
ATOM 6081 C C . TYR B 1 362 ? 29.347 24.196 68.625 1.00 29.79 354 TYR B C 1
ATOM 6082 O O . TYR B 1 362 ? 30.100 24.532 69.547 1.00 27.12 354 TYR B O 1
ATOM 6091 N N . ASP B 1 363 ? 28.080 23.842 68.836 1.00 25.22 355 ASP B N 1
ATOM 6092 C CA . ASP B 1 363 ? 27.501 23.900 70.169 1.00 26.69 355 ASP B CA 1
ATOM 6093 C C . ASP B 1 363 ? 28.122 22.897 71.117 1.00 29.34 355 ASP B C 1
ATOM 6094 O O . ASP B 1 363 ? 27.897 22.996 72.332 1.00 30.29 355 ASP B O 1
ATOM 6099 N N . ASN B 1 364 ? 28.902 21.949 70.601 1.00 28.57 356 ASN B N 1
ATOM 6100 C CA . ASN B 1 364 ? 29.453 20.885 71.426 1.00 31.35 356 ASN B CA 1
ATOM 6101 C C . ASN B 1 364 ? 30.964 20.769 71.281 1.00 30.01 356 ASN B C 1
ATOM 6102 O O . ASN B 1 364 ? 31.533 19.722 71.602 1.00 30.25 356 ASN B O 1
ATOM 6107 N N . GLY B 1 365 ? 31.621 21.832 70.827 1.00 27.92 357 GLY B N 1
ATOM 6108 C CA . GLY B 1 365 ? 33.063 21.888 70.795 1.00 32.66 357 GLY B CA 1
ATOM 6109 C C . GLY B 1 365 ? 33.722 21.136 69.663 1.00 31.00 357 GLY B C 1
ATOM 6110 O O . GLY B 1 365 ? 34.941 20.952 69.705 1.00 32.93 357 GLY B O 1
ATOM 6111 N N . TYR B 1 366 ? 32.966 20.690 68.661 1.00 25.48 358 TYR B N 1
ATOM 6112 C CA . TYR B 1 366 ? 33.535 20.022 67.492 1.00 23.62 358 TYR B CA 1
ATOM 6113 C C . TYR B 1 366 ? 33.870 21.050 66.417 1.00 24.92 358 TYR B C 1
ATOM 6114 O O . TYR B 1 366 ? 33.127 22.014 66.215 1.00 25.55 358 TYR B O 1
ATOM 6123 N N . ARG B 1 367 ? 34.979 20.840 65.722 1.00 22.84 359 ARG B N 1
ATOM 6124 C CA . ARG B 1 367 ? 35.269 21.686 64.576 1.00 23.88 359 ARG B CA 1
ATOM 6125 C C . ARG B 1 367 ? 34.596 21.115 63.336 1.00 21.95 359 ARG B C 1
ATOM 6126 O O . ARG B 1 367 ? 34.226 19.937 63.289 1.00 22.76 359 ARG B O 1
ATOM 6134 N N . CYS B 1 368 ? 34.404 21.981 62.337 1.00 21.53 360 CYS B N 1
ATOM 6135 C CA . CYS B 1 368 ? 33.869 21.588 61.039 1.00 19.68 360 CYS B CA 1
ATOM 6136 C C . CYS B 1 368 ? 34.909 21.851 59.966 1.00 23.09 360 CYS B C 1
ATOM 6137 O O . CYS B 1 368 ? 35.539 22.916 59.953 1.00 20.62 360 CYS B O 1
ATOM 6140 N N . VAL B 1 369 ? 35.076 20.887 59.065 1.00 21.63 361 VAL B N 1
ATOM 6141 C CA . VAL B 1 369 ? 35.926 21.046 57.887 1.00 18.56 361 VAL B CA 1
ATOM 6142 C C . VAL B 1 369 ? 35.017 20.999 56.664 1.00 19.98 361 VAL B C 1
ATOM 6143 O O . VAL B 1 369 ? 34.371 19.978 56.400 1.00 20.13 361 VAL B O 1
ATOM 6147 N N . MET B 1 370 ? 34.950 22.107 55.931 1.00 18.48 362 MET B N 1
ATOM 6148 C CA . MET B 1 370 ? 34.088 22.180 54.759 1.00 17.43 362 MET B CA 1
ATOM 6149 C C . MET B 1 370 ? 34.769 21.439 53.611 1.00 21.55 362 MET B C 1
ATOM 6150 O O . MET B 1 370 ? 35.962 21.639 53.378 1.00 23.23 362 MET B O 1
ATOM 6155 N N . SER B 1 371 ? 34.031 20.577 52.899 1.00 17.05 363 SER B N 1
ATOM 6156 C CA . SER B 1 371 ? 34.698 19.621 52.010 1.00 15.23 363 SER B CA 1
ATOM 6157 C C . SER B 1 371 ? 34.061 19.508 50.627 1.00 18.47 363 SER B C 1
ATOM 6158 O O . SER B 1 371 ? 32.837 19.564 50.469 1.00 20.06 363 SER B O 1
ATOM 6161 N N . HIS B 1 372 ? 34.924 19.320 49.633 1.00 19.59 364 HIS B N 1
ATOM 6162 C CA . HIS B 1 372 ? 34.529 18.878 48.301 1.00 16.69 364 HIS B CA 1
ATOM 6163 C C . HIS B 1 372 ? 34.181 17.381 48.321 1.00 22.95 364 HIS B C 1
ATOM 6164 O O . HIS B 1 372 ? 34.319 16.690 49.340 1.00 17.91 364 HIS B O 1
ATOM 6171 N N . ARG B 1 373 ? 33.742 16.862 47.173 1.00 18.53 365 ARG B N 1
ATOM 6172 C CA . ARG B 1 373 ? 33.830 15.436 46.873 1.00 17.46 365 ARG B CA 1
ATOM 6173 C C . ARG B 1 373 ? 34.912 15.208 45.827 1.00 20.02 365 ARG B C 1
ATOM 6174 O O . ARG B 1 373 ? 35.357 16.127 45.135 1.00 18.67 365 ARG B O 1
ATOM 6182 N N . SER B 1 374 ? 35.293 13.941 45.676 1.00 16.02 366 SER B N 1
ATOM 6183 C CA . SER B 1 374 ? 36.314 13.613 44.696 1.00 14.99 366 SER B CA 1
ATOM 6184 C C . SER B 1 374 ? 35.792 13.786 43.274 1.00 18.98 366 SER B C 1
ATOM 6185 O O . SER B 1 374 ? 36.580 14.043 42.357 1.00 19.72 366 SER B O 1
ATOM 6188 N N . GLY B 1 375 ? 34.479 13.667 43.073 1.00 20.90 367 GLY B N 1
ATOM 6189 C CA . GLY B 1 375 ? 33.877 14.022 41.796 1.00 19.23 367 GLY B CA 1
ATOM 6190 C C . GLY B 1 375 ? 33.265 15.404 41.900 1.00 20.41 367 GLY B C 1
ATOM 6191 O O . GLY B 1 375 ? 32.190 15.569 42.481 1.00 20.09 367 GLY B O 1
ATOM 6192 N N . GLU B 1 376 ? 33.954 16.418 41.394 1.00 18.39 368 GLU B N 1
ATOM 6193 C CA . GLU B 1 376 ? 33.533 17.795 41.604 1.00 16.92 368 GLU B CA 1
ATOM 6194 C C . GLU B 1 376 ? 32.879 18.357 40.343 1.00 18.75 368 GLU B C 1
ATOM 6195 O O . GLU B 1 376 ? 32.842 17.716 39.288 1.00 19.06 368 GLU B O 1
ATOM 6201 N N . THR B 1 377 ? 32.338 19.570 40.469 1.00 19.11 369 THR B N 1
ATOM 6202 C CA . THR B 1 377 ? 31.892 20.343 39.314 1.00 18.62 369 THR B CA 1
ATOM 6203 C C . THR B 1 377 ? 32.520 21.734 39.365 1.00 20.28 369 THR B C 1
ATOM 6204 O O . THR B 1 377 ? 33.297 22.060 40.269 1.00 22.59 369 THR B O 1
ATOM 6208 N N . GLU B 1 378 ? 32.177 22.559 38.367 1.00 20.63 370 GLU B N 1
ATOM 6209 C CA . GLU B 1 378 ? 32.586 23.957 38.350 1.00 19.25 370 GLU B CA 1
ATOM 6210 C C . GLU B 1 378 ? 31.921 24.788 39.454 1.00 27.09 370 GLU B C 1
ATOM 6211 O O . GLU B 1 378 ? 32.281 25.955 39.639 1.00 23.35 370 GLU B O 1
ATOM 6217 N N . ASP B 1 379 ? 30.983 24.213 40.197 1.00 21.91 371 ASP B N 1
ATOM 6218 C CA . ASP B 1 379 ? 30.288 24.936 41.259 1.00 24.56 371 ASP B CA 1
ATOM 6219 C C . ASP B 1 379 ? 31.225 25.210 42.442 1.00 27.03 371 ASP B C 1
ATOM 6220 O O . ASP B 1 379 ? 31.928 24.310 42.908 1.00 25.51 371 ASP B O 1
ATOM 6225 N N . THR B 1 380 ? 31.233 26.452 42.948 1.00 21.19 372 THR B N 1
ATOM 6226 C CA . THR B 1 380 ? 32.155 26.808 44.025 1.00 19.26 372 THR B CA 1
ATOM 6227 C C . THR B 1 380 ? 31.443 27.077 45.348 1.00 23.44 372 THR B C 1
ATOM 6228 O O . THR B 1 380 ? 31.985 27.789 46.201 1.00 22.87 372 THR B O 1
ATOM 6232 N N . PHE B 1 381 ? 30.252 26.506 45.537 1.00 20.79 373 PHE B N 1
ATOM 6233 C CA . PHE B 1 381 ? 29.436 26.826 46.710 1.00 25.60 373 PHE B CA 1
ATOM 6234 C C . PHE B 1 381 ? 30.212 26.648 48.015 1.00 22.97 373 PHE B C 1
ATOM 6235 O O . PHE B 1 381 ? 30.048 27.443 48.952 1.00 22.68 373 PHE B O 1
ATOM 6243 N N . ILE B 1 382 ? 31.069 25.622 48.099 1.00 20.95 374 ILE B N 1
ATOM 6244 C CA . ILE B 1 382 ? 31.697 25.331 49.387 1.00 20.54 374 ILE B CA 1
ATOM 6245 C C . ILE B 1 382 ? 32.706 26.400 49.777 1.00 25.21 374 ILE B C 1
ATOM 6246 O O . ILE B 1 382 ? 33.024 26.530 50.961 1.00 21.46 374 ILE B O 1
ATOM 6251 N N . ALA B 1 383 ? 33.242 27.161 48.818 1.00 20.37 375 ALA B N 1
ATOM 6252 C CA . ALA B 1 383 ? 34.097 28.285 49.188 1.00 23.10 375 ALA B CA 1
ATOM 6253 C C . ALA B 1 383 ? 33.302 29.329 49.958 1.00 24.76 375 ALA B C 1
ATOM 6254 O O . ALA B 1 383 ? 33.720 29.786 51.028 1.00 21.51 375 ALA B O 1
ATOM 6256 N N . ASP B 1 384 ? 32.142 29.719 49.422 1.00 19.15 376 ASP B N 1
ATOM 6257 C CA . ASP B 1 384 ? 31.286 30.672 50.118 1.00 21.19 376 ASP B CA 1
ATOM 6258 C C . ASP B 1 384 ? 30.797 30.116 51.446 1.00 25.29 376 ASP B C 1
ATOM 6259 O O . ASP B 1 384 ? 30.758 30.839 52.453 1.00 22.80 376 ASP B O 1
ATOM 6264 N N . LEU B 1 385 ? 30.400 28.842 51.467 1.00 21.62 377 LEU B N 1
ATOM 6265 C CA . LEU B 1 385 ? 29.878 28.267 52.709 1.00 27.64 377 LEU B CA 1
ATOM 6266 C C . LEU B 1 385 ? 30.973 28.130 53.765 1.00 25.95 377 LEU B C 1
ATOM 6267 O O . LEU B 1 385 ? 30.711 28.304 54.964 1.00 25.74 377 LEU B O 1
ATOM 6272 N N . ALA B 1 386 ? 32.205 27.814 53.347 1.00 22.61 378 ALA B N 1
ATOM 6273 C CA . ALA B 1 386 ? 33.306 27.735 54.309 1.00 24.85 378 ALA B CA 1
ATOM 6274 C C . ALA B 1 386 ? 33.525 29.078 55.004 1.00 26.75 378 ALA B C 1
ATOM 6275 O O . ALA B 1 386 ? 33.607 29.142 56.236 1.00 22.48 378 ALA B O 1
ATOM 6277 N N . VAL B 1 387 ? 33.614 30.168 54.232 1.00 21.92 379 VAL B N 1
ATOM 6278 C CA . VAL B 1 387 ? 33.777 31.495 54.837 1.00 23.32 379 VAL B CA 1
ATOM 6279 C C . VAL B 1 387 ? 32.569 31.852 55.704 1.00 28.85 379 VAL B C 1
ATOM 6280 O O . VAL B 1 387 ? 32.710 32.345 56.837 1.00 24.94 379 VAL B O 1
ATOM 6284 N N . ALA B 1 388 ? 31.360 31.626 55.181 1.00 24.65 380 ALA B N 1
ATOM 6285 C CA . ALA B 1 388 ? 30.160 32.073 55.885 1.00 27.17 380 ALA B CA 1
ATOM 6286 C C . ALA B 1 388 ? 29.996 31.355 57.212 1.00 25.32 380 ALA B C 1
ATOM 6287 O O . ALA B 1 388 ? 29.502 31.938 58.183 1.00 26.49 380 ALA B O 1
ATOM 6289 N N . SER B 1 389 ? 30.341 30.067 57.251 1.00 27.48 381 SER B N 1
ATOM 6290 C CA . SER B 1 389 ? 30.173 29.282 58.469 1.00 25.77 381 SER B CA 1
ATOM 6291 C C . SER B 1 389 ? 31.215 29.635 59.517 1.00 25.48 381 SER B C 1
ATOM 6292 O O . SER B 1 389 ? 31.016 29.337 60.702 1.00 25.88 381 SER B O 1
ATOM 6295 N N . GLY B 1 390 ? 32.308 30.277 59.113 1.00 26.15 382 GLY B N 1
ATOM 6296 C CA . GLY B 1 390 ? 33.384 30.535 60.043 1.00 30.75 382 GLY B CA 1
ATOM 6297 C C . GLY B 1 390 ? 34.066 29.286 60.547 1.00 28.77 382 GLY B C 1
ATOM 6298 O O . GLY B 1 390 ? 34.682 29.316 61.618 1.00 29.15 382 GLY B O 1
ATOM 6299 N N . CYS B 1 391 ? 33.982 28.180 59.799 1.00 26.53 383 CYS B N 1
ATOM 6300 C CA . CYS B 1 391 ? 34.549 26.928 60.286 1.00 31.75 383 CYS B CA 1
ATOM 6301 C C . CYS B 1 391 ? 36.072 26.962 60.332 1.00 28.08 383 CYS B C 1
ATOM 6302 O O . CYS B 1 391 ? 36.670 26.218 61.120 1.00 26.55 383 CYS B O 1
ATOM 6305 N N . GLY B 1 392 ? 36.703 27.818 59.526 1.00 25.37 384 GLY B N 1
ATOM 6306 C CA . GLY B 1 392 ? 38.137 28.023 59.563 1.00 25.92 384 GLY B CA 1
ATOM 6307 C C . GLY B 1 392 ? 38.974 26.973 58.862 1.00 26.32 384 GLY B C 1
ATOM 6308 O O . GLY B 1 392 ? 40.205 27.100 58.850 1.00 25.00 384 GLY B O 1
ATOM 6309 N N . GLN B 1 393 ? 38.358 25.947 58.270 1.00 19.82 385 GLN B N 1
ATOM 6310 C CA . GLN B 1 393 ? 39.088 24.866 57.619 1.00 18.70 385 GLN B CA 1
ATOM 6311 C C . GLN B 1 393 ? 38.324 24.440 56.380 1.00 21.65 385 GLN B C 1
ATOM 6312 O O . GLN B 1 393 ? 37.113 24.216 56.442 1.00 21.20 385 GLN B O 1
ATOM 6318 N N . ILE B 1 394 ? 39.028 24.297 55.268 1.00 18.86 386 ILE B N 1
ATOM 6319 C CA . ILE B 1 394 ? 38.402 23.830 54.040 1.00 18.01 386 ILE B CA 1
ATOM 6320 C C . ILE B 1 394 ? 39.271 22.733 53.446 1.00 15.45 386 ILE B C 1
ATOM 6321 O O . ILE B 1 394 ? 40.499 22.750 53.585 1.00 21.26 386 ILE B O 1
ATOM 6326 N N . LYS B 1 395 ? 38.624 21.738 52.850 1.00 18.80 387 LYS B N 1
ATOM 6327 C CA . LYS B 1 395 ? 39.302 20.651 52.151 1.00 18.73 387 LYS B CA 1
ATOM 6328 C C . LYS B 1 395 ? 38.732 20.640 50.736 1.00 19.65 387 LYS B C 1
ATOM 6329 O O . LYS B 1 395 ? 37.595 20.206 50.522 1.00 18.13 387 LYS B O 1
ATOM 6335 N N . THR B 1 396 ? 39.496 21.151 49.777 1.00 16.11 388 THR B N 1
ATOM 6336 C CA . THR B 1 396 ? 38.940 21.227 48.430 1.00 18.69 388 THR B CA 1
ATOM 6337 C C . THR B 1 396 ? 39.972 20.894 47.354 1.00 20.27 388 THR B C 1
ATOM 6338 O O . THR B 1 396 ? 39.750 21.220 46.177 1.00 20.01 388 THR B O 1
ATOM 6342 N N . GLY B 1 397 ? 41.064 20.222 47.701 1.00 19.52 389 GLY B N 1
ATOM 6343 C CA . GLY B 1 397 ? 41.861 19.527 46.699 1.00 18.43 389 GLY B CA 1
ATOM 6344 C C . GLY B 1 397 ? 43.298 20.007 46.604 1.00 18.53 389 GLY B C 1
ATOM 6345 O O . GLY B 1 397 ? 43.758 20.886 47.332 1.00 19.23 389 GLY B O 1
ATOM 6346 N N . SER B 1 398 ? 44.011 19.387 45.670 1.00 15.32 390 SER B N 1
ATOM 6347 C CA . SER B 1 398 ? 45.361 19.802 45.329 1.00 18.78 390 SER B CA 1
ATOM 6348 C C . SER B 1 398 ? 45.321 21.139 44.585 1.00 19.25 390 SER B C 1
ATOM 6349 O O . SER B 1 398 ? 44.273 21.772 44.433 1.00 18.21 390 SER B O 1
ATOM 6352 N N . LEU B 1 399 ? 46.490 21.582 44.130 1.00 17.66 391 LEU B N 1
ATOM 6353 C CA . LEU B 1 399 ? 46.628 22.882 43.492 1.00 19.19 391 LEU B CA 1
ATOM 6354 C C . LEU B 1 399 ? 46.612 22.775 41.975 1.00 18.28 391 LEU B C 1
ATOM 6355 O O . LEU B 1 399 ? 47.119 23.664 41.292 1.00 21.18 391 LEU B O 1
ATOM 6360 N N . CYS B 1 400 ? 46.069 21.696 41.434 1.00 19.88 392 CYS B N 1
ATOM 6361 C CA . CYS B 1 400 ? 45.807 21.637 40.000 1.00 19.61 392 CYS B CA 1
ATOM 6362 C C . CYS B 1 400 ? 44.457 20.969 39.817 1.00 16.18 392 CYS B C 1
ATOM 6363 O O . CYS B 1 400 ? 43.906 20.390 40.763 1.00 18.04 392 CYS B O 1
ATOM 6366 N N . ARG B 1 401 ? 43.951 21.037 38.571 1.00 16.01 393 ARG B N 1
ATOM 6367 C CA . ARG B 1 401 ? 42.581 20.700 38.174 1.00 15.87 393 ARG B CA 1
ATOM 6368 C C . ARG B 1 401 ? 41.616 21.808 38.588 1.00 17.13 393 ARG B C 1
ATOM 6369 O O . ARG B 1 401 ? 41.496 22.135 39.776 1.00 17.73 393 ARG B O 1
ATOM 6377 N N . THR B 1 402 ? 40.923 22.390 37.612 1.00 17.87 394 THR B N 1
ATOM 6378 C CA . THR B 1 402 ? 39.998 23.477 37.919 1.00 17.68 394 THR B CA 1
ATOM 6379 C C . THR B 1 402 ? 38.856 23.026 38.827 1.00 19.01 394 THR B C 1
ATOM 6380 O O . THR B 1 402 ? 38.313 23.854 39.574 1.00 19.55 394 THR B O 1
ATOM 6384 N N . ASP B 1 403 ? 38.532 21.724 38.854 1.00 19.37 395 ASP B N 1
ATOM 6385 C CA . ASP B 1 403 ? 37.578 21.242 39.858 1.00 16.18 395 ASP B CA 1
ATOM 6386 C C . ASP B 1 403 ? 38.027 21.586 41.275 1.00 17.81 395 ASP B C 1
ATOM 6387 O O . ASP B 1 403 ? 37.191 21.707 42.182 1.00 19.60 395 ASP B O 1
ATOM 6392 N N . ARG B 1 404 ? 39.329 21.770 41.486 1.00 17.99 396 ARG B N 1
ATOM 6393 C CA . ARG B 1 404 ? 39.847 22.229 42.768 1.00 16.75 396 ARG B CA 1
ATOM 6394 C C . ARG B 1 404 ? 40.185 23.715 42.752 1.00 18.96 396 ARG B C 1
ATOM 6395 O O . ARG B 1 404 ? 39.741 24.453 43.638 1.00 17.89 396 ARG B O 1
ATOM 6403 N N . THR B 1 405 ? 40.934 24.178 41.744 1.00 18.22 397 THR B N 1
ATOM 6404 C CA . THR B 1 405 ? 41.399 25.561 41.755 1.00 19.52 397 THR B CA 1
ATOM 6405 C C . THR B 1 405 ? 40.253 26.558 41.686 1.00 20.87 397 THR B C 1
ATOM 6406 O O . THR B 1 405 ? 40.410 27.697 42.145 1.00 21.82 397 THR B O 1
ATOM 6410 N N . ALA B 1 406 ? 39.109 26.179 41.101 1.00 18.85 398 ALA B N 1
ATOM 6411 C CA . ALA B 1 406 ? 37.988 27.117 41.064 1.00 19.80 398 ALA B CA 1
ATOM 6412 C C . ALA B 1 406 ? 37.539 27.503 42.465 1.00 20.81 398 ALA B C 1
ATOM 6413 O O . ALA B 1 406 ? 37.079 28.630 42.677 1.00 19.66 398 ALA B O 1
ATOM 6415 N N . LYS B 1 407 ? 37.639 26.583 43.426 1.00 20.13 399 LYS B N 1
ATOM 6416 C CA . LYS B 1 407 ? 37.285 26.918 44.807 1.00 19.57 399 LYS B CA 1
ATOM 6417 C C . LYS B 1 407 ? 38.309 27.865 45.424 1.00 20.74 399 LYS B C 1
ATOM 6418 O O . LYS B 1 407 ? 37.946 28.862 46.061 1.00 20.23 399 LYS B O 1
ATOM 6424 N N . TYR B 1 408 ? 39.596 27.570 45.247 1.00 17.21 400 TYR B N 1
ATOM 6425 C CA . TYR B 1 408 ? 40.630 28.491 45.711 1.00 21.56 400 TYR B CA 1
ATOM 6426 C C . TYR B 1 408 ? 40.470 29.869 45.081 1.00 20.71 400 TYR B C 1
ATOM 6427 O O . TYR B 1 408 ? 40.644 30.890 45.756 1.00 20.19 400 TYR B O 1
ATOM 6436 N N . ASN B 1 409 ? 40.154 29.920 43.782 1.00 19.61 401 ASN B N 1
ATOM 6437 C CA . ASN B 1 409 ? 39.962 31.212 43.133 1.00 19.99 401 ASN B CA 1
ATOM 6438 C C . ASN B 1 409 ? 38.765 31.948 43.712 1.00 23.25 401 ASN B C 1
ATOM 6439 O O . ASN B 1 409 ? 38.799 33.178 43.868 1.00 22.91 401 ASN B O 1
ATOM 6444 N N . GLN B 1 410 ? 37.688 31.219 44.029 1.00 22.68 402 GLN B N 1
ATOM 6445 C CA . GLN B 1 410 ? 36.530 31.886 44.624 1.00 21.76 402 GLN B CA 1
ATOM 6446 C C . GLN B 1 410 ? 36.862 32.439 46.005 1.00 23.82 402 GLN B C 1
ATOM 6447 O O . GLN B 1 410 ? 36.369 33.511 46.389 1.00 23.67 402 GLN B O 1
ATOM 6453 N N . LEU B 1 411 ? 37.689 31.720 46.773 1.00 22.27 403 LEU B N 1
ATOM 6454 C CA . LEU B 1 411 ? 38.148 32.265 48.047 1.00 22.65 403 LEU B CA 1
ATOM 6455 C C . LEU B 1 411 ? 38.986 33.521 47.839 1.00 23.95 403 LEU B C 1
ATOM 6456 O O . LEU B 1 411 ? 38.907 34.462 48.630 1.00 20.49 403 LEU B O 1
ATOM 6461 N N . LEU B 1 412 ? 39.814 33.550 46.788 1.00 21.76 404 LEU B N 1
ATOM 6462 C CA . LEU B 1 412 ? 40.561 34.770 46.486 1.00 21.93 404 LEU B CA 1
ATOM 6463 C C . LEU B 1 412 ? 39.616 35.928 46.205 1.00 26.69 404 LEU B C 1
ATOM 6464 O O . LEU B 1 412 ? 39.851 37.054 46.661 1.00 26.83 404 LEU B O 1
ATOM 6469 N N . ARG B 1 413 ? 38.539 35.667 45.453 1.00 26.89 405 ARG B N 1
ATOM 6470 C CA . ARG B 1 413 ? 37.559 36.709 45.155 1.00 27.75 405 ARG B CA 1
ATOM 6471 C C . ARG B 1 413 ? 36.880 37.200 46.427 1.00 26.02 405 ARG B C 1
ATOM 6472 O O . ARG B 1 413 ? 36.732 38.407 46.634 1.00 25.23 405 ARG B O 1
ATOM 6480 N N . ILE B 1 414 ? 36.453 36.273 47.286 1.00 22.71 406 ILE B N 1
ATOM 6481 C CA . ILE B 1 414 ? 35.839 36.651 48.563 1.00 23.20 406 ILE B CA 1
ATOM 6482 C C . ILE B 1 414 ? 36.797 37.510 49.381 1.00 32.12 406 ILE B C 1
ATOM 6483 O O . ILE B 1 414 ? 36.429 38.575 49.890 1.00 34.14 406 ILE B O 1
ATOM 6488 N N . ASN B 1 415 ? 38.049 37.062 49.506 1.00 31.61 407 ASN B N 1
ATOM 6489 C CA . ASN B 1 415 ? 39.041 37.784 50.299 1.00 30.03 407 ASN B CA 1
ATOM 6490 C C . ASN B 1 415 ? 39.184 39.238 49.863 1.00 29.48 407 ASN B C 1
ATOM 6491 O O . ASN B 1 415 ? 39.511 40.102 50.682 1.00 29.90 407 ASN B O 1
ATOM 6496 N N . GLU B 1 416 ? 38.905 39.529 48.587 1.00 30.02 408 GLU B N 1
ATOM 6497 C CA . GLU B 1 416 ? 39.115 40.868 48.035 1.00 35.45 408 GLU B CA 1
ATOM 6498 C C . GLU B 1 416 ? 38.354 41.949 48.800 1.00 41.58 408 GLU B C 1
ATOM 6499 O O . GLU B 1 416 ? 38.935 42.970 49.190 1.00 42.50 408 GLU B O 1
ATOM 6505 N N . LEU B 1 417 ? 37.048 41.771 49.000 1.00 43.65 409 LEU B N 1
ATOM 6506 C CA . LEU B 1 417 ? 36.255 42.789 49.681 1.00 53.98 409 LEU B CA 1
ATOM 6507 C C . LEU B 1 417 ? 35.717 42.343 51.037 1.00 51.10 409 LEU B C 1
ATOM 6508 O O . LEU B 1 417 ? 34.947 43.085 51.652 1.00 53.68 409 LEU B O 1
ATOM 6513 N N . ALA B 1 418 ? 36.102 41.162 51.530 1.00 36.93 410 ALA B N 1
ATOM 6514 C CA . ALA B 1 418 ? 35.493 40.665 52.763 1.00 34.87 410 ALA B CA 1
ATOM 6515 C C . ALA B 1 418 ? 36.086 41.302 54.018 1.00 41.73 410 ALA B C 1
ATOM 6516 O O . ALA B 1 418 ? 35.396 41.390 55.045 1.00 45.52 410 ALA B O 1
ATOM 6518 N N . SER B 1 419 ? 37.346 41.733 53.965 1.00 41.29 411 SER B N 1
ATOM 6519 C CA . SER B 1 419 ? 38.050 42.287 55.126 1.00 33.11 411 SER B CA 1
ATOM 6520 C C . SER B 1 419 ? 37.935 41.353 56.333 1.00 33.54 411 SER B C 1
ATOM 6521 O O . SER B 1 419 ? 37.535 41.748 57.430 1.00 37.07 411 SER B O 1
ATOM 6524 N N . LEU B 1 420 ? 38.302 40.095 56.117 1.00 33.32 412 LEU B N 1
ATOM 6525 C CA . LEU B 1 420 ? 38.153 39.054 57.117 1.00 38.89 412 LEU B CA 1
ATOM 6526 C C . LEU B 1 420 ? 39.514 38.509 57.526 1.00 39.48 412 LEU B C 1
ATOM 6527 O O . LEU B 1 420 ? 40.452 38.515 56.722 1.00 36.86 412 LEU B O 1
ATOM 6532 N N . PRO B 1 421 ? 39.654 38.028 58.758 1.00 35.83 413 PRO B N 1
ATOM 6533 C CA . PRO B 1 421 ? 40.929 37.439 59.174 1.00 33.04 413 PRO B CA 1
ATOM 6534 C C . PRO B 1 421 ? 41.124 36.063 58.562 1.00 28.70 413 PRO B C 1
ATOM 6535 O O . PRO B 1 421 ? 40.182 35.408 58.112 1.00 29.62 413 PRO B O 1
ATOM 6539 N N . TYR B 1 422 ? 42.384 35.640 58.529 1.00 33.49 414 TYR B N 1
ATOM 6540 C CA . TYR B 1 422 ? 42.739 34.285 58.130 1.00 31.59 414 TYR B CA 1
ATOM 6541 C C . TYR B 1 422 ? 42.794 33.433 59.391 1.00 31.28 414 TYR B C 1
ATOM 6542 O O . TYR B 1 422 ? 43.341 33.865 60.415 1.00 29.25 414 TYR B O 1
ATOM 6551 N N . ALA B 1 423 ? 42.186 32.245 59.341 1.00 29.04 415 ALA B N 1
ATOM 6552 C CA . ALA B 1 423 ? 42.021 31.479 60.578 1.00 30.18 415 ALA B CA 1
ATOM 6553 C C . ALA B 1 423 ? 43.368 31.030 61.138 1.00 28.08 415 ALA B C 1
ATOM 6554 O O . ALA B 1 423 ? 43.559 30.996 62.361 1.00 35.29 415 ALA B O 1
ATOM 6556 N N . GLY B 1 424 ? 44.312 30.688 60.263 1.00 28.84 416 GLY B N 1
ATOM 6557 C CA . GLY B 1 424 ? 45.686 30.468 60.693 1.00 36.56 416 GLY B CA 1
ATOM 6558 C C . GLY B 1 424 ? 45.804 29.429 61.791 1.00 37.01 416 GLY B C 1
ATOM 6559 O O . GLY B 1 424 ? 45.135 28.390 61.780 1.00 38.50 416 GLY B O 1
ATOM 6560 N N . LYS B 1 425 ? 46.664 29.714 62.766 1.00 30.59 417 LYS B N 1
ATOM 6561 C CA . LYS B 1 425 ? 46.909 28.759 63.838 1.00 39.31 417 LYS B CA 1
ATOM 6562 C C . LYS B 1 425 ? 45.780 28.704 64.855 1.00 47.62 417 LYS B C 1
ATOM 6563 O O . LYS B 1 425 ? 45.822 27.852 65.752 1.00 40.34 417 LYS B O 1
ATOM 6569 N N . ASN B 1 426 ? 44.770 29.573 64.725 1.00 46.96 418 ASN B N 1
ATOM 6570 C CA . ASN B 1 426 ? 43.618 29.529 65.619 1.00 54.39 418 ASN B CA 1
ATOM 6571 C C . ASN B 1 426 ? 42.814 28.252 65.449 1.00 52.57 418 ASN B C 1
ATOM 6572 O O . ASN B 1 426 ? 42.029 27.903 66.337 1.00 59.91 418 ASN B O 1
ATOM 6577 N N . ILE B 1 427 ? 42.994 27.545 64.333 1.00 45.57 419 ILE B N 1
ATOM 6578 C CA . ILE B 1 427 ? 42.295 26.282 64.141 1.00 49.77 419 ILE B CA 1
ATOM 6579 C C . ILE B 1 427 ? 42.804 25.193 65.072 1.00 51.65 419 ILE B C 1
ATOM 6580 O O . ILE B 1 427 ? 42.197 24.118 65.140 1.00 52.65 419 ILE B O 1
ATOM 6585 N N . LEU B 1 428 ? 43.902 25.436 65.784 1.00 48.73 420 LEU B N 1
ATOM 6586 C CA . LEU B 1 428 ? 44.416 24.476 66.758 1.00 51.19 420 LEU B CA 1
ATOM 6587 C C . LEU B 1 428 ? 43.931 24.839 68.161 1.00 53.11 420 LEU B C 1
ATOM 6588 O O . LEU B 1 428 ? 44.021 24.035 69.090 1.00 65.29 420 LEU B O 1
#

Solvent-accessible surface area: 28572 Å² total; per-residue (Å²): 152,94,7,59,3,109,92,2,44,9,16,23,1,2,1,0,36,0,18,0,5,0,3,0,6,0,21,2,64,75,45,58,84,0,92,0,4,1,16,5,14,46,12,66,6,82,140,26,13,31,65,30,34,15,115,54,121,73,64,15,78,12,89,0,1,77,105,0,8,132,31,0,59,78,69,0,26,66,34,0,96,45,58,33,0,106,76,13,123,47,0,3,117,31,0,36,109,63,3,128,53,172,70,9,51,90,0,0,3,7,0,0,0,0,0,0,3,0,0,3,45,0,57,5,95,20,67,141,84,76,22,16,76,10,6,44,106,57,53,157,32,26,0,0,0,0,4,0,0,0,0,0,0,26,50,7,20,55,30,64,5,14,0,5,3,0,1,0,0,0,3,29,8,106,58,0,46,51,0,1,23,10,0,0,25,0,6,50,38,0,69,71,6,0,113,93,87,71,35,37,6,5,10,5,18,2,0,0,2,2,0,88,8,134,16,0,89,48,0,0,73,5,0,23,60,0,1,121,125,23,63,42,131,73,29,95,16,0,5,0,0,1,2,0,5,0,24,90,14,70,83,148,44,68,0,32,1,151,15,39,144,98,109,9,51,28,124,89,0,13,81,33,0,20,77,0,19,87,61,26,40,6,26,2,0,3,2,1,0,12,29,122,19,172,52,3,1,92,102,0,22,91,106,5,15,152,126,8,25,0,2,0,7,8,19,1,0,0,30,12,68,23,0,136,93,7,36,82,76,27,8,4,37,0,0,0,0,14,6,12,1,10,0,0,1,11,36,0,34,95,0,11,128,28,0,66,95,68,64,21,76,0,0,0,4,3,7,4,0,6,1,37,22,23,5,13,0,4,3,0,0,0,9,21,11,4,2,0,4,0,0,0,0,7,3,0,0,0,0,1,1,0,0,37,0,23,35,12,38,76,168,15,110,42,84,24,8,8,96,115,11,97,115,148,122,93,97,14,41,2,111,97,2,46,8,17,24,1,3,1,0,36,0,17,1,4,0,3,0,6,0,21,1,81,66,46,54,84,0,97,1,5,1,16,5,14,45,10,66,6,81,130,25,13,30,64,31,36,16,118,57,118,76,64,16,78,9,87,0,1,78,105,0,9,133,30,0,60,59,64,0,23,108,33,0,94,42,56,33,0,78,76,12,116,43,1,4,118,31,0,38,110,61,4,126,53,163,69,9,50,91,0,0,3,8,0,0,0,0,0,0,3,0,1,3,45,0,55,5,96,34,56,139,86,75,21,17,89,12,6,44,107,54,53,157,32,26,1,0,0,0,4,0,0,0,0,0,0,27,51,7,22,54,31,63,5,14,0,7,3,0,1,0,0,0,4,29,9,106,57,0,46,49,0,1,22,10,0,0,24,0,6,47,37,0,63,70,7,0,109,94,88,70,36,36,5,5,10,6,20,3,0,0,2,1,0,90,6,152,32,0,87,39,0,1,72,6,0,22,61,0,1,119,122,23,62,41,139,75,30,93,16,0,5,0,0,1,1,0,5,0,24,88,13,73,79,148,48,68,3,32,2,139,26,40,144,84,113,16,54,29,126,84,0,13,82,34,0,20,76,0,22,93,62,27,41,6,24,2,0,3,2,0,0,13,25,123,19,54,89,4,0,90,106,0,23,94,102,3,16,154,128,8,27,0,2,0,7,7,5,0,0,0,22,10,55,3,0,128,85,0,35,90,88,27,1,4,37,0,0,1,1,14,6,11,1,12,0,1,1,14,38,0,32,94,0,11,134,30,0,67,89,68,68,19,101,0,0,0,3,3,6,4,0,7,1,36,21,21,5,13,0,3,3,0,0,0,9,22,12,4,2,0,4,0,0,0,0,7,4,0,0,0,0,1,1,0,0,34,0,26,35,11,38,83,172,15,113,41,82,23,7,7,90,125,12,118

InterPro domains:
  IPR000941 Enolase [MF_00318] (1-410)
  IPR000941 Enolase [PIRSF001400] (1-410)
  IPR000941 Enolase [PR00148] (36-50)
  IPR000941 Enolase [PR00148] (106-122)
  IPR000941 Enolase [PR00148] (160-173)
  IPR000941 Enolase [PR00148] (310-321)
  IPR000941 Enolase [PR00148] (333-347)
  IPR000941 Enolase [PR00148] (362-379)
  IPR000941 Enolase [PTHR11902] (1-410)
  IPR000941 Enolase [SFLDF00002] (3-409)
  IPR000941 Enolase [TIGR01060] (3-418)
  IPR000941 Enolase [cd03313] (5-408)
  IPR020809 Enolase, conserved site [PS00164] (333-346)
  IPR020810 Enolase, C-terminal TIM barrel domain [PF00113] (139-421)
  IPR020810 Enolase, C-terminal TIM barrel domain [SM01192] (138-422)
  IPR020811 Enolase, N-terminal [PF03952] (3-133)
  IPR020811 Enolase, N-terminal [SM01193] (3-133)
  IPR029017 Enolase-like, N-terminal [G3DSA:3.30.390.10] (2-126)
  IPR029017 Enolase-like, N-terminal [SSF54826] (1-135)
  IPR036849 Enolase-like, C-terminal domain superfamily [G3DSA:3.20.20.120] (127-422)

Foldseek 3Di:
DQQAWAFKAKDWDAWLVGFTWMKMWTQTPVRQIFIDTAFDFQLAFPQFAFADWQQDCVPRNRGHDVQLRVLRRPVVGVQRHGHGLQDLVVSLVSLCVSQVDPRSHRNGLRSLQNVSRSSLRSNCVSVVHPSLVSLFDPDAFFLAWEWAFQEADPRFADELFQFGGKTKTQLQDQALVVRLVLQVLLSVLLLVLCVVVVFAQDATLQNHGYGYDLDPVRVLVSSVVSSVVSPHDFPNGMFIETENSQQSQDDDQWGDRVSNPDIHGLVRLLVVVVVVVVVGRYAEYECSDHLPPLVSQQVSCVVCVLPHAYEYESVQLLALVSVVVCLVSRGGQAYEQRCSSRRHPVSSVSSLVSSVVSRGAYEYEDHSGAHLGQVSLSVNRSSNSRYYYQGHCDDSSRVSNSVVSVVCVPPVPHGRCRCVNND/DQLQQFWAFKAKDWDAWLVGFTWMKMWTQGPVRQIFIDTAFDFQLAFPQFAFADWQQDCVPRNGRHDVQLRVCRRPVLGVQRGGHGLQDLVVSLVSLCVSCPDPRSHRNGLRSLQNVSRSSLRSNCVVVVHDSLVSLFDPDAFFQAWEWAFQEADPRFADELAQFGGKTKTQLQDQALVVRLVLQVQLSVLLLVLCVVVVFAQDATLQNHGYGYDQDPVRVVVSSVVSNVVSPHDFPNGMFIETENSQQSQDDPQWGASPSNRDIHHLVRLLVVVVVVVVVGRYAEYECSDHLPPLVSQLVSCVVCVVPHAYEYESVQLLALVSVVVCLVSRGGQEYEQRCSSRRHPVSSVSSLVVSVVRRHAYEYEDHSGAHLGQVSLSNNRSSNSNHYYQYHCDDSSRVSNSVVSVVCVPPVPHGRCRPVND

Organism: Legionella pneumophila subsp. pneumophila (strain Philadelphia 1 / ATCC 33152 / DSM 7513) (NCBI:txid272624)

Secondary structure (DSSP, 8-state):
-TTBEEEEEEEEEE-TTS-EEEEEEEEETTS-EEEEE--B-SS--TTSPP------TTSGGGT--HHHHHHIIIIIHHHHTT-BSS-HHHHHHHHHHHH-STT-TTT-HHHHHHHHHHHHHHHHHHHTS-HHHHH--SPPP-BPEEEEEEEE-GGG-SSS--SSEEEEE-TT-SSHHHHHHHHHHHHHHHHHHHHHTT---SB-TTS-B----S-HHHHHHHHHHHHHHTT--BTTTBEEEEE--GGGTEETTEEEEGGGTEEE-HHHHHHHHHHHHHHS-EEEEES-S-TT-HHHHHHHHHHHTTTSEEEESTTTTT-HHHHHHHHHHT--SEEEE-HHHH--HHHHHHHHHHHHHTT-EEEEE--SB--S--HHHHHHHHHT--EEE---SSSHHHHHHHHHHHHHHHHH---B-GGGGG-/-GGGGBEEEEEEEEEE-TTS-EEEEEEEEETTS-EEEEE--B-SS--TTSPP------TTSGGGT--HHHHHHIIIIIHHHHTT-BTT-HHHHHHHHHHHH-STTSTTT-HHHHHHHHHHHHHHHHHHHTS-HHHHH--SSPP-BPEEEEEEEE-GGGSSSS--SSEEEEE-TT-SSHHHHHHHHHHHHHHHHHHHHHTT---SB-TTS-B----S-HHHHHHHHHHHHHHTT--BTTTBEEEEE--GGGTEETTEEEEGGGTEEE-HHHHHHHHHHHHHHS-EEEEES-S-TT-HHHHHHHHHHHTTTSEEEESTTTTT-HHHHHHHHHHT--SEEEE-HHHH--HHHHHHHHHHHHHTT-EEEEE--SB--S--HHHHHHHHHT--EEE---SSSHHHHHHHHHHHHHHHHH---B-GGGG-